Protein AF-A0A812R9K8-F1 (afdb_monomer)

Secondary structure (DSSP, 8-state):
-PPPPPPPPPPPHHHHHHHHHHHHTTSSS-TTTS-SEEEEET-TTSHHHHHHHHHHHHSHHHHTTTTS--EEEEEESSTTTTHHHHHHHHHTT--EEEEES-TT-HHHHHHHHHHTT--GGGEEEEEEEESEEP---PPPPTTHHHHHHHHTTT-TTHHHHHHHHHHHHHHHHHHHTTSS-EEEEEE--SS--TTEE---HHHHHHHHHHHTEEESSTTT-EEESS--TT---SEEEEEEEE-SEEEEE--GGGHHHHHHHHHHHS-TTTSPPHHHHHHHHHHSTTT-EEEEETTEEEEEEEEEEES-GGGGGG--GGGGGGG--TT-SEEEEEEEEE-TTSTTHHHHHHHHHHHHHHH-TT--EEEEEE--SSTGGG--S-HHHHHHHHHTTSS--HHHHHHHTTT-EEEEEETTS-TT-TTTTT-EEEEEE-GGG--------S-SS--S-------PPP-S-HHHHHHHHHHHTT----TT-TTSBTTTTT--HHHHHHHHHHHHHHHTSPPPTTHHHHS-BHHHHHHHHHHHHT----------S------S---PPP----PPPTHHHHHHHHHHHHHHHHHHHHHHHT--TTGGGSS--S----S-TTTS--HHHHHHHHHHHHHHHHSHHHHHHHHHHHHS--SSHHHHHHHHHHHHHHHHHHHHHHTTS-SS--HHHHHHHHHHHHHHHHHH-HHHHHHHHHHHHHTTTT-TTSS----S---PPPPPPPP--PPP-------

Nearest PDB structures (foldseek):
  7uci-assembly1_A  TM=8.534E-01  e=2.429E-32  Cylindrospermopsis raciborskii
  7uci-assembly2_B  TM=8.702E-01  e=3.303E-31  Cylindrospermopsis raciborskii
  7ucl-assembly1_A  TM=7.762E-01  e=1.142E-19  Cylindrospermopsis raciborskii
  2ree-assembly2_B  TM=9.186E-01  e=2.725E-16  Moorena producens 19L
  6mfd-assembly2_A  TM=9.208E-01  e=1.059E-15  Archangium violaceum

Radius of gyration: 33.96 Å; Cα contacts (8 Å, |Δi|>4): 998; chains: 1; bounding box: 87×87×102 Å

Foldseek 3Di:
DDDDDDDDDDDDPQLVLLLVVVLVLLQDPPLVQGAQEEEEQQCQLVVSVVVSQVVSLVHPNVVCCVVRPHEYEYEDQDPVRQPRSVLSCVVVVGHYYYWHFDSQALVRVVVRCVVVVNQQLRYEYEYEDFFDFQDAFDQDDPPLQVLQDVQQDPQVPSRSVLRVLLVSLLSVLSNNVNHPWYKYKYADDPPDDVGGGDQFPLSNLQSNLQSQKHAPALLSFAFPPLDDLVLDGRMTIGIIHGDLKGKDFDALVLLVVVVVQQPVVDDPLQGADSVLVNLLCVLAVRQKMFMDHPRHGFKIWGKAAAQDLCLLLVAALNGNSVRHDVLRQEIETRDITGHPVDACPSVVVVSSSLSSLLRDSSHQKYKYFAAFDCQLVPPDPDPVVVVVCCVVPVDPGPGVCSQVVVPKDWDAKRALRRCSPVSRNNITIMIMHRSSPDDDDPPPPPDPPPPDDDDPPPPDFDLDFLLVQLQVLCVVVVFHDPPVCQVQFPVNSVDGLVNVQVSQVSSCVSRVHRDDSCLCVVQRTSVSSRVVVCVVSVNDDDDDDDDPDPDDDDDDDDDDDDDDDPDPDPVVVVVVVVVVVVVVVVVVVVVVVPDDPPVVPPPPPDDDDDDAPLRPDDPVNLVVLLVVLLVLLPPPVNLVLLVVLVPDDDQDPVSSVVSLLVSCLVRNVVSCCVSVVFVDSDSVRSVVSLVSSQVSLVVNDDPSVVSVVVSCVSSVVVPPPPHDDDDPPDPDDDDDDDDDDDDDDDDDDDD

Structure (mmCIF, N/CA/C/O backbone):
data_AF-A0A812R9K8-F1
#
_entry.id   AF-A0A812R9K8-F1
#
loop_
_atom_site.group_PDB
_atom_site.id
_atom_site.type_symbol
_atom_site.label_atom_id
_atom_site.label_alt_id
_atom_site.label_comp_id
_atom_site.label_asym_id
_atom_site.label_entity_id
_atom_site.label_seq_id
_atom_site.pdbx_PDB_ins_code
_atom_site.Cartn_x
_atom_site.Cartn_y
_atom_site.Cartn_z
_atom_site.occupancy
_atom_site.B_iso_or_equiv
_atom_site.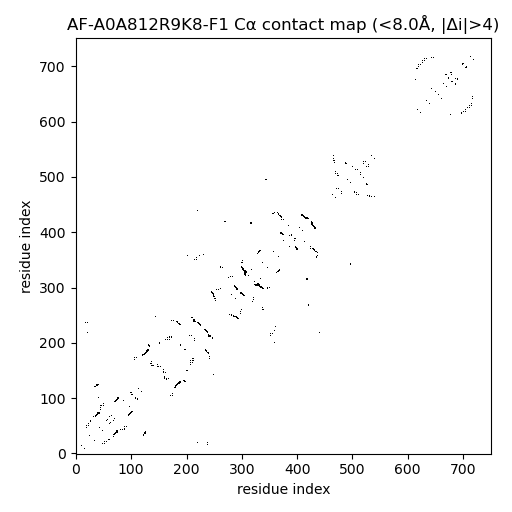auth_seq_id
_atom_site.auth_comp_id
_atom_site.auth_asym_id
_atom_site.auth_atom_id
_atom_site.pdbx_PDB_model_num
ATOM 1 N N . MET A 1 1 ? 51.761 -7.812 -5.249 1.00 32.09 1 MET A N 1
ATOM 2 C CA . MET A 1 1 ? 50.444 -7.491 -4.660 1.00 32.09 1 MET A CA 1
ATOM 3 C C . MET A 1 1 ? 49.664 -6.694 -5.692 1.00 32.09 1 MET A C 1
ATOM 5 O O . MET A 1 1 ? 49.944 -5.518 -5.872 1.00 32.09 1 MET A O 1
ATOM 9 N N . ALA A 1 2 ? 48.808 -7.355 -6.474 1.00 23.59 2 ALA A N 1
ATOM 10 C CA . ALA A 1 2 ? 48.004 -6.695 -7.500 1.00 23.59 2 ALA A CA 1
ATOM 11 C C . ALA A 1 2 ? 46.699 -6.207 -6.859 1.00 23.59 2 ALA A C 1
ATOM 13 O O . ALA A 1 2 ? 45.968 -7.005 -6.278 1.00 23.59 2 ALA A O 1
ATOM 14 N N . ALA A 1 3 ? 46.457 -4.898 -6.917 1.00 24.56 3 ALA A N 1
ATOM 15 C CA . ALA A 1 3 ? 45.238 -4.276 -6.421 1.00 24.56 3 ALA A CA 1
ATOM 16 C C . ALA A 1 3 ? 44.028 -4.744 -7.245 1.00 24.56 3 ALA A C 1
ATOM 18 O O . ALA A 1 3 ? 44.074 -4.746 -8.478 1.00 24.56 3 ALA A O 1
ATOM 19 N N . ALA A 1 4 ? 42.962 -5.144 -6.551 1.00 23.61 4 ALA A N 1
ATOM 20 C CA . ALA A 1 4 ? 41.669 -5.456 -7.144 1.00 23.61 4 ALA A CA 1
ATOM 21 C C . ALA A 1 4 ? 41.106 -4.232 -7.901 1.00 23.61 4 ALA A C 1
ATOM 23 O O . ALA A 1 4 ? 41.360 -3.093 -7.494 1.00 23.61 4 ALA A O 1
ATOM 24 N N . PRO A 1 5 ? 40.357 -4.430 -9.001 1.00 29.03 5 PRO A N 1
ATOM 25 C CA . PRO A 1 5 ? 39.762 -3.325 -9.739 1.00 29.03 5 PRO A CA 1
ATOM 26 C C . PRO A 1 5 ? 38.707 -2.630 -8.871 1.00 29.03 5 PRO A C 1
ATOM 28 O O . PRO A 1 5 ? 37.815 -3.282 -8.333 1.00 29.03 5 PRO A O 1
ATOM 31 N N . ALA A 1 6 ? 38.818 -1.306 -8.745 1.00 26.33 6 ALA A N 1
ATOM 32 C CA . ALA A 1 6 ? 37.844 -0.476 -8.048 1.00 26.33 6 ALA A CA 1
ATOM 33 C C . ALA A 1 6 ? 36.445 -0.690 -8.649 1.00 26.33 6 ALA A C 1
ATOM 35 O O . ALA A 1 6 ? 36.223 -0.443 -9.839 1.00 26.33 6 ALA A O 1
ATOM 36 N N . SER A 1 7 ? 35.520 -1.177 -7.822 1.00 28.67 7 SER A N 1
ATOM 37 C CA . SER A 1 7 ? 34.094 -1.222 -8.120 1.00 28.67 7 SER A CA 1
ATOM 38 C C . SER A 1 7 ? 33.590 0.190 -8.431 1.00 28.67 7 SER A C 1
ATOM 40 O O . SER A 1 7 ? 34.053 1.180 -7.860 1.00 28.67 7 SER A O 1
ATOM 42 N N . ALA A 1 8 ? 32.661 0.296 -9.384 1.00 27.33 8 ALA A N 1
ATOM 43 C CA . ALA A 1 8 ? 31.971 1.551 -9.660 1.00 27.33 8 ALA A CA 1
ATOM 44 C C . ALA A 1 8 ? 31.329 2.083 -8.362 1.00 27.33 8 ALA A C 1
ATOM 46 O O . ALA A 1 8 ? 30.860 1.270 -7.561 1.00 27.33 8 ALA A O 1
ATOM 47 N N . PRO A 1 9 ? 31.301 3.411 -8.135 1.00 24.58 9 PRO A N 1
ATOM 48 C CA . PRO A 1 9 ? 30.703 3.960 -6.928 1.00 24.58 9 PRO A CA 1
ATOM 49 C C . PRO A 1 9 ? 29.237 3.502 -6.826 1.00 24.58 9 PRO A C 1
ATOM 51 O O . PRO A 1 9 ? 28.539 3.496 -7.849 1.00 24.58 9 PRO A O 1
ATOM 54 N N . PRO A 1 10 ? 28.772 3.093 -5.633 1.00 31.98 10 PRO A N 1
ATOM 55 C CA . PRO A 1 10 ? 27.376 2.738 -5.424 1.00 31.98 10 PRO A CA 1
ATOM 56 C C . PRO A 1 10 ? 26.485 3.926 -5.814 1.00 31.98 10 PRO A C 1
ATOM 58 O O . PRO A 1 10 ? 26.821 5.081 -5.548 1.00 31.98 10 PRO A O 1
ATOM 61 N N . GLY A 1 11 ? 25.377 3.648 -6.508 1.00 34.72 11 GLY A N 1
ATOM 62 C CA . GLY A 1 11 ? 24.356 4.660 -6.791 1.00 34.72 11 GLY A CA 1
ATOM 63 C C . GLY A 1 11 ? 23.745 5.223 -5.498 1.00 34.72 11 GLY A C 1
ATOM 64 O O . GLY A 1 11 ? 24.038 4.711 -4.418 1.00 34.72 11 GLY A O 1
ATOM 65 N N . PRO A 1 12 ? 22.894 6.262 -5.577 1.00 45.25 12 PRO A N 1
ATOM 66 C CA . PRO A 1 12 ? 22.212 6.786 -4.395 1.00 45.25 12 PRO A CA 1
ATOM 67 C C . PRO A 1 12 ? 21.452 5.656 -3.663 1.00 45.25 12 PRO A C 1
ATOM 69 O O . PRO A 1 12 ? 20.879 4.802 -4.350 1.00 45.25 12 PRO A O 1
ATOM 72 N N . PRO A 1 13 ? 21.423 5.642 -2.312 1.00 52.69 13 PRO A N 1
ATOM 73 C CA . PRO A 1 13 ? 20.907 4.526 -1.504 1.00 52.69 13 PRO A CA 1
ATOM 74 C C . PRO A 1 13 ? 19.530 4.014 -1.949 1.00 52.69 13 PRO A C 1
ATOM 76 O O . PRO A 1 13 ? 19.322 2.813 -2.085 1.00 52.69 13 PRO A O 1
ATOM 79 N N . ALA A 1 14 ? 18.627 4.925 -2.320 1.00 64.88 14 ALA A N 1
ATOM 80 C CA . ALA A 1 14 ? 17.273 4.594 -2.756 1.00 64.88 14 ALA A CA 1
ATOM 81 C C . ALA A 1 14 ? 17.205 3.677 -3.995 1.00 64.88 14 ALA A C 1
ATOM 83 O O . ALA A 1 14 ? 16.317 2.835 -4.105 1.00 64.88 14 ALA A O 1
ATOM 84 N N . MET A 1 15 ? 18.145 3.812 -4.940 1.00 71.19 15 MET A N 1
ATOM 85 C CA . MET A 1 15 ? 18.180 2.960 -6.136 1.00 71.19 15 MET A CA 1
ATOM 86 C C . MET A 1 15 ? 18.742 1.568 -5.824 1.00 71.19 15 MET A C 1
ATOM 88 O O . MET A 1 15 ? 18.354 0.590 -6.460 1.00 71.19 15 MET A O 1
ATOM 92 N N . GLN A 1 16 ? 19.649 1.462 -4.848 1.00 71.12 16 GLN A N 1
ATOM 93 C CA . GLN A 1 16 ? 20.133 0.162 -4.379 1.00 71.12 16 GLN A CA 1
ATOM 94 C C . GLN A 1 16 ? 19.024 -0.610 -3.676 1.00 71.12 16 GLN A C 1
ATOM 96 O O . GLN A 1 16 ? 18.833 -1.786 -3.971 1.00 71.12 16 GLN A O 1
ATOM 101 N N . ASP A 1 17 ? 18.242 0.065 -2.840 1.00 70.88 17 ASP A N 1
ATOM 102 C CA . ASP A 1 17 ? 17.118 -0.560 -2.151 1.00 70.88 17 ASP A CA 1
ATOM 103 C C . ASP A 1 17 ? 15.994 -0.935 -3.122 1.00 70.88 17 ASP A C 1
ATOM 105 O O . ASP A 1 17 ? 15.419 -2.016 -3.016 1.00 70.88 17 ASP A O 1
ATOM 109 N N . PHE A 1 18 ? 15.739 -0.117 -4.149 1.00 79.69 18 PHE A N 1
ATOM 110 C CA . PHE A 1 18 ? 14.829 -0.496 -5.232 1.00 79.69 18 PHE A CA 1
ATOM 111 C C . PHE A 1 18 ? 15.289 -1.765 -5.968 1.00 79.69 18 PHE A C 1
ATOM 113 O O . PHE A 1 18 ? 14.489 -2.660 -6.245 1.00 79.69 18 PHE A O 1
ATOM 120 N N . LEU A 1 19 ? 16.588 -1.869 -6.263 1.00 82.69 19 LEU A N 1
ATOM 121 C CA . LEU A 1 19 ? 17.173 -3.069 -6.858 1.00 82.69 19 LEU A CA 1
ATOM 122 C C . LEU A 1 19 ? 17.100 -4.278 -5.916 1.00 82.69 19 LEU A C 1
ATOM 124 O O . LEU A 1 19 ? 16.859 -5.378 -6.403 1.00 82.69 19 LEU A O 1
ATOM 128 N N . ALA A 1 20 ? 17.274 -4.087 -4.606 1.00 78.38 20 ALA A N 1
ATOM 129 C CA . ALA A 1 20 ? 17.140 -5.139 -3.599 1.00 78.38 20 ALA A CA 1
ATOM 130 C C . ALA A 1 20 ? 15.692 -5.649 -3.489 1.00 78.38 20 ALA A C 1
ATOM 132 O O . ALA A 1 20 ? 15.457 -6.856 -3.427 1.00 78.38 20 ALA A O 1
ATOM 133 N N . LEU A 1 21 ? 14.710 -4.743 -3.545 1.00 77.31 21 LEU A N 1
ATOM 134 C CA . LEU A 1 21 ? 13.292 -5.101 -3.615 1.00 77.31 21 LEU A CA 1
ATOM 135 C C . LEU A 1 21 ? 13.004 -5.934 -4.866 1.00 77.31 21 LEU A C 1
ATOM 137 O O . LEU A 1 21 ? 12.431 -7.017 -4.767 1.00 77.31 21 LEU A O 1
ATOM 141 N N . ALA A 1 22 ? 13.446 -5.476 -6.038 1.00 84.88 22 ALA A N 1
ATOM 142 C CA . ALA A 1 22 ? 13.233 -6.202 -7.287 1.00 84.88 22 ALA A CA 1
ATOM 143 C C . ALA A 1 22 ? 13.982 -7.548 -7.331 1.00 84.88 22 ALA A C 1
ATOM 145 O O . ALA A 1 22 ? 13.458 -8.525 -7.867 1.00 84.88 22 ALA A O 1
ATOM 146 N N . SER A 1 23 ? 15.192 -7.630 -6.767 1.00 87.00 23 SER A N 1
ATOM 147 C CA . SER A 1 23 ? 15.983 -8.864 -6.750 1.00 87.00 23 SER A CA 1
ATOM 148 C C . SER A 1 23 ? 15.452 -9.905 -5.761 1.00 87.00 23 SER A C 1
ATOM 150 O O . SER A 1 23 ? 15.689 -11.095 -5.965 1.00 87.00 23 SER A O 1
ATOM 152 N N . SER A 1 24 ? 14.678 -9.501 -4.745 1.00 84.00 24 SER A N 1
ATOM 153 C CA . SER A 1 24 ? 14.067 -10.417 -3.768 1.00 84.00 24 SER A CA 1
ATOM 154 C C . SER A 1 24 ? 13.192 -11.504 -4.412 1.00 84.00 24 SER A C 1
ATOM 156 O O . SER A 1 24 ? 13.184 -12.643 -3.945 1.00 84.00 24 SER A O 1
ATOM 158 N N . TYR A 1 25 ? 12.574 -11.212 -5.564 1.00 86.00 25 TYR A N 1
ATOM 159 C CA . TYR A 1 25 ? 11.829 -12.177 -6.384 1.00 86.00 25 TYR A CA 1
ATOM 160 C C . TYR A 1 25 ? 12.680 -13.344 -6.913 1.00 86.00 25 TYR A C 1
ATOM 162 O O . TYR A 1 25 ? 12.129 -14.305 -7.441 1.00 86.00 25 TYR A O 1
ATOM 170 N N . PHE A 1 26 ? 14.008 -13.275 -6.798 1.00 89.44 26 PHE A N 1
ATOM 171 C CA . PHE A 1 26 ? 14.950 -14.286 -7.283 1.00 89.44 26 PHE A CA 1
ATOM 172 C C . PHE A 1 26 ? 15.767 -14.944 -6.157 1.00 89.44 26 PHE A C 1
ATOM 174 O O . PHE A 1 26 ? 16.723 -15.669 -6.441 1.00 89.44 26 PHE A O 1
ATOM 181 N N . ALA A 1 27 ? 15.421 -14.689 -4.889 1.00 81.69 27 ALA A N 1
ATOM 182 C CA . ALA A 1 27 ? 16.165 -15.184 -3.727 1.00 81.69 27 ALA A CA 1
ATOM 183 C C . ALA A 1 27 ? 15.911 -16.664 -3.393 1.00 81.69 27 ALA A C 1
ATOM 185 O O . ALA A 1 27 ? 16.806 -17.319 -2.866 1.00 81.69 27 ALA A O 1
ATOM 186 N N . GLY A 1 28 ? 14.720 -17.190 -3.698 1.00 79.69 28 GLY A N 1
ATOM 187 C CA . GLY A 1 28 ? 14.347 -18.578 -3.397 1.00 79.69 28 GLY A CA 1
ATOM 188 C C . GLY A 1 28 ? 14.969 -19.625 -4.333 1.00 79.69 28 GLY A C 1
ATOM 189 O O . GLY A 1 28 ? 15.548 -19.292 -5.368 1.00 79.69 28 GLY A O 1
ATOM 190 N N . GLU A 1 29 ? 14.803 -20.903 -3.986 1.00 82.94 29 GLU A N 1
ATOM 191 C CA . GLU A 1 29 ? 15.266 -22.044 -4.799 1.00 82.94 29 GLU A CA 1
ATOM 192 C C . GLU A 1 29 ? 14.176 -22.631 -5.713 1.00 82.94 29 GLU A C 1
ATOM 194 O O . GLU A 1 29 ? 14.488 -23.383 -6.635 1.00 82.94 29 GLU A O 1
ATOM 199 N N . ASP A 1 30 ? 12.909 -22.230 -5.545 1.00 87.50 30 ASP A N 1
ATOM 200 C CA . ASP A 1 30 ? 11.852 -22.541 -6.513 1.00 87.50 30 ASP A CA 1
ATOM 201 C C . ASP A 1 30 ? 11.972 -21.646 -7.756 1.00 87.50 30 ASP A C 1
ATOM 203 O O . ASP A 1 30 ? 11.262 -20.658 -7.955 1.00 87.50 30 ASP A O 1
ATOM 207 N N . PHE A 1 31 ? 12.914 -21.995 -8.628 1.00 89.75 31 PHE A N 1
ATOM 208 C CA . PHE A 1 31 ? 13.157 -21.280 -9.880 1.00 89.75 31 PHE A CA 1
ATOM 209 C C . PHE A 1 31 ? 11.962 -21.338 -10.842 1.00 89.75 31 PHE A C 1
ATOM 211 O O . PHE A 1 31 ? 11.831 -20.471 -11.717 1.00 89.75 31 PHE A O 1
ATOM 218 N N . GLY A 1 32 ? 11.097 -22.342 -10.676 1.00 86.62 32 GLY A N 1
ATOM 219 C CA . GLY A 1 32 ? 9.871 -22.535 -11.432 1.00 86.62 32 GLY A CA 1
ATOM 220 C C . GLY A 1 32 ? 8.772 -21.557 -11.038 1.00 86.62 32 GLY A C 1
ATOM 221 O O . GLY A 1 32 ? 7.952 -21.250 -11.896 1.00 86.62 32 GLY A O 1
ATOM 222 N N . ALA A 1 33 ? 8.775 -21.015 -9.823 1.00 84.94 33 ALA A N 1
ATOM 223 C CA . ALA A 1 33 ? 7.848 -19.966 -9.400 1.00 84.94 33 ALA A CA 1
ATOM 224 C C . ALA A 1 33 ? 8.342 -18.545 -9.711 1.00 84.94 33 ALA A C 1
ATOM 226 O O . ALA A 1 33 ? 7.539 -17.624 -9.745 1.00 84.94 33 ALA A O 1
ATOM 227 N N . GLN A 1 34 ? 9.637 -18.346 -9.974 1.00 91.19 34 GLN A N 1
ATOM 228 C CA . GLN A 1 34 ? 10.240 -17.021 -10.195 1.00 91.19 34 GLN A CA 1
ATOM 229 C C . GLN A 1 34 ? 9.913 -16.383 -11.564 1.00 91.19 34 GLN A C 1
ATOM 231 O O . GLN A 1 34 ? 9.588 -17.090 -12.531 1.00 91.19 34 GLN A O 1
ATOM 236 N N . PRO A 1 35 ? 10.109 -15.052 -11.711 1.00 94.31 35 PRO A N 1
ATOM 237 C CA . PRO A 1 35 ? 9.930 -14.368 -12.988 1.00 94.31 35 PRO A CA 1
ATOM 238 C C . PRO A 1 35 ? 10.831 -14.912 -14.102 1.00 94.31 35 PRO A C 1
ATOM 240 O O . PRO A 1 35 ? 12.026 -15.159 -13.928 1.00 94.31 35 PRO A O 1
ATOM 243 N N . ARG A 1 36 ? 10.255 -15.050 -15.298 1.00 96.62 36 ARG A N 1
ATOM 244 C CA . ARG A 1 36 ? 10.972 -15.355 -16.548 1.00 96.62 36 ARG A CA 1
ATOM 245 C C . ARG A 1 36 ? 11.322 -14.086 -17.321 1.00 96.62 36 ARG A C 1
ATOM 247 O O . ARG A 1 36 ? 12.313 -14.050 -18.055 1.00 96.62 36 ARG A O 1
ATOM 254 N N . PHE A 1 37 ? 10.501 -13.054 -17.169 1.00 97.44 37 PHE A N 1
ATOM 255 C CA . PHE A 1 37 ? 10.667 -11.764 -17.818 1.00 97.44 37 PHE A CA 1
ATOM 256 C C . PHE A 1 37 ? 10.714 -10.657 -16.773 1.00 97.44 37 PHE A C 1
ATOM 258 O O . PHE A 1 37 ? 9.954 -10.670 -15.808 1.00 97.44 37 PHE A O 1
ATOM 265 N N . VAL A 1 38 ? 11.576 -9.674 -17.003 1.00 97.25 38 VAL A N 1
ATOM 266 C CA . VAL A 1 38 ? 11.524 -8.393 -16.296 1.00 97.25 38 VAL A CA 1
ATOM 267 C C . VAL A 1 38 ? 11.250 -7.324 -17.331 1.00 97.25 38 VAL A C 1
ATOM 269 O O . VAL A 1 38 ? 12.034 -7.163 -18.266 1.00 97.25 38 VAL A O 1
ATOM 272 N N . VAL A 1 39 ? 10.138 -6.613 -17.189 1.00 95.56 39 VAL A N 1
ATOM 273 C CA . VAL A 1 39 ? 9.703 -5.594 -18.145 1.00 95.56 39 VAL A CA 1
ATOM 274 C C . VAL A 1 39 ? 9.803 -4.224 -17.497 1.00 95.56 39 VAL A C 1
ATOM 276 O O . VAL A 1 39 ? 9.207 -3.993 -16.453 1.00 95.56 39 VAL A O 1
ATOM 279 N N . GLN A 1 40 ? 10.508 -3.300 -18.147 1.00 93.25 40 GLN A N 1
ATOM 280 C CA . GLN A 1 40 ? 10.537 -1.893 -17.761 1.00 93.25 40 GLN A CA 1
ATOM 281 C C . GLN A 1 40 ? 9.900 -1.031 -18.854 1.00 93.25 40 GLN A C 1
ATOM 283 O O . GLN A 1 40 ? 10.440 -0.916 -19.961 1.00 93.25 40 GLN A O 1
ATOM 288 N N . ALA A 1 41 ? 8.770 -0.400 -18.529 1.00 86.69 41 ALA A N 1
ATOM 289 C CA . ALA A 1 41 ? 8.168 0.634 -19.365 1.00 86.69 41 ALA A CA 1
ATOM 290 C C . ALA A 1 41 ? 8.909 1.963 -19.172 1.00 86.69 41 ALA A C 1
ATOM 292 O O . ALA A 1 41 ? 9.207 2.349 -18.045 1.00 86.69 41 ALA A O 1
ATOM 293 N N . GLY A 1 42 ? 9.252 2.643 -20.269 1.00 85.06 42 GLY A N 1
ATOM 294 C CA . GLY A 1 42 ? 10.094 3.838 -20.207 1.00 85.06 42 GLY A CA 1
ATOM 295 C C . GLY A 1 42 ? 11.517 3.500 -19.760 1.00 85.06 42 GLY A C 1
ATOM 296 O O . GLY A 1 42 ? 12.043 4.107 -18.834 1.00 85.06 42 GLY A O 1
ATOM 297 N N . CYS A 1 43 ? 12.157 2.512 -20.398 1.00 85.62 43 CYS A N 1
ATOM 298 C CA . CYS A 1 43 ? 13.424 1.952 -19.911 1.00 85.62 43 CYS A CA 1
ATOM 299 C C . CYS A 1 43 ? 14.643 2.891 -19.979 1.00 85.62 43 CYS A C 1
ATOM 301 O O . CYS A 1 43 ? 15.728 2.513 -19.531 1.00 85.62 43 CYS A O 1
ATOM 303 N N . GLY A 1 44 ? 14.495 4.090 -20.551 1.00 82.56 44 GLY A N 1
ATOM 304 C CA . GLY A 1 44 ? 15.581 5.055 -20.701 1.00 82.56 44 GLY A CA 1
ATOM 305 C C . GLY A 1 44 ? 16.786 4.433 -21.406 1.00 82.56 44 GLY A C 1
ATOM 306 O O . GLY A 1 44 ? 16.650 3.826 -22.464 1.00 82.56 44 GLY A O 1
ATOM 307 N N . ASP A 1 45 ? 17.966 4.537 -20.796 1.00 78.75 45 ASP A N 1
ATOM 308 C CA . ASP A 1 45 ? 19.202 3.942 -21.316 1.00 78.75 45 ASP A CA 1
ATOM 309 C C . ASP A 1 45 ? 19.423 2.470 -20.914 1.00 78.75 45 ASP A C 1
ATOM 311 O O . ASP A 1 45 ? 20.455 1.889 -21.249 1.00 78.75 45 ASP A O 1
ATOM 315 N N . GLY A 1 46 ? 18.462 1.854 -20.217 1.00 82.31 46 GLY A N 1
ATOM 316 C CA . GLY A 1 46 ? 18.472 0.439 -19.847 1.00 82.31 46 GLY A CA 1
ATOM 317 C C . GLY A 1 46 ? 19.380 0.074 -18.675 1.00 82.31 46 GLY A C 1
ATOM 318 O O . GLY A 1 46 ? 19.513 -1.113 -18.379 1.00 82.31 46 GLY A O 1
ATOM 319 N N . ARG A 1 47 ? 20.000 1.043 -17.984 1.00 85.06 47 ARG A N 1
ATOM 320 C CA . ARG A 1 47 ? 20.914 0.753 -16.860 1.00 85.06 47 ARG A CA 1
ATOM 321 C C . ARG A 1 47 ? 20.275 -0.072 -15.753 1.00 85.06 47 ARG A C 1
ATOM 323 O O . ARG A 1 47 ? 20.918 -0.997 -15.271 1.00 85.06 47 ARG A O 1
ATOM 330 N N . LEU A 1 48 ? 19.030 0.231 -15.389 1.00 86.19 48 LEU A N 1
ATOM 331 C CA . LEU A 1 48 ? 18.311 -0.487 -14.336 1.00 86.19 48 LEU A CA 1
ATOM 332 C C . LEU A 1 48 ? 18.174 -1.980 -14.674 1.00 86.19 48 LEU A C 1
ATOM 334 O O . LEU A 1 48 ? 18.505 -2.832 -13.853 1.00 86.19 48 LEU A O 1
ATOM 338 N N . LEU A 1 49 ? 17.764 -2.295 -15.907 1.00 92.06 49 LEU A N 1
ATOM 339 C CA . L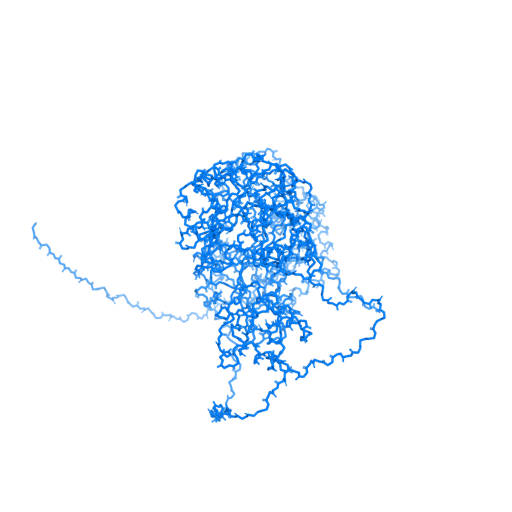EU A 1 49 ? 17.672 -3.675 -16.392 1.00 92.06 49 LEU A CA 1
ATOM 340 C C . LEU A 1 49 ? 19.038 -4.375 -16.374 1.00 92.06 49 LEU A C 1
ATOM 342 O O . LEU A 1 49 ? 19.135 -5.531 -15.974 1.00 92.06 49 LEU A O 1
ATOM 346 N N . VAL A 1 50 ? 20.105 -3.681 -16.778 1.00 89.75 50 VAL A N 1
ATOM 347 C CA . VAL A 1 50 ? 21.468 -4.235 -16.738 1.00 89.75 50 VAL A CA 1
ATOM 348 C C . VAL A 1 50 ? 21.902 -4.528 -15.299 1.00 89.75 50 VAL A C 1
ATOM 350 O O . VAL A 1 50 ? 22.417 -5.609 -15.028 1.00 89.75 50 VAL A O 1
ATOM 353 N N . GLN A 1 51 ? 21.685 -3.589 -14.376 1.00 91.69 51 GLN A N 1
ATOM 354 C CA . GLN A 1 51 ? 22.074 -3.726 -12.971 1.00 91.69 51 GLN A CA 1
ATOM 355 C C . GLN A 1 51 ? 21.319 -4.858 -12.278 1.00 91.69 51 GLN A C 1
ATOM 357 O O . GLN A 1 51 ? 21.948 -5.688 -11.626 1.00 91.69 51 GLN A O 1
ATOM 362 N N . LEU A 1 52 ? 19.997 -4.932 -12.458 1.00 93.31 52 LEU A N 1
ATOM 363 C CA . LEU A 1 52 ? 19.195 -6.002 -11.874 1.00 93.31 52 LEU A CA 1
ATOM 364 C C . LEU A 1 52 ? 19.611 -7.375 -12.413 1.00 93.31 52 LEU A C 1
ATOM 366 O O . LEU A 1 52 ? 19.738 -8.317 -11.639 1.00 93.31 52 LEU A O 1
ATOM 370 N N . PHE A 1 53 ? 19.875 -7.497 -13.717 1.00 95.69 53 PHE A N 1
ATOM 371 C CA . PHE A 1 53 ? 20.315 -8.770 -14.287 1.00 95.69 53 PHE A CA 1
ATOM 372 C C . PHE A 1 53 ? 21.658 -9.234 -13.710 1.00 95.69 53 PHE A C 1
ATOM 374 O O . PHE A 1 53 ? 21.800 -10.406 -13.369 1.00 95.69 53 PHE A O 1
ATOM 381 N N . GLU A 1 54 ? 22.641 -8.336 -13.587 1.00 93.88 54 GLU A N 1
ATOM 382 C CA . GLU A 1 54 ? 23.941 -8.681 -12.995 1.00 93.88 54 GLU A CA 1
ATOM 383 C C . GLU A 1 54 ? 23.801 -9.055 -11.511 1.00 93.88 54 GLU A C 1
ATOM 385 O O . GLU A 1 54 ? 24.468 -9.982 -11.073 1.00 93.88 54 GLU A O 1
ATOM 390 N N . LEU A 1 55 ? 22.889 -8.426 -10.755 1.00 93.00 55 LEU A N 1
ATOM 391 C CA . LEU A 1 55 ? 22.583 -8.855 -9.383 1.00 93.00 55 LEU A CA 1
ATOM 392 C C . LEU A 1 55 ? 22.004 -10.274 -9.351 1.00 93.00 55 LEU A C 1
ATOM 394 O O . LEU A 1 55 ? 22.527 -11.133 -8.648 1.00 93.00 55 LEU A O 1
ATOM 398 N N . VAL A 1 56 ? 20.972 -10.552 -10.153 1.00 94.00 56 VAL A N 1
ATOM 399 C CA . VAL A 1 56 ? 20.323 -11.877 -10.202 1.00 94.00 56 VAL A CA 1
ATOM 400 C C . VAL A 1 56 ? 21.286 -12.973 -10.670 1.00 94.00 56 VAL A C 1
ATOM 402 O O . VAL A 1 56 ? 21.170 -14.132 -10.273 1.00 94.00 56 VAL A O 1
ATOM 405 N N . LYS A 1 57 ? 22.271 -12.621 -11.496 1.00 93.94 57 LYS A N 1
ATOM 406 C CA . LYS A 1 57 ? 23.315 -13.541 -11.950 1.00 93.94 57 LYS A CA 1
ATOM 407 C C . LYS A 1 57 ? 24.238 -14.016 -10.820 1.00 93.94 57 LYS A C 1
ATOM 409 O O . LYS A 1 57 ? 24.733 -15.137 -10.901 1.00 93.94 57 LYS A O 1
ATOM 414 N N . GLU A 1 58 ? 24.437 -13.212 -9.780 1.00 93.75 58 GLU A N 1
ATOM 415 C CA . GLU A 1 58 ? 25.205 -13.606 -8.589 1.00 93.75 58 GLU A CA 1
ATOM 416 C C . GLU A 1 58 ? 24.357 -14.407 -7.573 1.00 93.75 58 GLU A C 1
ATOM 418 O O . GLU A 1 58 ? 24.893 -15.017 -6.650 1.00 93.75 58 GLU A O 1
ATOM 423 N N . MET A 1 59 ? 23.032 -14.459 -7.755 1.00 92.38 59 MET A N 1
ATOM 424 C CA . MET A 1 59 ? 22.088 -15.210 -6.912 1.00 92.38 59 MET A CA 1
ATOM 425 C C . MET A 1 59 ? 21.963 -16.686 -7.357 1.00 92.38 59 MET A C 1
ATOM 427 O O . MET A 1 59 ? 22.423 -17.040 -8.449 1.00 92.38 59 MET A O 1
ATOM 431 N N . PRO A 1 60 ? 21.307 -17.579 -6.576 1.00 92.56 60 PRO A N 1
ATOM 432 C CA . PRO A 1 60 ? 21.086 -18.976 -6.975 1.00 92.56 60 PRO A CA 1
ATOM 433 C C . PRO A 1 60 ? 20.481 -19.129 -8.380 1.00 92.56 60 PRO A C 1
ATOM 435 O O . PRO A 1 60 ? 20.932 -19.977 -9.155 1.00 92.56 60 PRO A O 1
ATOM 438 N N . ARG A 1 61 ? 19.561 -18.230 -8.765 1.00 93.81 61 ARG A N 1
ATOM 439 C CA . ARG A 1 61 ? 18.969 -18.175 -10.113 1.00 93.81 61 ARG A CA 1
ATOM 440 C C . ARG A 1 61 ? 20.013 -18.065 -11.231 1.00 93.81 61 ARG A C 1
ATOM 442 O O . ARG A 1 61 ? 19.852 -18.679 -12.286 1.00 93.81 61 ARG A O 1
ATOM 449 N N . GLY A 1 62 ? 21.105 -17.333 -11.014 1.00 92.62 62 GLY A N 1
ATOM 450 C CA . GLY A 1 62 ? 22.197 -17.182 -11.976 1.00 92.62 62 GLY A CA 1
ATOM 451 C C . GLY A 1 62 ? 22.853 -18.500 -12.392 1.00 92.62 62 GLY A C 1
ATOM 452 O O . GLY A 1 62 ? 23.245 -18.660 -13.551 1.00 92.62 62 GLY A O 1
ATOM 453 N N . LYS A 1 63 ? 22.907 -19.481 -11.481 1.00 92.56 63 LYS A N 1
ATOM 454 C CA . LYS A 1 63 ? 23.523 -20.798 -11.717 1.00 92.56 63 LYS A CA 1
ATOM 455 C C . LYS A 1 63 ? 22.683 -21.691 -12.636 1.00 92.56 63 LYS A C 1
ATOM 457 O O . LYS A 1 63 ? 23.239 -22.554 -13.312 1.00 92.56 63 LYS A O 1
ATOM 462 N N . VAL A 1 64 ? 21.374 -21.447 -12.710 1.00 94.81 64 VAL A N 1
ATOM 463 C CA . VAL A 1 64 ? 20.396 -22.276 -13.439 1.00 94.81 64 VAL A CA 1
ATOM 464 C C . VAL A 1 64 ? 19.750 -21.557 -14.633 1.00 94.81 64 VAL A C 1
ATOM 466 O O . VAL A 1 64 ? 18.766 -22.034 -15.191 1.00 94.81 64 VAL A O 1
ATOM 469 N N . MET A 1 65 ? 20.319 -20.436 -15.105 1.00 92.94 65 MET A N 1
ATOM 470 C CA . MET A 1 65 ? 19.760 -19.636 -16.216 1.00 92.94 65 MET A CA 1
ATOM 471 C C . MET A 1 65 ? 19.613 -20.382 -17.557 1.00 92.94 65 MET A C 1
ATOM 473 O O . MET A 1 65 ? 18.935 -19.887 -18.457 1.00 92.94 65 MET A O 1
ATOM 477 N N . LYS A 1 66 ? 20.248 -21.550 -17.726 1.00 92.00 66 LYS A N 1
ATOM 478 C CA . LYS A 1 66 ? 20.044 -22.402 -18.912 1.00 92.00 66 LYS A CA 1
ATOM 479 C C . LYS A 1 66 ? 18.690 -23.113 -18.887 1.00 92.00 66 LYS A C 1
ATOM 481 O O . LYS A 1 66 ? 18.049 -23.208 -19.926 1.00 92.00 66 LYS A O 1
ATOM 486 N N . GLU A 1 67 ? 18.290 -23.602 -17.719 1.00 94.69 67 GLU A N 1
ATOM 487 C CA . GLU A 1 67 ? 17.031 -24.325 -17.499 1.00 94.69 67 GLU A CA 1
ATOM 488 C C . GLU A 1 67 ? 15.887 -23.341 -17.240 1.00 94.69 67 GLU A C 1
ATOM 490 O O . GLU A 1 67 ? 14.804 -23.473 -17.804 1.00 94.69 67 GLU A O 1
ATOM 495 N N . PHE A 1 68 ? 16.171 -22.282 -16.476 1.00 94.31 68 PHE A N 1
ATOM 496 C CA . PHE A 1 68 ? 15.223 -21.234 -16.115 1.00 94.31 68 PHE A CA 1
ATOM 497 C C . PHE A 1 68 ? 15.686 -19.872 -16.663 1.00 94.31 68 PHE A C 1
ATOM 499 O O . PHE A 1 68 ? 16.237 -19.043 -15.925 1.00 94.31 68 PHE A O 1
ATOM 506 N N . PRO A 1 69 ? 15.496 -19.607 -17.970 1.00 95.38 69 PRO A N 1
ATOM 507 C CA . PRO A 1 69 ? 15.989 -18.390 -18.602 1.00 95.38 69 PRO A CA 1
ATOM 508 C C . PRO A 1 69 ? 15.331 -17.136 -18.023 1.00 95.38 69 PRO A C 1
ATOM 510 O O . PRO A 1 69 ? 14.147 -17.135 -17.685 1.00 95.38 69 PRO A O 1
ATOM 513 N N . LEU A 1 70 ? 16.104 -16.054 -17.954 1.00 97.38 70 LEU A N 1
ATOM 514 C CA . LEU A 1 70 ? 15.647 -14.717 -17.582 1.00 97.38 70 LEU A CA 1
ATOM 515 C C . LEU A 1 70 ? 15.872 -13.771 -18.763 1.00 97.38 70 LEU A C 1
ATOM 517 O O . LEU A 1 70 ? 16.976 -13.712 -19.300 1.00 97.38 70 LEU A O 1
ATOM 521 N N . THR A 1 71 ? 14.831 -13.054 -19.186 1.00 97.81 71 THR A N 1
ATOM 522 C CA . THR A 1 71 ? 14.907 -12.088 -20.294 1.00 97.81 71 THR A CA 1
ATOM 523 C C . THR A 1 71 ? 14.525 -10.688 -19.828 1.00 97.81 71 THR A C 1
ATOM 525 O O . THR A 1 71 ? 13.425 -10.480 -19.317 1.00 97.81 71 THR A O 1
ATOM 528 N N . MET A 1 72 ? 15.406 -9.719 -20.072 1.00 97.75 72 MET A N 1
ATOM 529 C CA . MET A 1 72 ? 15.157 -8.307 -19.771 1.00 97.75 72 MET A CA 1
ATOM 530 C C . MET A 1 72 ? 14.428 -7.633 -20.936 1.00 97.75 72 MET A C 1
ATOM 532 O O . MET A 1 72 ? 14.820 -7.773 -22.093 1.00 97.75 72 MET A O 1
ATOM 536 N N . VAL A 1 73 ? 13.359 -6.896 -20.667 1.00 97.25 73 VAL A N 1
ATOM 537 C CA . VAL A 1 73 ? 12.514 -6.290 -21.699 1.00 97.25 73 VAL A CA 1
ATOM 538 C C . VAL A 1 73 ? 12.415 -4.791 -21.454 1.00 97.25 73 VAL A C 1
ATOM 540 O O . VAL A 1 73 ? 11.810 -4.347 -20.484 1.00 97.25 73 VAL A O 1
ATOM 543 N N . GLY A 1 74 ? 13.007 -4.004 -22.349 1.00 94.31 74 GLY A N 1
ATOM 544 C CA . GLY A 1 74 ? 12.897 -2.547 -22.328 1.00 94.31 74 GLY A CA 1
ATOM 545 C C . GLY A 1 74 ? 11.821 -2.061 -23.292 1.00 94.31 74 GLY A C 1
ATOM 546 O O . GLY A 1 74 ? 11.829 -2.456 -24.459 1.00 94.31 74 GLY A O 1
ATOM 547 N N . ILE A 1 75 ? 10.911 -1.204 -22.831 1.00 92.00 75 ILE A N 1
ATOM 548 C CA . ILE A 1 75 ? 9.898 -0.568 -23.682 1.00 92.00 75 ILE A CA 1
ATOM 549 C C . ILE A 1 75 ? 10.159 0.936 -23.744 1.00 92.00 75 ILE A C 1
ATOM 551 O O . ILE A 1 75 ? 10.358 1.581 -22.713 1.00 92.00 75 ILE A O 1
ATOM 555 N N . GLY A 1 76 ? 10.152 1.487 -24.955 1.00 87.62 76 GLY A N 1
ATOM 556 C CA . GLY A 1 76 ? 10.381 2.902 -25.235 1.00 87.62 76 GLY A CA 1
ATOM 557 C C . GLY A 1 76 ? 9.348 3.452 -26.214 1.00 87.62 76 GLY A C 1
ATOM 558 O O . GLY A 1 76 ? 8.750 2.696 -26.983 1.00 87.62 76 GLY A O 1
ATOM 559 N N . SER A 1 77 ? 9.153 4.771 -26.189 1.00 81.31 77 SER A N 1
ATOM 560 C CA . SER A 1 77 ? 8.163 5.485 -27.009 1.00 81.31 77 SER A CA 1
ATOM 561 C C . SER A 1 77 ? 8.422 5.381 -28.511 1.00 81.31 77 SER A C 1
ATOM 563 O O . SER A 1 77 ? 7.495 5.408 -29.317 1.00 81.31 77 SER A O 1
ATOM 565 N N . ASP A 1 78 ? 9.689 5.265 -28.896 1.00 80.25 78 ASP A N 1
ATOM 566 C CA . ASP A 1 78 ? 10.151 5.325 -30.278 1.00 80.25 78 ASP A CA 1
ATOM 567 C C . ASP A 1 78 ? 11.470 4.558 -30.454 1.00 80.25 78 ASP A C 1
ATOM 569 O O . ASP A 1 78 ? 12.163 4.233 -29.487 1.00 80.25 78 ASP A O 1
ATOM 573 N N . GLU A 1 79 ? 11.828 4.253 -31.703 1.00 75.62 79 GLU A N 1
ATOM 574 C CA . GLU A 1 79 ? 13.034 3.476 -32.010 1.00 75.62 79 GLU A CA 1
ATOM 575 C C . GLU A 1 79 ? 14.335 4.178 -31.591 1.00 75.62 79 GLU A C 1
ATOM 577 O O . GLU A 1 79 ? 15.312 3.496 -31.282 1.00 75.62 79 GLU A O 1
ATOM 582 N N . GLU A 1 80 ? 14.364 5.516 -31.551 1.00 68.50 80 GLU A N 1
ATOM 583 C CA . GLU A 1 80 ? 15.551 6.293 -31.175 1.00 68.50 80 GLU A CA 1
ATOM 584 C C . GLU A 1 80 ? 15.857 6.120 -29.680 1.00 68.50 80 GLU A C 1
ATOM 586 O O . GLU A 1 80 ? 17.003 5.845 -29.309 1.00 68.50 80 GLU A O 1
ATOM 591 N N . SER A 1 81 ? 14.825 6.165 -28.833 1.00 72.88 81 SER A N 1
ATOM 592 C CA . SER A 1 81 ? 14.929 5.930 -27.386 1.00 72.88 81 SER A CA 1
ATOM 593 C C . SER A 1 81 ? 15.483 4.539 -27.028 1.00 72.88 81 SER A C 1
ATOM 595 O O . SER A 1 81 ? 16.125 4.369 -25.992 1.00 72.88 81 SER A O 1
ATOM 597 N N . LEU A 1 82 ? 15.311 3.548 -27.910 1.00 76.44 82 LEU A N 1
ATOM 598 C CA . LEU A 1 82 ? 15.685 2.150 -27.671 1.00 76.44 82 LEU A CA 1
ATOM 599 C C . LEU A 1 82 ? 17.118 1.793 -28.087 1.00 76.44 82 LEU A C 1
ATOM 601 O O . LEU A 1 82 ? 17.588 0.688 -27.803 1.00 76.44 82 LEU A O 1
ATOM 605 N N . VAL A 1 83 ? 17.844 2.706 -28.737 1.00 71.44 83 VAL A N 1
ATOM 606 C CA . VAL A 1 83 ? 19.216 2.444 -29.199 1.00 71.44 83 VAL A CA 1
ATOM 607 C C . VAL A 1 83 ? 20.168 2.226 -28.020 1.00 71.44 83 VAL A C 1
ATOM 609 O O . VAL A 1 83 ? 20.899 1.236 -27.986 1.00 71.44 83 VAL A O 1
ATOM 612 N N . ALA A 1 84 ? 20.143 3.125 -27.033 1.00 72.12 84 ALA A N 1
ATOM 613 C CA . ALA A 1 84 ? 20.986 3.040 -25.841 1.00 72.12 84 ALA A CA 1
ATOM 614 C C . ALA A 1 84 ? 20.759 1.758 -25.007 1.00 72.12 84 ALA A C 1
ATOM 616 O O . ALA A 1 84 ? 21.743 1.046 -24.779 1.00 72.12 84 ALA A O 1
ATOM 617 N N . PRO A 1 85 ? 19.518 1.397 -24.611 1.00 75.25 85 PRO A N 1
ATOM 618 C CA . PRO A 1 85 ? 19.273 0.181 -23.834 1.00 75.25 85 PRO A CA 1
ATOM 619 C C . PRO A 1 85 ? 19.667 -1.081 -24.604 1.00 75.25 85 PRO A C 1
ATOM 621 O O . PRO A 1 85 ? 20.265 -1.993 -24.028 1.00 75.25 85 PRO A O 1
ATOM 624 N N . LYS A 1 86 ? 19.419 -1.122 -25.921 1.00 74.62 86 LYS A N 1
ATOM 625 C CA . LYS A 1 86 ? 19.841 -2.241 -26.774 1.00 74.62 86 LYS A CA 1
ATOM 626 C C . LYS A 1 86 ? 21.360 -2.413 -26.768 1.00 74.62 86 LYS A C 1
ATOM 628 O O . LYS A 1 86 ? 21.849 -3.522 -26.580 1.00 74.62 86 LYS A O 1
ATOM 633 N N . ILE A 1 87 ? 22.119 -1.328 -26.929 1.00 68.31 87 ILE A N 1
ATOM 634 C CA . ILE A 1 87 ? 23.589 -1.373 -26.897 1.00 68.31 87 ILE A CA 1
ATOM 635 C C . ILE A 1 87 ? 24.090 -1.837 -25.527 1.00 68.31 87 ILE A C 1
ATOM 637 O O . ILE A 1 87 ? 24.934 -2.731 -25.467 1.00 68.31 87 ILE A O 1
ATOM 641 N N . GLY A 1 88 ? 23.564 -1.264 -24.441 1.00 71.69 88 GLY A N 1
ATOM 642 C CA . GLY A 1 88 ? 23.977 -1.596 -23.077 1.00 71.69 88 GLY A CA 1
ATOM 643 C C . GLY A 1 88 ? 23.799 -3.082 -22.756 1.00 71.69 88 GLY A C 1
ATOM 644 O O . GLY A 1 88 ? 24.736 -3.732 -22.288 1.00 71.69 88 GLY A O 1
ATOM 645 N N . MET A 1 89 ? 22.633 -3.644 -23.086 1.00 83.94 89 MET A N 1
ATOM 646 C CA . MET A 1 89 ? 22.339 -5.061 -22.859 1.00 83.94 89 MET A CA 1
ATOM 647 C C . MET A 1 89 ? 23.119 -5.985 -23.811 1.00 83.94 89 MET A C 1
ATOM 649 O O . MET A 1 89 ? 23.655 -7.002 -23.364 1.00 83.94 89 MET A O 1
ATOM 653 N N . CYS A 1 90 ? 23.277 -5.620 -25.093 1.00 80.38 90 CYS A N 1
ATOM 654 C CA . CYS A 1 90 ? 24.120 -6.360 -26.043 1.00 80.38 90 CYS A CA 1
ATOM 655 C C . CYS A 1 90 ? 25.584 -6.435 -25.587 1.00 80.38 90 CYS A C 1
ATOM 657 O O . CYS A 1 90 ? 26.180 -7.512 -25.611 1.00 80.38 90 CYS A O 1
ATOM 659 N N . ALA A 1 91 ? 26.164 -5.316 -25.143 1.00 71.75 91 ALA A N 1
ATOM 660 C CA . ALA A 1 91 ? 27.562 -5.246 -24.715 1.00 71.75 91 ALA A CA 1
ATOM 661 C C . ALA A 1 91 ? 27.864 -6.189 -23.538 1.00 71.75 91 ALA A C 1
ATOM 663 O O . ALA A 1 91 ? 28.965 -6.732 -23.436 1.00 71.75 91 ALA A O 1
ATOM 664 N N . LYS A 1 92 ? 26.868 -6.418 -22.676 1.00 78.50 92 LYS A N 1
ATOM 665 C CA . LYS A 1 92 ? 26.932 -7.329 -21.527 1.00 78.50 92 LYS A CA 1
ATOM 666 C C . LYS A 1 92 ? 26.458 -8.753 -21.831 1.00 78.50 92 LYS A C 1
ATOM 668 O O . LYS A 1 92 ? 26.506 -9.603 -20.949 1.00 78.50 92 LYS A O 1
ATOM 673 N N . ARG A 1 93 ? 26.051 -9.036 -23.076 1.00 85.88 93 ARG A N 1
ATOM 674 C CA . ARG A 1 93 ? 25.486 -10.328 -23.510 1.00 85.88 93 ARG A CA 1
ATOM 675 C C . ARG A 1 93 ? 24.270 -10.757 -22.676 1.00 85.88 93 ARG A C 1
ATOM 677 O O . ARG A 1 93 ? 24.077 -11.942 -22.422 1.00 85.88 93 ARG A O 1
ATOM 684 N N . ILE A 1 94 ? 23.457 -9.791 -22.254 1.00 91.81 94 ILE A N 1
ATOM 685 C CA . ILE A 1 94 ? 22.237 -10.037 -21.480 1.00 91.81 94 ILE A CA 1
ATOM 686 C C . ILE A 1 94 ? 21.137 -10.515 -22.438 1.00 91.81 94 ILE A C 1
ATOM 688 O O . ILE A 1 94 ? 20.942 -9.873 -23.473 1.00 91.81 94 ILE A O 1
ATOM 692 N N . PRO A 1 95 ? 20.399 -11.602 -22.145 1.00 95.69 95 PRO A N 1
ATOM 693 C CA . PRO A 1 95 ? 19.215 -11.971 -22.916 1.00 95.69 95 PRO A CA 1
ATOM 694 C C . PRO A 1 95 ? 18.151 -10.876 -22.794 1.00 95.69 95 PRO A C 1
ATOM 696 O O . PRO A 1 95 ? 17.677 -10.587 -21.694 1.00 95.69 95 PRO A O 1
ATOM 699 N N . HIS A 1 96 ? 17.785 -10.239 -23.908 1.00 96.00 96 HIS A N 1
ATOM 700 C CA . HIS A 1 96 ? 16.880 -9.095 -23.863 1.00 96.00 96 HIS A CA 1
ATOM 701 C C . HIS A 1 96 ? 15.986 -8.937 -25.094 1.00 96.00 96 HIS A C 1
ATOM 703 O O . HIS A 1 96 ? 16.255 -9.482 -26.166 1.00 96.00 96 HIS A O 1
ATOM 709 N N . LYS A 1 97 ? 14.933 -8.130 -24.935 1.00 95.19 97 LYS A N 1
ATOM 710 C CA . LYS A 1 97 ? 14.107 -7.578 -26.014 1.00 95.19 97 LYS A CA 1
ATOM 711 C C . LYS A 1 97 ? 13.942 -6.070 -25.811 1.00 95.19 97 LYS A C 1
ATOM 713 O O . LYS A 1 97 ? 13.827 -5.606 -24.682 1.00 95.19 97 LYS A O 1
ATOM 718 N N . VAL A 1 98 ? 13.903 -5.310 -26.903 1.00 91.44 98 VAL A N 1
ATOM 719 C CA . VAL A 1 98 ? 13.538 -3.885 -26.884 1.00 91.44 98 VAL A CA 1
ATOM 720 C C . VAL A 1 98 ? 12.318 -3.666 -27.762 1.00 91.44 98 VAL A C 1
ATOM 722 O O . VAL A 1 98 ? 12.314 -4.095 -28.917 1.00 91.44 98 VAL A O 1
ATOM 725 N N . LEU A 1 99 ? 11.273 -3.063 -27.204 1.00 92.38 99 LEU A N 1
ATOM 726 C CA . LEU A 1 99 ? 9.963 -2.939 -27.839 1.00 92.38 99 LEU A CA 1
ATOM 727 C C . LEU A 1 99 ? 9.562 -1.472 -27.950 1.00 92.38 99 LEU A C 1
ATOM 729 O O . LEU A 1 99 ? 9.710 -0.712 -26.996 1.00 92.38 99 LEU A O 1
ATOM 733 N N . THR A 1 100 ? 9.022 -1.089 -29.101 1.00 88.81 100 THR A N 1
ATOM 734 C CA . THR A 1 100 ? 8.382 0.214 -29.282 1.00 88.81 100 THR A CA 1
ATOM 735 C C . THR A 1 100 ? 6.920 0.151 -28.857 1.00 88.81 100 THR A C 1
ATOM 737 O O . THR A 1 100 ? 6.200 -0.787 -29.209 1.00 88.81 100 THR A O 1
ATOM 740 N N . GLY A 1 101 ? 6.474 1.153 -28.108 1.00 81.94 101 GLY A N 1
ATOM 741 C CA . GLY A 1 101 ? 5.089 1.289 -27.674 1.00 81.94 101 GLY A CA 1
ATOM 742 C C . GLY A 1 101 ? 4.886 2.565 -26.868 1.00 81.94 101 GLY A C 1
ATOM 743 O O . GLY A 1 101 ? 5.834 3.094 -26.292 1.00 81.94 101 GLY A O 1
ATOM 744 N N . ASP A 1 102 ? 3.651 3.061 -26.823 1.00 82.69 102 ASP A N 1
ATOM 745 C CA . ASP A 1 102 ? 3.310 4.172 -25.936 1.00 82.69 102 ASP A CA 1
ATOM 746 C C . ASP A 1 102 ? 3.468 3.720 -24.479 1.00 82.69 102 ASP A C 1
ATOM 748 O O . ASP A 1 102 ? 2.662 2.953 -23.956 1.00 82.69 102 ASP A O 1
ATOM 752 N N . THR A 1 103 ? 4.531 4.192 -23.828 1.00 76.69 103 THR A N 1
ATOM 753 C CA . THR A 1 103 ? 4.871 3.844 -22.443 1.00 76.69 103 THR A CA 1
ATOM 754 C C . THR A 1 103 ? 3.902 4.436 -21.427 1.00 76.69 103 THR A C 1
ATOM 756 O O . THR A 1 103 ? 4.007 4.122 -20.247 1.00 76.69 103 THR A O 1
ATOM 759 N N . SER A 1 104 ? 2.981 5.298 -21.863 1.00 73.75 104 SER A N 1
ATOM 760 C CA . SER A 1 104 ? 1.918 5.853 -21.031 1.00 73.75 104 SER A CA 1
ATOM 761 C C . SER A 1 104 ? 0.564 5.167 -21.219 1.00 73.75 104 SER A C 1
ATOM 763 O O . SER A 1 104 ? -0.392 5.541 -20.547 1.00 73.75 104 SER A O 1
ATOM 765 N N . SER A 1 105 ? 0.480 4.161 -22.099 1.00 80.94 105 SER A N 1
ATOM 766 C CA . SER A 1 105 ? -0.737 3.390 -22.354 1.00 80.94 105 SER A CA 1
ATOM 767 C C . SER A 1 105 ? -0.550 1.920 -21.948 1.00 80.94 105 SER A C 1
ATOM 769 O O . SER A 1 105 ? 0.170 1.182 -22.632 1.00 80.94 105 SER A O 1
ATOM 771 N N . PRO A 1 106 ? -1.234 1.443 -20.889 1.00 81.94 106 PRO A N 1
ATOM 772 C CA . PRO A 1 106 ? -1.220 0.032 -20.487 1.00 81.94 106 PRO A CA 1
ATOM 773 C C . PRO A 1 106 ? -1.617 -0.904 -21.621 1.00 81.94 106 PRO A C 1
ATOM 775 O O . PRO A 1 106 ? -0.949 -1.906 -21.864 1.00 81.94 106 PRO A O 1
ATOM 778 N N . ALA A 1 107 ? -2.656 -0.541 -22.378 1.00 82.56 107 ALA A N 1
ATOM 779 C CA . ALA A 1 107 ? -3.118 -1.313 -23.523 1.00 82.56 107 ALA A CA 1
ATOM 780 C C . ALA A 1 107 ? -2.038 -1.435 -24.612 1.00 82.56 107 ALA A C 1
ATOM 782 O O . ALA A 1 107 ? -1.851 -2.517 -25.176 1.00 82.56 107 ALA A O 1
ATOM 783 N N . ALA A 1 108 ? -1.290 -0.360 -24.891 1.00 85.94 108 ALA A N 1
ATOM 784 C CA . ALA A 1 108 ? -0.192 -0.397 -25.855 1.00 85.94 108 ALA A CA 1
ATOM 785 C C . ALA A 1 108 ? 0.973 -1.269 -25.361 1.00 85.94 108 ALA A C 1
ATOM 787 O O . ALA A 1 108 ? 1.514 -2.064 -26.135 1.00 85.94 108 ALA A O 1
ATOM 788 N N . ILE A 1 109 ? 1.323 -1.170 -24.074 1.00 87.44 109 ILE A N 1
ATOM 789 C CA . ILE A 1 109 ? 2.340 -2.017 -23.439 1.00 87.44 109 ILE A CA 1
ATOM 790 C C . ILE A 1 109 ? 1.918 -3.490 -23.509 1.00 87.44 109 ILE A C 1
ATOM 792 O O . ILE A 1 109 ? 2.666 -4.324 -24.024 1.00 87.44 109 ILE A O 1
ATOM 796 N N . ALA A 1 110 ? 0.701 -3.818 -23.074 1.00 86.75 110 ALA A N 1
ATOM 797 C CA . ALA A 1 110 ? 0.160 -5.173 -23.108 1.00 86.75 110 ALA A CA 1
ATOM 798 C C . ALA A 1 110 ? 0.120 -5.736 -24.539 1.00 86.75 110 ALA A C 1
ATOM 800 O O . ALA A 1 110 ? 0.506 -6.885 -24.774 1.00 86.75 110 ALA A O 1
ATOM 801 N N . ALA A 1 111 ? -0.268 -4.922 -25.526 1.00 88.19 111 ALA A N 1
ATOM 802 C CA . ALA A 1 111 ? -0.243 -5.305 -26.935 1.00 88.19 111 ALA A CA 1
ATOM 803 C C . ALA A 1 111 ? 1.185 -5.586 -27.437 1.00 88.19 111 ALA A C 1
ATOM 805 O O . ALA A 1 111 ? 1.399 -6.572 -28.150 1.00 88.19 111 ALA A O 1
ATOM 806 N N . ALA A 1 112 ? 2.170 -4.769 -27.046 1.00 89.94 112 ALA A N 1
ATOM 807 C CA . ALA A 1 112 ? 3.574 -4.974 -27.395 1.00 89.94 112 ALA A CA 1
ATOM 808 C C . ALA A 1 112 ? 4.128 -6.282 -26.800 1.00 89.94 112 ALA A C 1
ATOM 810 O O . ALA A 1 112 ? 4.789 -7.047 -27.511 1.00 89.94 112 ALA A O 1
ATOM 811 N N . LEU A 1 113 ? 3.803 -6.581 -25.537 1.00 91.50 113 LEU A N 1
ATOM 812 C CA . LEU A 1 113 ? 4.181 -7.830 -24.868 1.00 91.50 113 LEU A CA 1
ATOM 813 C C . LEU A 1 113 ? 3.536 -9.050 -25.543 1.00 91.50 113 LEU A C 1
ATOM 815 O O . LEU A 1 113 ? 4.235 -10.000 -25.917 1.00 91.50 113 LEU A O 1
ATOM 819 N N . LYS A 1 114 ? 2.224 -8.986 -25.806 1.00 90.75 114 LYS A N 1
ATOM 820 C CA . LYS A 1 114 ? 1.463 -10.052 -26.475 1.00 90.75 114 LYS A CA 1
ATOM 821 C C . LYS A 1 114 ? 1.998 -10.344 -27.876 1.00 90.75 114 LYS A C 1
ATOM 823 O O . LYS A 1 114 ? 2.201 -11.506 -28.228 1.00 90.75 114 LYS A O 1
ATOM 828 N N . LYS A 1 115 ? 2.300 -9.304 -28.663 1.00 92.50 115 LYS A N 1
ATOM 829 C CA . LYS A 1 115 ? 2.894 -9.435 -30.008 1.00 92.50 115 LYS A CA 1
ATOM 830 C C . LYS A 1 115 ? 4.216 -10.207 -29.984 1.00 92.50 115 LYS A C 1
ATOM 832 O O . LYS A 1 115 ? 4.553 -10.888 -30.948 1.00 92.50 115 LYS A O 1
ATOM 837 N N . GLN A 1 116 ? 4.954 -10.118 -28.881 1.00 93.62 116 GLN A N 1
ATOM 838 C CA . GLN A 1 116 ? 6.261 -10.744 -28.696 1.00 93.62 116 GLN A CA 1
ATOM 839 C C . GLN A 1 116 ? 6.213 -12.077 -27.954 1.00 93.62 116 GLN A C 1
ATOM 841 O O . GLN A 1 116 ? 7.278 -12.618 -27.631 1.00 93.62 116 GLN A O 1
ATOM 846 N N . LYS A 1 117 ? 5.003 -12.602 -27.708 1.00 92.81 117 LYS A N 1
ATOM 847 C CA . LYS A 1 117 ? 4.754 -13.832 -26.946 1.00 92.81 117 LYS A CA 1
ATOM 848 C C . LYS A 1 117 ? 5.427 -13.802 -25.567 1.00 92.81 117 LYS A C 1
ATOM 850 O O . LYS A 1 117 ? 5.971 -14.808 -25.120 1.00 92.81 117 LYS A O 1
ATOM 855 N N . ILE A 1 118 ? 5.462 -12.626 -24.938 1.00 93.56 118 ILE A N 1
ATOM 856 C CA . ILE A 1 118 ? 5.905 -12.481 -23.551 1.00 93.56 118 ILE A CA 1
ATOM 857 C C . ILE A 1 118 ? 4.716 -12.837 -22.666 1.00 93.56 118 ILE A C 1
ATOM 859 O O . ILE A 1 118 ? 3.636 -12.272 -22.823 1.00 93.56 118 ILE A O 1
ATOM 863 N N . ASP A 1 119 ? 4.924 -13.804 -21.781 1.00 90.50 119 ASP A N 1
ATOM 864 C CA . ASP A 1 119 ? 3.906 -14.264 -20.849 1.00 90.50 119 ASP A CA 1
ATOM 865 C C . ASP A 1 119 ? 3.840 -13.325 -19.641 1.00 90.50 119 ASP A C 1
ATOM 867 O O . ASP A 1 119 ? 4.772 -13.263 -18.832 1.00 90.50 119 ASP A O 1
ATOM 871 N N . SER A 1 120 ? 2.735 -12.588 -19.531 1.00 87.50 120 SER A N 1
ATOM 872 C CA . SER A 1 120 ? 2.490 -11.669 -18.422 1.00 87.50 120 SER A CA 1
ATOM 873 C C . SER A 1 120 ? 2.546 -12.381 -17.068 1.00 87.50 120 SER A C 1
ATOM 875 O O . SER A 1 120 ? 3.162 -11.838 -16.158 1.00 87.50 120 SER A O 1
ATOM 877 N N . GLN A 1 121 ? 2.049 -13.620 -16.949 1.00 89.69 121 GLN A N 1
ATOM 878 C CA . GLN A 1 121 ? 2.018 -14.361 -15.673 1.00 89.69 121 GLN A CA 1
ATOM 879 C C . GLN A 1 121 ? 3.407 -14.736 -15.159 1.00 89.69 121 GLN A C 1
ATOM 881 O O . GLN A 1 121 ? 3.583 -15.048 -13.987 1.00 89.69 121 GLN A O 1
ATOM 886 N N . ARG A 1 122 ? 4.417 -14.679 -16.030 1.00 92.88 122 ARG A N 1
ATOM 887 C CA . ARG A 1 122 ? 5.827 -14.918 -15.703 1.00 92.88 122 ARG A CA 1
ATOM 888 C C . ARG A 1 122 ? 6.655 -13.635 -15.760 1.00 92.88 122 ARG A C 1
ATOM 890 O O . ARG A 1 122 ? 7.865 -13.700 -15.990 1.00 92.88 122 ARG A O 1
ATOM 897 N N . THR A 1 123 ? 6.013 -12.477 -15.612 1.00 93.75 123 THR A N 1
ATOM 898 C CA . THR A 1 123 ? 6.639 -11.159 -15.740 1.00 93.75 123 THR A CA 1
ATOM 899 C C . THR A 1 123 ? 6.654 -10.411 -14.409 1.00 93.75 123 THR A C 1
ATOM 901 O O . THR A 1 123 ? 5.617 -10.264 -13.770 1.00 93.75 123 THR A O 1
ATOM 904 N N . LEU A 1 124 ? 7.815 -9.864 -14.045 1.00 92.69 124 LEU A N 1
ATOM 905 C CA . LEU A 1 124 ? 7.947 -8.794 -13.055 1.00 92.69 124 LEU A CA 1
ATOM 906 C C . LEU A 1 124 ? 7.952 -7.440 -13.775 1.00 92.69 124 LEU A C 1
ATOM 908 O O . LEU A 1 124 ? 8.741 -7.234 -14.704 1.00 92.69 124 LEU A O 1
ATOM 912 N N . LEU A 1 125 ? 7.083 -6.521 -13.358 1.00 93.00 125 LEU A N 1
ATOM 913 C CA . LEU A 1 125 ? 7.022 -5.170 -13.914 1.00 93.00 125 LEU A CA 1
ATOM 914 C C . LEU A 1 125 ? 7.872 -4.213 -13.080 1.00 93.00 125 LEU A C 1
ATOM 916 O O . LEU A 1 125 ? 7.753 -4.176 -11.858 1.00 93.00 125 LEU A O 1
ATOM 920 N N . LEU A 1 126 ? 8.692 -3.409 -13.752 1.00 91.56 126 LEU A N 1
ATOM 921 C CA . LEU A 1 126 ? 9.431 -2.302 -13.159 1.00 91.56 126 LEU A CA 1
ATOM 922 C C . LEU A 1 126 ? 8.894 -0.987 -13.716 1.00 91.56 126 LEU A C 1
ATOM 924 O O . LEU A 1 126 ? 8.894 -0.769 -14.931 1.00 91.56 126 LEU A O 1
ATOM 928 N N . GLN A 1 127 ? 8.499 -0.090 -12.823 1.00 87.12 127 GLN A N 1
ATOM 929 C CA . GLN A 1 127 ? 8.066 1.252 -13.174 1.00 87.12 127 GLN A CA 1
ATOM 930 C C . GLN A 1 127 ? 8.855 2.259 -12.343 1.00 87.12 127 GLN A C 1
ATOM 932 O O . GLN A 1 127 ? 8.838 2.227 -11.116 1.00 87.12 127 GLN A O 1
ATOM 937 N N . VAL A 1 128 ? 9.576 3.143 -13.029 1.00 82.38 128 VAL A N 1
ATOM 938 C CA . VAL A 1 128 ? 10.283 4.261 -12.402 1.00 82.38 128 VAL A CA 1
ATOM 939 C C . VAL A 1 128 ? 9.669 5.536 -12.942 1.00 82.38 128 VAL A C 1
ATOM 941 O O . VAL A 1 128 ? 9.770 5.821 -14.135 1.00 82.38 128 VAL A O 1
ATOM 944 N N . CYS A 1 129 ? 9.014 6.282 -12.066 1.00 76.44 129 CYS A N 1
ATOM 945 C CA . CYS A 1 129 ? 8.351 7.527 -12.403 1.00 76.44 129 CYS A CA 1
ATOM 946 C C . CYS A 1 129 ? 9.248 8.698 -12.001 1.00 76.44 129 CYS A C 1
ATOM 948 O O . CYS A 1 129 ? 9.596 8.862 -10.833 1.00 76.44 129 CYS A O 1
ATOM 950 N N . GLN A 1 130 ? 9.629 9.495 -12.997 1.00 68.25 130 GLN A N 1
ATOM 951 C CA . GLN A 1 130 ? 10.327 10.769 -12.847 1.00 68.25 130 GLN A CA 1
ATOM 952 C C . GLN A 1 130 ? 9.515 11.834 -13.580 1.00 68.25 130 GLN A C 1
ATOM 954 O O . GLN A 1 130 ? 9.084 11.599 -14.709 1.00 68.25 130 GLN A O 1
ATOM 959 N N . ASP A 1 131 ? 9.317 12.987 -12.945 1.00 60.22 131 ASP A N 1
ATOM 960 C CA . ASP A 1 131 ? 8.694 14.172 -13.538 1.00 60.22 131 ASP A CA 1
ATOM 961 C C . ASP A 1 131 ? 7.321 13.911 -14.192 1.00 60.22 131 ASP A C 1
ATOM 963 O O . ASP A 1 131 ? 7.137 14.108 -15.399 1.00 60.22 131 ASP A O 1
ATOM 967 N N . ARG A 1 132 ? 6.326 13.472 -13.401 1.00 67.56 132 ARG A N 1
ATOM 968 C CA . ARG A 1 132 ? 4.977 13.189 -13.925 1.00 67.56 132 ARG A CA 1
ATOM 969 C C . ARG A 1 132 ? 4.376 14.436 -14.597 1.00 67.56 132 ARG A C 1
ATOM 971 O O . ARG A 1 132 ? 4.291 15.496 -13.964 1.00 67.56 132 ARG A O 1
ATOM 978 N N . PRO A 1 133 ? 3.943 14.341 -15.869 1.00 59.94 133 PRO A N 1
ATOM 979 C CA . PRO A 1 133 ? 3.394 15.483 -16.585 1.00 59.94 133 PRO A CA 1
ATOM 980 C C . PRO A 1 133 ? 2.006 15.836 -16.046 1.00 59.94 133 PRO A C 1
ATOM 982 O O . PRO A 1 133 ? 1.160 14.958 -15.878 1.00 59.94 133 PRO A O 1
ATOM 985 N N . ARG A 1 134 ? 1.724 17.132 -15.860 1.00 64.69 134 ARG A N 1
ATOM 986 C CA . ARG A 1 134 ? 0.353 17.592 -15.590 1.00 64.69 134 ARG A CA 1
ATOM 987 C C . ARG A 1 134 ? -0.555 17.220 -16.769 1.00 64.69 134 ARG A C 1
ATOM 989 O O . ARG A 1 134 ? -0.291 17.619 -17.905 1.00 64.69 134 ARG A O 1
ATOM 996 N N . ARG A 1 135 ? -1.633 16.482 -16.502 1.00 70.12 135 ARG A N 1
ATOM 997 C CA . ARG A 1 135 ? -2.668 16.116 -17.481 1.00 70.12 135 ARG A CA 1
ATOM 998 C C . ARG A 1 135 ? -4.022 16.647 -17.020 1.00 70.12 135 ARG A C 1
ATOM 1000 O O . ARG A 1 135 ? -4.213 16.936 -15.842 1.00 70.12 135 ARG A O 1
ATOM 1007 N N . LYS A 1 136 ? -4.956 16.808 -17.961 1.00 69.31 136 LYS A N 1
ATOM 1008 C CA . LYS A 1 136 ? -6.362 17.004 -17.595 1.00 69.31 136 LYS A CA 1
ATOM 1009 C C . LYS A 1 136 ? -6.847 15.699 -16.979 1.00 69.31 136 LYS A C 1
ATOM 1011 O O . LYS A 1 136 ? -6.724 14.676 -17.640 1.00 69.31 136 LYS A O 1
ATOM 1016 N N . ALA A 1 137 ? -7.384 15.774 -15.773 1.00 71.12 137 ALA A N 1
ATOM 1017 C CA . ALA A 1 137 ? -7.906 14.628 -15.049 1.00 71.12 137 ALA A CA 1
ATOM 1018 C C . ALA A 1 137 ? -9.368 14.864 -14.659 1.00 71.12 137 ALA A C 1
ATOM 1020 O O . ALA A 1 137 ? -9.866 15.998 -14.721 1.00 71.12 137 ALA A O 1
ATOM 1021 N N . ALA A 1 138 ? -10.055 13.787 -14.288 1.00 77.31 138 ALA A N 1
ATOM 1022 C CA . ALA A 1 138 ? -11.445 13.846 -13.855 1.00 77.31 138 ALA A CA 1
ATOM 1023 C C . ALA A 1 138 ? -11.648 14.739 -12.614 1.00 77.31 138 ALA A C 1
ATOM 1025 O O . ALA A 1 138 ? -10.763 14.914 -11.775 1.00 77.31 138 ALA A O 1
ATOM 1026 N N . THR A 1 139 ? -12.852 15.300 -12.478 1.00 84.19 139 THR A N 1
ATOM 1027 C CA . THR A 1 139 ? -13.239 16.043 -11.273 1.00 84.19 139 THR A CA 1
ATOM 1028 C C . THR A 1 139 ? -13.445 15.077 -10.110 1.00 84.19 139 THR A C 1
ATOM 1030 O O . THR A 1 139 ? -14.221 14.129 -10.220 1.00 84.19 139 THR A O 1
ATOM 1033 N N . LEU A 1 140 ? -12.777 15.334 -8.986 1.00 88.56 140 LEU A N 1
ATOM 1034 C CA . LEU A 1 140 ? -12.940 14.551 -7.764 1.00 88.56 140 LEU A CA 1
ATOM 1035 C C . LEU A 1 140 ? -14.141 15.050 -6.958 1.00 88.56 140 LEU A C 1
ATOM 1037 O O . LEU A 1 140 ? -14.343 16.254 -6.800 1.00 88.56 140 LEU A O 1
ATOM 1041 N N . SER A 1 141 ? -14.907 14.120 -6.396 1.00 90.44 141 SER A N 1
ATOM 1042 C CA . SER A 1 141 ? -15.934 14.421 -5.400 1.00 90.44 141 SER A CA 1
ATOM 1043 C C . SER A 1 141 ? -15.344 14.458 -3.985 1.00 90.44 141 SER A C 1
ATOM 1045 O O . SER A 1 141 ? -14.290 13.884 -3.693 1.00 90.44 141 SER A O 1
ATOM 1047 N N . SER A 1 142 ? -16.032 15.155 -3.078 1.00 87.75 142 SER A N 1
ATOM 1048 C CA . SER A 1 142 ? -15.759 15.048 -1.641 1.00 87.75 142 SER A CA 1
ATOM 1049 C C . SER A 1 142 ? -16.122 13.633 -1.163 1.00 87.75 142 SER A C 1
ATOM 1051 O O . SER A 1 142 ? -17.160 13.123 -1.588 1.00 87.75 142 SER A O 1
ATOM 1053 N N . PRO A 1 143 ? -15.313 12.991 -0.300 1.00 93.31 143 PRO A N 1
ATOM 1054 C CA . PRO A 1 143 ? -14.202 13.559 0.473 1.00 93.31 143 PRO A CA 1
ATOM 1055 C C . PRO A 1 143 ? -12.815 13.416 -0.164 1.00 93.31 143 PRO A C 1
ATOM 1057 O O . PRO A 1 143 ? -11.862 14.018 0.330 1.00 93.31 143 PRO A O 1
ATOM 1060 N N . THR A 1 144 ? -12.689 12.685 -1.272 1.00 94.69 144 THR A N 1
ATOM 1061 C CA . THR A 1 144 ? -11.418 12.484 -1.987 1.00 94.69 144 THR A CA 1
ATOM 1062 C C . THR A 1 144 ? -10.778 13.808 -2.396 1.00 94.69 144 THR A C 1
ATOM 1064 O O . THR A 1 144 ? -9.582 13.996 -2.201 1.00 94.69 144 THR A O 1
ATOM 1067 N N . ALA A 1 145 ? -11.577 14.754 -2.889 1.00 91.50 145 ALA A N 1
ATOM 1068 C CA . ALA A 1 145 ? -11.129 16.102 -3.235 1.00 91.50 145 ALA A CA 1
ATOM 1069 C C . ALA A 1 145 ? -10.506 16.839 -2.025 1.00 91.50 145 ALA A C 1
ATOM 1071 O O . ALA A 1 145 ? -9.404 17.385 -2.099 1.00 91.50 145 ALA A O 1
ATOM 1072 N N . THR A 1 146 ? -11.158 16.762 -0.861 1.00 91.44 146 THR A N 1
ATOM 1073 C CA . THR A 1 146 ? -10.670 17.351 0.397 1.00 91.44 146 THR A CA 1
ATOM 1074 C C . THR A 1 146 ? -9.367 16.706 0.864 1.00 91.44 146 THR A C 1
ATOM 1076 O O . THR A 1 146 ? -8.454 17.411 1.294 1.00 91.44 146 THR A O 1
ATOM 1079 N N . PHE A 1 147 ? -9.262 15.377 0.771 1.00 92.81 147 PHE A N 1
ATOM 1080 C CA . PHE A 1 147 ? -8.017 14.670 1.064 1.00 92.81 147 PHE A CA 1
ATOM 1081 C C . PHE A 1 147 ? -6.906 15.099 0.106 1.00 92.81 147 PHE A C 1
ATOM 1083 O O . PHE A 1 147 ? -5.827 15.450 0.568 1.00 92.81 147 PHE A O 1
ATOM 1090 N N . ALA A 1 148 ? -7.178 15.144 -1.200 1.00 90.31 148 ALA A N 1
ATOM 1091 C CA . ALA A 1 148 ? -6.207 15.528 -2.218 1.00 90.31 148 ALA A CA 1
ATOM 1092 C C . ALA A 1 148 ? -5.621 16.923 -1.960 1.00 90.31 148 ALA A C 1
ATOM 1094 O O . ALA A 1 148 ? -4.405 17.084 -1.995 1.00 90.31 148 ALA A O 1
ATOM 1095 N N . LYS A 1 149 ? -6.454 17.914 -1.610 1.00 87.44 149 LYS A N 1
ATOM 1096 C CA . LYS A 1 149 ? -5.985 19.258 -1.222 1.00 87.44 149 LYS A CA 1
ATOM 1097 C C . LYS A 1 149 ? -4.999 19.231 -0.054 1.00 87.44 149 LYS A C 1
ATOM 1099 O O . LYS A 1 149 ? -4.017 19.957 -0.076 1.00 87.44 149 LYS A O 1
ATOM 1104 N N . LYS A 1 150 ? -5.261 18.405 0.963 1.00 87.12 150 LYS A N 1
ATOM 1105 C CA . LYS A 1 150 ? -4.400 18.301 2.151 1.00 87.12 150 LYS A CA 1
ATOM 1106 C C . LYS A 1 150 ? -3.126 17.513 1.857 1.00 87.12 150 LYS A C 1
ATOM 1108 O O . LYS A 1 150 ? -2.037 17.963 2.187 1.00 87.12 150 LYS A O 1
ATOM 1113 N N . ALA A 1 151 ? -3.267 16.357 1.216 1.00 86.44 151 ALA A N 1
ATOM 1114 C CA . ALA A 1 151 ? -2.176 15.434 0.935 1.00 86.44 151 ALA A CA 1
ATOM 1115 C C . ALA A 1 151 ? -1.163 16.001 -0.066 1.00 86.44 151 ALA A C 1
ATOM 1117 O O . ALA A 1 151 ? 0.015 15.685 0.036 1.00 86.44 151 ALA A O 1
ATOM 1118 N N . MET A 1 152 ? -1.609 16.834 -1.013 1.00 81.06 152 MET A N 1
ATOM 1119 C CA . MET A 1 152 ? -0.749 17.468 -2.018 1.00 81.06 152 MET A CA 1
ATOM 1120 C C . MET A 1 152 ? -0.145 18.809 -1.555 1.00 81.06 152 MET A C 1
ATOM 1122 O O . MET A 1 152 ? 0.639 19.395 -2.298 1.00 81.06 152 MET A O 1
ATOM 1126 N N . GLY A 1 153 ? -0.489 19.300 -0.357 1.00 75.94 153 GLY A N 1
ATOM 1127 C CA . GLY A 1 153 ? -0.017 20.583 0.183 1.00 75.94 153 GLY A CA 1
ATOM 1128 C C . GLY A 1 153 ? -0.514 21.816 -0.591 1.00 75.94 153 GLY A C 1
ATOM 1129 O O . GLY A 1 153 ? -1.493 21.749 -1.333 1.00 75.94 153 GLY A O 1
ATOM 1130 N N . ASP A 1 154 ? 0.192 22.947 -0.460 1.00 66.25 154 ASP A N 1
ATOM 1131 C CA . ASP A 1 154 ? -0.129 24.245 -1.100 1.00 66.25 154 ASP A CA 1
ATOM 1132 C C . ASP A 1 154 ? 0.082 24.271 -2.634 1.00 66.25 154 ASP A C 1
ATOM 1134 O O . ASP A 1 154 ? 0.213 25.326 -3.263 1.00 66.25 154 ASP A O 1
ATOM 1138 N N . VAL A 1 155 ? 0.122 23.107 -3.284 1.00 69.69 155 VAL A N 1
ATOM 1139 C CA . VAL A 1 155 ? 0.292 23.010 -4.732 1.00 69.69 155 VAL A CA 1
ATOM 1140 C C . VAL A 1 155 ? -1.002 23.424 -5.432 1.00 69.69 155 VAL A C 1
ATOM 1142 O O . VAL A 1 155 ? -2.052 22.793 -5.286 1.00 69.69 155 VAL A O 1
ATOM 1145 N N . ALA A 1 156 ? -0.913 24.468 -6.262 1.00 66.25 156 ALA A N 1
ATOM 1146 C CA . ALA A 1 156 ? -2.008 24.875 -7.138 1.00 66.25 156 ALA A CA 1
ATOM 1147 C C . ALA A 1 156 ? -2.489 23.685 -7.992 1.00 66.25 156 ALA A C 1
ATOM 1149 O O . ALA A 1 156 ? -1.688 23.045 -8.686 1.00 66.25 156 ALA A O 1
ATOM 1150 N N . ASP A 1 157 ? -3.800 23.432 -7.940 1.00 76.12 157 ASP A N 1
ATOM 1151 C CA . ASP A 1 157 ? -4.510 22.314 -8.575 1.00 76.12 157 ASP A CA 1
ATOM 1152 C C . ASP A 1 157 ? -4.248 20.918 -7.971 1.00 76.12 157 ASP A C 1
ATOM 1154 O O . ASP A 1 157 ? -4.383 19.916 -8.673 1.00 76.12 157 ASP A O 1
ATOM 1158 N N . GLY A 1 158 ? -3.926 20.813 -6.673 1.00 79.25 158 GLY A N 1
ATOM 1159 C CA . GLY A 1 158 ? -3.689 19.531 -5.980 1.00 79.25 158 GLY A CA 1
ATOM 1160 C C . GLY A 1 158 ? -4.736 18.432 -6.242 1.00 79.25 158 GLY A C 1
ATOM 1161 O O . GLY A 1 158 ? -4.382 17.268 -6.405 1.00 79.25 158 GLY A O 1
ATOM 1162 N N . GLU A 1 159 ? -6.016 18.788 -6.385 1.00 86.31 159 GLU A N 1
ATOM 1163 C CA . GLU A 1 159 ? -7.088 17.839 -6.737 1.00 86.31 159 GLU A CA 1
ATOM 1164 C C . GLU A 1 159 ? -6.921 17.243 -8.138 1.00 86.31 159 GLU A C 1
ATOM 1166 O O . GLU A 1 159 ? -7.060 16.037 -8.321 1.00 86.31 159 GLU A O 1
ATOM 1171 N N . VAL A 1 160 ? -6.580 18.071 -9.127 1.00 83.56 160 VAL A N 1
ATOM 1172 C CA . VAL A 1 160 ? -6.345 17.624 -10.509 1.00 83.56 160 VAL A CA 1
ATOM 1173 C C . VAL A 1 160 ? -5.122 16.714 -10.561 1.00 83.56 160 VAL A C 1
ATOM 1175 O O . VAL A 1 160 ? -5.102 15.721 -11.283 1.00 83.56 160 VAL A O 1
ATOM 1178 N N . LEU A 1 161 ? -4.106 17.036 -9.764 1.00 82.00 161 LEU A N 1
ATOM 1179 C CA . LEU A 1 161 ? -2.880 16.254 -9.683 1.00 82.00 161 LEU A CA 1
ATOM 1180 C C . LEU A 1 161 ? -3.116 14.887 -9.031 1.00 82.00 161 LEU A C 1
ATOM 1182 O O . LEU A 1 161 ? -2.636 13.881 -9.547 1.00 82.00 161 LEU A O 1
ATOM 1186 N N . PHE A 1 162 ? -3.899 14.830 -7.951 1.00 89.31 162 PHE A N 1
ATOM 1187 C CA . PHE A 1 162 ? -4.305 13.561 -7.347 1.00 89.31 162 PHE A CA 1
ATOM 1188 C C . PHE A 1 162 ? -5.172 12.727 -8.298 1.00 89.31 162 PHE A C 1
ATOM 1190 O O . PHE A 1 162 ? -5.005 11.515 -8.376 1.00 89.31 162 PHE A O 1
ATOM 1197 N N . ALA A 1 163 ? -6.074 13.357 -9.054 1.00 89.56 163 ALA A N 1
ATOM 1198 C CA . ALA A 1 163 ? -6.884 12.651 -10.042 1.00 89.56 163 ALA A CA 1
ATOM 1199 C C . ALA A 1 163 ? -6.017 12.014 -11.142 1.00 89.56 163 ALA A C 1
ATOM 1201 O O . ALA A 1 163 ? -6.210 10.846 -11.464 1.00 89.56 163 ALA A O 1
ATOM 1202 N N . ALA A 1 164 ? -5.003 12.727 -11.645 1.00 85.38 164 ALA A N 1
ATOM 1203 C CA . ALA A 1 164 ? -4.036 12.156 -12.585 1.00 85.38 164 ALA A CA 1
ATOM 1204 C C . ALA A 1 164 ? -3.232 10.998 -11.960 1.00 85.38 164 ALA A C 1
ATOM 1206 O O . ALA A 1 164 ? -2.974 9.995 -12.619 1.00 85.38 164 ALA A O 1
ATOM 1207 N N . LEU A 1 165 ? -2.871 11.110 -10.675 1.00 87.56 165 LEU A N 1
ATOM 1208 C CA . LEU A 1 165 ? -2.189 10.046 -9.931 1.00 87.56 165 LEU A CA 1
ATOM 1209 C C . LEU A 1 165 ? -3.054 8.784 -9.801 1.00 87.56 165 LEU A C 1
ATOM 1211 O O . LEU A 1 165 ? -2.541 7.673 -9.917 1.00 87.56 165 LEU A O 1
ATOM 1215 N N . LEU A 1 166 ? -4.358 8.957 -9.576 1.00 91.31 166 LEU A N 1
ATOM 1216 C CA . LEU A 1 166 ? -5.329 7.868 -9.526 1.00 91.31 166 LEU A CA 1
ATOM 1217 C C . LEU A 1 166 ? -5.499 7.195 -10.893 1.00 91.31 166 LEU A C 1
ATOM 1219 O O . LEU A 1 166 ? -5.482 5.969 -10.960 1.00 91.31 166 LEU A O 1
ATOM 1223 N N . GLU A 1 167 ? -5.609 7.971 -11.973 1.00 88.19 167 GLU A N 1
ATOM 1224 C CA . GLU A 1 167 ? -5.656 7.441 -13.345 1.00 88.19 167 GLU A CA 1
ATOM 1225 C C . GLU A 1 167 ? -4.383 6.635 -13.673 1.00 88.19 167 GLU A C 1
ATOM 1227 O O . GLU A 1 167 ? -4.459 5.518 -14.183 1.00 88.19 167 GLU A O 1
ATOM 1232 N N . ASP A 1 168 ? -3.203 7.146 -13.307 1.00 86.31 168 ASP A N 1
ATOM 1233 C CA . ASP A 1 168 ? -1.939 6.422 -13.471 1.00 86.31 168 ASP A CA 1
ATOM 1234 C C . ASP A 1 168 ? -1.902 5.120 -12.648 1.00 86.31 168 ASP A C 1
ATOM 1236 O O . ASP A 1 168 ? -1.394 4.103 -13.120 1.00 86.31 168 ASP A O 1
ATOM 1240 N N . ALA A 1 169 ? -2.442 5.122 -11.427 1.00 90.31 169 ALA A N 1
ATOM 1241 C CA . ALA A 1 169 ? -2.522 3.922 -10.598 1.00 90.31 169 ALA A CA 1
ATOM 1242 C C . ALA A 1 169 ? -3.482 2.873 -11.187 1.00 90.31 169 ALA A C 1
ATOM 1244 O O . ALA A 1 169 ? -3.168 1.684 -11.171 1.00 90.31 169 ALA A O 1
ATOM 1245 N N . GLN A 1 170 ? -4.612 3.299 -11.760 1.00 91.00 170 GLN A N 1
ATOM 1246 C CA . GLN A 1 170 ? -5.547 2.422 -12.480 1.00 91.00 170 GLN A CA 1
ATOM 1247 C C . GLN A 1 170 ? -4.876 1.789 -13.701 1.00 91.00 170 GLN A C 1
ATOM 1249 O O . GLN A 1 170 ? -4.953 0.581 -13.905 1.00 91.00 170 GLN A O 1
ATOM 1254 N N . HIS A 1 171 ? -4.117 2.581 -14.454 1.00 87.69 171 HIS A N 1
ATOM 1255 C CA . HIS A 1 171 ? -3.305 2.089 -15.558 1.00 87.69 171 HIS A CA 1
ATOM 1256 C C . HIS A 1 171 ? -2.257 1.053 -15.113 1.00 87.69 171 HIS A C 1
ATOM 1258 O O . HIS A 1 171 ? -2.071 0.020 -15.763 1.00 87.69 171 HIS A O 1
ATOM 1264 N N . SER A 1 172 ? -1.577 1.298 -13.991 1.00 88.62 172 SER A N 1
ATOM 1265 C CA . SER A 1 172 ? -0.642 0.337 -13.399 1.00 88.62 172 SER A CA 1
ATOM 1266 C C . SER A 1 172 ? -1.347 -0.936 -12.908 1.00 88.62 172 SER A C 1
ATOM 1268 O O . SER A 1 172 ? -0.777 -2.022 -13.037 1.00 88.62 172 SER A O 1
ATOM 1270 N N . PHE A 1 173 ? -2.577 -0.839 -12.393 1.00 91.31 173 PHE A N 1
ATOM 1271 C CA . PHE A 1 173 ? -3.391 -1.996 -12.010 1.00 91.31 173 PHE A CA 1
ATOM 1272 C C . PHE A 1 173 ? -3.707 -2.863 -13.231 1.00 91.31 173 PHE A C 1
ATOM 1274 O O . PHE A 1 173 ? -3.369 -4.043 -13.238 1.00 91.31 173 PHE A O 1
ATOM 1281 N N . GLU A 1 174 ? -4.237 -2.268 -14.304 1.00 89.12 174 GLU A N 1
ATOM 1282 C CA . GLU A 1 174 ? -4.550 -2.976 -15.554 1.00 89.12 174 GLU A CA 1
ATOM 1283 C C . GLU A 1 174 ? -3.339 -3.724 -16.128 1.00 89.12 174 GLU A C 1
ATOM 1285 O O . GLU A 1 174 ? -3.459 -4.838 -16.639 1.00 89.12 174 GLU A O 1
ATOM 1290 N N . LEU A 1 175 ? -2.150 -3.120 -16.043 1.00 84.56 175 LEU A N 1
ATOM 1291 C CA . LEU A 1 175 ? -0.926 -3.739 -16.538 1.00 84.56 175 LEU A CA 1
ATOM 1292 C C . LEU A 1 175 ? -0.442 -4.894 -15.643 1.00 84.56 175 LEU A C 1
ATOM 1294 O O . LEU A 1 175 ? 0.124 -5.866 -16.151 1.00 84.56 175 LEU A O 1
ATOM 1298 N N . SER A 1 176 ? -0.628 -4.774 -14.328 1.00 88.38 176 SER A N 1
ATOM 1299 C CA . SER A 1 176 ? -0.088 -5.702 -13.326 1.00 88.38 176 SER A CA 1
ATOM 1300 C C . SER A 1 176 ? -1.048 -6.805 -12.893 1.00 88.38 176 SER A C 1
ATOM 1302 O O . SER A 1 176 ? -0.589 -7.780 -12.311 1.00 88.38 176 SER A O 1
ATOM 1304 N N . GLU A 1 177 ? -2.337 -6.726 -13.235 1.00 84.81 177 GLU A N 1
ATOM 1305 C CA . GLU A 1 177 ? -3.368 -7.716 -12.874 1.00 84.81 177 GLU A CA 1
ATOM 1306 C C . GLU A 1 177 ? -2.948 -9.165 -13.188 1.00 84.81 177 GLU A C 1
ATOM 1308 O O . GLU A 1 177 ? -3.289 -10.104 -12.474 1.00 84.81 177 GLU A O 1
ATOM 1313 N N . ARG A 1 178 ? -2.172 -9.350 -14.261 1.00 81.44 178 ARG A N 1
ATOM 1314 C CA . ARG A 1 178 ? -1.678 -10.659 -14.707 1.00 81.44 178 ARG A CA 1
ATOM 1315 C C . ARG A 1 178 ? -0.174 -10.823 -14.558 1.00 81.44 178 ARG A C 1
ATOM 1317 O O . ARG A 1 178 ? 0.361 -11.753 -15.152 1.00 81.44 178 ARG A O 1
ATOM 1324 N N . SER A 1 179 ? 0.509 -9.910 -13.876 1.00 87.31 179 SER A N 1
ATOM 1325 C CA . SER A 1 179 ? 1.943 -10.000 -13.611 1.00 87.31 179 SER A CA 1
ATOM 1326 C C . SER A 1 179 ? 2.212 -10.647 -12.255 1.00 87.31 179 SER A C 1
ATOM 1328 O O . SER A 1 179 ? 1.314 -10.835 -11.442 1.00 87.31 179 SER A O 1
ATOM 1330 N N . MET A 1 180 ? 3.471 -10.991 -11.995 1.00 85.81 180 MET A N 1
ATOM 1331 C CA . MET A 1 180 ? 3.898 -11.489 -10.683 1.00 85.81 180 MET A CA 1
ATOM 1332 C C . MET A 1 180 ? 4.010 -10.384 -9.621 1.00 85.81 180 MET A C 1
ATOM 1334 O O . MET A 1 180 ? 4.267 -10.661 -8.451 1.00 85.81 180 MET A O 1
ATOM 1338 N N . GLY A 1 181 ? 3.891 -9.126 -10.038 1.00 82.81 181 GLY A N 1
ATOM 1339 C CA . GLY A 1 181 ? 4.077 -7.956 -9.195 1.00 82.81 181 GLY A CA 1
ATOM 1340 C C . GLY A 1 181 ? 4.511 -6.729 -9.988 1.00 82.81 181 GLY A C 1
ATOM 1341 O O . GLY A 1 181 ? 4.878 -6.808 -11.172 1.00 82.81 181 GLY A O 1
ATOM 1342 N N . LEU A 1 182 ? 4.468 -5.590 -9.304 1.00 88.81 182 LEU A N 1
ATOM 1343 C CA . LEU A 1 182 ? 4.886 -4.288 -9.803 1.00 88.81 182 LEU A CA 1
ATOM 1344 C C . LEU A 1 182 ? 5.848 -3.641 -8.803 1.00 88.81 182 LEU A C 1
ATOM 1346 O O . LEU A 1 182 ? 5.433 -3.168 -7.749 1.00 88.81 182 LEU A O 1
ATOM 1350 N N . CYS A 1 183 ? 7.132 -3.570 -9.143 1.00 88.44 183 CYS A N 1
ATOM 1351 C CA . CYS A 1 183 ? 8.073 -2.728 -8.413 1.00 88.44 183 CYS A CA 1
ATOM 1352 C C . CYS A 1 183 ? 7.942 -1.294 -8.931 1.00 88.44 183 CYS A C 1
ATOM 1354 O O . CYS A 1 183 ? 8.267 -1.013 -10.089 1.00 88.44 183 CYS A O 1
ATOM 1356 N N . LEU A 1 184 ? 7.482 -0.393 -8.067 1.00 87.25 184 LEU A N 1
ATOM 1357 C CA . LEU A 1 184 ? 7.299 1.019 -8.370 1.00 87.25 184 LEU A CA 1
ATOM 1358 C C . LEU A 1 184 ? 8.295 1.858 -7.564 1.00 87.25 184 LEU A C 1
ATOM 1360 O O . LEU A 1 184 ? 8.365 1.738 -6.341 1.00 87.25 184 LEU A O 1
ATOM 1364 N N . ALA A 1 185 ? 9.030 2.724 -8.257 1.00 84.81 185 ALA A N 1
ATOM 1365 C CA . ALA A 1 185 ? 9.804 3.801 -7.653 1.00 84.81 185 ALA A CA 1
ATOM 1366 C C . ALA A 1 185 ? 9.272 5.151 -8.139 1.00 84.81 185 ALA A C 1
ATOM 1368 O O . ALA A 1 185 ? 9.263 5.423 -9.341 1.00 84.81 185 ALA A O 1
ATOM 1369 N N . GLU A 1 186 ? 8.867 6.003 -7.204 1.00 81.19 186 GLU A N 1
ATOM 1370 C CA . GLU A 1 186 ? 8.566 7.410 -7.454 1.00 81.19 186 GLU A CA 1
ATOM 1371 C C . GLU A 1 186 ? 9.783 8.241 -7.060 1.00 81.19 186 GLU A C 1
ATOM 1373 O O . GLU A 1 186 ? 10.209 8.174 -5.913 1.00 81.19 186 GLU A O 1
ATOM 1378 N N . VAL A 1 187 ? 10.350 9.010 -7.986 1.00 75.12 187 VAL A N 1
ATOM 1379 C CA . VAL A 1 187 ? 11.489 9.894 -7.705 1.00 75.12 187 VAL A CA 1
ATOM 1380 C C . VAL A 1 187 ? 11.009 11.339 -7.757 1.00 75.12 187 VAL A C 1
ATOM 1382 O O . VAL A 1 187 ? 10.550 11.810 -8.798 1.00 75.12 187 VAL A O 1
ATOM 1385 N N . GLN A 1 188 ? 11.133 12.049 -6.641 1.00 68.38 188 GLN A N 1
ATOM 1386 C CA . GLN A 1 188 ? 10.753 13.449 -6.515 1.00 68.38 188 GLN A CA 1
ATOM 1387 C C . GLN A 1 188 ? 11.907 14.358 -6.964 1.00 68.38 188 GLN A C 1
ATOM 1389 O O . GLN A 1 188 ? 13.043 14.241 -6.502 1.00 68.38 188 GLN A O 1
ATOM 1394 N N . SER A 1 189 ? 11.632 15.284 -7.890 1.00 55.84 189 SER A N 1
ATOM 1395 C CA . SER A 1 189 ? 12.604 16.301 -8.303 1.00 55.84 189 SER A CA 1
ATOM 1396 C C . SER A 1 189 ? 12.469 17.560 -7.435 1.00 55.84 189 SER A C 1
ATOM 1398 O O . SER A 1 189 ? 11.454 18.252 -7.511 1.00 55.84 189 SER A O 1
ATOM 1400 N N . HIS A 1 190 ? 13.516 17.928 -6.693 1.00 52.81 190 HIS A N 1
ATOM 1401 C CA . HIS A 1 190 ? 13.571 19.196 -5.934 1.00 52.81 190 HIS A CA 1
ATOM 1402 C C . HIS A 1 190 ? 13.635 20.458 -6.809 1.00 52.81 190 HIS A C 1
ATOM 1404 O O . HIS A 1 190 ? 13.454 21.575 -6.332 1.00 52.81 190 HIS A O 1
ATOM 1410 N N . SER A 1 191 ? 13.889 20.314 -8.112 1.00 45.09 191 SER A N 1
ATOM 1411 C CA . SER A 1 191 ? 13.824 21.415 -9.077 1.00 45.09 191 SER A CA 1
ATOM 1412 C C . SER A 1 191 ? 12.426 21.503 -9.690 1.00 45.09 191 SER A C 1
ATOM 1414 O O . SER A 1 191 ? 12.223 21.176 -10.861 1.00 45.09 191 SER A O 1
ATOM 1416 N N . SER A 1 192 ? 11.443 21.933 -8.908 1.00 43.12 192 SER A N 1
ATOM 1417 C CA . SER A 1 192 ? 10.090 22.168 -9.404 1.00 43.12 192 SER A CA 1
ATOM 1418 C C . SER A 1 192 ? 10.076 23.366 -10.365 1.00 43.12 192 SER A C 1
ATOM 1420 O O . SER A 1 192 ? 9.929 24.524 -9.967 1.00 43.12 192 SER A O 1
ATOM 1422 N N . GLY A 1 193 ? 10.224 23.108 -11.665 1.00 45.62 193 GLY A N 1
ATOM 1423 C CA . GLY A 1 193 ? 9.624 23.993 -12.658 1.00 45.62 193 GLY A CA 1
ATOM 1424 C C . GLY A 1 193 ? 8.092 23.963 -12.509 1.00 45.62 193 GLY A C 1
ATOM 1425 O O . GLY A 1 193 ? 7.554 23.000 -11.965 1.00 45.62 193 GLY A O 1
ATOM 1426 N N . PRO A 1 194 ? 7.351 24.956 -13.030 1.00 47.38 194 PRO A N 1
ATOM 1427 C CA . PRO A 1 194 ? 5.882 25.025 -12.923 1.00 47.38 194 PRO A CA 1
ATOM 1428 C C . PRO A 1 194 ? 5.125 23.832 -13.556 1.00 47.38 194 PRO A C 1
ATOM 1430 O O . PRO A 1 194 ? 3.900 23.767 -13.488 1.00 47.38 194 PRO A O 1
ATOM 1433 N N . SER A 1 195 ? 5.838 22.894 -14.186 1.00 44.94 195 SER A N 1
ATOM 1434 C CA . SER A 1 195 ? 5.324 21.753 -14.945 1.00 44.94 195 SER A CA 1
ATOM 1435 C C . SER A 1 195 ? 5.579 20.378 -14.313 1.00 44.94 195 SER A C 1
ATOM 1437 O O . SER A 1 195 ? 5.120 19.394 -14.888 1.00 44.94 195 SER A O 1
ATOM 1439 N N . THR A 1 196 ? 6.290 20.288 -13.184 1.00 50.91 196 THR A N 1
ATOM 1440 C CA . THR A 1 196 ? 6.731 19.005 -12.607 1.00 50.91 196 THR A CA 1
ATOM 1441 C C . THR A 1 196 ? 5.974 18.683 -11.318 1.00 50.91 196 THR A C 1
ATOM 1443 O O . THR A 1 196 ? 5.883 19.527 -10.427 1.00 50.91 196 THR A O 1
ATOM 1446 N N . LEU A 1 197 ? 5.385 17.487 -11.249 1.00 55.09 197 LEU A N 1
ATOM 1447 C CA . LEU A 1 197 ? 4.576 17.015 -10.126 1.00 55.09 197 LEU A CA 1
ATOM 1448 C C . LEU A 1 197 ? 5.453 16.381 -9.037 1.00 55.09 197 LEU A C 1
ATOM 1450 O O . LEU A 1 197 ? 6.224 15.471 -9.326 1.00 55.09 197 LEU A O 1
ATOM 1454 N N . VAL A 1 198 ? 5.268 16.805 -7.787 1.00 64.88 198 VAL A N 1
ATOM 1455 C CA . VAL A 1 198 ? 5.683 16.034 -6.608 1.00 64.88 198 VAL A CA 1
ATOM 1456 C C . VAL A 1 198 ? 4.463 15.229 -6.165 1.00 64.88 198 VAL A C 1
ATOM 1458 O O . VAL A 1 198 ? 3.403 15.814 -5.950 1.00 64.88 198 VAL A O 1
ATOM 1461 N N . ALA A 1 199 ? 4.585 13.903 -6.089 1.00 74.25 199 ALA A N 1
ATOM 1462 C CA . ALA A 1 199 ? 3.548 13.014 -5.568 1.00 74.25 199 ALA A CA 1
ATOM 1463 C C . ALA A 1 199 ? 3.953 12.559 -4.155 1.00 74.25 199 ALA A C 1
ATOM 1465 O O . ALA A 1 199 ? 4.812 11.680 -4.026 1.00 74.25 199 ALA A O 1
ATOM 1466 N N . PRO A 1 200 ? 3.385 13.151 -3.089 1.00 83.25 200 PRO A N 1
ATOM 1467 C CA . PRO A 1 200 ? 3.701 12.760 -1.722 1.00 83.25 200 PRO A CA 1
ATOM 1468 C C . PRO A 1 200 ? 3.382 11.275 -1.486 1.00 83.25 200 PRO A C 1
ATOM 1470 O O . PRO A 1 200 ? 2.363 10.794 -1.997 1.00 83.25 200 PRO A O 1
ATOM 1473 N N . PRO A 1 201 ? 4.188 10.536 -0.696 1.00 87.19 201 PRO A N 1
ATOM 1474 C CA . PRO A 1 201 ? 3.988 9.099 -0.487 1.00 87.19 201 PRO A CA 1
ATOM 1475 C C . PRO A 1 201 ? 2.574 8.741 -0.016 1.00 87.19 201 PRO A C 1
ATOM 1477 O O . PRO A 1 201 ? 1.977 7.791 -0.516 1.00 87.19 201 PRO A O 1
ATOM 1480 N N . VAL A 1 202 ? 1.998 9.546 0.884 1.00 90.44 202 VAL A N 1
ATOM 1481 C CA . VAL A 1 202 ? 0.623 9.373 1.380 1.00 90.44 202 VAL A CA 1
ATOM 1482 C C . VAL A 1 202 ? -0.425 9.479 0.259 1.00 90.44 202 VAL A C 1
ATOM 1484 O O . VAL A 1 202 ? -1.371 8.691 0.218 1.00 90.44 202 VAL A O 1
ATOM 1487 N N . ALA A 1 203 ? -0.244 10.400 -0.693 1.00 91.38 203 ALA A N 1
ATOM 1488 C CA . ALA A 1 203 ? -1.140 10.563 -1.834 1.00 91.38 203 ALA A CA 1
ATOM 1489 C C . ALA A 1 203 ? -1.017 9.383 -2.808 1.00 91.38 203 ALA A C 1
ATOM 1491 O O . ALA A 1 203 ? -2.029 8.836 -3.244 1.00 91.38 203 ALA A O 1
ATOM 1492 N N . LEU A 1 204 ? 0.213 8.949 -3.100 1.00 90.56 204 LEU A N 1
ATOM 1493 C CA . LEU A 1 204 ? 0.475 7.810 -3.982 1.00 90.56 204 LEU A CA 1
ATOM 1494 C C . LEU A 1 204 ? -0.033 6.489 -3.390 1.00 90.56 204 LEU A C 1
ATOM 1496 O O . LEU A 1 204 ? -0.626 5.693 -4.118 1.00 90.56 204 LEU A O 1
ATOM 1500 N N . ALA A 1 205 ? 0.122 6.269 -2.083 1.00 93.44 205 ALA A N 1
ATOM 1501 C CA . ALA A 1 205 ? -0.425 5.097 -1.403 1.00 93.44 205 ALA A CA 1
ATOM 1502 C C . ALA A 1 205 ? -1.962 5.069 -1.457 1.00 93.44 205 ALA A C 1
ATOM 1504 O O . ALA A 1 205 ? -2.543 4.031 -1.774 1.00 93.44 205 ALA A O 1
ATOM 1505 N N . MET A 1 206 ? -2.626 6.209 -1.220 1.00 96.25 206 MET A N 1
ATOM 1506 C CA . MET A 1 206 ? -4.086 6.297 -1.323 1.00 96.25 206 MET A CA 1
ATOM 1507 C C . MET A 1 206 ? -4.580 6.082 -2.760 1.00 96.25 206 MET A C 1
ATOM 1509 O O . MET A 1 206 ? -5.498 5.296 -2.976 1.00 96.25 206 MET A O 1
ATOM 1513 N N . ALA A 1 207 ? -3.957 6.729 -3.750 1.00 94.88 207 ALA A N 1
ATOM 1514 C CA . ALA A 1 207 ? -4.306 6.550 -5.159 1.00 94.88 207 ALA A CA 1
ATOM 1515 C C . ALA A 1 207 ? -4.125 5.090 -5.617 1.00 94.88 207 ALA A C 1
ATOM 1517 O O . ALA A 1 207 ? -4.994 4.544 -6.295 1.00 94.88 207 ALA A O 1
ATOM 1518 N N . SER A 1 208 ? -3.044 4.433 -5.178 1.00 95.06 208 SER A N 1
ATOM 1519 C CA . SER A 1 208 ? -2.792 3.009 -5.443 1.00 95.06 208 SER A CA 1
ATOM 1520 C C . SER A 1 208 ? -3.899 2.129 -4.858 1.00 95.06 208 SER A C 1
ATOM 1522 O O . SER A 1 208 ? -4.486 1.325 -5.579 1.00 95.06 208 SER A O 1
ATOM 1524 N N . ALA A 1 209 ? -4.266 2.338 -3.592 1.00 96.69 209 ALA A N 1
ATOM 1525 C CA . ALA A 1 209 ? -5.311 1.556 -2.932 1.00 96.69 209 ALA A CA 1
ATOM 1526 C C . ALA A 1 209 ? -6.705 1.766 -3.546 1.00 96.69 209 ALA A C 1
ATOM 1528 O O . ALA A 1 209 ? -7.483 0.814 -3.651 1.00 96.69 209 ALA A O 1
ATOM 1529 N N . MET A 1 210 ? -7.011 2.982 -4.010 1.00 97.25 210 MET A N 1
ATOM 1530 C CA . MET A 1 210 ? -8.240 3.284 -4.754 1.00 97.25 210 MET A CA 1
ATOM 1531 C C . MET A 1 210 ? -8.287 2.590 -6.121 1.00 97.25 210 MET A C 1
ATOM 1533 O O . MET A 1 210 ? -9.372 2.268 -6.604 1.00 97.25 210 MET A O 1
ATOM 1537 N N . ALA A 1 211 ? -7.126 2.337 -6.728 1.00 95.31 211 ALA A N 1
ATOM 1538 C CA . ALA A 1 211 ? -6.990 1.560 -7.955 1.00 95.31 211 ALA A CA 1
ATOM 1539 C C . ALA A 1 211 ? -6.945 0.036 -7.724 1.00 95.31 211 ALA A C 1
ATOM 1541 O O . ALA A 1 211 ? -6.989 -0.709 -8.695 1.00 95.31 211 ALA A O 1
ATOM 1542 N N . GLY A 1 212 ? -6.868 -0.436 -6.473 1.00 95.38 212 GLY A N 1
ATOM 1543 C CA . GLY A 1 212 ? -6.742 -1.863 -6.144 1.00 95.38 212 GLY A CA 1
ATOM 1544 C C . GLY A 1 212 ? -5.298 -2.374 -6.062 1.00 95.38 212 GLY A C 1
ATOM 1545 O O . GLY A 1 212 ? -5.066 -3.580 -6.050 1.00 95.38 212 GLY A O 1
ATOM 1546 N N . LEU A 1 213 ? -4.310 -1.477 -6.002 1.00 93.12 213 LEU A N 1
ATOM 1547 C CA . LEU A 1 213 ? -2.899 -1.805 -5.805 1.00 93.12 213 LEU A CA 1
ATOM 1548 C C . LEU A 1 213 ? -2.491 -1.596 -4.349 1.00 93.12 213 LEU A C 1
ATOM 1550 O O . LEU A 1 213 ? -2.593 -0.491 -3.816 1.00 93.12 213 LEU A O 1
ATOM 1554 N N . PHE A 1 214 ? -1.955 -2.644 -3.729 1.00 91.06 214 PHE A N 1
ATOM 1555 C CA . PHE A 1 214 ? -1.502 -2.606 -2.340 1.00 91.06 214 PHE A CA 1
ATOM 1556 C C . PHE A 1 214 ? -0.050 -3.057 -2.228 1.00 91.06 214 PHE A C 1
ATOM 1558 O O . PHE A 1 214 ? 0.362 -3.944 -2.980 1.00 91.06 214 PHE A O 1
ATOM 1565 N N . PRO A 1 215 ? 0.732 -2.502 -1.286 1.00 84.06 215 PRO A N 1
ATOM 1566 C CA . PRO A 1 215 ? 2.032 -3.058 -0.957 1.00 84.06 215 PRO A CA 1
ATOM 1567 C C . PRO A 1 215 ? 1.902 -4.547 -0.621 1.00 84.06 215 PRO A C 1
ATOM 1569 O O . PRO A 1 215 ? 1.049 -4.920 0.185 1.00 84.06 215 PRO A O 1
ATOM 1572 N N . GLN A 1 216 ? 2.747 -5.390 -1.217 1.00 75.19 216 GLN A N 1
ATOM 1573 C CA . GLN A 1 216 ? 2.833 -6.811 -0.860 1.00 75.19 216 GLN A CA 1
ATOM 1574 C C . GLN A 1 216 ? 3.113 -6.961 0.639 1.00 75.19 216 GLN A C 1
ATOM 1576 O O . GLN A 1 216 ? 2.505 -7.778 1.324 1.00 75.19 216 GLN A O 1
ATOM 1581 N N . ASP A 1 217 ? 4.005 -6.107 1.137 1.00 72.88 217 ASP A N 1
ATOM 1582 C CA . ASP A 1 217 ? 4.232 -5.882 2.549 1.00 72.88 217 ASP A CA 1
ATOM 1583 C C . ASP A 1 217 ? 4.402 -4.373 2.779 1.00 72.88 217 ASP A C 1
ATOM 1585 O O . ASP A 1 217 ? 5.256 -3.718 2.175 1.00 72.88 217 ASP A O 1
ATOM 1589 N N . VAL A 1 218 ? 3.596 -3.805 3.677 1.00 74.12 218 VAL A N 1
ATOM 1590 C CA . VAL A 1 218 ? 3.663 -2.385 4.070 1.00 74.12 218 VAL A CA 1
ATOM 1591 C C . VAL A 1 218 ? 5.011 -2.013 4.693 1.00 74.12 218 VAL A C 1
ATOM 1593 O O . VAL A 1 218 ? 5.362 -0.833 4.767 1.00 74.12 218 VAL A O 1
ATOM 1596 N N . LYS A 1 219 ? 5.770 -3.019 5.138 1.00 66.75 219 LYS A N 1
ATOM 1597 C CA . LYS A 1 219 ? 7.139 -2.902 5.641 1.00 66.75 219 LYS A CA 1
ATOM 1598 C C . LYS A 1 219 ? 8.161 -2.708 4.523 1.00 66.75 219 LYS A C 1
ATOM 1600 O O . LYS A 1 219 ? 9.211 -2.130 4.772 1.00 66.75 219 LYS A O 1
ATOM 1605 N N . LEU A 1 220 ? 7.863 -3.152 3.302 1.00 68.50 220 LEU A N 1
ATOM 1606 C CA . LEU A 1 220 ? 8.729 -2.998 2.127 1.00 68.50 220 LEU A CA 1
ATOM 1607 C C . LEU A 1 220 ? 8.469 -1.697 1.357 1.00 68.50 220 LEU A C 1
ATOM 1609 O O . LEU A 1 220 ? 9.275 -1.315 0.514 1.00 68.50 220 LEU A O 1
ATOM 1613 N N . ALA A 1 221 ? 7.374 -0.995 1.655 1.00 76.00 221 ALA A N 1
ATOM 1614 C CA . ALA A 1 221 ? 7.127 0.348 1.147 1.00 76.00 221 ALA A CA 1
ATOM 1615 C C . ALA A 1 221 ? 7.950 1.373 1.950 1.00 76.00 221 ALA A C 1
ATOM 1617 O O . ALA A 1 221 ? 7.689 1.599 3.139 1.00 76.00 221 ALA A O 1
ATOM 1618 N N . GLN A 1 222 ? 8.969 1.954 1.315 1.00 68.81 222 GLN A N 1
ATOM 1619 C CA . GLN A 1 222 ? 10.015 2.744 1.969 1.00 68.81 222 GLN A CA 1
ATOM 1620 C C . GLN A 1 222 ? 10.186 4.119 1.299 1.00 68.81 222 GLN A C 1
ATOM 1622 O O . GLN A 1 222 ? 10.536 4.180 0.115 1.00 68.81 222 GLN A O 1
ATOM 1627 N N . PRO A 1 223 ? 9.923 5.225 2.023 1.00 73.06 223 PRO A N 1
ATOM 1628 C CA . PRO A 1 223 ? 10.301 6.571 1.601 1.00 73.06 223 PRO A CA 1
ATOM 1629 C C . PRO A 1 223 ? 11.770 6.870 1.941 1.00 73.06 223 PRO A C 1
ATOM 1631 O O . PRO A 1 223 ? 12.289 6.429 2.966 1.00 73.06 223 PRO A O 1
ATOM 1634 N N . TYR A 1 224 ? 12.434 7.645 1.088 1.00 67.44 224 TYR A N 1
ATOM 1635 C CA . TYR A 1 224 ? 13.831 8.052 1.211 1.00 67.44 224 TYR A CA 1
ATOM 1636 C C . TYR A 1 224 ? 13.947 9.572 1.070 1.00 67.44 224 TYR A C 1
ATOM 1638 O O . TYR A 1 224 ? 13.475 10.077 0.058 1.00 67.44 224 TYR A O 1
ATOM 1646 N N . PRO A 1 225 ? 14.620 10.280 1.995 1.00 61.53 225 PRO A N 1
ATOM 1647 C CA . PRO A 1 225 ? 15.098 9.766 3.275 1.00 61.53 225 PRO A CA 1
ATOM 1648 C C . PRO A 1 225 ? 13.929 9.278 4.145 1.00 61.53 225 PRO A C 1
ATOM 1650 O O . PRO A 1 225 ? 12.828 9.808 4.099 1.00 61.53 225 PRO A O 1
ATOM 1653 N N . MET A 1 226 ? 14.181 8.270 4.983 1.00 55.41 226 MET A N 1
ATOM 1654 C CA . MET A 1 226 ? 13.176 7.755 5.927 1.00 55.41 226 MET A CA 1
ATOM 1655 C C . MET A 1 226 ? 12.716 8.812 6.944 1.00 55.41 226 MET A C 1
ATOM 1657 O O . MET A 1 226 ? 11.729 8.596 7.651 1.00 55.41 226 MET A O 1
ATOM 1661 N N . ARG A 1 227 ? 13.478 9.908 7.082 1.00 52.88 227 ARG A N 1
ATOM 1662 C CA . ARG A 1 227 ? 13.292 10.963 8.076 1.00 52.88 227 ARG A CA 1
ATOM 1663 C C . ARG A 1 227 ? 13.872 12.290 7.596 1.00 52.88 227 ARG A C 1
ATOM 1665 O O . ARG A 1 227 ? 15.090 12.463 7.606 1.00 52.88 227 ARG A O 1
ATOM 1672 N N . ASP A 1 228 ? 12.997 13.244 7.340 1.00 50.72 228 ASP A N 1
ATOM 1673 C CA . ASP A 1 228 ? 13.227 14.631 7.721 1.00 50.72 228 ASP A CA 1
ATOM 1674 C C . ASP A 1 228 ? 11.993 15.162 8.472 1.00 50.72 228 ASP A C 1
ATOM 1676 O O . ASP A 1 228 ? 10.929 14.538 8.486 1.00 50.72 228 ASP A O 1
ATOM 1680 N N . GLU A 1 229 ? 12.159 16.272 9.189 1.00 48.84 229 GLU A N 1
ATOM 1681 C CA . GLU A 1 229 ? 11.076 16.915 9.947 1.00 48.84 229 GLU A CA 1
ATOM 1682 C C . GLU A 1 229 ? 10.041 17.595 9.028 1.00 48.84 229 GLU A C 1
ATOM 1684 O O . GLU A 1 229 ? 8.966 17.972 9.494 1.00 48.84 229 GLU A O 1
ATOM 1689 N N . ALA A 1 230 ? 10.353 17.738 7.734 1.00 52.78 230 ALA A N 1
ATOM 1690 C CA . ALA A 1 230 ? 9.513 18.384 6.731 1.00 52.78 230 ALA A CA 1
ATOM 1691 C C . ALA A 1 230 ? 8.540 17.407 6.040 1.00 52.78 230 ALA A C 1
ATOM 1693 O O . ALA A 1 230 ? 7.527 17.840 5.493 1.00 52.78 230 ALA A O 1
ATOM 1694 N N . GLY A 1 231 ? 8.800 16.097 6.116 1.00 56.16 231 GLY A N 1
ATOM 1695 C CA . GLY A 1 231 ? 8.091 15.077 5.350 1.00 56.16 231 GLY A CA 1
ATOM 1696 C C . GLY A 1 231 ? 8.522 15.001 3.881 1.00 56.16 231 GLY A C 1
ATOM 1697 O O . GLY A 1 231 ? 7.769 14.438 3.081 1.00 56.16 231 GLY A O 1
ATOM 1698 N N . ASP A 1 232 ? 9.686 15.553 3.520 1.00 61.16 232 ASP A N 1
ATOM 1699 C CA . ASP A 1 232 ? 10.194 15.490 2.151 1.00 61.16 232 ASP A CA 1
ATOM 1700 C C . ASP A 1 232 ? 10.736 14.081 1.852 1.00 61.16 232 ASP A C 1
ATOM 1702 O O . ASP A 1 232 ? 11.299 13.377 2.692 1.00 61.16 232 ASP A O 1
ATOM 1706 N N . CYS A 1 233 ? 10.492 13.616 0.627 1.00 69.75 233 CYS A N 1
ATOM 1707 C CA . CYS A 1 233 ? 10.789 12.249 0.217 1.00 69.75 233 CYS A CA 1
ATOM 1708 C C . CYS A 1 233 ? 11.363 12.233 -1.202 1.00 69.75 233 CYS A C 1
ATOM 1710 O O . CYS A 1 233 ? 10.629 12.100 -2.172 1.00 69.75 233 CYS A O 1
ATOM 1712 N N . ASP A 1 234 ? 12.683 12.276 -1.346 1.00 70.38 234 ASP A N 1
ATOM 1713 C CA . ASP A 1 234 ? 13.395 12.139 -2.623 1.00 70.38 234 ASP A CA 1
ATOM 1714 C C . ASP A 1 234 ? 12.941 10.937 -3.459 1.00 70.38 234 ASP A C 1
ATOM 1716 O O . ASP A 1 234 ? 12.814 11.040 -4.680 1.00 70.38 234 ASP A O 1
ATOM 1720 N N . VAL A 1 235 ? 12.737 9.775 -2.832 1.00 75.38 235 VAL A N 1
ATOM 1721 C CA . VAL A 1 235 ? 12.346 8.548 -3.535 1.00 75.38 235 VAL A CA 1
ATOM 1722 C C . VAL A 1 235 ? 11.395 7.717 -2.687 1.00 75.38 235 VAL A C 1
ATOM 1724 O O . VAL A 1 235 ? 11.684 7.448 -1.530 1.00 75.38 235 VAL A O 1
ATOM 1727 N N . PHE A 1 236 ? 10.298 7.236 -3.263 1.00 81.25 236 PHE A N 1
ATOM 1728 C CA . PHE A 1 236 ? 9.409 6.269 -2.623 1.00 81.25 236 PHE A CA 1
ATOM 1729 C C . PHE A 1 236 ? 9.389 4.960 -3.410 1.00 81.25 236 PHE A C 1
ATOM 1731 O O . PHE A 1 236 ? 8.937 4.922 -4.555 1.00 81.25 236 PHE A O 1
ATOM 1738 N N . CYS A 1 237 ? 9.885 3.889 -2.790 1.00 82.06 237 CYS A N 1
ATOM 1739 C CA . CYS A 1 237 ? 9.975 2.560 -3.389 1.00 82.06 237 CYS A CA 1
ATOM 1740 C C . CYS A 1 237 ? 8.956 1.618 -2.752 1.00 82.06 237 CYS A C 1
ATOM 1742 O O . CYS A 1 237 ? 8.837 1.557 -1.529 1.00 82.06 237 CYS A O 1
ATOM 1744 N N . GLN A 1 238 ? 8.248 0.847 -3.573 1.00 82.19 238 GLN A N 1
ATOM 1745 C CA . GLN A 1 238 ? 7.286 -0.146 -3.106 1.00 82.19 238 GLN A CA 1
ATOM 1746 C C . GLN A 1 238 ? 7.127 -1.301 -4.097 1.00 82.19 238 GLN A C 1
ATOM 1748 O O . GLN A 1 238 ? 7.318 -1.147 -5.305 1.00 82.19 238 GLN A O 1
ATOM 1753 N N . VAL A 1 239 ? 6.743 -2.462 -3.570 1.00 83.31 239 VAL A N 1
ATOM 1754 C CA . VAL A 1 239 ? 6.304 -3.616 -4.359 1.00 83.31 239 VAL A CA 1
ATOM 1755 C C . VAL A 1 239 ? 4.796 -3.711 -4.230 1.00 83.31 239 VAL A C 1
ATOM 1757 O O . VAL A 1 239 ? 4.283 -3.996 -3.151 1.00 83.31 239 VAL A O 1
ATOM 1760 N N . LEU A 1 240 ? 4.093 -3.435 -5.320 1.00 86.38 240 LEU A N 1
ATOM 1761 C CA . LEU A 1 240 ? 2.643 -3.430 -5.388 1.00 86.38 240 LEU A CA 1
ATOM 1762 C C . LEU A 1 240 ? 2.127 -4.743 -5.969 1.00 86.38 240 LEU A C 1
ATOM 1764 O O . LEU A 1 240 ? 2.685 -5.291 -6.922 1.00 86.38 240 LEU A O 1
ATOM 1768 N N . THR A 1 241 ? 1.0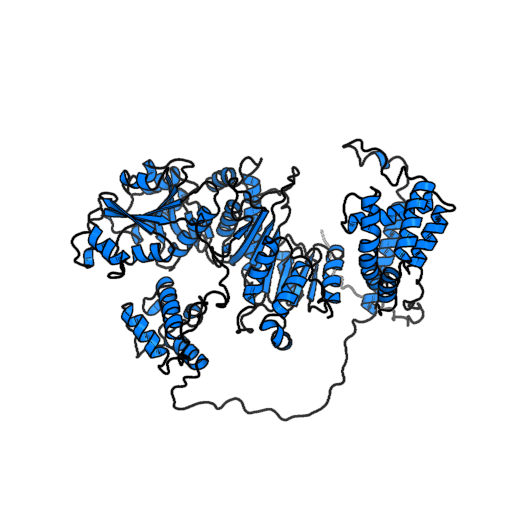34 -5.221 -5.387 1.00 85.81 241 THR A N 1
ATOM 1769 C CA . THR A 1 241 ? 0.286 -6.394 -5.833 1.00 85.81 241 THR A CA 1
ATOM 1770 C C . THR A 1 241 ? -1.165 -5.982 -6.086 1.00 85.81 241 THR A C 1
ATOM 1772 O O . THR A 1 241 ? -1.751 -5.303 -5.233 1.00 85.81 241 THR A O 1
ATOM 1775 N N . PRO A 1 242 ? -1.756 -6.364 -7.230 1.00 89.44 242 PRO A N 1
ATOM 1776 C CA . PRO A 1 242 ? -3.178 -6.166 -7.471 1.00 89.44 242 PRO A CA 1
ATOM 1777 C C . PRO A 1 242 ? -4.001 -7.002 -6.487 1.00 89.44 242 PRO A C 1
ATOM 1779 O O . PRO A 1 242 ? -3.680 -8.156 -6.203 1.00 89.44 242 PRO A O 1
ATOM 1782 N N . ARG A 1 243 ? -5.076 -6.420 -5.962 1.00 88.31 243 ARG A N 1
ATOM 1783 C CA . ARG A 1 243 ? -6.067 -7.105 -5.132 1.00 88.31 243 ARG A CA 1
ATOM 1784 C C . ARG A 1 243 ? -7.424 -7.062 -5.829 1.00 88.31 243 ARG A C 1
ATOM 1786 O O . ARG A 1 243 ? -7.712 -6.152 -6.599 1.00 88.31 243 ARG A O 1
ATOM 1793 N N . ASN A 1 244 ? -8.285 -8.026 -5.517 1.00 89.19 244 ASN A N 1
ATOM 1794 C CA . ASN A 1 244 ? -9.681 -8.063 -5.975 1.00 89.19 244 ASN A CA 1
ATOM 1795 C C . ASN A 1 244 ? -10.592 -7.071 -5.222 1.00 89.19 244 ASN A C 1
ATOM 1797 O O . ASN A 1 244 ? -11.813 -7.133 -5.332 1.00 89.19 244 ASN A O 1
ATOM 1801 N N . PHE A 1 245 ? -10.004 -6.178 -4.431 1.00 93.62 245 PHE A N 1
ATOM 1802 C CA . PHE A 1 245 ? -10.696 -5.135 -3.703 1.00 93.62 245 PHE A CA 1
ATOM 1803 C C . PHE A 1 245 ? -9.959 -3.811 -3.855 1.00 93.62 245 PHE A C 1
ATOM 1805 O O . PHE A 1 245 ? -8.756 -3.770 -4.118 1.00 93.62 245 PHE A O 1
ATOM 1812 N N . ARG A 1 246 ? -10.676 -2.717 -3.615 1.00 96.62 246 ARG A N 1
ATOM 1813 C CA . ARG A 1 246 ? -10.112 -1.366 -3.529 1.00 96.62 246 ARG A CA 1
ATOM 1814 C C . ARG A 1 246 ? -10.537 -0.693 -2.239 1.00 96.62 246 ARG A C 1
ATOM 1816 O O . ARG A 1 246 ? -11.578 -1.022 -1.677 1.00 96.62 246 ARG A O 1
ATOM 1823 N N . VAL A 1 247 ? -9.745 0.270 -1.784 1.00 97.62 247 VAL A N 1
ATOM 1824 C CA . VAL A 1 247 ? -10.071 1.082 -0.609 1.00 97.62 247 VAL A CA 1
ATOM 1825 C C . VAL A 1 247 ? -10.267 2.526 -1.036 1.00 97.62 247 VAL A C 1
ATOM 1827 O O . VAL A 1 247 ? -9.414 3.117 -1.692 1.00 97.62 247 VAL A O 1
ATOM 1830 N N . ARG A 1 248 ? -11.397 3.104 -0.637 1.00 97.12 248 ARG A N 1
ATOM 1831 C CA . ARG A 1 248 ? -11.718 4.522 -0.809 1.00 97.12 248 ARG A CA 1
ATOM 1832 C C . ARG A 1 248 ? -12.203 5.115 0.507 1.00 97.12 248 ARG A C 1
ATOM 1834 O O . ARG A 1 248 ? -12.364 4.410 1.500 1.00 97.12 248 ARG A O 1
ATOM 1841 N N . PHE A 1 249 ? -12.463 6.415 0.525 1.00 98.06 249 PHE A N 1
ATOM 1842 C CA . PHE A 1 249 ? -13.144 7.020 1.663 1.00 98.06 249 PHE A CA 1
ATOM 1843 C C . PHE A 1 249 ? -14.611 6.584 1.719 1.00 98.06 249 PHE A C 1
ATOM 1845 O O . PHE A 1 249 ? -15.273 6.475 0.683 1.00 98.06 249 PHE A O 1
ATOM 1852 N N . ALA A 1 250 ? -15.102 6.340 2.931 1.00 97.50 250 ALA A N 1
ATOM 1853 C CA . ALA A 1 250 ? -16.511 6.069 3.181 1.00 97.50 250 ALA A CA 1
ATOM 1854 C C . ALA A 1 250 ? -17.330 7.363 3.044 1.00 97.50 250 ALA A C 1
ATOM 1856 O O . ALA A 1 250 ? -16.919 8.424 3.521 1.00 97.50 250 ALA A O 1
ATOM 1857 N N . VAL A 1 251 ? -18.493 7.273 2.406 1.00 97.12 251 VAL A N 1
ATOM 1858 C CA . VAL A 1 251 ? -19.387 8.401 2.118 1.00 97.12 251 VAL A CA 1
ATOM 1859 C C . VAL A 1 251 ? -20.782 8.161 2.696 1.00 97.12 251 VAL A C 1
ATOM 1861 O O . VAL A 1 251 ? -21.156 7.013 2.922 1.00 97.12 251 VAL A O 1
ATOM 1864 N N . PRO A 1 252 ? -21.591 9.210 2.942 1.00 97.19 252 PRO A N 1
ATOM 1865 C CA . PRO A 1 252 ? -22.950 9.047 3.466 1.00 97.19 252 PRO A CA 1
ATOM 1866 C C . PRO A 1 252 ? -23.844 8.103 2.649 1.00 97.19 252 PRO A C 1
ATOM 1868 O O . PRO A 1 252 ? -24.698 7.432 3.226 1.00 97.19 252 PRO A O 1
ATOM 1871 N N . ASP A 1 253 ? -23.624 8.008 1.337 1.00 96.75 253 ASP A N 1
ATOM 1872 C CA . ASP A 1 253 ? -24.369 7.100 0.457 1.00 96.75 253 ASP A CA 1
ATOM 1873 C C . ASP A 1 253 ? -24.087 5.616 0.755 1.00 96.75 253 ASP A C 1
ATOM 1875 O O . ASP A 1 253 ? -24.913 4.763 0.442 1.00 96.75 253 ASP A O 1
ATOM 1879 N N . ASP A 1 254 ? -22.984 5.303 1.446 1.00 97.75 254 ASP A N 1
ATOM 1880 C CA . ASP A 1 254 ? -22.658 3.942 1.884 1.00 97.75 254 ASP A CA 1
ATOM 1881 C C . ASP A 1 254 ? -23.523 3.480 3.066 1.00 97.75 254 ASP A C 1
ATOM 1883 O O . ASP A 1 254 ? -23.530 2.291 3.382 1.00 97.75 254 ASP A O 1
ATOM 1887 N N . LEU A 1 255 ? -24.257 4.384 3.736 1.00 97.81 255 LEU A N 1
ATOM 1888 C CA . LEU A 1 255 ? -24.983 4.088 4.980 1.00 97.81 255 LEU A CA 1
ATOM 1889 C C . LEU A 1 255 ? -25.806 2.792 4.960 1.00 97.81 255 LEU A C 1
ATOM 1891 O O . LEU A 1 255 ? -25.709 2.062 5.943 1.00 97.81 255 LEU A O 1
ATOM 1895 N N . PRO A 1 256 ? -26.575 2.463 3.901 1.00 98.06 256 PRO A N 1
ATOM 1896 C CA . PRO A 1 256 ? -27.305 1.198 3.853 1.00 98.06 256 PRO A CA 1
ATOM 1897 C C . PRO A 1 256 ? -26.393 -0.033 3.979 1.00 98.06 256 PRO A C 1
ATOM 1899 O O . PRO A 1 256 ? -26.713 -0.960 4.716 1.00 98.06 256 PRO A O 1
ATOM 1902 N N . ALA A 1 257 ? -25.235 -0.039 3.312 1.00 97.56 257 ALA A N 1
ATOM 1903 C CA . ALA A 1 257 ? -24.266 -1.132 3.418 1.00 97.56 257 ALA A CA 1
ATOM 1904 C C . ALA A 1 257 ? -23.581 -1.146 4.794 1.00 97.56 257 ALA A C 1
ATOM 1906 O O . ALA A 1 257 ? -23.351 -2.206 5.373 1.00 97.56 257 ALA A O 1
ATOM 1907 N N . LEU A 1 258 ? -23.293 0.034 5.347 1.00 98.06 258 LEU A N 1
ATOM 1908 C CA . LEU A 1 258 ? -22.678 0.171 6.667 1.00 98.06 258 LEU A CA 1
ATOM 1909 C C . LEU A 1 258 ? -23.591 -0.317 7.797 1.00 98.06 258 LEU A C 1
ATOM 1911 O O . LEU A 1 258 ? -23.105 -0.930 8.741 1.00 98.06 258 LEU A O 1
ATOM 1915 N N . GLU A 1 259 ? -24.902 -0.090 7.693 1.00 97.69 259 GLU A N 1
ATOM 1916 C CA . GLU A 1 259 ? -25.881 -0.645 8.631 1.00 97.69 259 GLU A CA 1
ATOM 1917 C C . GLU A 1 259 ? -25.831 -2.173 8.619 1.00 97.69 259 GLU A C 1
ATOM 1919 O O . GLU A 1 259 ? -25.720 -2.775 9.680 1.00 97.69 259 GLU A O 1
ATOM 1924 N N . VAL A 1 260 ? -25.808 -2.801 7.439 1.00 96.81 260 VAL A N 1
ATOM 1925 C CA . VAL A 1 260 ? -25.686 -4.264 7.319 1.00 96.81 260 VAL A CA 1
ATOM 1926 C C . VAL A 1 260 ? -24.399 -4.777 7.977 1.00 96.81 260 VAL A C 1
ATOM 1928 O O . VAL A 1 260 ? -24.445 -5.736 8.749 1.00 96.81 260 VAL A O 1
ATOM 1931 N N . LEU A 1 261 ? -23.259 -4.119 7.736 1.00 95.88 261 LEU A N 1
ATOM 1932 C CA . LEU A 1 261 ? -21.983 -4.481 8.367 1.00 95.88 261 LEU A CA 1
ATOM 1933 C C . LEU A 1 261 ? -22.028 -4.333 9.898 1.00 95.88 261 LEU A C 1
ATOM 1935 O O . LEU A 1 261 ? -21.534 -5.204 10.616 1.00 95.88 261 LEU A O 1
ATOM 1939 N N . GLU A 1 262 ? -22.650 -3.269 10.407 1.00 95.62 262 GLU A N 1
ATOM 1940 C CA . GLU A 1 262 ? -22.846 -3.037 11.842 1.00 95.62 262 GLU A CA 1
ATOM 1941 C C . GLU A 1 262 ? -23.749 -4.119 12.463 1.00 95.62 262 GLU A C 1
ATOM 1943 O O . GLU A 1 262 ? -23.486 -4.603 13.569 1.00 95.62 262 GLU A O 1
ATOM 1948 N N . GLU A 1 263 ? -24.799 -4.539 11.750 1.00 95.50 263 GLU A N 1
ATOM 1949 C CA . GLU A 1 263 ? -25.707 -5.592 12.199 1.00 95.50 263 GLU A CA 1
ATOM 1950 C C . GLU A 1 263 ? -25.040 -6.964 12.296 1.00 95.50 263 GLU A C 1
ATOM 1952 O O . GLU A 1 263 ? -25.342 -7.706 13.238 1.00 95.50 263 GLU A O 1
ATOM 1957 N N . MET A 1 264 ? -24.147 -7.276 11.352 1.00 92.00 264 MET A N 1
ATOM 1958 C CA . MET A 1 264 ? -23.338 -8.499 11.340 1.00 92.00 264 MET A CA 1
ATOM 1959 C C . MET A 1 264 ? -22.281 -8.494 12.444 1.00 92.00 264 MET A C 1
ATOM 1961 O O . MET A 1 264 ? -22.049 -9.520 13.080 1.00 92.00 264 MET A O 1
ATOM 1965 N N . ALA A 1 265 ? -21.642 -7.346 12.682 1.00 89.00 265 ALA A N 1
ATOM 1966 C CA . ALA A 1 265 ? -20.538 -7.243 13.626 1.00 89.00 265 ALA A CA 1
ATOM 1967 C C . ALA A 1 265 ? -20.982 -7.245 15.095 1.00 89.00 265 ALA A C 1
ATOM 1969 O O . ALA A 1 265 ? -20.238 -7.713 15.958 1.00 89.00 265 ALA A O 1
ATOM 1970 N N . TRP A 1 266 ? -22.169 -6.709 15.406 1.00 90.19 266 TRP A N 1
ATOM 1971 C CA . TRP A 1 266 ? -22.579 -6.472 16.791 1.00 90.19 266 TRP A CA 1
ATOM 1972 C C . TRP A 1 266 ? -23.981 -6.976 17.139 1.00 90.19 266 TRP A C 1
ATOM 1974 O O . TRP A 1 266 ? -24.951 -6.858 16.383 1.00 90.19 266 TRP A O 1
ATOM 1984 N N . LYS A 1 267 ? -24.117 -7.426 18.394 1.00 91.94 267 LYS A N 1
ATOM 1985 C CA . LYS A 1 267 ? -25.410 -7.676 19.050 1.00 91.94 267 LYS A CA 1
ATOM 1986 C C . LYS A 1 267 ? -26.249 -6.393 19.048 1.00 91.94 267 LYS A C 1
ATOM 1988 O O . LYS A 1 267 ? -25.711 -5.305 19.224 1.00 91.94 267 LYS A O 1
ATOM 1993 N N . LYS A 1 268 ? -27.580 -6.516 18.940 1.00 93.44 268 LYS A N 1
ATOM 1994 C CA . LYS A 1 268 ? -28.523 -5.384 18.779 1.00 93.44 268 LYS A CA 1
ATOM 1995 C C . LYS A 1 268 ? -28.286 -4.198 19.726 1.00 93.44 268 LYS A C 1
ATOM 1997 O O . LYS A 1 268 ? -28.385 -3.060 19.290 1.00 93.44 268 LYS A O 1
ATOM 2002 N N . HIS A 1 269 ? -27.978 -4.454 20.997 1.00 92.81 269 HIS A N 1
ATOM 2003 C CA . HIS A 1 269 ? -27.764 -3.407 22.004 1.00 92.81 269 HIS A CA 1
ATOM 2004 C C . HIS A 1 269 ? -26.382 -2.736 21.920 1.00 92.81 269 HIS A C 1
ATOM 2006 O O . HIS A 1 269 ? -26.212 -1.657 22.465 1.00 92.81 269 HIS A O 1
ATOM 2012 N N . MET A 1 270 ? -25.410 -3.345 21.234 1.00 92.88 270 MET A N 1
ATOM 2013 C CA . MET A 1 270 ? -24.053 -2.812 21.072 1.00 92.88 270 MET A CA 1
ATOM 2014 C C . MET A 1 270 ? -23.875 -1.999 19.782 1.00 92.88 270 MET A C 1
ATOM 2016 O O . MET A 1 270 ? -22.852 -1.328 19.637 1.00 92.88 270 MET A O 1
ATOM 2020 N N . ARG A 1 271 ? -24.828 -2.066 18.847 1.00 94.69 271 ARG A N 1
ATOM 2021 C CA . ARG A 1 271 ? -24.752 -1.405 17.535 1.00 94.69 271 ARG A CA 1
ATOM 2022 C C . ARG A 1 271 ? -24.742 0.117 17.677 1.00 94.69 271 ARG A C 1
ATOM 2024 O O . ARG A 1 271 ? -25.443 0.679 18.520 1.00 94.69 271 ARG A O 1
ATOM 2031 N N . THR A 1 272 ? -23.980 0.798 16.832 1.00 94.75 272 THR A N 1
ATOM 2032 C CA . THR A 1 272 ? -24.102 2.245 16.644 1.00 94.75 272 THR A CA 1
ATOM 2033 C C . THR A 1 272 ? -25.317 2.551 15.759 1.00 94.75 272 THR A C 1
ATOM 2035 O O . THR A 1 272 ? -25.445 1.973 14.682 1.00 94.75 272 THR A O 1
ATOM 2038 N N . PRO A 1 273 ? -26.232 3.449 16.174 1.00 94.88 273 PRO A N 1
ATOM 2039 C CA . PRO A 1 273 ? -27.396 3.795 15.365 1.00 94.88 273 PRO A CA 1
ATOM 2040 C C . PRO A 1 273 ? -26.986 4.550 14.095 1.00 94.88 273 PRO A C 1
ATOM 2042 O O . PRO A 1 273 ? -25.949 5.216 14.064 1.00 94.88 273 PRO A O 1
ATOM 2045 N N . ARG A 1 274 ? -27.855 4.529 13.074 1.00 96.25 274 ARG A N 1
ATOM 2046 C CA . ARG A 1 274 ? -27.658 5.213 11.783 1.00 96.25 274 ARG A CA 1
ATOM 2047 C C . ARG A 1 274 ? -27.145 6.645 11.920 1.00 96.25 274 ARG A C 1
ATOM 2049 O O . ARG A 1 274 ? -26.225 7.042 11.214 1.00 96.25 274 ARG A O 1
ATOM 2056 N N . GLU A 1 275 ? -27.735 7.422 12.827 1.00 95.88 275 GLU A N 1
ATOM 2057 C CA . GLU A 1 275 ? -27.333 8.811 13.062 1.00 95.88 275 GLU A CA 1
ATOM 2058 C C . GLU A 1 275 ? -25.881 8.910 13.549 1.00 95.88 275 GLU A C 1
ATOM 2060 O O . GLU A 1 275 ? -25.128 9.750 13.064 1.00 95.88 275 GLU A O 1
ATOM 2065 N N . GLY A 1 276 ? -25.455 8.009 14.438 1.00 95.56 276 GLY A N 1
ATOM 2066 C CA . GLY A 1 276 ? -24.071 7.933 14.902 1.00 95.56 276 GLY A CA 1
ATOM 2067 C C . GLY A 1 276 ? -23.103 7.556 13.779 1.00 95.56 276 GLY A C 1
ATOM 2068 O O . GLY A 1 276 ? -22.040 8.167 13.661 1.00 95.56 276 GLY A O 1
ATOM 2069 N N . LEU A 1 277 ? -23.483 6.610 12.912 1.00 96.62 277 LEU A N 1
ATOM 2070 C CA . LEU A 1 277 ? -22.696 6.260 11.723 1.00 96.62 277 LEU A CA 1
ATOM 2071 C C . LEU A 1 277 ? -22.568 7.459 10.774 1.00 96.62 277 LEU A C 1
ATOM 2073 O O . LEU A 1 277 ? -21.459 7.809 10.376 1.00 96.62 277 LEU A O 1
ATOM 2077 N N . LEU A 1 278 ? -23.675 8.148 10.479 1.00 97.44 278 LEU A N 1
ATOM 2078 C CA . LEU A 1 278 ? -23.679 9.347 9.639 1.00 97.44 278 LEU A CA 1
ATOM 2079 C C . LEU A 1 278 ? -22.793 10.454 10.227 1.00 97.44 278 LEU A C 1
ATOM 2081 O O . LEU A 1 278 ? -22.015 11.065 9.496 1.00 97.44 278 LEU A O 1
ATOM 2085 N N . LYS A 1 279 ? -22.864 10.688 11.544 1.00 97.25 279 LYS A N 1
ATOM 2086 C CA . LYS A 1 279 ? -22.015 11.671 12.229 1.00 97.25 279 LYS A CA 1
ATOM 2087 C C . LYS A 1 279 ? -20.534 11.341 12.093 1.00 97.25 279 LYS A C 1
ATOM 2089 O O . LYS A 1 279 ? -19.765 12.245 11.796 1.00 97.25 279 LYS A O 1
ATOM 2094 N N . ARG A 1 280 ? -20.126 10.071 12.216 1.00 96.00 280 ARG A N 1
ATOM 2095 C CA . ARG A 1 280 ? -18.725 9.666 11.972 1.00 96.00 280 ARG A CA 1
ATOM 2096 C C . ARG A 1 280 ? -18.266 10.071 10.569 1.00 96.00 280 ARG A C 1
ATOM 2098 O O . ARG A 1 280 ? -17.226 10.708 10.430 1.00 96.00 280 ARG A O 1
ATOM 2105 N N . LEU A 1 281 ? -19.072 9.766 9.549 1.00 96.19 281 LEU A N 1
ATOM 2106 C CA . LEU A 1 281 ? -18.749 10.083 8.153 1.00 96.19 281 LEU A CA 1
ATOM 2107 C C . LEU A 1 281 ? -18.694 11.592 7.884 1.00 96.19 281 LEU A C 1
ATOM 2109 O O . LEU A 1 281 ? -17.849 12.048 7.122 1.00 96.19 281 LEU A O 1
ATOM 2113 N N . GLN A 1 282 ? -19.579 12.372 8.507 1.00 95.31 282 GLN A N 1
ATOM 2114 C CA . GLN A 1 282 ? -19.637 13.826 8.329 1.00 95.31 282 GLN A CA 1
ATOM 2115 C C . GLN A 1 282 ? -18.546 14.571 9.103 1.00 95.31 282 GLN A C 1
ATOM 2117 O O . GLN A 1 282 ? -18.043 15.582 8.618 1.00 95.31 282 GLN A O 1
ATOM 2122 N N . THR A 1 283 ? -18.191 14.096 10.298 1.00 94.56 283 THR A N 1
ATOM 2123 C CA . THR A 1 283 ? -17.228 14.764 11.178 1.00 94.56 283 THR A CA 1
ATOM 2124 C C . THR A 1 283 ? -15.787 14.529 10.735 1.00 94.56 283 THR A C 1
ATOM 2126 O O . THR A 1 283 ? -14.989 15.460 10.787 1.00 94.56 283 THR A O 1
ATOM 2129 N N . SER A 1 284 ? -15.445 13.321 10.273 1.00 92.56 284 SER A N 1
ATOM 2130 C CA . SER A 1 284 ? -14.083 12.964 9.845 1.00 92.56 284 SER A CA 1
ATOM 2131 C C . SER A 1 284 ? -14.041 12.369 8.421 1.00 92.56 284 SER A C 1
ATOM 2133 O O . SER A 1 284 ? -13.566 11.253 8.196 1.00 92.56 284 SER A O 1
ATOM 2135 N N . PRO A 1 285 ? -14.518 13.107 7.403 1.00 93.19 285 PRO A N 1
ATOM 2136 C CA . PRO A 1 285 ? -14.808 12.555 6.077 1.00 93.19 285 PRO A CA 1
ATOM 2137 C C . PRO A 1 285 ? -13.580 12.005 5.332 1.00 93.19 285 PRO A C 1
ATOM 2139 O O . PRO A 1 285 ? -13.709 11.098 4.518 1.00 93.19 285 PRO A O 1
ATOM 2142 N N . THR A 1 286 ? -12.377 12.511 5.616 1.00 94.00 286 THR A N 1
ATOM 2143 C CA . THR A 1 286 ? -11.125 12.087 4.958 1.00 94.00 286 THR A CA 1
ATOM 2144 C C . THR A 1 286 ? -10.353 11.020 5.733 1.00 94.00 286 THR A C 1
ATOM 2146 O O . THR A 1 286 ? -9.176 10.808 5.453 1.00 94.00 286 THR A O 1
ATOM 2149 N N . THR A 1 287 ? -10.946 10.400 6.756 1.00 94.44 287 THR A N 1
ATOM 2150 C CA . THR A 1 287 ? -10.249 9.387 7.570 1.00 94.44 287 THR A CA 1
ATOM 2151 C C . THR A 1 287 ? -11.028 8.077 7.706 1.00 94.44 287 THR A C 1
ATOM 2153 O O . THR A 1 287 ? -10.462 7.066 8.112 1.00 94.44 287 THR A O 1
ATOM 2156 N N . ASN A 1 288 ? -12.311 8.046 7.343 1.00 97.56 288 ASN A N 1
ATOM 2157 C CA . ASN A 1 288 ? -13.094 6.809 7.314 1.00 97.56 288 ASN A CA 1
ATOM 2158 C C . ASN A 1 288 ? -12.889 6.082 5.979 1.00 97.56 288 ASN A C 1
ATOM 2160 O O . ASN A 1 288 ? -13.031 6.697 4.923 1.00 97.56 288 ASN A O 1
ATOM 2164 N N . PHE A 1 289 ? -12.601 4.783 6.019 1.00 98.38 289 PHE A N 1
ATOM 2165 C CA . PHE A 1 289 ? -12.305 3.976 4.833 1.00 98.38 289 PHE A CA 1
ATOM 2166 C C . PHE A 1 289 ? -13.411 2.959 4.568 1.00 98.38 289 PHE A C 1
ATOM 2168 O O . PHE A 1 289 ? -13.817 2.243 5.480 1.00 98.38 289 PHE A O 1
ATOM 2175 N N . ALA A 1 290 ? -13.853 2.866 3.318 1.00 98.12 290 ALA A N 1
ATOM 2176 C CA . ALA A 1 290 ? -14.693 1.794 2.805 1.00 98.12 290 ALA A CA 1
ATOM 2177 C C . ALA A 1 290 ? -13.861 0.926 1.854 1.00 98.12 290 ALA A C 1
ATOM 2179 O O . ALA A 1 290 ? -13.161 1.441 0.978 1.00 98.12 290 ALA A O 1
ATOM 2180 N N . LEU A 1 291 ? -13.937 -0.388 2.035 1.00 97.94 291 LEU A N 1
ATOM 2181 C CA . LEU A 1 291 ? -13.349 -1.375 1.141 1.00 97.94 291 LEU A CA 1
ATOM 2182 C C . LEU A 1 291 ? -14.452 -1.965 0.271 1.00 97.94 291 LEU A C 1
ATOM 2184 O O . LEU A 1 291 ? -15.457 -2.468 0.781 1.00 97.94 291 LEU A O 1
ATOM 2188 N N . GLU A 1 292 ? -14.232 -1.912 -1.036 1.00 96.75 292 GLU A N 1
ATOM 2189 C CA . GLU A 1 292 ? -15.154 -2.424 -2.039 1.00 96.75 292 GLU A CA 1
ATOM 2190 C C . GLU A 1 292 ? -14.618 -3.687 -2.705 1.00 96.75 292 GLU A C 1
ATOM 2192 O O . GLU A 1 292 ? -13.463 -3.714 -3.135 1.00 96.75 292 GLU A O 1
ATOM 2197 N N . VAL A 1 293 ? -15.485 -4.687 -2.846 1.00 94.44 293 VAL A N 1
ATOM 2198 C CA . VAL A 1 293 ? -15.287 -5.875 -3.690 1.00 94.44 293 VAL A CA 1
ATOM 2199 C C . VAL A 1 293 ? -16.375 -5.832 -4.755 1.00 94.44 293 VAL A C 1
ATOM 2201 O O . VAL A 1 293 ? -17.537 -5.622 -4.417 1.00 94.44 293 VAL A O 1
ATOM 2204 N N . ASP A 1 294 ? -16.004 -5.940 -6.031 1.00 91.12 294 ASP A N 1
ATOM 2205 C CA . ASP A 1 294 ? -16.940 -5.873 -7.168 1.00 91.12 294 ASP A CA 1
ATOM 2206 C C . ASP A 1 294 ? -17.871 -4.638 -7.166 1.00 91.12 294 ASP A C 1
ATOM 2208 O O . ASP A 1 294 ? -18.983 -4.658 -7.687 1.00 91.12 294 ASP A O 1
ATOM 2212 N N . GLY A 1 295 ? -17.400 -3.524 -6.591 1.00 91.75 295 GLY A N 1
ATOM 2213 C CA . GLY A 1 295 ? -18.151 -2.268 -6.489 1.00 91.75 295 GLY A CA 1
ATOM 2214 C C . GLY A 1 295 ? -19.124 -2.181 -5.311 1.00 91.75 295 GLY A C 1
ATOM 2215 O O . GLY A 1 295 ? -19.771 -1.15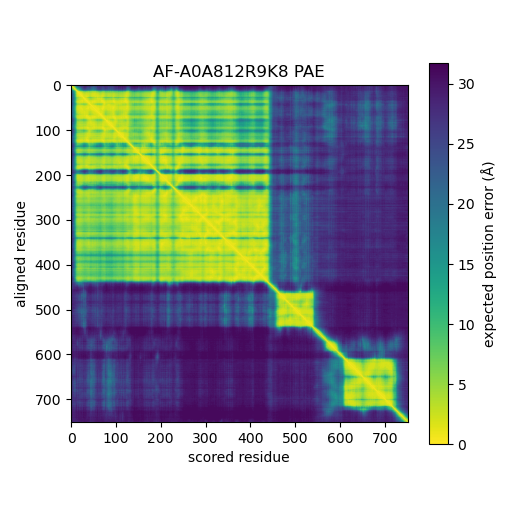1 -5.147 1.00 91.75 295 GLY A O 1
ATOM 2216 N N . GLU A 1 296 ? -19.199 -3.207 -4.466 1.00 95.69 296 GLU A N 1
ATOM 2217 C CA . GLU A 1 296 ? -20.013 -3.209 -3.253 1.00 95.69 296 GLU A CA 1
ATOM 2218 C C . GLU A 1 296 ? -19.148 -3.017 -2.008 1.00 95.69 296 GLU A C 1
ATOM 2220 O O . GLU A 1 296 ? -18.092 -3.636 -1.870 1.00 95.69 296 GLU A O 1
ATOM 2225 N N . VAL A 1 297 ? -19.609 -2.202 -1.056 1.00 97.50 297 VAL A N 1
ATOM 2226 C CA . VAL A 1 297 ? -18.920 -2.019 0.229 1.00 97.50 297 VAL A CA 1
ATOM 2227 C C . VAL A 1 297 ? -19.013 -3.309 1.047 1.00 97.50 297 VAL A C 1
ATOM 2229 O O . VAL A 1 297 ? -20.089 -3.695 1.501 1.00 97.50 297 VAL A O 1
ATOM 2232 N N . ARG A 1 298 ? -17.869 -3.968 1.255 1.00 96.31 298 ARG A N 1
ATOM 2233 C CA . ARG A 1 298 ? -17.757 -5.229 2.009 1.00 96.31 298 ARG A CA 1
ATOM 2234 C C . ARG A 1 298 ? -16.992 -5.094 3.316 1.00 96.31 298 ARG A C 1
ATOM 2236 O O . ARG A 1 298 ? -17.058 -5.998 4.143 1.00 96.31 298 ARG A O 1
ATOM 2243 N N . ALA A 1 299 ? -16.294 -3.989 3.544 1.00 96.69 299 ALA A N 1
ATOM 2244 C CA . ALA A 1 299 ? -15.747 -3.677 4.857 1.00 96.69 299 ALA A CA 1
ATOM 2245 C C . ALA A 1 299 ? -15.639 -2.163 5.070 1.00 96.69 299 ALA A C 1
ATOM 2247 O O . ALA A 1 299 ? -15.567 -1.391 4.115 1.00 96.69 299 ALA A O 1
ATOM 2248 N N . VAL A 1 300 ? -15.610 -1.741 6.330 1.00 98.06 300 VAL A N 1
ATOM 2249 C CA . VAL A 1 300 ? -15.446 -0.345 6.738 1.00 98.06 300 VAL A CA 1
ATOM 2250 C C . VAL A 1 300 ? -14.489 -0.250 7.920 1.00 98.06 300 VAL A C 1
ATOM 2252 O O . VAL A 1 300 ? -14.488 -1.094 8.816 1.00 98.06 300 VAL A O 1
ATOM 2255 N N . LEU A 1 301 ? -13.673 0.798 7.929 1.00 98.12 301 LEU A N 1
ATOM 2256 C CA . LEU A 1 301 ? -12.863 1.204 9.067 1.00 98.12 301 LEU A CA 1
ATOM 2257 C C . LEU A 1 301 ? -13.180 2.664 9.392 1.00 98.12 301 LEU A C 1
ATOM 2259 O O . LEU A 1 301 ? -12.844 3.577 8.635 1.00 98.12 301 LEU A O 1
ATOM 2263 N N . TYR A 1 302 ? -13.811 2.879 10.544 1.00 98.25 302 TYR A N 1
ATOM 2264 C CA . TYR A 1 302 ? -14.082 4.210 11.067 1.00 98.25 302 TYR A CA 1
ATOM 2265 C C . TYR A 1 302 ? -12.871 4.736 11.826 1.00 98.25 302 TYR A C 1
ATOM 2267 O O . TYR A 1 302 ? -12.324 4.044 12.690 1.00 98.25 302 TYR A O 1
ATOM 2275 N N . THR A 1 303 ? -12.479 5.977 11.551 1.00 98.12 303 THR A N 1
ATOM 2276 C CA . THR A 1 303 ? -11.381 6.635 12.263 1.00 98.12 303 THR A CA 1
ATOM 2277 C C . THR A 1 303 ? -11.630 8.129 12.432 1.00 98.12 303 THR A C 1
ATOM 2279 O O . THR A 1 303 ? -12.451 8.733 11.737 1.00 98.12 303 THR A O 1
ATOM 2282 N N . GLN A 1 304 ? -10.879 8.752 13.336 1.00 97.62 304 GLN A N 1
ATOM 2283 C CA . GLN A 1 304 ? -10.849 10.202 13.492 1.00 97.62 304 GLN A CA 1
ATOM 2284 C C . GLN A 1 304 ? -9.474 10.691 13.939 1.00 97.62 304 GLN A C 1
ATOM 2286 O O . GLN A 1 304 ? -8.653 9.921 14.427 1.00 97.62 304 GLN A O 1
ATOM 2291 N N . ARG A 1 305 ? -9.229 11.993 13.810 1.00 97.81 305 ARG A N 1
ATOM 2292 C CA . ARG A 1 305 ? -8.038 12.656 14.367 1.00 97.81 305 ARG A CA 1
ATOM 2293 C C . ARG A 1 305 ? -8.340 13.189 15.771 1.00 97.81 305 ARG A C 1
ATOM 2295 O O . ARG A 1 305 ? -9.414 13.760 15.954 1.00 97.81 305 ARG A O 1
ATOM 2302 N N . ILE A 1 306 ? -7.426 13.012 16.727 1.00 98.19 306 ILE A N 1
ATOM 2303 C CA . ILE A 1 306 ? -7.498 13.528 18.112 1.00 98.19 306 ILE A CA 1
ATOM 2304 C C . ILE A 1 306 ? -6.156 14.159 18.522 1.00 98.19 306 ILE A C 1
ATOM 2306 O O . ILE A 1 306 ? -5.157 14.007 17.816 1.00 98.19 306 ILE A O 1
ATOM 2310 N N . ARG A 1 307 ? -6.104 14.882 19.653 1.00 97.62 307 ARG A N 1
ATOM 2311 C CA . ARG A 1 307 ? -4.874 15.592 20.058 1.00 97.62 307 ARG A CA 1
ATOM 2312 C C . ARG A 1 307 ? -3.819 14.652 20.620 1.00 97.62 307 ARG A C 1
ATOM 2314 O O . ARG A 1 307 ? -2.645 14.809 20.316 1.00 97.62 307 ARG A O 1
ATOM 2321 N N . LYS A 1 308 ? -4.236 13.706 21.460 1.00 97.25 308 LYS A N 1
ATOM 2322 C CA . LYS A 1 308 ? -3.354 12.750 22.139 1.00 97.25 308 LYS A CA 1
ATOM 2323 C C . LYS A 1 308 ? -4.114 11.472 22.514 1.00 97.25 308 LYS A C 1
ATOM 2325 O O . LYS A 1 308 ? -5.338 11.536 22.650 1.00 97.25 308 LYS A O 1
ATOM 2330 N N . PRO A 1 309 ? -3.439 10.323 22.709 1.00 97.31 309 PRO A N 1
ATOM 2331 C CA . PRO A 1 309 ? -4.116 9.056 22.985 1.00 97.31 309 PRO A CA 1
ATOM 2332 C C . PRO A 1 309 ? -4.979 9.091 24.251 1.00 97.31 309 PRO A C 1
ATOM 2334 O O . PRO A 1 309 ? -5.986 8.402 24.312 1.00 97.31 309 PRO A O 1
ATOM 2337 N N . GLU A 1 310 ? -4.635 9.913 25.244 1.00 97.06 310 GLU A N 1
ATOM 2338 C CA . GLU A 1 310 ? -5.357 10.009 26.517 1.00 97.06 310 GLU A CA 1
ATOM 2339 C C . GLU A 1 310 ? -6.714 10.722 26.395 1.00 97.06 310 GLU A C 1
ATOM 2341 O O . GLU A 1 310 ? -7.532 10.653 27.312 1.00 97.06 310 GLU A O 1
ATOM 2346 N N . ASP A 1 311 ? -7.002 11.394 25.277 1.00 96.62 311 ASP A N 1
ATOM 2347 C CA . ASP A 1 311 ? -8.310 12.032 25.081 1.00 96.62 311 ASP A CA 1
ATOM 2348 C C . ASP A 1 311 ? -9.451 10.993 25.053 1.00 96.62 311 ASP A C 1
ATOM 2350 O O . ASP A 1 311 ? -10.593 11.320 25.385 1.00 96.62 311 ASP A O 1
ATOM 2354 N N . VAL A 1 312 ? -9.141 9.723 24.758 1.00 97.00 312 VAL A N 1
ATOM 2355 C CA . VAL A 1 312 ? -10.111 8.615 24.754 1.00 97.00 312 VAL A CA 1
ATOM 2356 C C . VAL A 1 312 ? -10.743 8.351 26.123 1.00 97.00 312 VAL A C 1
ATOM 2358 O O . VAL A 1 312 ? -11.872 7.875 26.177 1.00 97.00 312 VAL A O 1
ATOM 2361 N N . TYR A 1 313 ? -10.075 8.709 27.230 1.00 97.25 313 TYR A N 1
ATOM 2362 C CA . TYR A 1 313 ? -10.610 8.525 28.588 1.00 97.25 313 TYR A CA 1
ATOM 2363 C C . TYR A 1 313 ? -11.854 9.373 28.871 1.00 97.25 313 TYR A C 1
ATOM 2365 O O . TYR A 1 313 ? -12.561 9.131 29.845 1.00 97.25 313 TYR A O 1
ATOM 2373 N N . ARG A 1 314 ? -12.119 10.386 28.040 1.00 95.12 314 ARG A N 1
ATOM 2374 C CA . ARG A 1 314 ? -13.292 11.264 28.153 1.00 95.12 314 ARG A CA 1
ATOM 2375 C C . ARG A 1 314 ? -14.375 10.936 27.129 1.00 95.12 314 ARG A C 1
ATOM 2377 O O . ARG A 1 314 ? -15.390 11.623 27.086 1.00 95.12 314 ARG A O 1
ATOM 2384 N N . GLN A 1 315 ? -14.150 9.929 26.292 1.00 96.12 315 GLN A N 1
ATOM 2385 C CA . GLN A 1 315 ? -15.033 9.575 25.192 1.00 96.12 315 GLN A CA 1
ATOM 2386 C C . GLN A 1 315 ? -15.903 8.371 25.547 1.00 96.12 315 GLN A C 1
ATOM 2388 O O . GLN A 1 315 ? -15.542 7.526 26.365 1.00 96.12 315 GLN A O 1
ATOM 2393 N N . LYS A 1 316 ? -17.038 8.273 24.857 1.00 95.69 316 LYS A N 1
ATOM 2394 C CA . LYS A 1 316 ? -17.870 7.070 24.792 1.00 95.69 316 LYS A CA 1
ATOM 2395 C C . LYS A 1 316 ? -18.027 6.670 23.334 1.00 95.69 316 LYS A C 1
ATOM 2397 O O . LYS A 1 316 ? -18.163 7.550 22.487 1.00 95.69 316 LYS A O 1
ATOM 2402 N N . LEU A 1 317 ? -18.069 5.374 23.033 1.00 94.31 317 LEU A N 1
ATOM 2403 C CA . LEU A 1 317 ? -18.095 4.870 21.653 1.00 94.31 317 LEU A CA 1
ATOM 2404 C C . LEU A 1 317 ? -19.231 5.475 20.803 1.00 94.31 317 LEU A C 1
ATOM 2406 O O . LEU A 1 317 ? -19.030 5.795 19.629 1.00 94.31 317 LEU A O 1
ATOM 2410 N N . GLN A 1 318 ? -20.418 5.656 21.392 1.00 92.62 318 GLN A N 1
ATOM 2411 C CA . GLN A 1 318 ? -21.592 6.190 20.688 1.00 92.62 318 GLN A CA 1
ATOM 2412 C C . GLN A 1 318 ? -21.471 7.684 20.336 1.00 92.62 318 GLN A C 1
ATOM 2414 O O . GLN A 1 318 ? -22.091 8.132 19.380 1.00 92.62 318 GLN A O 1
ATOM 2419 N N . GLN A 1 319 ? -20.656 8.444 21.075 1.00 93.81 319 GLN A N 1
ATOM 2420 C CA . GLN A 1 319 ? -20.443 9.894 20.914 1.00 93.81 319 GLN A CA 1
ATOM 2421 C C . GLN A 1 319 ? -18.989 10.221 20.544 1.00 93.81 319 GLN A C 1
ATOM 2423 O O . GLN A 1 319 ? -18.536 11.356 20.653 1.00 93.81 319 GLN A O 1
ATOM 2428 N N . VAL A 1 320 ? -18.227 9.215 20.107 1.00 94.50 320 VAL A N 1
ATOM 2429 C CA . VAL A 1 320 ? -16.774 9.309 19.904 1.00 94.50 320 VAL A CA 1
ATOM 2430 C C . VAL A 1 320 ? -16.378 10.436 18.941 1.00 94.50 320 VAL A C 1
ATOM 2432 O O . VAL A 1 320 ? -15.326 11.046 19.127 1.00 94.50 320 VAL A O 1
ATOM 2435 N N . PHE A 1 321 ? -17.258 10.765 17.987 1.00 94.69 321 PHE A N 1
ATOM 2436 C CA . PHE A 1 321 ? -17.094 11.839 17.003 1.00 94.69 321 PHE A CA 1
ATOM 2437 C C . PHE A 1 321 ? -16.958 13.239 17.626 1.00 94.69 321 PHE A C 1
ATOM 2439 O O . PHE A 1 321 ? -16.358 14.115 17.013 1.00 94.69 321 PHE A O 1
ATOM 2446 N N . GLU A 1 322 ? -17.455 13.469 18.846 1.00 95.44 322 GLU A N 1
ATOM 2447 C CA . GLU A 1 322 ? -17.290 14.750 19.558 1.00 95.44 322 GLU A CA 1
ATOM 2448 C C . GLU A 1 322 ? -15.825 15.029 19.925 1.00 95.44 322 GLU A C 1
ATOM 2450 O O . GLU A 1 322 ? -15.430 16.178 20.120 1.00 95.44 322 GLU A O 1
ATOM 2455 N N . GLY A 1 323 ? -15.006 13.977 20.006 1.00 94.88 323 GLY A N 1
ATOM 2456 C CA . GLY A 1 323 ? -13.579 14.075 20.289 1.00 94.88 323 GLY A CA 1
ATOM 2457 C C . GLY A 1 323 ? -12.718 14.449 19.083 1.00 94.88 323 GLY A C 1
ATOM 2458 O O . GLY A 1 323 ? -11.511 14.627 19.256 1.00 94.88 323 GLY A O 1
ATOM 2459 N N . HIS A 1 324 ? -13.295 14.545 17.879 1.00 97.25 324 HIS A N 1
ATOM 2460 C CA . HIS A 1 324 ? -12.533 14.843 16.674 1.00 97.25 324 HIS A CA 1
ATOM 2461 C C . HIS A 1 324 ? -11.892 16.234 16.734 1.00 97.25 324 HIS A C 1
ATOM 2463 O O . HIS A 1 324 ? -12.531 17.236 17.053 1.00 97.25 324 HIS A O 1
ATOM 2469 N N . VAL A 1 325 ? -10.617 16.296 16.365 1.00 96.75 325 VAL A N 1
ATOM 2470 C CA . VAL A 1 325 ? -9.871 17.533 16.161 1.00 96.75 325 VAL A CA 1
ATOM 2471 C C . VAL A 1 325 ? -9.255 17.492 14.776 1.00 96.75 325 VAL A C 1
ATOM 2473 O O . VAL A 1 325 ? -8.398 16.651 14.501 1.00 96.75 325 VAL A O 1
ATOM 2476 N N . GLU A 1 326 ? -9.676 18.406 13.905 1.00 92.00 326 GLU A N 1
ATOM 2477 C CA . GLU A 1 326 ? -9.105 18.534 12.569 1.00 92.00 326 GLU A CA 1
ATOM 2478 C C . GLU A 1 326 ? -7.582 18.728 12.656 1.00 92.00 326 GLU A C 1
ATOM 2480 O O . GLU A 1 326 ? -7.091 19.559 13.418 1.00 92.00 326 GLU A O 1
ATOM 2485 N N . GLY A 1 327 ? -6.826 17.908 11.919 1.00 90.62 327 GLY A N 1
ATOM 2486 C CA . GLY A 1 327 ? -5.360 17.942 11.932 1.00 90.62 327 GLY A CA 1
ATOM 2487 C C . GLY A 1 327 ? -4.690 17.458 13.228 1.00 90.62 327 GLY A C 1
ATOM 2488 O O . GLY A 1 327 ? -3.469 17.512 13.309 1.00 90.62 327 GLY A O 1
ATOM 2489 N N . GLY A 1 328 ? -5.436 16.974 14.230 1.00 96.38 328 GLY A N 1
ATOM 2490 C CA . GLY A 1 328 ? -4.853 16.480 15.486 1.00 96.38 328 GLY A CA 1
ATOM 2491 C C . GLY A 1 328 ? -3.907 15.295 15.251 1.00 96.38 328 GLY A C 1
ATOM 2492 O O . GLY A 1 328 ? -4.293 14.397 14.514 1.00 96.38 328 GLY A O 1
ATOM 2493 N N . PRO A 1 329 ? -2.707 15.237 15.859 1.00 96.69 329 PRO A N 1
ATOM 2494 C CA . PRO A 1 329 ? -1.610 14.365 15.423 1.00 96.69 329 PRO A CA 1
ATOM 2495 C C . PRO A 1 329 ? -1.843 12.867 15.637 1.00 96.69 329 PRO A C 1
ATOM 2497 O O . PRO A 1 329 ? -1.109 12.053 15.077 1.00 96.69 329 PRO A O 1
ATOM 2500 N N . VAL A 1 330 ? -2.874 12.460 16.378 1.00 98.06 330 VAL A N 1
ATOM 2501 C CA . VAL A 1 330 ? -3.170 11.046 16.637 1.00 98.06 330 VAL A CA 1
ATOM 2502 C C . VAL A 1 330 ? -4.343 10.577 15.789 1.00 98.06 330 VAL A C 1
ATOM 2504 O O . VAL A 1 330 ? -5.412 11.182 15.812 1.00 98.06 330 VAL A O 1
ATOM 2507 N N . LEU A 1 331 ? -4.163 9.485 15.045 1.00 98.44 331 LEU A N 1
ATOM 2508 C CA . LEU A 1 331 ? -5.266 8.795 14.370 1.00 98.44 331 LEU A CA 1
ATOM 2509 C C . LEU A 1 331 ? -5.898 7.784 15.334 1.00 98.44 331 LEU A C 1
ATOM 2511 O O . LEU A 1 331 ? -5.247 6.836 15.755 1.00 98.44 331 LEU A O 1
ATOM 2515 N N . GLN A 1 332 ? -7.163 7.966 15.682 1.00 98.44 332 GLN A N 1
ATOM 2516 C CA . GLN A 1 332 ? -7.927 7.019 16.484 1.00 98.44 332 GLN A CA 1
ATOM 2517 C C . GLN A 1 332 ? -8.707 6.075 15.569 1.00 98.44 332 GLN A C 1
ATOM 2519 O O . GLN A 1 332 ? -9.606 6.520 14.855 1.00 98.44 332 GLN A O 1
ATOM 2524 N N . LEU A 1 333 ? -8.408 4.778 15.621 1.00 98.12 333 LEU A N 1
ATOM 2525 C CA . LEU A 1 333 ? -9.250 3.736 15.036 1.00 98.12 333 LEU A CA 1
ATOM 2526 C C . LEU A 1 333 ? -10.450 3.506 15.964 1.00 98.12 333 LEU A C 1
ATOM 2528 O O . LEU A 1 333 ? -10.277 3.268 17.160 1.00 98.12 333 LEU A O 1
ATOM 2532 N N . ILE A 1 334 ? -11.659 3.612 15.417 1.00 97.00 334 ILE A N 1
ATOM 2533 C CA . ILE A 1 334 ? -12.913 3.573 16.181 1.00 97.00 334 ILE A CA 1
ATOM 2534 C C . ILE A 1 334 ? -13.548 2.185 16.101 1.00 97.00 334 ILE A C 1
ATOM 2536 O O . ILE A 1 334 ? -13.873 1.597 17.126 1.00 97.00 334 ILE A O 1
ATOM 2540 N N . ALA A 1 335 ? -13.743 1.669 14.887 1.00 94.12 335 ALA A N 1
ATOM 2541 C CA . ALA A 1 335 ? -14.321 0.349 14.654 1.00 94.12 335 ALA A CA 1
ATOM 2542 C C . ALA A 1 335 ? -13.952 -0.162 13.257 1.00 94.12 335 ALA A C 1
ATOM 2544 O O . ALA A 1 335 ? -13.880 0.627 12.315 1.00 94.12 335 ALA A O 1
ATOM 2545 N N . ILE A 1 336 ? -13.738 -1.473 13.140 1.00 93.44 336 ILE A N 1
ATOM 2546 C CA . ILE A 1 336 ? -13.518 -2.179 11.874 1.00 93.44 336 ILE A CA 1
ATOM 2547 C C . ILE A 1 336 ? -14.612 -3.227 11.741 1.00 93.44 336 ILE A C 1
ATOM 2549 O O . ILE A 1 336 ? -14.768 -4.059 12.635 1.00 93.44 336 ILE A O 1
ATOM 2553 N N . HIS A 1 337 ? -15.323 -3.215 10.619 1.00 93.31 337 HIS A N 1
ATOM 2554 C CA . HIS A 1 337 ? -16.337 -4.213 10.290 1.00 93.31 337 HIS A CA 1
ATOM 2555 C C . HIS A 1 337 ? -16.076 -4.771 8.907 1.00 93.31 337 HIS A C 1
ATOM 2557 O O . HIS A 1 337 ? -15.749 -4.026 7.988 1.00 93.31 337 HIS A O 1
ATOM 2563 N N . ALA A 1 338 ? -16.223 -6.079 8.759 1.00 90.00 338 ALA A N 1
ATOM 2564 C CA . ALA A 1 338 ? -16.052 -6.770 7.494 1.00 90.00 338 ALA A CA 1
ATOM 2565 C C . ALA A 1 338 ? -17.178 -7.784 7.313 1.00 90.00 338 ALA A C 1
ATOM 2567 O O . ALA A 1 338 ? -17.610 -8.422 8.273 1.00 90.00 338 ALA A O 1
ATOM 2568 N N . HIS A 1 339 ? -17.638 -7.917 6.076 1.00 88.62 339 HIS A N 1
ATOM 2569 C CA . HIS A 1 339 ? -18.631 -8.898 5.681 1.00 88.62 339 HIS A CA 1
ATOM 2570 C C . HIS A 1 339 ? -18.074 -10.314 5.869 1.00 88.62 339 HIS A C 1
ATOM 2572 O O . HIS A 1 339 ? -16.915 -10.581 5.551 1.00 88.62 339 HIS A O 1
ATOM 2578 N N . THR A 1 340 ? -18.904 -11.242 6.339 1.00 77.31 340 THR A N 1
ATOM 2579 C CA . THR A 1 340 ? -18.478 -12.609 6.687 1.00 77.31 340 THR A CA 1
ATOM 2580 C C . THR A 1 340 ? -18.023 -13.440 5.487 1.00 77.31 340 THR A C 1
ATOM 2582 O O . THR A 1 340 ? -17.146 -14.287 5.629 1.00 77.31 340 THR A O 1
ATOM 2585 N N . ASP A 1 341 ? -18.583 -13.176 4.307 1.00 76.19 341 ASP A N 1
ATOM 2586 C CA . ASP A 1 341 ? -18.264 -13.887 3.056 1.00 76.19 341 ASP A CA 1
ATOM 2587 C C . ASP A 1 341 ? -16.812 -13.715 2.585 1.00 76.19 341 ASP A C 1
ATOM 2589 O O . ASP A 1 341 ? -16.330 -14.513 1.788 1.00 76.19 341 ASP A O 1
ATOM 2593 N N . HIS A 1 342 ? -16.103 -12.691 3.069 1.00 66.44 342 HIS A N 1
ATOM 2594 C CA . HIS A 1 342 ? -14.724 -12.408 2.681 1.00 66.44 342 HIS A CA 1
ATOM 2595 C C . HIS A 1 342 ? -13.849 -12.301 3.934 1.00 66.44 342 HIS A C 1
ATOM 2597 O O . HIS A 1 342 ? -13.768 -11.255 4.585 1.00 66.44 342 HIS A O 1
ATOM 2603 N N . ARG A 1 343 ? -13.173 -13.401 4.290 1.00 64.00 343 ARG A N 1
ATOM 2604 C CA . ARG A 1 343 ? -12.263 -13.422 5.444 1.00 64.00 343 ARG A CA 1
ATOM 2605 C C . ARG A 1 343 ? -11.030 -12.548 5.179 1.00 64.00 343 ARG A C 1
ATOM 2607 O O . ARG A 1 343 ? -10.515 -12.500 4.069 1.00 64.00 343 ARG A O 1
ATOM 2614 N N . GLY A 1 344 ? -10.552 -11.850 6.211 1.00 75.62 344 GLY A N 1
ATOM 2615 C CA . GLY A 1 344 ? -9.309 -11.065 6.165 1.00 75.62 344 GLY A CA 1
ATOM 2616 C C . GLY A 1 344 ? -9.437 -9.601 5.721 1.00 75.62 344 GLY A C 1
ATOM 2617 O O . GLY A 1 344 ? -8.497 -8.838 5.938 1.00 75.62 344 GLY A O 1
ATOM 2618 N N . LEU A 1 345 ? -10.591 -9.150 5.208 1.00 85.06 345 LEU A N 1
ATOM 2619 C CA . LEU A 1 345 ? -10.764 -7.755 4.757 1.00 85.06 345 LEU A CA 1
ATOM 2620 C C . LEU A 1 345 ? -10.504 -6.716 5.862 1.00 85.06 345 LEU A C 1
ATOM 2622 O O . LEU A 1 345 ? -9.923 -5.663 5.607 1.00 85.06 345 LEU A O 1
ATOM 2626 N N . GLY A 1 346 ? -10.888 -7.017 7.107 1.00 83.75 346 GLY A N 1
ATOM 2627 C CA . GLY A 1 346 ? -10.598 -6.148 8.252 1.00 83.75 346 GLY A CA 1
ATOM 2628 C C . GLY A 1 346 ? -9.096 -6.022 8.545 1.00 83.75 346 GLY A C 1
ATOM 2629 O O . GLY A 1 346 ? -8.621 -4.944 8.910 1.00 83.75 346 GLY A O 1
ATOM 2630 N N . THR A 1 347 ? -8.333 -7.099 8.336 1.00 83.75 347 THR A N 1
ATOM 2631 C CA . THR A 1 347 ? -6.869 -7.110 8.475 1.00 83.75 347 THR A CA 1
ATOM 2632 C C . THR A 1 347 ? -6.217 -6.233 7.414 1.00 83.75 347 THR A C 1
ATOM 2634 O O . THR A 1 347 ? -5.355 -5.419 7.749 1.00 83.75 347 THR A O 1
ATOM 2637 N N . GLU A 1 348 ? -6.665 -6.357 6.163 1.00 85.50 348 GLU A N 1
ATOM 2638 C CA . GLU A 1 348 ? -6.191 -5.548 5.035 1.00 85.50 348 GLU A CA 1
ATOM 2639 C C . GLU A 1 348 ? -6.483 -4.057 5.259 1.00 85.50 348 GLU A C 1
ATOM 2641 O O . GLU A 1 348 ? -5.574 -3.231 5.175 1.00 85.50 348 GLU A O 1
ATOM 2646 N N . LEU A 1 349 ? -7.708 -3.703 5.674 1.00 89.62 349 LEU A N 1
ATOM 2647 C CA . LEU A 1 349 ? -8.074 -2.318 5.999 1.00 89.62 349 LEU A CA 1
ATOM 2648 C C . LEU A 1 349 ? -7.218 -1.724 7.118 1.00 89.62 349 LEU A C 1
ATOM 2650 O O . LEU A 1 349 ? -6.734 -0.597 7.003 1.00 89.62 349 LEU A O 1
ATOM 2654 N N . ARG A 1 350 ? -7.007 -2.473 8.205 1.00 89.38 350 ARG A N 1
ATOM 2655 C CA . ARG A 1 350 ? -6.146 -2.032 9.308 1.00 89.38 350 ARG A CA 1
ATOM 2656 C C . ARG A 1 350 ? -4.708 -1.835 8.838 1.00 89.38 350 ARG A C 1
ATOM 2658 O O . ARG A 1 350 ? -4.096 -0.823 9.170 1.00 89.38 350 ARG A O 1
ATOM 2665 N N . SER A 1 351 ? -4.167 -2.808 8.105 1.00 88.88 351 SER A N 1
ATOM 2666 C CA . SER A 1 351 ? -2.806 -2.755 7.570 1.00 88.88 351 SER A CA 1
ATOM 2667 C C . SER A 1 351 ? -2.617 -1.513 6.700 1.00 88.88 351 SER A C 1
ATOM 2669 O O . SER A 1 351 ? -1.684 -0.738 6.918 1.00 88.88 351 SER A O 1
ATOM 2671 N N . PHE A 1 352 ? -3.566 -1.266 5.796 1.00 92.12 352 PHE A N 1
ATOM 2672 C CA . PHE A 1 352 ? -3.567 -0.099 4.928 1.00 92.12 352 PHE A CA 1
ATOM 2673 C C . PHE A 1 352 ? -3.667 1.220 5.708 1.00 92.12 352 PHE A C 1
ATOM 2675 O O . PHE A 1 352 ? -2.883 2.132 5.460 1.00 92.12 352 PHE A O 1
ATOM 2682 N N . ALA A 1 353 ? -4.559 1.328 6.696 1.00 94.19 353 ALA A N 1
ATOM 2683 C CA . ALA A 1 353 ? -4.680 2.548 7.496 1.00 94.19 353 ALA A CA 1
ATOM 2684 C C . ALA A 1 353 ? -3.403 2.861 8.293 1.00 94.19 353 ALA A C 1
ATOM 2686 O O . ALA A 1 353 ? -2.996 4.019 8.382 1.00 94.19 353 ALA A O 1
ATOM 2687 N N . LEU A 1 354 ? -2.737 1.839 8.840 1.00 92.06 354 LEU A N 1
ATOM 2688 C CA . LEU A 1 354 ? -1.448 2.004 9.519 1.00 92.06 354 LEU A CA 1
ATOM 2689 C C . LEU A 1 354 ? -0.330 2.379 8.541 1.00 92.06 354 LEU A C 1
ATOM 2691 O O . LEU A 1 354 ? 0.533 3.184 8.888 1.00 92.06 354 LEU A O 1
ATOM 2695 N N . HIS A 1 355 ? -0.354 1.833 7.325 1.00 90.94 355 HIS A N 1
ATOM 2696 C CA . HIS A 1 355 ? 0.565 2.212 6.258 1.00 90.94 355 HIS A CA 1
ATOM 2697 C C . HIS A 1 355 ? 0.385 3.678 5.851 1.00 90.94 355 HIS A C 1
ATOM 2699 O O . HIS A 1 355 ? 1.359 4.427 5.825 1.00 90.94 355 HIS A O 1
ATOM 2705 N N . LEU A 1 356 ? -0.854 4.124 5.636 1.00 92.94 356 LEU A N 1
ATOM 2706 C CA . LEU A 1 356 ? -1.147 5.520 5.320 1.00 92.94 356 LEU A CA 1
ATOM 2707 C C . LEU A 1 356 ? -0.715 6.450 6.466 1.00 92.94 356 LEU A C 1
ATOM 2709 O O . LEU A 1 356 ? -0.059 7.457 6.226 1.00 92.94 356 LEU A O 1
ATOM 2713 N N . ALA A 1 357 ? -0.989 6.067 7.719 1.00 92.81 357 ALA A N 1
ATOM 2714 C CA . ALA A 1 357 ? -0.562 6.816 8.900 1.00 92.81 357 ALA A CA 1
ATOM 2715 C C . ALA A 1 357 ? 0.962 6.874 9.083 1.00 92.81 357 ALA A C 1
ATOM 2717 O O . ALA A 1 357 ? 1.479 7.849 9.622 1.00 92.81 357 ALA A O 1
ATOM 2718 N N . ARG A 1 358 ? 1.694 5.844 8.639 1.00 89.31 358 ARG A N 1
ATOM 2719 C CA . ARG A 1 358 ? 3.163 5.851 8.612 1.00 89.31 358 ARG A CA 1
ATOM 2720 C C . ARG A 1 358 ? 3.696 6.905 7.639 1.00 89.31 358 ARG A C 1
ATOM 2722 O O . ARG A 1 358 ? 4.690 7.550 7.956 1.00 89.31 358 ARG A O 1
ATOM 2729 N N . LEU A 1 359 ? 3.050 7.046 6.480 1.00 87.75 359 LEU A N 1
ATOM 2730 C CA . LEU A 1 359 ? 3.464 7.946 5.399 1.00 87.75 359 LEU A CA 1
ATOM 2731 C C . LEU A 1 359 ? 2.986 9.391 5.580 1.00 87.75 359 LEU A C 1
ATOM 2733 O O . LEU A 1 359 ? 3.563 10.297 4.989 1.00 87.75 359 LEU A O 1
ATOM 2737 N N . ASP A 1 360 ? 1.932 9.615 6.360 1.00 88.88 360 ASP A N 1
ATOM 2738 C CA . ASP A 1 360 ? 1.394 10.949 6.599 1.00 88.88 360 ASP A CA 1
ATOM 2739 C C . ASP A 1 360 ? 2.277 11.718 7.613 1.00 88.88 360 ASP A C 1
ATOM 2741 O O . ASP A 1 360 ? 2.417 11.310 8.779 1.00 88.88 360 ASP A O 1
ATOM 2745 N N . PRO A 1 361 ? 2.895 12.846 7.211 1.00 84.69 361 PRO A N 1
ATOM 2746 C CA . PRO A 1 361 ? 3.783 13.607 8.087 1.00 84.69 361 PRO A CA 1
ATOM 2747 C C . PRO A 1 361 ? 3.041 14.187 9.295 1.00 84.69 361 PRO A C 1
ATOM 2749 O O . PRO A 1 361 ? 3.630 14.309 10.366 1.00 84.69 361 PRO A O 1
ATOM 2752 N N . THR A 1 362 ? 1.735 14.437 9.177 1.00 89.19 362 THR A N 1
ATOM 2753 C CA . THR A 1 362 ? 0.914 15.031 10.236 1.00 89.19 362 THR A CA 1
ATOM 2754 C C . THR A 1 362 ? 0.524 14.034 11.330 1.00 89.19 362 THR A C 1
ATOM 2756 O O . THR A 1 362 ? -0.009 14.439 12.364 1.00 89.19 362 THR A O 1
ATOM 2759 N N . ILE A 1 363 ? 0.736 12.726 11.133 1.00 92.56 363 ILE A N 1
ATOM 2760 C CA . ILE A 1 363 ? 0.352 11.690 12.104 1.00 92.56 363 ILE A CA 1
ATOM 2761 C C . ILE A 1 363 ? 1.559 11.251 12.930 1.00 92.56 363 ILE A C 1
ATOM 2763 O O . ILE A 1 363 ? 2.518 10.706 12.401 1.00 92.56 363 ILE A O 1
ATOM 2767 N N . GLU A 1 364 ? 1.521 11.435 14.244 1.00 93.06 364 GLU A N 1
ATOM 2768 C CA . GLU A 1 364 ? 2.603 11.013 15.146 1.00 93.06 364 GLU A CA 1
ATOM 2769 C C . GLU A 1 364 ? 2.398 9.590 15.673 1.00 93.06 364 GLU A C 1
ATOM 2771 O O . GLU A 1 364 ? 3.347 8.826 15.841 1.00 93.06 364 GLU A O 1
ATOM 2776 N N . SER A 1 365 ? 1.148 9.213 15.946 1.00 95.75 365 SER A N 1
ATOM 2777 C CA . SER A 1 365 ? 0.805 7.871 16.414 1.00 95.75 365 SER A CA 1
ATOM 2778 C C . SER A 1 365 ? -0.628 7.493 16.056 1.00 95.75 365 SER A C 1
ATOM 2780 O O . SER A 1 365 ? -1.440 8.337 15.674 1.00 95.75 365 SER A O 1
ATOM 2782 N N . VAL A 1 366 ? -0.938 6.205 16.183 1.00 98.19 366 VAL A N 1
ATOM 2783 C CA . VAL A 1 366 ? -2.290 5.678 15.987 1.00 98.19 366 VAL A CA 1
ATOM 2784 C C . VAL A 1 366 ? -2.730 5.019 17.286 1.00 98.19 366 VAL A C 1
ATOM 2786 O O . VAL A 1 366 ? -1.962 4.262 17.872 1.00 98.19 366 VAL A O 1
ATOM 2789 N N . CYS A 1 367 ? -3.943 5.280 17.756 1.00 98.19 367 CYS A N 1
ATOM 2790 C CA . CYS A 1 367 ? -4.509 4.600 18.918 1.00 98.19 367 CYS A CA 1
ATOM 2791 C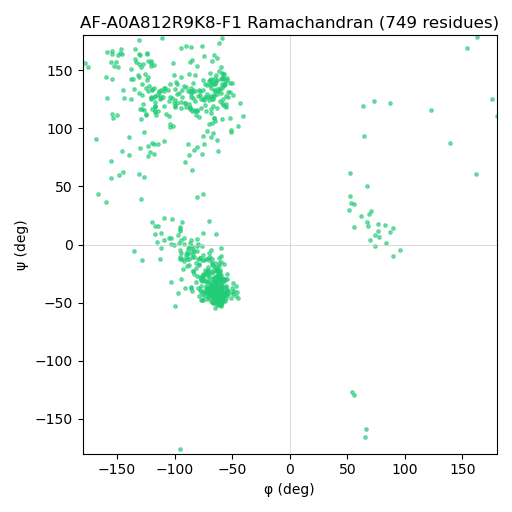 C . CYS A 1 367 ? -5.842 3.939 18.577 1.00 98.19 367 CYS A C 1
ATOM 2793 O O . CYS A 1 367 ? -6.454 4.227 17.552 1.00 98.19 367 CYS A O 1
ATOM 2795 N N . ALA A 1 368 ? -6.295 3.041 19.440 1.00 97.94 368 ALA A N 1
ATOM 2796 C CA . ALA A 1 368 ? -7.652 2.518 19.405 1.00 97.94 368 ALA A CA 1
ATOM 2797 C C . ALA A 1 368 ? -8.088 2.176 20.826 1.00 97.94 368 ALA A C 1
ATOM 2799 O O . ALA A 1 368 ? -7.251 1.845 21.668 1.00 97.94 368 ALA A O 1
ATOM 2800 N N . VAL A 1 369 ? -9.392 2.218 21.083 1.00 98.00 369 VAL A N 1
ATOM 2801 C CA . VAL A 1 369 ? -9.963 1.582 22.271 1.00 98.00 369 VAL A CA 1
ATOM 2802 C C . VAL A 1 369 ? -10.642 0.308 21.801 1.00 98.00 369 VAL A C 1
ATOM 2804 O O . VAL A 1 369 ? -11.694 0.355 21.171 1.00 98.00 369 VAL A O 1
ATOM 2807 N N . THR A 1 370 ? -9.985 -0.818 22.050 1.00 95.31 370 THR A N 1
ATOM 2808 C CA . THR A 1 370 ? -10.476 -2.146 21.682 1.00 95.31 370 THR A CA 1
ATOM 2809 C C . THR A 1 370 ? -11.199 -2.800 22.864 1.00 95.31 370 THR A C 1
ATOM 2811 O O . THR A 1 370 ? -11.390 -2.165 23.904 1.00 95.31 370 THR A O 1
ATOM 2814 N N . LEU A 1 371 ? -11.634 -4.046 22.715 1.00 93.56 371 LEU A N 1
ATOM 2815 C CA . LEU A 1 371 ? -12.293 -4.820 23.767 1.00 93.56 371 LEU A CA 1
ATOM 2816 C C . LEU A 1 371 ? -11.665 -6.204 23.905 1.00 93.56 371 LEU A C 1
ATOM 2818 O O . LEU A 1 371 ? -10.956 -6.649 23.005 1.00 93.56 371 LEU A O 1
ATOM 2822 N N . CYS A 1 372 ? -11.933 -6.875 25.021 1.00 93.50 372 CYS A N 1
ATOM 2823 C CA . CYS A 1 372 ? -11.546 -8.268 25.207 1.00 93.50 372 CYS A CA 1
ATOM 2824 C C . CYS A 1 372 ? -12.664 -9.172 24.676 1.00 93.50 372 CYS A C 1
ATOM 2826 O O . CYS A 1 372 ? -13.842 -8.961 24.972 1.00 93.50 372 CYS A O 1
ATOM 2828 N N . HIS A 1 373 ? -12.300 -10.170 23.880 1.00 90.62 373 HIS A N 1
ATOM 2829 C CA . HIS A 1 373 ? -13.238 -11.168 23.377 1.00 90.62 373 HIS A CA 1
ATOM 2830 C C . HIS A 1 373 ? -13.543 -12.229 24.440 1.00 90.62 373 HIS A C 1
ATOM 2832 O O . HIS A 1 373 ? -14.699 -12.580 24.656 1.00 90.62 373 HIS A O 1
ATOM 2838 N N . ASP A 1 374 ? -12.510 -12.723 25.130 1.00 88.94 374 ASP A N 1
ATOM 2839 C CA . ASP A 1 374 ? -12.607 -13.944 25.941 1.00 88.94 374 ASP A CA 1
ATOM 2840 C C . ASP A 1 374 ? -12.702 -13.657 27.453 1.00 88.94 374 ASP A C 1
ATOM 2842 O O . ASP A 1 374 ? -12.703 -14.584 28.270 1.00 88.94 374 ASP A O 1
ATOM 2846 N N . TYR A 1 375 ? -12.805 -12.382 27.851 1.00 94.00 375 TYR A N 1
ATOM 2847 C CA . TYR A 1 375 ? -12.835 -11.965 29.258 1.00 94.00 375 TYR A CA 1
ATOM 2848 C C . TYR A 1 375 ? -14.007 -12.576 30.031 1.00 94.00 375 TYR A C 1
ATOM 2850 O O . TYR A 1 375 ? -13.786 -13.228 31.054 1.00 94.00 375 TYR A O 1
ATOM 2858 N N . ALA A 1 376 ? -15.241 -12.426 29.539 1.00 91.69 376 ALA A N 1
ATOM 2859 C CA . ALA A 1 376 ? -16.434 -12.911 30.236 1.00 91.69 376 ALA A CA 1
ATOM 2860 C C . ALA A 1 376 ? -16.417 -14.438 30.437 1.00 91.69 376 ALA A C 1
ATOM 2862 O O . ALA A 1 376 ? -16.827 -14.935 31.487 1.00 91.69 376 ALA A O 1
ATOM 2863 N N . SER A 1 377 ? -15.882 -15.182 29.464 1.00 91.00 377 SER A N 1
ATOM 2864 C CA . SER A 1 377 ? -15.717 -16.639 29.530 1.00 91.00 377 SER A CA 1
ATOM 2865 C C . SER A 1 377 ? -14.520 -17.099 30.366 1.00 91.00 377 SER A C 1
ATOM 2867 O O . SER A 1 377 ? -14.473 -18.257 30.768 1.00 91.00 377 SER A O 1
ATOM 2869 N N . SER A 1 378 ? -13.554 -16.222 30.656 1.00 90.44 378 SER A N 1
ATOM 2870 C CA . SER A 1 378 ? -12.323 -16.589 31.374 1.00 90.44 378 SER A CA 1
ATOM 2871 C C . SER A 1 378 ? -12.524 -16.904 32.861 1.00 90.44 378 SER A C 1
ATOM 2873 O O . SER A 1 378 ? -11.646 -17.487 33.495 1.00 90.44 378 SER A O 1
ATOM 2875 N N . GLY A 1 379 ? -13.640 -16.461 33.450 1.00 89.38 379 GLY A N 1
ATOM 2876 C CA . GLY A 1 379 ? -13.894 -16.538 34.892 1.00 89.38 379 GLY A CA 1
ATOM 2877 C C . GLY A 1 379 ? -13.091 -15.540 35.743 1.00 89.38 379 GLY A C 1
ATOM 2878 O O . GLY A 1 379 ? -13.269 -15.495 36.964 1.00 89.38 379 GLY A O 1
ATOM 2879 N N . VAL A 1 380 ? -12.232 -14.712 35.135 1.00 92.56 380 VAL A N 1
ATOM 2880 C CA . VAL A 1 380 ? -11.480 -13.658 35.831 1.00 92.56 380 VAL A CA 1
ATOM 2881 C C . VAL A 1 380 ? -12.416 -12.489 36.151 1.00 92.56 380 VAL A C 1
ATOM 2883 O O . VAL A 1 380 ? -13.061 -11.933 35.273 1.00 92.56 380 VAL A O 1
ATOM 2886 N N . LYS A 1 381 ? -12.495 -12.090 37.428 1.00 90.75 381 LYS A N 1
ATOM 2887 C CA . LYS A 1 381 ? -13.435 -11.042 37.884 1.00 90.75 381 LYS A CA 1
ATOM 2888 C C . LYS A 1 381 ? -12.958 -9.610 37.637 1.00 90.75 381 LYS A C 1
ATOM 2890 O O . LYS A 1 381 ? -13.763 -8.683 37.714 1.00 90.75 381 LYS A O 1
ATOM 2895 N N . ASN A 1 382 ? -11.653 -9.431 37.449 1.00 94.44 382 ASN A N 1
ATOM 2896 C CA . ASN A 1 382 ? -11.009 -8.133 37.332 1.00 94.44 382 ASN A CA 1
ATOM 2897 C C . ASN A 1 382 ? -10.374 -7.993 35.943 1.00 94.44 382 ASN A C 1
ATOM 2899 O O . ASN A 1 382 ? -9.463 -8.744 35.595 1.00 94.44 382 ASN A O 1
ATOM 2903 N N . MET A 1 383 ? -10.834 -7.004 35.175 1.00 95.88 383 MET A N 1
ATOM 2904 C CA . MET A 1 383 ? -10.358 -6.757 33.813 1.00 95.88 383 MET A CA 1
ATOM 2905 C C . MET A 1 383 ? -8.852 -6.466 33.752 1.00 95.88 383 MET A C 1
ATOM 2907 O O . MET A 1 383 ? -8.175 -6.947 32.849 1.00 95.88 383 MET A O 1
ATOM 2911 N N . GLN A 1 384 ? -8.299 -5.730 34.723 1.00 96.56 384 GLN A N 1
ATOM 2912 C CA . GLN A 1 384 ? -6.864 -5.417 34.745 1.00 96.56 384 GLN A CA 1
ATOM 2913 C C . GLN A 1 384 ? -6.046 -6.694 34.909 1.00 96.56 384 GLN A C 1
ATOM 2915 O O . GLN A 1 384 ? -5.119 -6.931 34.143 1.00 96.56 384 GLN A O 1
ATOM 2920 N N . GLN A 1 385 ? -6.451 -7.562 35.839 1.00 96.31 385 GLN A N 1
ATOM 2921 C CA . GLN A 1 385 ? -5.816 -8.862 36.029 1.00 96.31 385 GLN A CA 1
ATOM 2922 C C . GLN A 1 385 ? -5.871 -9.709 34.750 1.00 96.31 385 GLN A C 1
ATOM 2924 O O . GLN A 1 385 ? -4.885 -10.359 34.412 1.00 96.31 385 GLN A O 1
ATOM 2929 N N . TYR A 1 386 ? -6.999 -9.703 34.034 1.00 97.25 386 TYR A N 1
ATOM 2930 C CA . TYR A 1 386 ? -7.141 -10.438 32.778 1.00 97.25 386 TYR A CA 1
ATOM 2931 C C . TYR A 1 386 ? -6.201 -9.909 31.684 1.00 97.25 386 TYR A C 1
ATOM 2933 O O . TYR A 1 386 ? -5.484 -10.688 31.057 1.00 97.25 386 TYR A O 1
ATOM 2941 N N . VAL A 1 387 ? -6.135 -8.588 31.498 1.00 96.06 387 VAL A N 1
ATOM 2942 C CA . VAL A 1 387 ? -5.218 -7.962 30.533 1.00 96.06 387 VAL A CA 1
ATOM 2943 C C . VAL A 1 387 ? -3.754 -8.209 30.915 1.00 96.06 387 VAL A C 1
ATOM 2945 O O . VAL A 1 387 ? -2.949 -8.537 30.047 1.00 96.06 387 VAL A O 1
ATOM 2948 N N . ASP A 1 388 ? -3.398 -8.156 32.199 1.00 95.75 388 ASP A N 1
ATOM 2949 C CA . ASP A 1 388 ? -2.043 -8.479 32.663 1.00 95.75 388 ASP A CA 1
ATOM 2950 C C . ASP A 1 388 ? -1.690 -9.952 32.394 1.00 95.75 388 ASP A C 1
ATOM 2952 O O . ASP A 1 388 ? -0.563 -10.266 32.004 1.00 95.75 388 ASP A O 1
ATOM 2956 N N . MET A 1 389 ? -2.657 -10.863 32.564 1.00 94.25 389 MET A N 1
ATOM 2957 C CA . MET A 1 389 ? -2.523 -12.272 32.181 1.00 94.25 389 MET A CA 1
ATOM 2958 C C . MET A 1 389 ? -2.349 -12.442 30.667 1.00 94.25 389 MET A C 1
ATOM 2960 O O . MET A 1 389 ? -1.647 -13.354 30.237 1.00 94.25 389 MET A O 1
ATOM 2964 N N . HIS A 1 390 ? -2.952 -11.580 29.848 1.00 91.69 390 HIS A N 1
ATOM 2965 C CA . HIS A 1 390 ? -2.709 -11.592 28.410 1.00 91.69 390 HIS A CA 1
ATOM 2966 C C . HIS A 1 390 ? -1.280 -11.142 28.085 1.00 91.69 390 HIS A C 1
ATOM 2968 O O . HIS A 1 390 ? -0.542 -11.832 27.384 1.00 91.69 390 HIS A O 1
ATOM 2974 N N . LEU A 1 391 ? -0.851 -10.021 28.669 1.00 90.19 391 LEU A N 1
ATOM 2975 C CA . LEU A 1 391 ? 0.468 -9.433 28.431 1.00 90.19 391 LEU A CA 1
ATOM 2976 C C . LEU A 1 391 ? 1.630 -10.317 28.899 1.00 90.19 391 LEU A C 1
ATOM 2978 O O . LEU A 1 391 ? 2.715 -10.252 28.326 1.00 90.19 391 LEU A O 1
ATOM 2982 N N . ASN A 1 392 ? 1.416 -11.155 29.915 1.00 92.06 392 ASN A N 1
ATOM 2983 C CA . ASN A 1 392 ? 2.407 -12.131 30.374 1.00 92.06 392 ASN A CA 1
ATOM 2984 C C . ASN A 1 392 ? 2.274 -13.517 29.710 1.00 92.06 392 ASN A C 1
ATOM 2986 O O . ASN A 1 392 ? 2.994 -14.439 30.094 1.00 92.06 392 ASN A O 1
ATOM 2990 N N . GLY A 1 393 ? 1.376 -13.665 28.728 1.00 86.19 393 GLY A N 1
ATOM 2991 C CA . GLY A 1 393 ? 1.197 -14.886 27.940 1.00 86.19 393 GLY A CA 1
ATOM 2992 C C . GLY A 1 393 ? 0.449 -16.021 28.646 1.00 86.19 393 GLY A C 1
ATOM 2993 O O . GLY A 1 393 ? 0.454 -17.141 28.144 1.00 86.19 393 GLY A O 1
ATOM 2994 N N . ARG A 1 394 ? -0.187 -15.771 29.799 1.00 85.62 394 ARG A N 1
ATOM 2995 C CA . ARG A 1 394 ? -1.005 -16.772 30.511 1.00 85.62 394 ARG A CA 1
ATOM 2996 C C . ARG A 1 394 ? -2.388 -16.964 29.900 1.00 85.62 394 ARG A C 1
ATOM 2998 O O . ARG A 1 394 ? -2.961 -18.037 30.054 1.00 85.62 394 ARG A O 1
ATOM 3005 N N . VAL A 1 395 ? -2.930 -15.939 29.246 1.00 85.44 395 VAL A N 1
ATOM 3006 C CA . VAL A 1 395 ? -4.149 -16.037 28.432 1.00 85.44 395 VAL A CA 1
ATOM 3007 C C . VAL A 1 395 ? -3.916 -15.406 27.067 1.00 85.44 395 VAL A C 1
ATOM 3009 O O . VAL A 1 395 ? -3.064 -14.536 26.896 1.00 85.44 395 VAL A O 1
ATOM 3012 N N . ASN A 1 396 ? -4.681 -15.843 26.077 1.00 83.50 396 ASN A N 1
ATOM 3013 C CA . ASN A 1 396 ? -4.565 -15.355 24.712 1.00 83.50 396 ASN A CA 1
ATOM 3014 C C . ASN A 1 396 ? -5.916 -14.796 24.263 1.00 83.50 396 ASN A C 1
ATOM 3016 O O . ASN A 1 396 ? -6.707 -15.525 23.676 1.00 83.50 396 ASN A O 1
ATOM 3020 N N . ASP A 1 397 ? -6.192 -13.529 24.591 1.00 90.06 397 ASP A N 1
ATOM 3021 C CA . ASP A 1 397 ? -7.408 -12.866 24.118 1.00 90.06 397 ASP A CA 1
ATOM 3022 C C . ASP A 1 397 ? -7.307 -12.608 22.613 1.00 90.06 397 ASP A C 1
ATOM 3024 O O . ASP A 1 397 ? -6.367 -11.959 22.145 1.00 90.06 397 ASP A O 1
ATOM 3028 N N . ARG A 1 398 ? -8.286 -13.099 21.852 1.00 82.75 398 ARG A N 1
ATOM 3029 C CA . ARG A 1 398 ? -8.256 -13.049 20.382 1.00 82.75 398 ARG A CA 1
ATOM 3030 C C . ARG A 1 398 ? -8.155 -11.629 19.821 1.00 82.75 398 ARG A C 1
ATOM 3032 O O . ARG A 1 398 ? -7.393 -11.394 18.881 1.00 82.75 398 ARG A O 1
ATOM 3039 N N . ILE A 1 399 ? -8.889 -10.670 20.388 1.00 85.25 399 ILE A N 1
ATOM 3040 C CA . ILE A 1 399 ? -8.919 -9.294 19.876 1.00 85.25 399 ILE A CA 1
ATOM 3041 C C . ILE A 1 399 ? -7.658 -8.535 20.292 1.00 85.25 399 ILE A C 1
ATOM 3043 O O . ILE A 1 399 ? -7.069 -7.829 19.468 1.00 85.25 399 ILE A O 1
ATOM 3047 N N . LEU A 1 400 ? -7.184 -8.697 21.530 1.00 85.44 400 LEU A N 1
ATOM 3048 C CA . LEU A 1 400 ? -5.918 -8.082 21.934 1.00 85.44 400 LEU A CA 1
ATOM 3049 C C . LEU A 1 400 ? -4.754 -8.621 21.098 1.00 85.44 400 LEU A C 1
ATOM 3051 O O . LEU A 1 400 ? -3.960 -7.828 20.586 1.00 85.44 400 LEU A O 1
ATOM 3055 N N . THR A 1 401 ? -4.706 -9.933 20.865 1.00 82.38 401 THR A N 1
ATOM 3056 C CA . THR A 1 401 ? -3.698 -10.581 20.017 1.00 82.38 401 THR A CA 1
ATOM 3057 C C . THR A 1 401 ? -3.754 -10.116 18.571 1.00 82.38 401 THR A C 1
ATOM 3059 O O . THR A 1 401 ? -2.702 -9.858 17.976 1.00 82.38 401 THR A O 1
ATOM 3062 N N . PHE A 1 402 ? -4.953 -9.926 18.008 1.00 78.69 402 PHE A N 1
ATOM 3063 C CA . PHE A 1 402 ? -5.111 -9.334 16.681 1.00 78.69 402 PHE A CA 1
ATOM 3064 C C . PHE A 1 402 ? -4.324 -8.024 16.589 1.00 78.69 402 PHE A C 1
ATOM 3066 O O . PHE A 1 402 ? -3.567 -7.833 15.639 1.00 78.69 402 PHE A O 1
ATOM 3073 N N . HIS A 1 403 ? -4.425 -7.145 17.587 1.00 85.06 403 HIS A N 1
ATOM 3074 C CA . HIS A 1 403 ? -3.724 -5.864 17.588 1.00 85.06 403 HIS A CA 1
ATOM 3075 C C . HIS A 1 403 ? -2.229 -5.964 17.939 1.00 85.06 403 HIS A C 1
ATOM 3077 O O . HIS A 1 403 ? -1.402 -5.376 17.233 1.00 85.06 403 HIS A O 1
ATOM 3083 N N . THR A 1 404 ? -1.866 -6.680 19.007 1.00 84.62 404 THR A N 1
ATOM 3084 C CA . THR A 1 404 ? -0.487 -6.744 19.529 1.00 84.62 404 THR A CA 1
ATOM 3085 C C . THR A 1 404 ? 0.459 -7.495 18.596 1.00 84.62 404 THR A C 1
ATOM 3087 O O . THR A 1 404 ? 1.601 -7.069 18.417 1.00 84.62 404 THR A O 1
ATOM 3090 N N . SER A 1 405 ? -0.025 -8.528 17.897 1.00 77.62 405 SER A N 1
ATOM 3091 C CA . SER A 1 405 ? 0.742 -9.233 16.855 1.00 77.62 405 SER A CA 1
ATOM 3092 C C . SER A 1 405 ? 1.159 -8.330 15.688 1.00 77.62 405 SER A C 1
ATOM 3094 O O . SER A 1 405 ? 2.142 -8.611 15.005 1.00 77.62 405 SER A O 1
ATOM 3096 N N . TYR A 1 406 ? 0.455 -7.211 15.492 1.00 77.00 406 TYR A N 1
ATOM 3097 C CA . TYR A 1 406 ? 0.748 -6.204 14.472 1.00 77.00 406 TYR A CA 1
ATOM 3098 C C . TYR A 1 406 ? 1.439 -4.953 15.043 1.00 77.00 406 TYR A C 1
ATOM 3100 O O . TYR A 1 406 ? 1.380 -3.868 14.464 1.00 77.00 406 TYR A O 1
ATOM 3108 N N . GLY A 1 407 ? 2.087 -5.087 16.204 1.00 84.50 407 GLY A N 1
ATOM 3109 C CA . GLY A 1 407 ? 2.915 -4.041 16.804 1.00 84.50 407 GLY A CA 1
ATOM 3110 C C . GLY A 1 407 ? 2.168 -3.038 17.687 1.00 84.50 407 GLY A C 1
ATOM 3111 O O . GLY A 1 407 ? 2.761 -2.023 18.061 1.00 84.50 407 GLY A O 1
ATOM 3112 N N . ALA A 1 408 ? 0.899 -3.287 18.030 1.00 90.06 408 ALA A N 1
ATOM 3113 C CA . ALA A 1 408 ? 0.212 -2.480 19.035 1.00 90.06 408 ALA A CA 1
ATOM 3114 C C . ALA A 1 408 ? 0.788 -2.738 20.432 1.00 90.06 408 ALA A C 1
ATOM 3116 O O . ALA A 1 408 ? 1.064 -3.877 20.808 1.00 90.06 408 ALA A O 1
ATOM 3117 N N . LYS A 1 409 ? 0.895 -1.684 21.236 1.00 95.56 409 LYS A N 1
ATOM 3118 C CA . LYS A 1 409 ? 1.167 -1.775 22.672 1.00 95.56 409 LYS A CA 1
ATOM 3119 C C . LYS A 1 409 ? -0.108 -1.480 23.444 1.00 95.56 409 LYS A C 1
ATOM 3121 O O . LYS A 1 409 ? -0.777 -0.492 23.152 1.00 95.56 409 LYS A O 1
ATOM 3126 N N . VAL A 1 410 ? -0.421 -2.309 24.433 1.00 96.75 410 VAL A N 1
ATOM 3127 C CA . VAL A 1 410 ? -1.491 -2.027 25.397 1.00 96.75 410 VAL A CA 1
ATOM 3128 C C . VAL A 1 410 ? -1.004 -0.946 26.360 1.00 96.75 410 VAL A C 1
ATOM 3130 O O . VAL A 1 410 ? 0.078 -1.075 26.928 1.00 96.75 410 VAL A O 1
ATOM 3133 N N . LEU A 1 411 ? -1.783 0.125 26.515 1.00 96.81 411 LEU A N 1
ATOM 3134 C CA . LEU A 1 411 ? -1.455 1.253 27.392 1.00 96.81 411 LEU A CA 1
ATOM 3135 C C . LEU A 1 411 ? -2.242 1.236 28.705 1.00 96.81 411 LEU A C 1
ATOM 3137 O O . LEU A 1 411 ? -1.728 1.696 29.721 1.00 96.81 411 LEU A O 1
ATOM 3141 N N . GLY A 1 412 ? -3.477 0.732 28.700 1.00 96.25 412 GLY A N 1
ATOM 3142 C CA . GLY A 1 412 ? -4.309 0.683 29.901 1.00 96.25 412 GLY A CA 1
ATOM 3143 C C . GLY A 1 412 ? -5.789 0.463 29.610 1.00 96.25 412 GLY A C 1
ATOM 3144 O O . GLY A 1 412 ? -6.202 0.359 28.457 1.00 96.25 412 GLY A O 1
ATOM 3145 N N . LEU A 1 413 ? -6.592 0.389 30.669 1.00 98.19 413 LEU A N 1
ATOM 3146 C CA . LEU A 1 413 ? -8.044 0.227 30.586 1.00 98.19 413 LEU A CA 1
ATOM 3147 C C . LEU A 1 413 ? -8.759 1.572 30.477 1.00 98.19 413 LEU A C 1
ATOM 3149 O O . LEU A 1 413 ? -8.350 2.531 31.121 1.00 98.19 413 LEU A O 1
ATOM 3153 N N . VAL A 1 414 ? -9.875 1.613 29.750 1.00 98.06 414 VAL A N 1
ATOM 3154 C CA . VAL A 1 414 ? -10.748 2.785 29.580 1.00 98.06 414 VAL A CA 1
ATOM 3155 C C . VAL A 1 414 ? -12.145 2.463 30.137 1.00 98.06 414 VAL A C 1
ATOM 3157 O O . VAL A 1 414 ? -13.011 1.986 29.396 1.00 98.06 414 VAL A O 1
ATOM 3160 N N . PRO A 1 415 ? -12.386 2.668 31.446 1.00 97.50 415 PRO A N 1
ATOM 3161 C CA . PRO A 1 415 ? -13.669 2.350 32.068 1.00 97.50 415 PRO A CA 1
ATOM 3162 C C . PRO A 1 415 ? -14.807 3.216 31.520 1.00 97.50 415 PRO A C 1
ATOM 3164 O O . PRO A 1 415 ? -14.650 4.422 31.339 1.00 97.50 415 PRO A O 1
ATOM 3167 N N . GLY A 1 416 ? -15.975 2.613 31.294 1.00 96.38 416 GLY A N 1
ATOM 3168 C CA . GLY A 1 416 ? -17.177 3.320 30.840 1.00 96.38 416 GLY A CA 1
ATOM 3169 C C . GLY A 1 416 ? -17.167 3.745 29.367 1.00 96.38 416 GLY A C 1
ATOM 3170 O O . GLY A 1 416 ? -18.077 4.463 28.948 1.00 96.38 416 GLY A O 1
ATOM 3171 N N . TYR A 1 417 ? -16.177 3.307 28.580 1.00 96.94 417 TYR A N 1
ATOM 3172 C CA . TYR A 1 417 ? -16.057 3.653 27.161 1.00 96.94 417 TYR A CA 1
ATOM 3173 C C . TYR A 1 417 ? -17.238 3.141 26.325 1.00 96.94 417 TYR A C 1
ATOM 3175 O O . TYR A 1 417 ? -17.710 3.835 25.422 1.00 96.94 417 TYR A O 1
ATOM 3183 N N . ARG A 1 418 ? -17.746 1.942 26.638 1.00 95.62 418 ARG A N 1
ATOM 3184 C CA . ARG A 1 418 ? -18.893 1.326 25.952 1.00 95.62 418 ARG A CA 1
ATOM 3185 C C . ARG A 1 418 ? -19.925 0.836 26.972 1.00 95.62 418 ARG A C 1
ATOM 3187 O O . ARG A 1 418 ? -19.891 -0.334 27.333 1.00 95.62 418 ARG A O 1
ATOM 3194 N N . PRO A 1 419 ? -20.822 1.707 27.470 1.00 95.62 419 PRO A N 1
ATOM 3195 C CA . PRO A 1 419 ? -21.816 1.353 28.491 1.00 95.62 419 PRO A CA 1
ATOM 3196 C C . PRO A 1 419 ? -22.696 0.147 28.144 1.00 95.62 419 PRO A C 1
ATOM 3198 O O . PRO A 1 419 ? -23.213 -0.514 29.039 1.00 95.62 419 PRO A O 1
ATOM 3201 N N . GLU A 1 420 ? -22.867 -0.131 26.854 1.00 94.50 420 GLU A N 1
ATOM 3202 C CA . GLU A 1 420 ? -23.673 -1.234 26.343 1.00 94.50 420 GLU A CA 1
ATOM 3203 C C . GLU A 1 420 ? -22.943 -2.588 26.392 1.00 94.50 420 GLU A C 1
ATOM 3205 O O . GLU A 1 420 ? -23.572 -3.625 26.209 1.00 94.50 420 GLU A O 1
ATOM 3210 N N . ASP A 1 421 ? -21.627 -2.606 26.623 1.00 95.00 421 ASP A N 1
ATOM 3211 C CA . ASP A 1 421 ? -20.830 -3.831 26.707 1.00 95.00 421 ASP A CA 1
ATOM 3212 C C . ASP A 1 421 ? -20.812 -4.380 28.136 1.00 95.00 421 ASP A C 1
ATOM 3214 O O . ASP A 1 421 ? -19.924 -4.091 28.942 1.00 95.00 421 ASP A O 1
ATOM 3218 N N . PHE A 1 422 ? -21.819 -5.182 28.464 1.00 93.81 422 PHE A N 1
ATOM 3219 C CA . PHE A 1 422 ? -21.922 -5.796 29.787 1.00 93.81 422 PHE A CA 1
ATOM 3220 C C . PHE A 1 422 ? -20.875 -6.898 30.012 1.00 93.81 422 PHE A C 1
ATOM 3222 O O . PHE A 1 422 ? -20.471 -7.120 31.154 1.00 93.81 422 PHE A O 1
ATOM 3229 N N . GLU A 1 423 ? -20.413 -7.558 28.944 1.00 93.25 423 GLU A N 1
ATOM 3230 C CA . GLU A 1 423 ? -19.429 -8.648 29.003 1.00 93.25 423 GLU A CA 1
ATOM 3231 C C . GLU A 1 423 ? -18.065 -8.123 29.460 1.00 93.25 423 GLU A C 1
ATOM 3233 O O . GLU A 1 423 ? -17.431 -8.730 30.320 1.00 93.25 423 GLU A O 1
ATOM 3238 N N . ASN A 1 424 ? -17.673 -6.937 28.990 1.00 94.81 424 ASN A N 1
ATOM 3239 C CA . ASN A 1 424 ? -16.444 -6.257 29.402 1.00 94.81 424 ASN A CA 1
ATOM 3240 C C . ASN A 1 424 ? -16.643 -5.225 30.522 1.00 94.81 424 ASN A C 1
ATOM 3242 O O . ASN A 1 424 ? -15.764 -4.395 30.755 1.00 94.81 424 ASN A O 1
ATOM 3246 N N . GLN A 1 425 ? -17.779 -5.242 31.231 1.00 95.12 425 GLN A N 1
ATOM 3247 C CA . GLN A 1 425 ? -18.081 -4.286 32.312 1.00 95.12 425 GLN A CA 1
ATOM 3248 C C . GLN A 1 425 ? -17.915 -2.820 31.860 1.00 95.12 425 GLN A C 1
ATOM 3250 O O . GLN A 1 425 ? -17.316 -1.992 32.550 1.00 95.12 425 GLN A O 1
ATOM 3255 N N . ALA A 1 426 ? -18.384 -2.520 30.649 1.00 95.88 426 ALA A N 1
ATOM 3256 C CA . ALA A 1 426 ? -18.244 -1.248 29.947 1.00 95.88 426 ALA A CA 1
ATOM 3257 C C . ALA A 1 426 ? -16.800 -0.744 29.756 1.00 95.88 426 ALA A C 1
ATOM 3259 O O . ALA A 1 426 ? -16.590 0.433 29.447 1.00 95.88 426 ALA A O 1
ATOM 3260 N N . THR A 1 427 ? -15.798 -1.600 29.952 1.00 97.25 427 THR A N 1
ATOM 3261 C CA . THR A 1 427 ? -14.382 -1.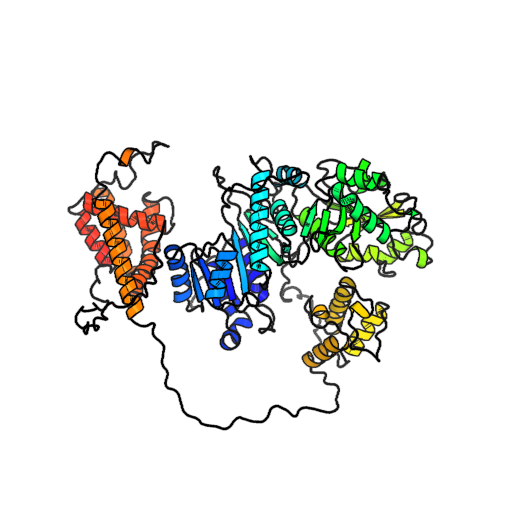229 29.955 1.00 97.25 427 THR A CA 1
ATOM 3262 C C . THR A 1 427 ? -13.734 -1.584 28.624 1.00 97.25 427 THR A C 1
ATOM 3264 O O . THR A 1 427 ? -13.729 -2.740 28.215 1.00 97.25 427 THR A O 1
ATOM 3267 N N . GLY A 1 428 ? -13.165 -0.583 27.956 1.00 97.50 428 GLY A N 1
ATOM 3268 C CA . GLY A 1 428 ? -12.311 -0.791 26.790 1.00 97.50 428 GLY A CA 1
ATOM 3269 C C . GLY A 1 428 ? -10.841 -0.960 27.173 1.00 97.50 428 GLY A C 1
ATOM 3270 O O . GLY A 1 428 ? -10.444 -0.703 28.309 1.00 97.50 428 GLY A O 1
ATOM 3271 N N . VAL A 1 429 ? -10.013 -1.332 26.204 1.00 98.25 429 VAL A N 1
ATOM 3272 C CA . VAL A 1 429 ? -8.556 -1.433 26.341 1.00 98.25 429 VAL A CA 1
ATOM 3273 C C . VAL A 1 429 ? -7.906 -0.472 25.352 1.00 98.25 429 VAL A C 1
ATOM 3275 O O . VAL A 1 429 ? -8.061 -0.611 24.140 1.00 98.25 429 VAL A O 1
ATOM 3278 N N . LEU A 1 430 ? -7.185 0.525 25.859 1.00 98.50 430 LEU A N 1
ATOM 3279 C CA . LEU A 1 430 ? -6.429 1.460 25.036 1.00 98.50 430 LEU A CA 1
ATOM 3280 C C . LEU A 1 430 ? -5.171 0.778 24.505 1.00 98.50 430 LEU A C 1
ATOM 3282 O O . LEU A 1 430 ? -4.324 0.309 25.269 1.00 98.50 430 LEU A O 1
ATOM 3286 N N . ILE A 1 431 ? -5.029 0.797 23.187 1.00 97.88 431 ILE A N 1
ATOM 3287 C CA . ILE A 1 431 ? -3.843 0.346 22.472 1.00 97.88 431 ILE A CA 1
ATOM 3288 C C . ILE A 1 431 ? -3.251 1.478 21.636 1.00 97.88 431 ILE A C 1
ATOM 3290 O O . ILE A 1 431 ? -3.961 2.383 21.189 1.00 97.88 431 ILE A O 1
ATOM 3294 N N . GLN A 1 432 ? -1.947 1.410 21.384 1.00 97.69 432 GLN A N 1
ATOM 3295 C CA . GLN A 1 432 ? -1.239 2.362 20.537 1.00 97.69 432 GLN A CA 1
ATOM 3296 C C . GLN A 1 432 ? -0.295 1.655 19.567 1.00 97.69 432 GLN A C 1
ATOM 3298 O O . GLN A 1 432 ? 0.503 0.805 19.957 1.00 97.69 432 GLN A O 1
ATOM 3303 N N . TYR A 1 433 ? -0.346 2.074 18.309 1.00 94.88 433 TYR A N 1
ATOM 3304 C CA . TYR A 1 433 ? 0.659 1.802 17.296 1.00 94.88 433 TYR A CA 1
ATOM 3305 C C . TYR A 1 433 ? 1.558 3.023 17.123 1.00 94.88 433 TYR A C 1
ATOM 3307 O O . TYR A 1 433 ? 1.105 4.172 17.148 1.00 94.88 433 TYR A O 1
ATOM 3315 N N . LYS A 1 434 ? 2.832 2.761 16.836 1.00 91.31 434 LYS A N 1
ATOM 3316 C CA . LYS A 1 434 ? 3.781 3.773 16.365 1.00 91.31 434 LYS A CA 1
ATOM 3317 C C . LYS A 1 434 ? 4.372 3.341 15.021 1.00 91.31 434 LYS A C 1
ATOM 3319 O O . LYS A 1 434 ? 5.504 2.868 14.989 1.00 91.31 434 LYS A O 1
ATOM 3324 N N . PRO A 1 435 ? 3.617 3.464 13.911 1.00 83.81 435 PRO A N 1
ATOM 3325 C CA . PRO A 1 435 ? 4.060 2.963 12.610 1.00 83.81 435 PRO A CA 1
ATOM 3326 C C . PRO A 1 435 ? 5.358 3.607 12.103 1.00 83.81 435 PRO A C 1
ATOM 3328 O O . PRO A 1 435 ? 6.111 2.979 11.366 1.00 83.81 435 PRO A O 1
ATOM 3331 N N . LYS A 1 436 ? 5.647 4.845 12.531 1.00 82.38 436 LYS A N 1
ATOM 3332 C CA . LYS A 1 436 ? 6.890 5.574 12.223 1.00 82.38 436 LYS A CA 1
ATOM 3333 C C . LYS A 1 436 ? 8.133 5.018 12.935 1.00 82.38 436 LYS A C 1
ATOM 3335 O O . LYS A 1 436 ? 9.247 5.216 12.455 1.00 82.38 436 LYS A O 1
ATOM 3340 N N . ASP A 1 437 ? 7.950 4.306 14.048 1.00 81.00 437 ASP A N 1
ATOM 3341 C CA . ASP A 1 437 ? 9.038 3.670 14.807 1.00 81.00 437 ASP A CA 1
ATOM 3342 C C . ASP A 1 437 ? 9.366 2.269 14.290 1.00 81.00 437 ASP A C 1
ATOM 3344 O O . ASP A 1 437 ? 10.268 1.608 14.807 1.00 81.00 437 ASP A O 1
ATOM 3348 N N . TRP A 1 438 ? 8.624 1.776 13.299 1.00 75.75 438 TRP A N 1
ATOM 3349 C CA . TRP A 1 438 ? 8.886 0.462 12.758 1.00 75.75 438 TRP A CA 1
ATOM 3350 C C . TRP A 1 438 ? 10.203 0.455 11.974 1.00 75.75 438 TRP A C 1
ATOM 3352 O O . TRP A 1 438 ? 10.292 0.945 10.848 1.00 75.75 438 TRP A O 1
ATOM 3362 N N . VAL A 1 439 ? 11.236 -0.105 12.601 1.00 58.44 439 VAL A N 1
ATOM 3363 C CA . VAL A 1 439 ? 12.522 -0.393 11.969 1.00 58.44 439 VAL A CA 1
ATOM 3364 C C . VAL A 1 439 ? 12.403 -1.746 11.285 1.00 58.44 439 VAL A C 1
ATOM 3366 O O . VAL A 1 439 ? 12.210 -2.770 11.940 1.00 58.44 439 VAL A O 1
ATOM 3369 N N . PHE A 1 440 ? 12.503 -1.738 9.963 1.00 53.56 440 PHE A N 1
ATOM 3370 C CA . PHE A 1 440 ? 12.540 -2.948 9.158 1.00 53.56 440 PHE A CA 1
ATOM 3371 C C . PHE A 1 440 ? 13.950 -3.077 8.610 1.00 53.56 440 PHE A C 1
ATOM 3373 O O . PHE A 1 440 ? 14.272 -2.520 7.564 1.00 53.56 440 PHE A O 1
ATOM 3380 N N . GLU A 1 441 ? 14.818 -3.743 9.368 1.00 36.94 441 GLU A N 1
ATOM 3381 C CA . GLU A 1 441 ? 16.085 -4.191 8.803 1.00 36.94 441 GLU A CA 1
ATOM 3382 C C . GLU A 1 441 ? 15.749 -5.203 7.694 1.00 36.94 441 GLU A C 1
ATOM 3384 O O . GLU A 1 441 ? 14.947 -6.112 7.947 1.00 36.94 441 GLU A O 1
ATOM 3389 N N . PRO A 1 442 ? 16.301 -5.071 6.471 1.00 32.81 442 PRO A N 1
ATOM 3390 C CA . PRO A 1 442 ? 16.298 -6.190 5.541 1.00 32.81 442 PRO A CA 1
ATOM 3391 C C . PRO A 1 442 ? 16.954 -7.340 6.291 1.00 32.81 442 PRO A C 1
ATOM 3393 O O . PRO A 1 442 ? 18.063 -7.160 6.790 1.00 32.81 442 PRO A O 1
ATOM 3396 N N . THR A 1 443 ? 16.232 -8.450 6.465 1.00 24.78 443 THR A N 1
ATOM 3397 C CA . THR A 1 443 ? 16.657 -9.582 7.291 1.00 24.78 443 THR A CA 1
ATOM 3398 C C . THR A 1 443 ? 18.143 -9.831 7.059 1.00 24.78 443 THR A C 1
ATOM 3400 O O . THR A 1 443 ? 18.507 -10.236 5.951 1.00 24.78 443 THR A O 1
ATOM 3403 N N . PRO A 1 444 ? 19.019 -9.559 8.043 1.00 23.00 444 PRO A N 1
ATOM 3404 C CA . PRO A 1 444 ? 20.410 -9.909 7.888 1.00 23.00 444 PRO A CA 1
ATOM 3405 C C . PRO A 1 444 ? 20.432 -11.419 7.689 1.00 23.00 444 PRO A C 1
ATOM 3407 O O . PRO A 1 444 ? 19.818 -12.159 8.468 1.00 23.00 444 PRO A O 1
ATOM 3410 N N . SER A 1 445 ? 21.132 -11.890 6.658 1.00 28.80 445 SER A N 1
ATOM 3411 C CA . SER A 1 445 ? 21.723 -13.222 6.720 1.00 28.80 445 SER A CA 1
ATOM 3412 C C . SER A 1 445 ? 22.338 -13.347 8.110 1.00 28.80 445 SER A C 1
ATOM 3414 O O . SER A 1 445 ? 23.105 -12.471 8.515 1.00 28.80 445 SER A O 1
ATOM 3416 N N . GLN A 1 446 ? 21.900 -14.342 8.879 1.00 28.52 446 GLN A N 1
ATOM 3417 C CA . GLN A 1 446 ? 22.349 -14.560 10.248 1.00 28.52 446 GLN A CA 1
ATOM 3418 C C . GLN A 1 446 ? 23.857 -14.848 10.268 1.00 28.52 446 GLN A C 1
ATOM 3420 O O . GLN A 1 446 ? 24.259 -16.000 10.346 1.00 28.52 446 GLN A O 1
ATOM 3425 N N . GLU A 1 447 ? 24.693 -13.816 10.184 1.00 31.41 447 GLU A N 1
ATOM 3426 C CA . GLU A 1 447 ? 26.147 -13.942 10.303 1.00 31.41 447 GLU A CA 1
ATOM 3427 C C . GLU A 1 447 ? 26.797 -12.874 11.197 1.00 31.41 447 GLU A C 1
ATOM 3429 O O . GLU A 1 447 ? 27.963 -13.030 11.532 1.00 31.41 447 GLU A O 1
ATOM 3434 N N . GLU A 1 448 ? 26.086 -11.858 11.710 1.00 30.02 448 GLU A N 1
ATOM 3435 C CA . GLU A 1 448 ? 26.762 -10.774 12.463 1.00 30.02 448 GLU A CA 1
ATOM 3436 C C . GLU A 1 448 ? 26.339 -10.560 13.926 1.00 30.02 448 GLU A C 1
ATOM 3438 O O . GLU A 1 448 ? 26.662 -9.535 14.524 1.00 30.02 448 GLU A O 1
ATOM 3443 N N . LYS A 1 449 ? 25.711 -11.543 14.584 1.00 29.41 449 LYS A N 1
ATOM 3444 C CA . LYS A 1 449 ? 25.614 -11.540 16.061 1.00 29.41 449 LYS A CA 1
ATOM 3445 C C . LYS A 1 449 ? 25.819 -12.923 16.672 1.00 29.41 449 LYS A C 1
ATOM 3447 O O . LYS A 1 449 ? 24.870 -13.541 17.144 1.00 29.41 449 LYS A O 1
ATOM 3452 N N . SER A 1 450 ? 27.074 -13.367 16.749 1.00 27.44 450 SER A N 1
ATOM 3453 C CA . SER A 1 450 ? 27.481 -14.358 17.754 1.00 27.44 450 SER A CA 1
ATOM 3454 C C . SER A 1 450 ? 28.977 -14.301 18.093 1.00 27.44 450 SER A C 1
ATOM 3456 O O . SER A 1 450 ? 29.663 -15.316 18.036 1.00 27.44 450 SER A O 1
ATOM 3458 N N . ASP A 1 451 ? 29.477 -13.149 18.544 1.00 29.72 451 ASP A N 1
ATOM 3459 C CA . ASP A 1 451 ? 30.622 -13.131 19.470 1.00 29.72 451 ASP A CA 1
ATOM 3460 C C . ASP A 1 451 ? 30.103 -13.289 20.907 1.00 29.72 451 ASP A C 1
ATOM 3462 O O . ASP A 1 451 ? 30.180 -12.411 21.762 1.00 29.72 451 ASP A O 1
ATOM 3466 N N . ALA A 1 452 ? 29.505 -14.447 21.161 1.00 30.00 452 ALA A N 1
ATOM 3467 C CA . ALA A 1 452 ? 29.297 -14.978 22.495 1.00 30.00 452 ALA A CA 1
ATOM 3468 C C . ALA A 1 452 ? 29.318 -16.497 22.360 1.00 30.00 452 ALA A C 1
ATOM 3470 O O . ALA A 1 452 ? 28.445 -17.088 21.731 1.00 30.00 452 ALA A O 1
ATOM 3471 N N . LYS A 1 453 ? 30.363 -17.110 22.918 1.00 31.55 453 LYS A N 1
ATOM 3472 C CA . LYS A 1 453 ? 30.557 -18.559 23.005 1.00 31.55 453 LYS A CA 1
ATOM 3473 C C . LYS A 1 453 ? 29.262 -19.256 23.442 1.00 31.55 453 LYS A C 1
ATOM 3475 O O . LYS A 1 453 ? 28.953 -19.297 24.629 1.00 31.55 453 LYS A O 1
ATOM 3480 N N . GLN A 1 454 ? 28.556 -19.853 22.492 1.00 29.05 454 GLN A N 1
ATOM 3481 C CA . GLN A 1 454 ? 27.688 -20.995 22.728 1.00 29.05 454 GLN A CA 1
ATOM 3482 C C . GLN A 1 454 ? 28.057 -22.050 21.695 1.00 29.05 454 GLN A C 1
ATOM 3484 O O . GLN A 1 454 ? 27.988 -21.826 20.489 1.00 29.05 454 GLN A O 1
ATOM 3489 N N . GLU A 1 455 ? 28.536 -23.182 22.200 1.00 30.08 455 GLU A N 1
ATOM 3490 C CA . GLU A 1 455 ? 28.818 -24.384 21.431 1.00 30.08 455 GLU A CA 1
ATOM 3491 C C . GLU A 1 455 ? 27.582 -24.765 20.610 1.00 30.08 455 GLU A C 1
ATOM 3493 O O . GLU A 1 455 ? 26.569 -25.216 21.147 1.00 30.08 455 GLU A O 1
ATOM 3498 N N . VAL A 1 456 ? 27.659 -24.590 19.290 1.00 30.02 456 VAL A N 1
ATOM 3499 C CA . VAL A 1 456 ? 26.656 -25.116 18.366 1.00 30.02 456 VAL A CA 1
ATOM 3500 C C . VAL A 1 456 ? 26.880 -26.620 18.265 1.00 30.02 456 VAL A C 1
ATOM 3502 O O . VAL A 1 456 ? 27.581 -27.127 17.389 1.00 30.02 456 VAL A O 1
ATOM 3505 N N . ALA A 1 457 ? 26.265 -27.360 19.184 1.00 30.72 457 ALA A N 1
ATOM 3506 C CA . ALA A 1 457 ? 25.887 -28.730 18.903 1.00 30.72 457 ALA A CA 1
ATOM 3507 C C . ALA A 1 457 ? 24.998 -28.697 17.650 1.00 30.72 457 ALA A C 1
ATOM 3509 O O . ALA A 1 457 ? 23.952 -28.048 17.652 1.00 30.72 457 ALA A O 1
ATOM 3510 N N . LYS A 1 458 ? 25.419 -29.368 16.568 1.00 32.75 458 LYS A N 1
ATOM 3511 C CA . LYS A 1 458 ? 24.574 -29.645 15.397 1.00 32.75 458 LYS A CA 1
ATOM 3512 C C . LYS A 1 458 ? 23.262 -30.268 15.889 1.00 32.75 458 LYS A C 1
ATOM 3514 O O . LYS A 1 458 ? 23.220 -31.470 16.153 1.00 32.75 458 LYS A O 1
ATOM 3519 N N . LYS A 1 459 ? 22.200 -29.473 16.046 1.00 34.22 459 LYS A N 1
ATOM 3520 C CA . LYS A 1 459 ? 20.856 -30.006 16.274 1.00 34.22 459 LYS A CA 1
ATOM 3521 C C . LYS A 1 459 ? 20.474 -30.746 14.997 1.00 34.22 459 LYS A C 1
ATOM 3523 O O . LYS A 1 459 ? 20.291 -30.127 13.956 1.00 34.22 459 LYS A O 1
ATOM 3528 N N . LYS A 1 460 ? 20.437 -32.079 15.072 1.00 43.38 460 LYS A N 1
ATOM 3529 C CA . LYS A 1 460 ? 19.770 -32.912 14.068 1.00 43.38 460 LYS A CA 1
ATOM 3530 C C . LYS A 1 460 ? 18.347 -32.375 13.900 1.00 43.38 460 LYS A C 1
ATOM 3532 O O . LYS A 1 460 ? 17.679 -32.156 14.912 1.00 43.38 460 LYS A O 1
ATOM 3537 N N . GLU A 1 461 ? 17.915 -32.164 12.658 1.00 49.06 461 GLU A N 1
ATOM 3538 C CA . GLU A 1 461 ? 16.495 -31.957 12.364 1.00 49.06 461 GLU A CA 1
ATOM 3539 C C . GLU A 1 461 ? 15.692 -33.093 13.029 1.00 49.06 461 GLU A C 1
ATOM 3541 O O . GLU A 1 461 ? 16.174 -34.236 13.059 1.00 49.06 461 GLU A O 1
ATOM 3546 N N . PRO A 1 462 ? 14.525 -32.802 13.631 1.00 57.44 462 PRO A N 1
ATOM 3547 C CA . PRO A 1 462 ? 13.727 -33.832 14.284 1.00 57.44 462 PRO A CA 1
ATOM 3548 C C . PRO A 1 462 ? 13.409 -34.953 13.284 1.00 57.44 462 PRO A C 1
ATOM 3550 O O . PRO A 1 462 ? 13.148 -34.686 12.117 1.00 57.44 462 PRO A O 1
ATOM 3553 N N . THR A 1 463 ? 13.442 -36.214 13.716 1.00 60.41 463 THR A N 1
ATOM 3554 C CA . THR A 1 463 ? 13.043 -37.370 12.884 1.00 60.41 463 THR A CA 1
ATOM 3555 C C . THR A 1 463 ? 11.530 -37.608 12.898 1.00 60.41 463 THR A C 1
ATOM 3557 O O . THR A 1 463 ? 11.042 -38.503 12.221 1.00 60.41 463 THR A O 1
ATOM 3560 N N . THR A 1 464 ? 10.805 -36.827 13.698 1.00 75.88 464 THR A N 1
ATOM 3561 C CA . THR A 1 464 ? 9.348 -36.836 13.853 1.00 75.88 464 THR A CA 1
ATOM 3562 C C . THR A 1 464 ? 8.665 -36.330 12.581 1.00 75.88 464 THR A C 1
ATOM 3564 O O . THR A 1 464 ? 9.136 -35.353 11.986 1.00 75.88 464 THR A O 1
ATOM 3567 N N . SER A 1 465 ? 7.568 -36.973 12.171 1.00 85.88 465 SER A N 1
ATOM 3568 C CA . SER A 1 465 ? 6.798 -36.579 10.983 1.00 85.88 465 SER A CA 1
ATOM 3569 C C . SER A 1 465 ? 6.314 -35.127 11.090 1.00 85.88 465 SER A C 1
ATOM 3571 O O . SER A 1 465 ? 6.030 -34.624 12.182 1.00 85.88 465 SER A O 1
ATOM 3573 N N . SER A 1 466 ? 6.238 -34.417 9.963 1.00 87.75 466 SER A N 1
ATOM 3574 C CA . SER A 1 466 ? 5.696 -33.049 9.932 1.00 87.75 466 SER A CA 1
ATOM 3575 C C . SER A 1 466 ? 4.231 -33.032 10.376 1.00 87.75 466 SER A C 1
ATOM 3577 O O . SER A 1 466 ? 3.793 -32.049 10.971 1.00 87.75 466 SER A O 1
ATOM 3579 N N . LEU A 1 467 ? 3.501 -34.132 10.152 1.00 88.50 467 LEU A N 1
ATOM 3580 C CA . LEU A 1 467 ? 2.123 -34.322 10.601 1.00 88.50 467 LEU A CA 1
ATOM 3581 C C . LEU A 1 467 ? 1.990 -34.283 12.124 1.00 88.50 467 LEU A C 1
ATOM 3583 O O . LEU A 1 467 ? 1.132 -33.570 12.638 1.00 88.50 467 LEU A O 1
ATOM 3587 N N . GLU A 1 468 ? 2.851 -34.985 12.859 1.00 83.38 468 GLU A N 1
ATOM 3588 C CA . GLU A 1 468 ? 2.835 -34.968 14.327 1.00 83.38 468 GLU A CA 1
ATOM 3589 C C . GLU A 1 468 ? 3.163 -33.578 14.886 1.00 83.38 468 GLU A C 1
ATOM 3591 O O . GLU A 1 468 ? 2.508 -33.105 15.816 1.00 83.38 468 GLU A O 1
ATOM 3596 N N . ILE A 1 469 ? 4.145 -32.894 14.292 1.00 86.38 469 ILE A N 1
ATOM 3597 C CA . ILE A 1 469 ? 4.546 -31.545 14.711 1.00 86.38 469 ILE A CA 1
ATOM 3598 C C . ILE A 1 469 ? 3.408 -30.550 14.457 1.00 86.38 469 ILE A C 1
ATOM 3600 O O . ILE A 1 469 ? 3.051 -29.778 15.348 1.00 86.38 469 ILE A O 1
ATOM 3604 N N . LEU A 1 470 ? 2.816 -30.580 13.261 1.00 88.62 470 LEU A N 1
ATOM 3605 C CA . LEU A 1 470 ? 1.696 -29.718 12.895 1.00 88.62 470 LEU A CA 1
ATOM 3606 C C . LEU A 1 470 ? 0.466 -29.992 13.769 1.00 88.62 470 LEU A C 1
ATOM 3608 O O . LEU A 1 470 ? -0.131 -29.048 14.280 1.00 88.62 470 LEU A O 1
ATOM 3612 N N . SER A 1 471 ? 0.138 -31.264 14.011 1.00 85.38 471 SER A N 1
ATOM 3613 C CA . SER A 1 471 ? -0.996 -31.661 14.856 1.00 85.38 471 SER A CA 1
ATOM 3614 C C . SER A 1 471 ? -0.818 -31.207 16.302 1.00 85.38 471 SER A C 1
ATOM 3616 O O . SER A 1 471 ? -1.762 -30.693 16.900 1.00 85.38 471 SER A O 1
ATOM 3618 N N . SER A 1 472 ? 0.397 -31.308 16.852 1.00 81.62 472 SER A N 1
ATOM 3619 C CA . SER A 1 472 ? 0.716 -30.775 18.181 1.00 81.62 472 SER A CA 1
ATOM 3620 C C . SER A 1 472 ? 0.512 -29.259 18.241 1.00 81.62 472 SER A C 1
ATOM 3622 O O . SER A 1 472 ? -0.124 -28.764 19.167 1.00 81.62 472 SER A O 1
ATOM 3624 N N . ILE A 1 473 ? 1.002 -28.518 17.240 1.00 81.31 473 ILE A N 1
ATOM 3625 C CA . ILE A 1 473 ? 0.858 -27.054 17.173 1.00 81.31 473 ILE A CA 1
ATOM 3626 C C . ILE A 1 473 ? -0.618 -26.651 17.063 1.00 81.31 473 ILE A C 1
ATOM 3628 O O . ILE A 1 473 ? -1.055 -25.737 17.760 1.00 81.31 473 ILE A O 1
ATOM 3632 N N . MET A 1 474 ? -1.386 -27.325 16.205 1.00 79.25 474 MET A N 1
ATOM 3633 C CA . MET A 1 474 ? -2.814 -27.058 16.028 1.00 79.25 474 MET A CA 1
ATOM 3634 C C . MET A 1 474 ? -3.602 -27.365 17.306 1.00 79.25 474 MET A C 1
ATOM 3636 O O . MET A 1 474 ? -4.381 -26.522 17.751 1.00 79.25 474 MET A O 1
ATOM 3640 N N . THR A 1 475 ? -3.309 -28.487 17.968 1.00 77.19 475 THR A N 1
ATOM 3641 C CA . THR A 1 475 ? -3.954 -28.875 19.235 1.00 77.19 475 THR A CA 1
ATOM 3642 C C . THR A 1 475 ? -3.648 -27.876 20.354 1.00 77.19 475 THR A C 1
ATOM 3644 O O . THR A 1 475 ? -4.551 -27.462 21.077 1.00 77.19 475 THR A O 1
ATOM 3647 N N . GLU A 1 476 ? -2.399 -27.407 20.472 1.00 67.00 476 GLU A N 1
ATOM 3648 C CA . GLU A 1 476 ? -2.022 -26.330 21.405 1.00 67.00 476 GLU A CA 1
ATOM 3649 C C . GLU A 1 476 ? -2.775 -25.018 21.143 1.00 67.00 476 GLU A C 1
ATOM 3651 O O . GLU A 1 476 ? -2.983 -24.220 22.058 1.00 67.00 476 GLU A O 1
ATOM 3656 N N . MET A 1 477 ? -3.162 -24.777 19.890 1.00 63.47 477 MET A N 1
ATOM 3657 C CA . MET A 1 477 ? -3.944 -23.616 19.470 1.00 63.47 477 MET A CA 1
ATOM 3658 C C . MET A 1 477 ? -5.461 -23.833 19.595 1.00 63.47 477 MET A C 1
ATOM 3660 O O . MET A 1 477 ? -6.224 -22.918 19.296 1.00 63.47 477 MET A O 1
ATOM 3664 N N . GLY A 1 478 ? -5.899 -24.996 20.088 1.00 57.88 478 GLY A N 1
ATOM 3665 C CA . GLY A 1 478 ? -7.311 -25.331 20.275 1.00 57.88 478 GLY A CA 1
ATOM 3666 C C . GLY A 1 478 ? -8.011 -25.845 19.014 1.00 57.88 478 GLY A C 1
ATOM 3667 O O . GLY A 1 478 ? -9.240 -25.850 18.979 1.00 57.88 478 GLY A O 1
ATOM 3668 N N . TYR A 1 479 ? -7.251 -26.264 17.999 1.00 72.81 479 TYR A N 1
ATOM 3669 C CA . TYR A 1 479 ? -7.757 -26.881 16.775 1.00 72.81 479 TYR A CA 1
ATOM 3670 C C . TYR A 1 479 ? -7.491 -28.389 16.799 1.00 72.81 479 TYR A C 1
ATOM 3672 O O . TYR A 1 479 ? -6.344 -28.817 16.920 1.00 72.81 479 TYR A O 1
ATOM 3680 N N . GLU A 1 480 ? -8.541 -29.198 16.663 1.00 75.56 480 GLU A N 1
ATOM 3681 C CA . GLU A 1 480 ? -8.396 -30.645 16.476 1.00 75.56 480 GLU A CA 1
ATOM 3682 C C . GLU A 1 480 ? -8.109 -30.953 15.004 1.00 75.56 480 GLU A C 1
ATOM 3684 O O . GLU A 1 480 ? -8.779 -30.439 14.106 1.00 75.56 480 GLU A O 1
ATOM 3689 N N . VAL A 1 481 ? -7.097 -31.785 14.755 1.00 80.12 481 VAL A N 1
ATOM 3690 C CA . VAL A 1 481 ? -6.823 -32.319 13.418 1.00 80.12 481 VAL A CA 1
ATOM 3691 C C . VAL A 1 481 ? -7.665 -33.573 13.230 1.00 80.12 481 VAL A C 1
ATOM 3693 O O . VAL A 1 481 ? -7.498 -34.547 13.965 1.00 80.12 481 VAL A O 1
ATOM 3696 N N . ASP A 1 482 ? -8.558 -33.549 12.243 1.00 79.75 482 ASP A N 1
ATOM 3697 C CA . ASP A 1 482 ? -9.321 -34.727 11.838 1.00 79.75 482 ASP A CA 1
ATOM 3698 C C . ASP A 1 482 ? -8.394 -35.706 11.104 1.00 79.75 482 ASP A C 1
ATOM 3700 O O . ASP A 1 482 ? -8.098 -35.555 9.917 1.00 79.75 482 ASP A O 1
ATOM 3704 N N . MET A 1 483 ? -7.904 -36.706 11.838 1.00 80.31 483 MET A N 1
ATOM 3705 C CA . MET A 1 483 ? -6.987 -37.717 11.306 1.00 80.31 483 MET A CA 1
ATOM 3706 C C . MET A 1 483 ? -7.636 -38.599 10.229 1.00 80.31 483 MET A C 1
ATOM 3708 O O . MET A 1 483 ? -6.909 -39.194 9.434 1.00 80.31 483 MET A O 1
ATOM 3712 N N . ASP A 1 484 ? -8.971 -38.650 10.167 1.00 74.69 484 ASP A N 1
ATOM 3713 C CA . ASP A 1 484 ? -9.723 -39.388 9.151 1.00 74.69 484 ASP A CA 1
ATOM 3714 C C . ASP A 1 484 ? -9.995 -38.530 7.893 1.00 74.69 484 ASP A C 1
ATOM 3716 O O . ASP A 1 484 ? -10.440 -39.057 6.870 1.00 74.69 484 ASP A O 1
ATOM 3720 N N . ASN A 1 485 ? -9.690 -37.222 7.928 1.00 81.06 485 ASN A N 1
ATOM 3721 C CA . ASN A 1 485 ? -9.893 -36.281 6.820 1.00 81.06 485 ASN A CA 1
ATOM 3722 C C . ASN A 1 485 ? -8.792 -35.201 6.718 1.00 81.06 485 ASN A C 1
ATOM 3724 O O . ASN A 1 485 ? -9.044 -33.996 6.801 1.00 81.06 485 ASN A O 1
ATOM 3728 N N . LEU A 1 486 ? -7.550 -35.627 6.471 1.00 84.06 486 LEU A N 1
ATOM 3729 C CA . LEU A 1 486 ? -6.389 -34.727 6.336 1.00 84.06 486 LEU A CA 1
ATOM 3730 C C . LEU A 1 486 ? -6.394 -33.860 5.060 1.00 84.06 486 LEU A C 1
ATOM 3732 O O . LEU A 1 486 ? -5.615 -32.910 4.956 1.00 84.06 486 LEU A O 1
ATOM 3736 N N . ASP A 1 487 ? -7.258 -34.186 4.095 1.00 77.44 487 ASP A N 1
ATOM 3737 C CA . ASP A 1 487 ? -7.497 -33.413 2.870 1.00 77.44 487 ASP A CA 1
ATOM 3738 C C . ASP A 1 487 ? -8.453 -32.220 3.118 1.00 77.44 487 ASP A C 1
ATOM 3740 O O . ASP A 1 487 ? -8.742 -31.437 2.210 1.00 77.44 487 ASP A O 1
ATOM 3744 N N . GLN A 1 488 ? -8.951 -32.043 4.351 1.00 75.00 488 GLN A N 1
ATOM 3745 C CA . GLN A 1 488 ? -9.706 -30.855 4.727 1.00 75.00 488 GLN A CA 1
ATOM 3746 C C . GLN A 1 488 ? -8.798 -29.616 4.693 1.00 75.00 488 GLN A C 1
ATOM 3748 O O . GLN A 1 488 ? -7.725 -29.576 5.298 1.00 75.00 488 GLN A O 1
ATOM 3753 N N . GLY A 1 489 ? -9.248 -28.576 3.988 1.00 71.12 489 GLY A N 1
ATOM 3754 C CA . GLY A 1 489 ? -8.522 -27.311 3.933 1.00 71.12 489 GLY A CA 1
ATOM 3755 C C . GLY A 1 489 ? -8.424 -26.654 5.310 1.00 71.12 489 GLY A C 1
ATOM 3756 O O . GLY A 1 489 ? -9.410 -26.634 6.047 1.00 71.12 489 GLY A O 1
ATOM 3757 N N . PHE A 1 490 ? -7.284 -26.039 5.635 1.00 70.50 490 PHE A N 1
ATOM 3758 C CA . PHE A 1 490 ? -7.041 -25.355 6.912 1.00 70.50 490 PHE A CA 1
ATOM 3759 C C . PHE A 1 490 ? -8.170 -24.376 7.270 1.00 70.50 490 PHE A C 1
ATOM 3761 O O . PHE A 1 490 ? -8.651 -24.348 8.403 1.00 70.50 490 PHE A O 1
ATOM 3768 N N . PHE A 1 491 ? -8.671 -23.637 6.278 1.00 61.19 491 PHE A N 1
ATOM 3769 C CA . PHE A 1 491 ? -9.812 -22.734 6.441 1.00 61.19 491 PHE A CA 1
ATOM 3770 C C . PHE A 1 491 ? -11.125 -23.446 6.790 1.00 61.19 491 PHE A C 1
ATOM 3772 O O . PHE A 1 491 ? -11.936 -22.925 7.559 1.00 61.19 491 PHE A O 1
ATOM 3779 N N . SER A 1 492 ? -11.349 -24.630 6.221 1.00 65.19 492 SER A N 1
ATOM 3780 C CA . SER A 1 492 ? -12.514 -25.473 6.499 1.00 65.19 492 SER A CA 1
ATOM 3781 C C . SER A 1 492 ? -12.445 -26.106 7.891 1.00 65.19 492 SER A C 1
ATOM 3783 O O . SER A 1 492 ? -13.494 -26.360 8.475 1.00 65.19 492 SER A O 1
ATOM 3785 N N . SER A 1 493 ? -11.242 -26.272 8.452 1.00 61.50 493 SER A N 1
ATOM 3786 C CA . SER A 1 493 ? -11.002 -26.687 9.844 1.00 61.50 493 SER A CA 1
ATOM 3787 C C . SER A 1 493 ? -11.123 -25.534 10.857 1.00 61.50 493 SER A C 1
ATOM 3789 O O . SER A 1 493 ? -10.873 -25.714 12.045 1.00 61.50 493 SER A O 1
ATOM 3791 N N . GLY A 1 494 ? -11.522 -24.340 10.404 1.00 57.28 494 GLY A N 1
ATOM 3792 C CA . GLY A 1 494 ? -11.793 -23.184 11.260 1.00 57.28 494 GLY A CA 1
ATOM 3793 C C . GLY A 1 494 ? -10.637 -22.196 11.410 1.00 57.28 494 GLY A C 1
ATOM 3794 O O . GLY A 1 494 ? -10.866 -21.137 11.991 1.00 57.28 494 GLY A O 1
ATOM 3795 N N . LEU A 1 495 ? -9.457 -22.482 10.844 1.00 60.22 495 LEU A N 1
ATOM 3796 C CA . LEU A 1 495 ? -8.305 -21.575 10.865 1.00 60.22 495 LEU A CA 1
ATOM 3797 C C . LEU A 1 495 ? -8.551 -20.335 9.996 1.00 60.22 495 LEU A C 1
ATOM 3799 O O . LEU A 1 495 ? -9.210 -20.395 8.952 1.00 60.22 495 LEU A O 1
ATOM 3803 N N . ASP A 1 496 ? -7.988 -19.201 10.397 1.00 58.34 496 ASP A N 1
ATOM 3804 C CA . ASP A 1 496 ? -7.929 -17.998 9.569 1.00 58.34 496 ASP A CA 1
ATOM 3805 C C . ASP A 1 496 ? -6.495 -17.663 9.103 1.00 58.34 496 ASP A C 1
ATOM 3807 O O . ASP A 1 496 ? -5.520 -18.346 9.421 1.00 58.34 496 ASP A O 1
ATOM 3811 N N . SER A 1 497 ? -6.346 -16.606 8.296 1.00 49.44 497 SER A N 1
ATOM 3812 C CA . SER A 1 497 ? -5.037 -16.167 7.789 1.00 49.44 497 SER A CA 1
ATOM 3813 C C . SER A 1 497 ? -4.065 -15.745 8.894 1.00 49.44 497 SER A C 1
ATOM 3815 O O . SER A 1 497 ? -2.852 -15.775 8.685 1.00 49.44 497 SER A O 1
ATOM 3817 N N . PHE A 1 498 ? -4.579 -15.341 10.058 1.00 53.22 498 PHE A N 1
ATOM 3818 C CA . PHE A 1 498 ? -3.766 -15.031 11.223 1.00 53.22 498 PHE A CA 1
ATOM 3819 C C . PHE A 1 498 ? -3.272 -16.321 11.890 1.00 53.22 498 PHE A C 1
ATOM 3821 O O . PHE A 1 498 ? -2.067 -16.459 12.117 1.00 53.22 498 PHE A O 1
ATOM 3828 N N . ASP A 1 499 ? -4.160 -17.289 12.116 1.00 62.56 499 ASP A N 1
ATOM 3829 C CA . ASP A 1 499 ? -3.821 -18.592 12.685 1.00 62.56 499 ASP A CA 1
ATOM 3830 C C . ASP A 1 499 ? -2.802 -19.331 11.821 1.00 62.56 499 ASP A C 1
ATOM 3832 O O . ASP A 1 499 ? -1.819 -19.853 12.342 1.00 62.56 499 ASP A O 1
ATOM 3836 N N . MET A 1 500 ? -2.963 -19.300 10.497 1.00 69.31 500 MET A N 1
ATOM 3837 C CA . MET A 1 500 ? -1.990 -19.884 9.572 1.00 69.31 500 MET A CA 1
ATOM 3838 C C . MET A 1 500 ? -0.621 -19.209 9.665 1.00 69.31 500 MET A C 1
ATOM 3840 O O . MET A 1 500 ? 0.393 -19.897 9.673 1.00 69.31 500 MET A O 1
ATOM 3844 N N . GLY A 1 501 ? -0.556 -17.883 9.814 1.00 56.16 501 GLY A N 1
ATOM 3845 C CA . GLY A 1 501 ? 0.716 -17.188 10.035 1.00 56.16 501 GLY A CA 1
ATOM 3846 C C . GLY A 1 501 ? 1.384 -17.581 11.361 1.00 56.16 501 GLY A C 1
ATOM 3847 O O . GLY A 1 501 ? 2.610 -17.690 11.445 1.00 56.16 501 GLY A O 1
ATOM 3848 N N . VAL A 1 502 ? 0.599 -17.832 12.413 1.00 59.56 502 VAL A N 1
ATOM 3849 C CA . VAL A 1 502 ? 1.113 -18.316 13.706 1.00 59.56 502 VAL A CA 1
ATOM 3850 C C . VAL A 1 502 ? 1.589 -19.767 13.600 1.00 59.56 502 VAL A C 1
ATOM 3852 O O . VAL A 1 502 ? 2.693 -20.068 14.062 1.00 59.56 502 VAL A O 1
ATOM 3855 N N . ILE A 1 503 ? 0.807 -20.642 12.961 1.00 76.50 503 ILE A N 1
ATOM 3856 C CA . ILE A 1 503 ? 1.156 -22.047 12.719 1.00 76.50 503 ILE A CA 1
ATOM 3857 C C . ILE A 1 503 ? 2.423 -22.130 11.877 1.00 76.50 503 ILE A C 1
ATOM 3859 O O . ILE A 1 503 ? 3.371 -22.786 12.293 1.00 76.50 503 ILE A O 1
ATOM 3863 N N . GLN A 1 504 ? 2.501 -21.404 10.763 1.00 79.44 504 GLN A N 1
ATOM 3864 C CA . GLN A 1 504 ? 3.668 -21.345 9.884 1.00 79.44 504 GLN A CA 1
ATOM 3865 C C . GLN A 1 504 ? 4.935 -20.927 10.650 1.00 79.44 504 GLN A C 1
ATOM 3867 O O . GLN A 1 504 ? 5.977 -21.573 10.535 1.00 79.44 504 GLN A O 1
ATOM 3872 N N . ASN A 1 505 ? 4.856 -19.890 11.490 1.00 62.88 505 ASN A N 1
ATOM 3873 C CA . ASN A 1 505 ? 5.997 -19.448 12.296 1.00 62.88 505 ASN A CA 1
ATOM 3874 C C . ASN A 1 505 ? 6.415 -20.477 13.360 1.00 62.88 505 ASN A C 1
ATOM 3876 O O . ASN A 1 505 ? 7.611 -20.678 13.596 1.00 62.88 505 ASN A O 1
ATOM 3880 N N . ARG A 1 506 ? 5.454 -21.134 14.022 1.00 73.25 506 ARG A N 1
ATOM 3881 C CA . ARG A 1 506 ? 5.734 -22.188 15.012 1.00 73.25 506 ARG A CA 1
ATOM 3882 C C . ARG A 1 506 ? 6.295 -23.446 14.354 1.00 73.25 506 ARG A C 1
ATOM 3884 O O . ARG A 1 506 ? 7.255 -24.012 14.870 1.00 73.25 506 ARG A O 1
ATOM 3891 N N . LEU A 1 507 ? 5.757 -23.821 13.199 1.00 81.56 507 LEU A N 1
ATOM 3892 C CA . LEU A 1 507 ? 6.190 -24.955 12.394 1.00 81.56 507 LEU A CA 1
ATOM 3893 C C . LEU A 1 507 ? 7.616 -24.737 11.884 1.00 81.56 507 LEU A C 1
ATOM 3895 O O . LEU A 1 507 ? 8.473 -25.590 12.094 1.00 81.56 507 LEU A O 1
ATOM 3899 N N . GLY A 1 508 ? 7.923 -23.554 11.343 1.00 64.94 508 GLY A N 1
ATOM 3900 C CA . GLY A 1 508 ? 9.286 -23.194 10.942 1.00 64.94 508 GLY A CA 1
ATOM 3901 C C . GLY A 1 508 ? 10.283 -23.270 12.103 1.00 64.94 508 GLY A C 1
ATOM 3902 O O . GLY A 1 508 ? 11.353 -23.864 11.979 1.00 64.94 508 GLY A O 1
ATOM 3903 N N . ARG A 1 509 ? 9.908 -22.773 13.290 1.00 65.12 509 ARG A N 1
ATOM 3904 C CA . ARG A 1 509 ? 10.736 -22.888 14.505 1.00 65.12 509 ARG A CA 1
ATOM 3905 C C . ARG A 1 509 ? 10.952 -24.329 14.959 1.00 65.12 509 ARG A C 1
ATOM 3907 O O . ARG A 1 509 ? 12.074 -24.670 15.328 1.00 65.12 509 ARG A O 1
ATOM 3914 N N . ALA A 1 510 ? 9.908 -25.155 14.948 1.00 71.81 510 ALA A N 1
ATOM 3915 C CA . ALA A 1 510 ? 9.991 -26.561 15.338 1.00 71.81 510 ALA A CA 1
ATOM 3916 C C . ALA A 1 510 ? 10.877 -27.369 14.375 1.00 71.81 510 ALA A C 1
ATOM 3918 O O . ALA A 1 510 ? 11.627 -28.243 14.806 1.00 71.81 510 ALA A O 1
ATOM 3919 N N . LEU A 1 511 ? 10.838 -27.023 13.086 1.00 78.69 511 LEU A N 1
ATOM 3920 C CA . LEU A 1 511 ? 11.637 -27.644 12.031 1.00 78.69 511 LEU A CA 1
ATOM 3921 C C . LEU A 1 511 ? 13.043 -27.043 11.883 1.00 78.69 511 LEU A C 1
ATOM 3923 O O . LEU A 1 511 ? 13.873 -27.610 11.180 1.00 78.69 511 LEU A O 1
ATOM 3927 N N . GLY A 1 512 ? 13.331 -25.912 12.535 1.00 68.81 512 GLY A N 1
ATOM 3928 C CA . GLY A 1 512 ? 14.598 -25.193 12.382 1.00 68.81 512 GLY A CA 1
ATOM 3929 C C . GLY A 1 512 ? 14.776 -24.542 11.004 1.00 68.81 512 GLY A C 1
ATOM 3930 O O . GLY A 1 512 ? 15.909 -24.359 10.567 1.00 68.81 512 GLY A O 1
ATOM 3931 N N . ARG A 1 513 ? 13.676 -24.202 10.318 1.00 69.94 513 ARG A N 1
ATOM 3932 C CA . ARG A 1 513 ? 13.661 -23.644 8.957 1.00 69.94 513 ARG A CA 1
ATOM 3933 C C . ARG A 1 513 ? 12.822 -22.371 8.872 1.00 69.94 513 ARG A C 1
ATOM 3935 O O . ARG A 1 513 ? 11.854 -22.184 9.606 1.00 69.94 513 ARG A O 1
ATOM 3942 N N . THR A 1 514 ? 13.168 -21.508 7.924 1.00 58.25 514 THR A N 1
ATOM 3943 C CA . THR A 1 514 ? 12.317 -20.378 7.538 1.00 58.25 514 THR A CA 1
ATOM 3944 C C . THR A 1 514 ? 11.335 -20.860 6.478 1.00 58.25 514 THR A C 1
ATOM 3946 O O . THR A 1 514 ? 11.757 -21.271 5.402 1.00 58.25 514 THR A O 1
ATOM 3949 N N . LEU A 1 515 ? 10.038 -20.821 6.777 1.00 65.44 515 LEU A N 1
ATOM 3950 C CA . LEU A 1 515 ? 8.986 -21.216 5.837 1.00 65.44 515 LEU A CA 1
ATOM 3951 C C . LEU A 1 515 ? 8.455 -19.982 5.083 1.00 65.44 515 LEU A C 1
ATOM 3953 O O . LEU A 1 515 ? 8.346 -18.923 5.704 1.00 65.44 515 LEU A O 1
ATOM 3957 N N . PRO A 1 516 ? 8.093 -20.077 3.790 1.00 59.75 516 PRO A N 1
ATOM 3958 C CA . PRO A 1 516 ? 7.464 -18.978 3.052 1.00 59.75 516 PRO A CA 1
ATOM 3959 C C . PRO A 1 516 ? 6.131 -18.533 3.669 1.00 59.75 516 PRO A C 1
ATOM 3961 O O . PRO A 1 516 ? 5.346 -19.365 4.118 1.00 59.75 516 PRO A O 1
ATOM 3964 N N . ALA A 1 517 ? 5.849 -17.225 3.653 1.00 46.66 517 ALA A N 1
ATOM 3965 C CA . ALA A 1 517 ? 4.623 -16.643 4.227 1.00 46.66 517 ALA A CA 1
ATOM 3966 C C . ALA A 1 517 ? 3.329 -17.116 3.541 1.00 46.66 517 ALA A C 1
ATOM 3968 O O . ALA A 1 517 ? 2.256 -17.055 4.134 1.00 46.66 517 ALA A O 1
ATOM 3969 N N . THR A 1 518 ? 3.433 -17.597 2.303 1.00 57.56 518 THR A N 1
ATOM 3970 C CA . THR A 1 518 ? 2.316 -18.134 1.520 1.00 57.56 518 THR A CA 1
ATOM 3971 C C . THR A 1 518 ? 2.196 -19.650 1.615 1.00 57.56 518 THR A C 1
ATOM 3973 O O . THR A 1 518 ? 1.218 -20.186 1.122 1.00 57.56 518 THR A O 1
ATOM 3976 N N . LEU A 1 519 ? 3.117 -20.356 2.285 1.00 66.19 519 LEU A N 1
ATOM 3977 C CA . LEU A 1 519 ? 3.213 -21.820 2.207 1.00 66.19 519 LEU A CA 1
ATOM 3978 C C . LEU A 1 519 ? 1.898 -22.538 2.557 1.00 66.19 519 LEU A C 1
ATOM 3980 O O . LEU A 1 519 ? 1.513 -23.476 1.875 1.00 66.19 519 LEU A O 1
ATOM 3984 N N . MET A 1 520 ? 1.189 -22.080 3.592 1.00 78.25 520 MET A N 1
ATOM 3985 C CA . MET A 1 520 ? -0.101 -22.662 3.999 1.00 78.25 520 MET A CA 1
ATOM 3986 C C . MET A 1 520 ? -1.285 -22.228 3.116 1.00 78.25 520 MET A C 1
ATOM 3988 O O . MET A 1 520 ? -2.366 -22.794 3.226 1.00 78.25 520 MET A O 1
ATOM 3992 N N . LEU A 1 521 ? -1.104 -21.217 2.259 1.00 58.69 521 LEU A N 1
ATOM 3993 C CA . LEU A 1 521 ? -2.050 -20.851 1.198 1.00 58.69 521 LEU A CA 1
ATOM 3994 C C . LEU A 1 521 ? -1.792 -21.671 -0.070 1.00 58.69 521 LEU A C 1
ATOM 3996 O O . LEU A 1 521 ? -2.739 -22.062 -0.746 1.00 58.69 521 LEU A O 1
ATOM 4000 N N . ASP A 1 522 ? -0.517 -21.921 -0.369 1.00 55.12 522 ASP A N 1
ATOM 4001 C CA . ASP A 1 522 ? -0.063 -22.693 -1.526 1.00 55.12 522 ASP A CA 1
ATOM 4002 C C . ASP A 1 522 ? -0.321 -24.199 -1.333 1.00 55.12 522 ASP A C 1
ATOM 4004 O O . ASP A 1 522 ? -0.598 -24.911 -2.296 1.00 55.12 522 ASP A O 1
ATOM 4008 N N . LEU A 1 523 ? -0.265 -24.668 -0.081 1.00 76.81 523 LEU A N 1
ATOM 4009 C CA . LEU A 1 523 ? -0.565 -26.033 0.354 1.00 76.81 523 LEU A CA 1
ATOM 4010 C C . LEU A 1 523 ? -1.702 -25.974 1.384 1.00 76.81 523 LEU A C 1
ATOM 4012 O O . LEU A 1 523 ? -1.436 -25.958 2.588 1.00 76.81 523 LEU A O 1
ATOM 4016 N N . PRO A 1 524 ? -2.962 -25.847 0.933 1.00 75.75 524 PRO A N 1
ATOM 4017 C CA . PRO A 1 524 ? -4.081 -25.448 1.781 1.00 75.75 524 PRO A CA 1
ATOM 4018 C C . PRO A 1 524 ? -4.607 -26.536 2.722 1.00 75.75 524 PRO A C 1
ATOM 4020 O O . PRO A 1 524 ? -5.542 -26.249 3.468 1.00 75.75 524 PRO A O 1
ATOM 4023 N N . THR A 1 525 ? -4.058 -27.753 2.715 1.00 84.44 525 THR A N 1
ATOM 4024 C CA . THR A 1 525 ? -4.512 -28.881 3.548 1.00 84.44 525 THR A CA 1
ATOM 4025 C C . THR A 1 525 ? -3.408 -29.410 4.469 1.00 84.44 525 THR A C 1
ATOM 4027 O O . THR A 1 525 ? -2.212 -29.273 4.188 1.00 84.44 525 THR A O 1
ATOM 4030 N N . VAL A 1 526 ? -3.802 -30.056 5.577 1.00 86.88 526 VAL A N 1
ATOM 4031 C CA . VAL A 1 526 ? -2.870 -30.695 6.532 1.00 86.88 526 VAL A CA 1
ATOM 4032 C C . VAL A 1 526 ? -1.985 -31.713 5.811 1.00 86.88 526 VAL A C 1
ATOM 4034 O O . VAL A 1 526 ? -0.771 -31.743 6.022 1.00 86.88 526 VAL A O 1
ATOM 4037 N N . LYS A 1 527 ? -2.576 -32.517 4.926 1.00 86.00 527 LYS A N 1
ATOM 4038 C CA . LYS A 1 527 ? -1.875 -33.542 4.151 1.00 86.00 527 LYS A CA 1
ATOM 4039 C C . LYS A 1 527 ? -0.852 -32.954 3.180 1.00 86.00 527 LYS A C 1
ATOM 4041 O O . LYS A 1 527 ? 0.321 -33.297 3.274 1.00 86.00 527 LYS A O 1
ATOM 4046 N N . GLU A 1 528 ? -1.258 -32.029 2.308 1.00 77.12 528 GLU A N 1
ATOM 4047 C CA . GLU A 1 528 ? -0.363 -31.442 1.298 1.00 77.12 528 GLU A CA 1
ATOM 4048 C C . GLU A 1 528 ? 0.829 -30.727 1.943 1.00 77.12 528 GLU A C 1
ATOM 4050 O O . GLU A 1 528 ? 1.967 -30.891 1.500 1.00 77.12 528 GLU A O 1
ATOM 4055 N N . LEU A 1 529 ? 0.589 -29.974 3.025 1.00 83.44 529 LEU A N 1
ATOM 4056 C CA . LEU A 1 529 ? 1.645 -29.277 3.754 1.00 83.44 529 LEU A CA 1
ATOM 4057 C C . LEU A 1 529 ? 2.631 -30.259 4.401 1.00 83.44 529 LEU A C 1
ATOM 4059 O O . LEU A 1 529 ? 3.843 -30.065 4.321 1.00 83.44 529 LEU A O 1
ATOM 4063 N N . THR A 1 530 ? 2.131 -31.307 5.056 1.00 90.00 530 THR A N 1
ATOM 4064 C CA . THR A 1 530 ? 2.976 -32.240 5.820 1.00 90.00 530 THR A CA 1
ATOM 4065 C C . THR A 1 530 ? 3.750 -33.192 4.918 1.00 90.00 530 THR A C 1
ATOM 4067 O O . THR A 1 530 ? 4.941 -33.383 5.150 1.00 90.00 530 THR A O 1
ATOM 4070 N N . GLU A 1 531 ? 3.139 -33.694 3.842 1.00 86.94 531 GLU A N 1
ATOM 4071 C CA . GLU A 1 531 ? 3.812 -34.501 2.819 1.00 86.94 531 GLU A CA 1
ATOM 4072 C C . GLU A 1 531 ? 4.898 -33.701 2.092 1.00 86.94 531 GLU A C 1
ATOM 4074 O O . GLU A 1 531 ? 5.998 -34.209 1.863 1.00 86.94 531 GLU A O 1
ATOM 4079 N N . HIS A 1 532 ? 4.622 -32.436 1.761 1.00 80.00 532 HIS A N 1
ATOM 4080 C CA . HIS A 1 532 ? 5.610 -31.550 1.152 1.00 80.00 532 HIS A CA 1
ATOM 4081 C C . HIS A 1 532 ? 6.808 -31.326 2.082 1.00 80.00 532 HIS A C 1
ATOM 4083 O O . HIS A 1 532 ? 7.952 -31.527 1.671 1.00 80.00 532 HIS A O 1
ATOM 4089 N N . LEU A 1 533 ? 6.558 -30.992 3.351 1.00 83.56 533 LEU A N 1
ATOM 4090 C CA . LEU A 1 533 ? 7.615 -30.763 4.337 1.00 83.56 533 LEU A CA 1
ATOM 4091 C C . LEU A 1 533 ? 8.414 -32.037 4.642 1.00 83.56 533 LEU A C 1
ATOM 4093 O O . LEU A 1 533 ? 9.637 -31.977 4.758 1.00 83.56 533 LEU A O 1
ATOM 4097 N N . ASP A 1 534 ? 7.766 -33.199 4.726 1.00 86.81 534 ASP A N 1
ATOM 4098 C CA . ASP A 1 534 ? 8.449 -34.477 4.950 1.00 86.81 534 ASP A CA 1
ATOM 4099 C C . ASP A 1 534 ? 9.280 -34.907 3.732 1.00 86.81 534 ASP A C 1
ATOM 4101 O O . ASP A 1 534 ? 10.413 -35.378 3.892 1.00 86.81 534 ASP A O 1
ATOM 4105 N N . LYS A 1 535 ? 8.800 -34.636 2.511 1.00 81.12 535 LYS A N 1
ATOM 4106 C CA . LYS A 1 535 ? 9.567 -34.814 1.269 1.00 81.12 535 LYS A CA 1
ATOM 4107 C C . LYS A 1 535 ? 10.798 -33.906 1.218 1.00 81.12 535 LYS A C 1
ATOM 4109 O O . LYS A 1 535 ? 11.880 -34.383 0.879 1.00 81.12 535 LYS A O 1
ATOM 4114 N N . GLU A 1 536 ? 10.674 -32.635 1.599 1.00 78.31 536 GLU A N 1
ATOM 4115 C CA . GLU A 1 536 ? 11.804 -31.693 1.680 1.00 78.31 536 GLU A CA 1
ATOM 4116 C C . GLU A 1 536 ? 12.812 -32.028 2.791 1.00 78.31 536 GLU A C 1
ATOM 4118 O O . GLU A 1 536 ? 13.982 -31.634 2.728 1.00 78.31 536 GLU A O 1
ATOM 4123 N N . ARG A 1 537 ? 12.373 -32.737 3.834 1.00 81.69 537 ARG A N 1
ATOM 4124 C CA . ARG A 1 537 ? 13.219 -33.201 4.945 1.00 81.69 537 ARG A CA 1
ATOM 4125 C C . ARG A 1 537 ? 13.824 -34.586 4.698 1.00 81.69 537 ARG A C 1
ATOM 4127 O O . ARG A 1 537 ? 14.659 -35.033 5.481 1.00 81.69 537 ARG A O 1
ATOM 4134 N N . GLY A 1 538 ? 13.417 -35.281 3.633 1.00 73.38 538 GLY A N 1
ATOM 4135 C CA . GLY A 1 538 ? 13.814 -36.668 3.369 1.00 73.38 538 GLY A CA 1
ATOM 4136 C C . GLY A 1 538 ? 13.259 -37.670 4.392 1.00 73.38 538 GLY A C 1
ATOM 4137 O O . GLY A 1 538 ? 13.780 -38.781 4.511 1.00 73.38 538 GLY A O 1
ATOM 4138 N N . VAL A 1 539 ? 12.212 -37.292 5.132 1.00 65.75 539 VAL A N 1
ATOM 4139 C CA . VAL A 1 539 ? 11.515 -38.132 6.114 1.00 65.75 539 VAL A CA 1
ATOM 4140 C C . VAL A 1 539 ? 10.436 -38.909 5.361 1.00 65.75 539 VAL A C 1
ATOM 4142 O O . VAL A 1 539 ? 9.267 -38.556 5.369 1.00 65.75 539 VAL A O 1
ATOM 4145 N N . SER A 1 540 ? 10.828 -39.954 4.631 1.00 49.69 540 SER A N 1
ATOM 4146 C CA . SER A 1 540 ? 9.841 -40.845 4.005 1.00 49.69 540 SER A CA 1
ATOM 4147 C C . SER A 1 540 ? 9.320 -41.849 5.034 1.00 49.69 540 SER A C 1
ATOM 4149 O O . SER A 1 540 ? 10.065 -42.700 5.526 1.00 49.69 540 SER A O 1
ATOM 4151 N N . GLY A 1 541 ? 8.029 -41.753 5.359 1.00 40.12 541 GLY A N 1
ATOM 4152 C CA . GLY A 1 541 ? 7.291 -42.864 5.949 1.00 40.12 541 GLY A CA 1
ATOM 4153 C C . GLY A 1 541 ? 7.357 -44.055 4.992 1.00 40.12 541 GLY A C 1
ATOM 4154 O O . GLY A 1 541 ? 7.011 -43.944 3.818 1.00 40.12 541 GLY A O 1
ATOM 4155 N N . GLN A 1 542 ? 7.888 -45.180 5.457 1.00 30.23 542 GLN A N 1
ATOM 4156 C CA . GLN A 1 542 ? 8.032 -46.389 4.652 1.00 30.23 542 GLN A CA 1
ATOM 4157 C C . GLN A 1 542 ? 6.658 -47.009 4.341 1.00 30.23 542 GLN A C 1
ATOM 4159 O O . GLN A 1 542 ? 5.934 -47.345 5.273 1.00 30.23 542 GLN A O 1
ATOM 4164 N N . GLY A 1 543 ? 6.367 -47.278 3.057 1.00 25.25 543 GLY A N 1
ATOM 4165 C CA . GLY A 1 543 ? 5.535 -48.430 2.666 1.00 25.25 543 GLY A CA 1
ATOM 4166 C C . GLY A 1 543 ? 4.487 -48.264 1.550 1.00 25.25 543 GLY A C 1
ATOM 4167 O O . GLY A 1 543 ? 3.310 -48.161 1.854 1.00 25.25 543 GLY A O 1
ATOM 4168 N N . ALA A 1 544 ? 4.935 -48.465 0.300 1.00 21.80 544 ALA A N 1
ATOM 4169 C CA . ALA A 1 544 ? 4.260 -49.168 -0.816 1.00 21.80 544 ALA A CA 1
ATOM 4170 C C . ALA A 1 544 ? 3.271 -48.453 -1.785 1.00 21.80 544 ALA A C 1
ATOM 4172 O O . ALA A 1 544 ? 2.176 -48.066 -1.404 1.00 21.80 544 ALA A O 1
ATOM 4173 N N . ALA A 1 545 ? 3.663 -48.525 -3.078 1.00 23.44 545 ALA A N 1
ATOM 4174 C CA . ALA A 1 545 ? 2.886 -48.493 -4.339 1.00 23.44 545 ALA A CA 1
ATOM 4175 C C . ALA A 1 545 ? 2.290 -47.124 -4.762 1.00 23.44 545 ALA A C 1
ATOM 4177 O O . ALA A 1 545 ? 1.568 -46.510 -4.000 1.00 23.44 545 ALA A O 1
ATOM 4178 N N . GLU A 1 546 ? 2.537 -46.528 -5.935 1.00 24.05 546 GLU A N 1
ATOM 4179 C CA . GLU A 1 546 ? 2.962 -47.016 -7.251 1.00 24.05 546 GLU A CA 1
ATOM 4180 C C . GLU A 1 546 ? 3.902 -45.997 -7.924 1.00 24.05 546 GLU A C 1
ATOM 4182 O O . GLU A 1 546 ? 3.570 -44.828 -8.116 1.00 24.05 546 GLU A O 1
ATOM 4187 N N . ALA A 1 547 ? 5.079 -46.472 -8.325 1.00 25.70 547 ALA A N 1
ATOM 4188 C CA . ALA A 1 547 ? 5.944 -45.838 -9.304 1.00 25.70 547 ALA A CA 1
ATOM 4189 C C . ALA A 1 547 ? 5.995 -46.777 -10.510 1.00 25.70 547 ALA A C 1
ATOM 4191 O O . ALA A 1 547 ? 6.864 -47.640 -10.580 1.00 25.70 547 ALA A O 1
ATOM 4192 N N . GLU A 1 548 ? 5.038 -46.647 -11.429 1.00 26.81 548 GLU A N 1
ATOM 4193 C CA . GLU A 1 548 ? 5.050 -47.405 -12.683 1.00 26.81 548 GLU A CA 1
ATOM 4194 C C . GLU A 1 548 ? 4.261 -46.671 -13.785 1.00 26.81 548 GLU A C 1
ATOM 4196 O O . GLU A 1 548 ? 3.163 -47.068 -14.143 1.00 26.81 548 GLU A O 1
ATOM 4201 N N . ALA A 1 549 ? 4.800 -45.556 -14.308 1.00 23.61 549 ALA A N 1
ATOM 4202 C CA . ALA A 1 549 ? 4.356 -44.977 -15.591 1.00 23.61 549 ALA A CA 1
ATOM 4203 C C . ALA A 1 549 ? 5.310 -43.905 -16.174 1.00 23.61 549 ALA A C 1
ATOM 4205 O O . ALA A 1 549 ? 4.845 -42.870 -16.637 1.00 23.61 549 ALA A O 1
ATOM 4206 N N . VAL A 1 550 ? 6.640 -44.091 -16.173 1.00 25.66 550 VAL A N 1
ATOM 4207 C CA . VAL A 1 550 ? 7.538 -43.259 -17.017 1.00 25.66 550 VAL A CA 1
ATOM 4208 C C . VAL A 1 550 ? 8.773 -44.050 -17.476 1.00 25.66 550 VAL A C 1
ATOM 4210 O O . VAL A 1 550 ? 9.901 -43.679 -17.170 1.00 25.66 550 VAL A O 1
ATOM 4213 N N . VAL A 1 551 ? 8.591 -45.158 -18.204 1.00 25.64 551 VAL A N 1
ATOM 4214 C CA . VAL A 1 551 ? 9.681 -45.780 -18.986 1.00 25.64 551 VAL A CA 1
ATOM 4215 C C . VAL A 1 551 ? 9.120 -46.390 -20.274 1.00 25.64 551 VAL A C 1
ATOM 4217 O O . VAL A 1 551 ? 8.866 -47.580 -20.338 1.00 25.64 551 VAL A O 1
ATOM 4220 N N . GLU A 1 552 ? 8.902 -45.552 -21.285 1.00 22.55 552 GLU A N 1
ATOM 4221 C CA . GLU A 1 552 ? 8.834 -45.869 -22.728 1.00 22.55 552 GLU A CA 1
ATOM 4222 C C . GLU A 1 552 ? 8.551 -44.509 -23.397 1.00 22.55 552 GLU A C 1
ATOM 4224 O O . GLU A 1 552 ? 7.530 -43.892 -23.132 1.00 22.55 552 GLU A O 1
ATOM 4229 N N . VAL A 1 553 ? 9.423 -43.848 -24.159 1.00 24.91 553 VAL A N 1
ATOM 4230 C CA . VAL A 1 553 ? 10.269 -44.317 -25.253 1.00 24.91 553 VAL A CA 1
ATOM 4231 C C . VAL A 1 553 ? 11.501 -43.399 -25.328 1.00 24.91 553 VAL A C 1
ATOM 4233 O O . VAL A 1 553 ? 11.414 -42.244 -25.742 1.00 24.91 553 VAL A O 1
ATOM 4236 N N . VAL A 1 554 ? 12.666 -43.919 -24.941 1.00 26.28 554 VAL A N 1
ATOM 4237 C CA . VAL A 1 554 ? 13.975 -43.415 -25.379 1.00 26.28 554 VAL A CA 1
ATOM 4238 C C . VAL A 1 554 ? 14.638 -44.572 -26.102 1.00 26.28 554 VAL A C 1
ATOM 4240 O O . VAL A 1 554 ? 15.332 -45.351 -25.474 1.00 26.28 554 VAL A O 1
ATOM 4243 N N . GLU A 1 555 ? 14.381 -44.694 -27.400 1.00 27.06 555 GLU A N 1
ATOM 4244 C CA . GLU A 1 555 ? 15.303 -45.252 -28.394 1.00 27.06 555 GLU A CA 1
ATOM 4245 C C . GLU A 1 555 ? 14.747 -44.946 -29.791 1.00 27.06 555 GLU A C 1
ATOM 4247 O O . GLU A 1 555 ? 13.989 -45.725 -30.350 1.00 27.06 555 GLU A O 1
ATOM 4252 N N . GLU A 1 556 ? 15.139 -43.815 -30.387 1.00 23.12 556 GLU A N 1
ATOM 4253 C CA . GLU A 1 556 ? 15.475 -43.831 -31.813 1.00 23.12 556 GLU A CA 1
ATOM 4254 C C . GLU A 1 556 ? 16.372 -42.652 -32.224 1.00 23.12 556 GLU A C 1
ATOM 4256 O O . GLU A 1 556 ? 16.060 -41.480 -32.029 1.00 23.12 556 GLU A O 1
ATOM 4261 N N . ARG A 1 557 ? 17.495 -43.027 -32.847 1.00 23.75 557 ARG A N 1
ATOM 4262 C CA . ARG A 1 557 ? 18.360 -42.252 -33.753 1.00 23.75 557 ARG A CA 1
ATOM 4263 C C . ARG A 1 557 ? 19.097 -41.027 -33.204 1.00 23.75 557 ARG A C 1
ATOM 4265 O O . ARG A 1 557 ? 18.724 -39.868 -33.359 1.00 23.75 557 ARG A O 1
ATOM 4272 N N . ARG A 1 558 ? 20.328 -41.329 -32.777 1.00 30.30 558 ARG A N 1
ATOM 4273 C CA . ARG A 1 558 ? 21.511 -40.490 -33.006 1.00 30.30 558 ARG A CA 1
ATOM 4274 C C . ARG A 1 558 ? 21.635 -40.126 -34.493 1.00 30.30 558 ARG A C 1
ATOM 4276 O O . ARG A 1 558 ? 22.241 -40.871 -35.253 1.00 30.30 558 ARG A O 1
ATOM 4283 N N . GLU A 1 559 ? 21.184 -38.936 -34.863 1.00 24.14 559 GLU A N 1
ATOM 4284 C CA . GLU A 1 559 ? 21.791 -38.167 -35.950 1.00 24.14 559 GLU A CA 1
ATOM 4285 C C . GLU A 1 559 ? 22.049 -36.734 -35.472 1.00 24.14 559 GLU A C 1
ATOM 4287 O O . GLU A 1 559 ? 21.226 -36.084 -34.835 1.00 24.14 559 GLU A O 1
ATOM 4292 N N . ARG A 1 560 ? 23.280 -36.286 -35.702 1.00 22.75 560 ARG A N 1
ATOM 4293 C CA . ARG A 1 560 ? 23.873 -35.037 -35.223 1.00 22.75 560 ARG A CA 1
ATOM 4294 C C . ARG A 1 560 ? 23.399 -33.886 -36.124 1.00 22.75 560 ARG A C 1
ATOM 4296 O O . ARG A 1 560 ? 23.804 -33.888 -37.284 1.00 22.75 560 ARG A O 1
ATOM 4303 N N . PRO A 1 561 ? 22.639 -32.877 -35.652 1.00 24.58 561 PRO A N 1
ATOM 4304 C CA . PRO A 1 561 ? 22.398 -31.694 -36.458 1.00 24.58 561 PRO A CA 1
ATOM 4305 C C . PRO A 1 561 ? 23.569 -30.722 -36.284 1.00 24.58 561 PRO A C 1
ATOM 4307 O O . PRO A 1 561 ? 23.980 -30.365 -35.176 1.00 24.58 561 PRO A O 1
ATOM 4310 N N . GLU A 1 562 ? 24.146 -30.330 -37.412 1.00 25.36 562 GLU A N 1
ATOM 4311 C CA . GLU A 1 562 ? 25.171 -29.302 -37.512 1.00 25.36 562 GLU A CA 1
ATOM 4312 C C . GLU A 1 562 ? 24.665 -27.962 -36.959 1.00 25.36 562 GLU A C 1
ATOM 4314 O O . GLU A 1 562 ? 23.507 -27.577 -37.129 1.00 25.36 562 GLU A O 1
ATOM 4319 N N . ARG A 1 563 ? 25.562 -27.220 -36.298 1.00 26.23 563 ARG A N 1
ATOM 4320 C CA . ARG A 1 563 ? 25.303 -25.859 -35.818 1.00 26.23 563 ARG A CA 1
ATOM 4321 C C . ARG A 1 563 ? 24.943 -24.955 -37.001 1.00 26.23 563 ARG A C 1
ATOM 4323 O O . ARG A 1 563 ? 25.830 -24.533 -37.738 1.00 26.23 563 ARG A O 1
ATOM 4330 N N . ARG A 1 564 ? 23.676 -24.563 -37.118 1.00 22.69 564 ARG A N 1
ATOM 4331 C CA . ARG A 1 564 ? 23.277 -23.349 -37.840 1.00 22.69 564 ARG A CA 1
ATOM 4332 C C . ARG A 1 564 ? 22.987 -22.251 -36.828 1.00 22.69 564 ARG A C 1
ATOM 4334 O O . ARG A 1 564 ? 21.946 -22.221 -36.189 1.00 22.69 564 ARG A O 1
ATOM 4341 N N . THR A 1 565 ? 23.945 -21.345 -36.676 1.00 24.80 565 THR A N 1
ATOM 4342 C CA . THR A 1 565 ? 23.686 -20.000 -36.163 1.00 24.80 565 THR A CA 1
ATOM 4343 C C . THR A 1 565 ? 22.805 -19.282 -37.182 1.00 24.80 565 THR A C 1
ATOM 4345 O O . THR A 1 565 ? 23.283 -18.956 -38.271 1.00 24.80 565 THR A O 1
ATOM 4348 N N . GLU A 1 566 ? 21.537 -19.045 -36.863 1.00 26.27 566 GLU A N 1
ATOM 4349 C CA . GLU A 1 566 ? 20.706 -18.109 -37.619 1.00 26.27 566 GLU A CA 1
ATOM 4350 C C . GLU A 1 566 ? 21.267 -16.695 -37.418 1.00 26.27 566 GLU A C 1
ATOM 4352 O O . GLU A 1 566 ? 21.026 -16.025 -36.415 1.00 26.27 566 GLU A O 1
ATOM 4357 N N . ARG A 1 567 ? 22.095 -16.258 -38.372 1.00 26.67 567 ARG A N 1
ATOM 4358 C CA . ARG A 1 567 ? 22.356 -14.838 -38.610 1.00 26.67 567 ARG A CA 1
ATOM 4359 C C . ARG A 1 567 ? 21.047 -14.223 -39.099 1.00 26.67 567 ARG A C 1
ATOM 4361 O O . ARG A 1 567 ? 20.409 -14.789 -39.984 1.00 26.67 567 ARG A O 1
ATOM 4368 N N . ALA A 1 568 ? 20.662 -13.078 -38.539 1.00 27.11 568 ALA A N 1
ATOM 4369 C CA . ALA A 1 568 ? 19.604 -12.252 -39.108 1.00 27.11 568 ALA A CA 1
ATOM 4370 C C . ALA A 1 568 ? 19.875 -12.056 -40.611 1.00 27.11 568 ALA A C 1
ATOM 4372 O O . ALA A 1 568 ? 20.995 -11.720 -40.991 1.00 27.11 568 ALA A O 1
ATOM 4373 N N . SER A 1 569 ? 18.884 -12.319 -41.460 1.00 30.47 569 SER A N 1
ATOM 4374 C CA . SER A 1 569 ? 19.028 -12.245 -42.914 1.00 30.47 569 SER A CA 1
ATOM 4375 C C . SER A 1 569 ? 19.383 -10.825 -43.375 1.00 30.47 569 SER A C 1
ATOM 4377 O O . SER A 1 569 ? 18.742 -9.846 -42.973 1.00 30.47 569 SER A O 1
ATOM 4379 N N . ASP A 1 570 ? 20.386 -10.735 -44.256 1.00 32.69 570 ASP A N 1
ATOM 4380 C CA . ASP A 1 570 ? 21.000 -9.509 -44.798 1.00 32.69 570 ASP A CA 1
ATOM 4381 C C . ASP A 1 570 ? 20.016 -8.537 -45.499 1.00 32.69 570 ASP A C 1
ATOM 4383 O O . ASP A 1 570 ? 20.306 -7.345 -45.649 1.00 32.69 570 ASP A O 1
ATOM 4387 N N . GLU A 1 571 ? 18.810 -8.981 -45.869 1.00 29.08 571 GLU A N 1
ATOM 4388 C CA . GLU A 1 571 ? 17.767 -8.115 -46.451 1.00 29.08 571 GLU A CA 1
ATOM 4389 C C . GLU A 1 571 ? 17.225 -7.073 -45.454 1.00 29.08 571 GLU A C 1
ATOM 4391 O O . GLU A 1 571 ? 16.996 -5.919 -45.819 1.00 29.08 571 GLU A O 1
ATOM 4396 N N . THR A 1 572 ? 17.121 -7.416 -44.166 1.00 33.06 572 THR A N 1
ATOM 4397 C CA . THR A 1 572 ? 16.632 -6.507 -43.108 1.00 33.06 572 THR A CA 1
ATOM 4398 C C . THR A 1 572 ? 17.618 -5.376 -42.792 1.00 33.06 572 THR A C 1
ATOM 4400 O O . THR A 1 572 ? 17.223 -4.286 -42.382 1.00 33.06 572 THR A O 1
ATOM 4403 N N . ILE A 1 573 ? 18.913 -5.623 -43.009 1.00 33.12 573 ILE A N 1
ATOM 4404 C CA . ILE A 1 573 ? 20.015 -4.686 -42.739 1.00 33.12 573 ILE A CA 1
ATOM 4405 C C . ILE A 1 573 ? 20.153 -3.671 -43.887 1.00 33.12 573 ILE A C 1
ATOM 4407 O O . ILE A 1 573 ? 20.456 -2.496 -43.661 1.00 33.12 573 ILE A O 1
ATOM 4411 N N . THR A 1 574 ? 19.843 -4.091 -45.116 1.00 32.50 574 THR A N 1
ATOM 4412 C CA . THR A 1 574 ? 19.923 -3.248 -46.319 1.00 32.50 574 THR A CA 1
ATOM 4413 C C . THR A 1 574 ? 18.824 -2.172 -46.343 1.00 32.50 574 THR A C 1
ATOM 4415 O O . THR A 1 574 ? 19.100 -1.018 -46.684 1.00 32.50 574 THR A O 1
ATOM 4418 N N . GLU A 1 575 ? 17.609 -2.486 -45.875 1.00 34.31 575 GLU A N 1
ATOM 4419 C CA . GLU A 1 575 ? 16.528 -1.496 -45.708 1.00 34.31 575 GLU A CA 1
ATOM 4420 C C . GLU A 1 575 ? 16.827 -0.519 -44.541 1.00 34.31 575 GLU A C 1
ATOM 4422 O O . GLU A 1 575 ? 16.527 0.674 -44.631 1.00 34.31 575 GLU A O 1
ATOM 4427 N N . TRP A 1 576 ? 17.529 -0.980 -43.492 1.00 34.03 576 TRP A N 1
ATOM 4428 C CA . TRP A 1 576 ? 17.932 -0.194 -42.309 1.00 34.03 576 TRP A CA 1
ATOM 4429 C C . TRP A 1 576 ? 18.977 0.888 -42.641 1.00 34.03 576 TRP A C 1
ATOM 4431 O O . TRP A 1 576 ? 18.821 2.058 -42.276 1.00 34.03 576 TRP A O 1
ATOM 4441 N N . VAL A 1 577 ? 19.999 0.540 -43.434 1.00 33.94 577 VAL A N 1
ATOM 4442 C CA . VAL A 1 577 ? 21.012 1.492 -43.935 1.00 33.94 577 VAL A CA 1
ATOM 4443 C C . VAL A 1 577 ? 20.402 2.483 -44.935 1.00 33.94 577 VAL A C 1
ATOM 4445 O O . VAL A 1 577 ? 20.772 3.663 -44.948 1.00 33.94 577 VAL A O 1
ATOM 4448 N N . ARG A 1 578 ? 19.426 2.048 -45.746 1.00 36.09 578 ARG A N 1
ATOM 4449 C CA . ARG A 1 578 ? 18.694 2.916 -46.684 1.00 36.09 578 ARG A CA 1
ATOM 4450 C C . ARG A 1 578 ? 17.859 3.968 -45.948 1.00 36.09 578 ARG A C 1
ATOM 4452 O O . ARG A 1 578 ? 17.925 5.144 -46.311 1.00 36.09 578 ARG A O 1
ATOM 4459 N N . CYS A 1 579 ? 17.140 3.578 -44.894 1.00 35.44 579 CYS A N 1
ATOM 4460 C CA . CYS A 1 579 ? 16.338 4.481 -44.062 1.00 35.44 579 CYS A CA 1
ATOM 4461 C C . CYS A 1 579 ? 17.200 5.481 -43.275 1.00 35.44 579 CYS A C 1
ATOM 4463 O O . CYS A 1 579 ? 16.890 6.675 -43.261 1.00 35.44 579 CYS A O 1
ATOM 4465 N N . TRP A 1 580 ? 18.327 5.040 -42.707 1.00 34.25 580 TRP A N 1
ATOM 4466 C CA . TRP A 1 580 ? 19.255 5.906 -41.968 1.00 34.25 580 TRP A CA 1
ATOM 4467 C C . TRP A 1 580 ? 19.964 6.932 -42.873 1.00 34.25 580 TRP A C 1
ATOM 4469 O O . TRP A 1 580 ? 20.009 8.124 -42.554 1.00 34.25 580 TRP A O 1
ATOM 4479 N N . ARG A 1 581 ? 20.415 6.525 -44.072 1.00 34.75 581 ARG A N 1
ATOM 4480 C CA . ARG A 1 581 ? 20.961 7.454 -45.082 1.00 34.75 581 ARG A CA 1
ATOM 4481 C C . ARG A 1 581 ? 19.902 8.422 -45.615 1.00 34.75 581 ARG A C 1
ATOM 4483 O O . ARG A 1 581 ? 20.198 9.603 -45.793 1.00 34.75 581 ARG A O 1
ATOM 4490 N N . GLN A 1 582 ? 18.662 7.971 -45.825 1.00 35.12 582 GLN A N 1
ATOM 4491 C CA . GLN A 1 582 ? 17.555 8.858 -46.205 1.00 35.12 582 GLN A CA 1
ATOM 4492 C C . GLN A 1 582 ? 17.191 9.850 -45.094 1.00 35.12 582 GLN A C 1
ATOM 4494 O O . GLN A 1 582 ? 16.839 10.985 -45.409 1.00 35.12 582 GLN A O 1
ATOM 4499 N N . TYR A 1 583 ? 17.303 9.469 -43.821 1.00 37.97 583 TYR A N 1
ATOM 4500 C CA . TYR A 1 583 ? 17.093 10.354 -42.674 1.00 37.97 583 TYR A CA 1
ATOM 4501 C C . TYR A 1 583 ? 18.170 11.443 -42.583 1.00 37.97 583 TYR A C 1
ATOM 4503 O O . TYR A 1 583 ? 17.831 12.627 -42.547 1.00 37.97 583 TYR A O 1
ATOM 4511 N N . LEU A 1 584 ? 19.456 11.077 -42.646 1.00 37.22 584 LEU A N 1
ATOM 4512 C CA . LEU A 1 584 ? 20.566 12.040 -42.636 1.00 37.22 584 LEU A CA 1
ATOM 4513 C C . LEU A 1 584 ? 20.501 12.993 -43.839 1.00 37.22 584 LEU A C 1
ATOM 4515 O O . LEU A 1 584 ? 20.622 14.209 -43.673 1.00 37.22 584 LEU A O 1
ATOM 4519 N N . TYR A 1 585 ? 20.186 12.468 -45.028 1.00 36.81 585 TYR A N 1
ATOM 4520 C CA . TYR A 1 585 ? 19.995 13.265 -46.241 1.00 36.81 585 TYR A CA 1
ATOM 4521 C C . TYR A 1 585 ? 18.771 14.195 -46.148 1.00 36.81 585 TYR A C 1
ATOM 4523 O O . TYR A 1 585 ? 18.864 15.371 -46.502 1.00 36.81 585 TYR A O 1
ATOM 4531 N N . LYS A 1 586 ? 17.625 13.732 -45.618 1.00 37.06 586 LYS A N 1
ATOM 4532 C CA . LYS A 1 586 ? 16.425 14.570 -45.404 1.00 37.06 586 LYS A CA 1
ATOM 4533 C C . LYS A 1 586 ? 16.658 15.649 -44.339 1.00 37.06 586 LYS A C 1
ATOM 4535 O O . LYS A 1 586 ? 16.187 16.768 -44.526 1.00 37.06 586 LYS A O 1
ATOM 4540 N N . LYS A 1 587 ? 17.425 15.367 -43.278 1.00 37.56 587 LYS A N 1
ATOM 4541 C CA . LYS A 1 587 ? 17.763 16.315 -42.197 1.00 37.56 587 LYS A CA 1
ATOM 4542 C C . LYS A 1 587 ? 18.776 17.375 -42.655 1.00 37.56 587 LYS A C 1
ATOM 4544 O O . LYS A 1 587 ? 18.601 18.550 -42.336 1.00 37.56 587 LYS A O 1
ATOM 4549 N N . GLN A 1 588 ? 19.759 17.006 -43.486 1.00 39.19 588 GLN A N 1
ATOM 4550 C CA . GLN A 1 588 ? 20.641 17.957 -44.182 1.00 39.19 588 GLN A CA 1
ATOM 4551 C C . GLN A 1 588 ? 19.868 18.835 -45.176 1.00 39.19 588 GLN A C 1
ATOM 4553 O O . GLN A 1 588 ? 20.018 20.055 -45.164 1.00 39.19 588 GLN A O 1
ATOM 4558 N N . LYS A 1 589 ? 18.987 18.248 -45.997 1.00 33.22 589 LYS A N 1
ATOM 4559 C CA . LYS A 1 589 ? 18.223 18.977 -47.025 1.00 33.22 589 LYS A CA 1
ATOM 4560 C C . LYS A 1 589 ? 17.132 19.877 -46.429 1.00 33.22 589 LYS A C 1
ATOM 4562 O O . LYS A 1 589 ? 16.866 20.946 -46.972 1.00 33.22 589 LYS A O 1
ATOM 4567 N N . ALA A 1 590 ? 16.540 19.492 -45.295 1.00 37.62 590 ALA A N 1
ATOM 4568 C CA . ALA A 1 590 ? 15.622 20.335 -44.525 1.00 37.62 590 ALA A CA 1
ATOM 4569 C C . ALA A 1 590 ? 16.338 21.542 -43.893 1.00 37.62 590 ALA A C 1
ATOM 4571 O O . ALA A 1 590 ? 15.790 22.640 -43.909 1.00 37.62 590 ALA A O 1
ATOM 4572 N N . ARG A 1 591 ? 17.582 21.366 -43.422 1.00 39.09 591 ARG A N 1
ATOM 4573 C CA . ARG A 1 591 ? 18.429 22.445 -42.878 1.00 39.09 591 ARG A CA 1
ATOM 4574 C C . ARG A 1 591 ? 18.998 23.376 -43.957 1.00 39.09 591 ARG A C 1
ATOM 4576 O O . ARG A 1 591 ? 19.148 24.566 -43.706 1.00 39.09 591 ARG A O 1
ATOM 4583 N N . GLN A 1 592 ? 19.251 22.868 -45.166 1.00 39.94 592 GLN A N 1
ATOM 4584 C CA . GLN A 1 592 ? 19.657 23.679 -46.325 1.00 39.94 592 GLN A CA 1
ATOM 4585 C C . GLN A 1 592 ? 18.492 24.459 -46.955 1.00 39.94 592 GLN A C 1
ATOM 4587 O O . GLN A 1 592 ? 18.712 25.521 -47.525 1.00 39.94 592 GLN A O 1
ATOM 4592 N N . ARG A 1 593 ? 17.251 23.960 -46.853 1.00 36.31 593 ARG A N 1
ATOM 4593 C CA . ARG A 1 593 ? 16.042 24.653 -47.342 1.00 36.31 593 ARG A CA 1
ATOM 4594 C C . ARG A 1 593 ? 15.500 25.711 -46.376 1.00 36.31 593 ARG A C 1
ATOM 4596 O O . ARG A 1 593 ? 14.701 26.540 -46.794 1.00 36.31 593 ARG A O 1
ATOM 4603 N N . SER A 1 594 ? 15.919 25.701 -45.110 1.00 33.84 594 SER A N 1
ATOM 4604 C CA . SER A 1 594 ? 15.454 26.640 -44.079 1.00 33.84 594 SER A CA 1
ATOM 4605 C C . SER A 1 594 ? 16.355 27.870 -43.886 1.00 33.84 594 SER A C 1
ATOM 4607 O O . SER A 1 594 ? 16.215 28.581 -42.891 1.00 33.84 594 SER A O 1
ATOM 4609 N N . SER A 1 595 ? 17.293 28.145 -44.795 1.00 36.69 595 SER A N 1
ATOM 4610 C CA . SER A 1 595 ? 18.155 29.328 -44.727 1.00 36.69 595 SER A CA 1
ATOM 4611 C C . SER A 1 595 ? 17.445 30.579 -45.261 1.00 36.69 595 SER A C 1
ATOM 4613 O O . SER A 1 595 ? 17.654 31.017 -46.387 1.00 36.69 595 SER A O 1
ATOM 4615 N N . SER A 1 596 ? 16.657 31.229 -44.399 1.00 32.25 596 SER A N 1
ATOM 4616 C CA . SER A 1 596 ? 16.582 32.695 -44.432 1.00 32.25 596 SER A CA 1
ATOM 4617 C C . SER A 1 596 ? 17.040 33.263 -43.078 1.00 32.25 596 SER A C 1
ATOM 4619 O O . SER A 1 596 ? 16.586 32.784 -42.033 1.00 32.25 596 SER A O 1
ATOM 4621 N N . PRO A 1 597 ? 17.917 34.287 -43.050 1.00 35.22 597 PRO A N 1
ATOM 4622 C CA . PRO A 1 597 ? 18.496 34.836 -41.815 1.00 35.22 597 PRO A CA 1
ATOM 4623 C C . PRO A 1 597 ? 17.484 35.396 -40.796 1.00 35.22 597 PRO A C 1
ATOM 4625 O O . PRO A 1 597 ? 17.859 35.713 -39.669 1.00 35.22 597 PRO A O 1
ATOM 4628 N N . ARG A 1 598 ? 16.199 35.535 -41.156 1.00 34.16 598 ARG A N 1
ATOM 4629 C CA . ARG A 1 598 ? 15.176 36.183 -40.318 1.00 34.16 598 ARG A CA 1
ATOM 4630 C C . ARG A 1 598 ? 14.536 35.280 -39.259 1.00 34.16 598 ARG A C 1
ATOM 4632 O O . ARG A 1 598 ? 14.071 35.802 -38.251 1.00 34.16 598 ARG A O 1
ATOM 4639 N N . GLN A 1 599 ? 14.542 33.954 -39.416 1.00 36.34 599 GLN A N 1
ATOM 4640 C CA . GLN A 1 599 ? 13.855 33.050 -38.472 1.00 36.34 599 GLN A CA 1
ATOM 4641 C C . GLN A 1 599 ? 14.678 32.647 -37.239 1.00 36.34 599 GLN A C 1
ATOM 4643 O O . GLN A 1 599 ? 14.127 32.082 -36.296 1.00 36.34 599 GLN A O 1
ATOM 4648 N N . ARG A 1 600 ? 15.966 33.012 -37.170 1.00 35.03 600 ARG A N 1
ATOM 4649 C CA . ARG A 1 600 ? 16.778 32.836 -35.951 1.00 35.03 600 ARG A CA 1
ATOM 4650 C C . ARG A 1 600 ? 16.331 33.739 -34.787 1.00 35.03 600 ARG A C 1
ATOM 4652 O O . ARG A 1 600 ? 16.688 33.460 -33.652 1.00 35.03 600 ARG A O 1
ATOM 4659 N N . ARG A 1 601 ? 15.523 34.781 -35.037 1.00 35.75 601 ARG A N 1
ATOM 4660 C CA . ARG A 1 601 ? 15.093 35.748 -34.006 1.00 35.75 601 ARG A CA 1
ATOM 4661 C C . ARG A 1 601 ? 13.834 35.365 -33.213 1.00 35.75 601 ARG A C 1
ATOM 4663 O O . ARG A 1 601 ? 13.586 36.002 -32.199 1.00 35.75 601 ARG A O 1
ATOM 4670 N N . SER A 1 602 ? 13.046 34.357 -33.610 1.00 33.78 602 SER A N 1
ATOM 4671 C CA . SER A 1 602 ? 11.722 34.117 -32.989 1.00 33.78 602 SER A CA 1
ATOM 4672 C C . SER A 1 602 ? 11.603 32.876 -32.095 1.00 33.78 602 SER A C 1
ATOM 4674 O O . SER A 1 602 ? 10.510 32.595 -31.615 1.00 33.78 602 SER A O 1
ATOM 4676 N N . ARG A 1 603 ? 12.685 32.124 -31.845 1.00 33.97 603 ARG A N 1
ATOM 4677 C CA . ARG A 1 603 ? 12.677 30.977 -30.905 1.00 33.97 603 ARG A CA 1
ATOM 4678 C C . ARG A 1 603 ? 13.367 31.251 -29.563 1.00 33.97 603 ARG A C 1
ATOM 4680 O O . ARG A 1 603 ? 13.448 30.358 -28.732 1.00 33.97 603 ARG A O 1
ATOM 4687 N N . SER A 1 604 ? 13.798 32.490 -29.332 1.00 33.81 604 SER A N 1
ATOM 4688 C CA . SER A 1 604 ? 14.430 32.949 -28.088 1.00 33.81 604 SER A CA 1
ATOM 4689 C C . SER A 1 604 ? 13.772 34.224 -27.546 1.00 33.81 604 SER A C 1
ATOM 4691 O O . SER A 1 604 ? 14.449 35.137 -27.075 1.00 33.81 604 SER A O 1
ATOM 4693 N N . ALA A 1 605 ? 12.445 34.326 -27.631 1.00 36.62 605 ALA A N 1
ATOM 4694 C CA . ALA A 1 605 ? 11.704 35.361 -26.916 1.00 36.62 605 ALA A CA 1
ATOM 4695 C C . ALA A 1 605 ? 11.467 34.884 -25.476 1.00 36.62 605 ALA A C 1
ATOM 4697 O O . ALA A 1 605 ? 10.429 34.313 -25.161 1.00 36.62 605 ALA A O 1
ATOM 4698 N N . GLY A 1 606 ? 12.479 35.049 -24.622 1.00 33.69 606 GLY A N 1
ATOM 4699 C CA . GLY A 1 606 ? 12.377 34.692 -23.208 1.00 33.69 606 GLY A CA 1
ATOM 4700 C C . GLY A 1 606 ? 13.722 34.530 -22.510 1.00 33.69 606 GLY A C 1
ATOM 4701 O O . GLY A 1 606 ? 14.003 33.450 -22.009 1.00 33.69 606 GLY A O 1
ATOM 4702 N N . ARG A 1 607 ? 14.517 35.610 -22.488 1.00 34.47 607 ARG A N 1
ATOM 4703 C CA . ARG A 1 607 ? 15.774 35.881 -21.745 1.00 34.47 607 ARG A CA 1
ATOM 4704 C C . ARG A 1 607 ? 16.919 36.225 -22.692 1.00 34.47 607 ARG A C 1
ATOM 4706 O O . ARG A 1 607 ? 17.386 35.398 -23.467 1.00 34.47 607 ARG A O 1
ATOM 4713 N N . SER A 1 608 ? 17.397 37.460 -22.579 1.00 38.16 608 SER A N 1
ATOM 4714 C CA . SER A 1 608 ? 18.652 37.921 -23.161 1.00 38.16 608 SER A CA 1
ATOM 4715 C C . SER A 1 608 ? 19.824 37.147 -22.543 1.00 38.16 608 SER A C 1
ATOM 4717 O O . SER A 1 608 ? 20.378 37.549 -21.522 1.00 38.16 608 SER A O 1
ATOM 4719 N N . ARG A 1 609 ? 20.200 36.013 -23.135 1.00 42.00 609 ARG A N 1
ATOM 4720 C CA . ARG A 1 609 ? 21.562 35.487 -23.016 1.00 42.00 609 ARG A CA 1
ATOM 4721 C C . ARG A 1 609 ? 22.318 35.951 -24.257 1.00 42.00 609 ARG A C 1
ATOM 4723 O O . ARG A 1 609 ? 21.786 35.859 -25.360 1.00 42.00 609 ARG A O 1
ATOM 4730 N N . GLY A 1 610 ? 23.499 36.531 -24.051 1.00 44.03 610 GLY A N 1
ATOM 4731 C CA . GLY A 1 610 ? 24.398 36.927 -25.134 1.00 44.03 610 GLY A CA 1
ATOM 4732 C C . GLY A 1 610 ? 24.810 35.736 -26.014 1.00 44.03 610 GLY A C 1
ATOM 4733 O O . GLY A 1 610 ? 24.405 34.605 -25.731 1.00 44.03 610 GLY A O 1
ATOM 4734 N N . PRO A 1 611 ? 25.594 35.981 -27.079 1.00 60.47 611 PRO A N 1
ATOM 4735 C CA . PRO A 1 611 ? 26.098 34.916 -27.944 1.00 60.47 611 PRO A CA 1
ATOM 4736 C C . PRO A 1 611 ? 26.785 33.822 -27.117 1.00 60.47 611 PRO A C 1
ATOM 4738 O O . PRO A 1 611 ? 27.465 34.108 -26.129 1.00 60.47 611 PRO A O 1
ATOM 4741 N N . GLY A 1 612 ? 26.536 32.565 -27.486 1.00 69.88 612 GLY A N 1
ATOM 4742 C CA . GLY A 1 612 ? 27.075 31.408 -26.769 1.00 69.88 612 GLY A CA 1
ATOM 4743 C C . GLY A 1 612 ? 28.605 31.327 -26.873 1.00 69.88 612 GLY A C 1
ATOM 4744 O O . GLY A 1 612 ? 29.187 31.931 -27.775 1.00 69.88 612 GLY A O 1
ATOM 4745 N N . PRO A 1 613 ? 29.278 30.544 -26.009 1.00 78.00 613 PRO A N 1
ATOM 4746 C CA . PRO A 1 613 ? 30.742 30.487 -25.960 1.00 78.00 613 PRO A CA 1
ATOM 4747 C C . PRO A 1 613 ? 31.385 30.069 -27.295 1.00 78.00 613 PRO A C 1
ATOM 4749 O O . PRO A 1 613 ? 32.471 30.535 -27.618 1.00 78.00 613 PRO A O 1
ATOM 4752 N N . TRP A 1 614 ? 30.701 29.255 -28.108 1.00 82.19 614 TRP A N 1
ATOM 4753 C CA . TRP A 1 614 ? 31.148 28.864 -29.453 1.00 82.19 614 TRP A CA 1
ATOM 4754 C C . TRP A 1 614 ? 30.993 29.965 -30.514 1.00 82.19 614 TRP A C 1
ATOM 4756 O O . TRP A 1 614 ? 31.727 29.970 -31.498 1.00 82.19 614 TRP A O 1
ATOM 4766 N N . GLU A 1 615 ? 30.054 30.899 -30.327 1.00 77.50 615 GLU A N 1
ATOM 4767 C CA . GLU A 1 615 ? 29.758 31.983 -31.278 1.00 77.50 615 GLU A CA 1
ATOM 4768 C C . GLU A 1 615 ? 30.709 33.176 -31.118 1.00 77.50 615 GLU A C 1
ATOM 4770 O O . GLU A 1 615 ? 30.938 33.913 -32.074 1.00 77.50 615 GLU A O 1
ATOM 4775 N N . THR A 1 616 ? 31.280 33.358 -29.924 1.00 83.25 616 THR A N 1
ATOM 4776 C CA . THR A 1 616 ? 32.300 34.381 -29.633 1.00 83.25 616 THR A CA 1
ATOM 4777 C C . THR A 1 616 ? 33.732 33.853 -29.715 1.00 83.25 616 THR A C 1
ATOM 4779 O O . THR A 1 616 ? 34.667 34.596 -29.433 1.00 83.25 616 THR A O 1
ATOM 4782 N N . MET A 1 617 ? 33.906 32.575 -30.055 1.00 86.94 617 MET A N 1
ATOM 4783 C CA . MET A 1 617 ? 35.190 31.877 -30.028 1.00 86.94 617 MET A CA 1
ATOM 4784 C C . MET A 1 617 ? 36.162 32.431 -31.076 1.00 86.94 617 MET A C 1
ATOM 4786 O O . MET A 1 617 ? 35.861 32.442 -32.271 1.00 86.94 617 MET A O 1
ATOM 4790 N N . THR A 1 618 ? 37.359 32.835 -30.652 1.00 90.75 618 THR A N 1
ATOM 4791 C CA . THR A 1 618 ? 38.429 33.242 -31.575 1.00 90.75 618 THR A CA 1
ATOM 4792 C C . THR A 1 618 ? 39.238 32.044 -32.079 1.00 90.75 618 THR A C 1
ATOM 4794 O O . THR A 1 618 ? 39.320 30.997 -31.431 1.00 90.75 618 THR A O 1
ATOM 4797 N N . THR A 1 619 ? 39.924 32.213 -33.217 1.00 88.25 619 THR A N 1
ATOM 4798 C CA . THR A 1 619 ? 40.851 31.202 -33.756 1.00 88.25 619 THR A CA 1
ATOM 4799 C C . THR A 1 619 ? 41.889 30.777 -32.719 1.00 88.25 619 THR A C 1
ATOM 4801 O O . THR A 1 619 ? 42.128 29.587 -32.555 1.00 88.25 619 THR A O 1
ATOM 4804 N N . GLN A 1 620 ? 42.456 31.722 -31.961 1.00 87.94 620 GLN A N 1
ATOM 4805 C CA . GLN A 1 620 ? 43.492 31.445 -30.964 1.00 87.94 620 GLN A CA 1
ATOM 4806 C C . GLN A 1 620 ? 42.962 30.643 -29.759 1.00 87.94 620 GLN A C 1
ATOM 4808 O O . GLN A 1 620 ? 43.661 29.773 -29.233 1.00 87.94 620 GLN A O 1
ATOM 4813 N N . GLU A 1 621 ? 41.727 30.901 -29.326 1.00 86.19 621 GLU A N 1
ATOM 4814 C CA . GLU A 1 621 ? 41.085 30.178 -28.223 1.00 86.19 621 GLU A CA 1
ATOM 4815 C C . GLU A 1 621 ? 40.709 28.751 -28.622 1.00 86.19 621 GLU A C 1
ATOM 4817 O O . GLU A 1 621 ? 41.054 27.802 -27.908 1.00 86.19 621 GLU A O 1
ATOM 4822 N N . LEU A 1 622 ? 40.088 28.583 -29.796 1.00 88.00 622 LEU A N 1
ATOM 4823 C CA . LEU A 1 622 ? 39.765 27.264 -30.334 1.00 88.00 622 LEU A CA 1
ATOM 4824 C C . LEU A 1 622 ? 41.036 26.435 -30.531 1.00 88.00 622 LEU A C 1
ATOM 4826 O O . LEU A 1 622 ? 41.101 25.270 -30.139 1.00 88.00 622 LEU A O 1
ATOM 4830 N N . GLU A 1 623 ? 42.088 27.051 -31.060 1.00 86.75 623 GLU A N 1
ATOM 4831 C CA . GLU A 1 623 ? 43.391 26.427 -31.234 1.00 86.75 623 GLU A CA 1
ATOM 4832 C C . GLU A 1 623 ? 44.021 25.953 -29.919 1.00 86.75 623 GLU A C 1
ATOM 4834 O O . GLU A 1 623 ? 44.635 24.881 -29.879 1.00 86.75 623 GLU A O 1
ATOM 4839 N N . LYS A 1 624 ? 43.863 26.712 -28.830 1.00 87.38 624 LYS A N 1
ATOM 4840 C CA . LYS A 1 624 ? 44.342 26.336 -27.491 1.00 87.38 624 LYS A CA 1
ATOM 4841 C C . LYS A 1 624 ? 43.600 25.107 -26.963 1.00 87.38 624 LYS A C 1
ATOM 4843 O O . LYS A 1 624 ? 44.227 24.216 -26.385 1.00 87.38 624 LYS A O 1
ATOM 4848 N N . ILE A 1 625 ? 42.287 25.036 -27.187 1.00 83.69 625 ILE A N 1
ATOM 4849 C CA . ILE A 1 625 ? 41.455 23.877 -26.835 1.00 83.69 625 ILE A CA 1
ATOM 4850 C C . ILE A 1 625 ? 41.868 22.661 -27.672 1.00 83.69 625 ILE A C 1
ATOM 4852 O O . ILE A 1 625 ? 42.185 21.613 -27.111 1.00 83.69 625 ILE A O 1
ATOM 4856 N N . GLN A 1 626 ? 41.971 22.811 -28.995 1.00 84.06 626 GLN A N 1
ATOM 4857 C CA . GLN A 1 626 ? 42.394 21.749 -29.912 1.00 84.06 626 GLN A CA 1
ATOM 4858 C C . GLN A 1 626 ? 43.802 21.223 -29.590 1.00 84.06 626 GLN A C 1
ATOM 4860 O O . GLN A 1 626 ? 44.041 20.021 -29.665 1.00 84.06 626 GLN A O 1
ATOM 4865 N N . THR A 1 627 ? 44.724 22.089 -29.161 1.00 85.62 627 THR A N 1
ATOM 4866 C CA . THR A 1 627 ? 46.085 21.690 -28.760 1.00 85.62 627 THR A CA 1
ATOM 4867 C C . THR A 1 627 ? 46.074 20.836 -27.491 1.00 85.62 627 THR A C 1
ATOM 4869 O O . THR A 1 627 ? 46.726 19.790 -27.438 1.00 85.62 627 THR A O 1
ATOM 4872 N N . LYS A 1 628 ? 45.295 21.232 -26.474 1.00 82.00 628 LYS A N 1
ATOM 4873 C CA . LYS A 1 628 ? 45.111 20.430 -25.252 1.00 82.00 628 LYS A CA 1
ATOM 4874 C C . LYS A 1 628 ? 44.455 19.084 -25.558 1.00 82.00 628 LYS A C 1
ATOM 4876 O O . LYS A 1 628 ? 44.869 18.065 -25.012 1.00 82.00 628 LYS A O 1
ATOM 4881 N N . LEU A 1 629 ? 43.476 19.074 -26.462 1.00 79.88 629 LEU A N 1
ATOM 4882 C CA . LEU A 1 629 ? 42.830 17.854 -26.941 1.00 79.88 629 LEU A CA 1
ATOM 4883 C C . LEU A 1 629 ? 43.801 16.924 -27.658 1.00 79.88 629 LEU A C 1
ATOM 4885 O O . LEU A 1 629 ? 43.853 15.739 -27.340 1.00 79.88 629 LEU A O 1
ATOM 4889 N N . ALA A 1 630 ? 44.604 17.453 -28.577 1.00 79.06 630 ALA A N 1
ATOM 4890 C CA . ALA A 1 630 ? 45.604 16.675 -29.296 1.00 79.06 630 ALA A CA 1
ATOM 4891 C C . ALA A 1 630 ? 46.625 16.058 -28.328 1.00 79.06 630 ALA A C 1
ATOM 4893 O O . ALA A 1 630 ? 46.976 14.887 -28.464 1.00 79.06 630 ALA A O 1
ATOM 4894 N N . TRP A 1 631 ? 47.056 16.811 -27.310 1.00 83.44 631 TRP A N 1
ATOM 4895 C CA . TRP A 1 631 ? 47.932 16.297 -26.257 1.00 83.44 631 TRP A CA 1
ATOM 4896 C C . TRP A 1 631 ? 47.277 15.162 -25.455 1.00 83.44 631 TRP A C 1
ATOM 4898 O O . TRP A 1 631 ? 47.873 14.093 -25.324 1.00 83.44 631 TRP A O 1
ATOM 4908 N N . LEU A 1 632 ? 46.031 15.342 -24.994 1.00 77.88 632 LEU A N 1
ATOM 4909 C CA . LEU A 1 632 ? 45.284 14.309 -24.263 1.00 77.88 632 LEU A CA 1
ATOM 4910 C C . LEU A 1 632 ? 45.105 13.036 -25.094 1.00 77.88 632 LEU A C 1
ATOM 4912 O O . LEU A 1 632 ? 45.302 11.933 -24.581 1.00 77.88 632 LEU A O 1
ATOM 4916 N N . LEU A 1 633 ? 44.762 13.172 -26.375 1.00 76.31 633 LEU A N 1
ATOM 4917 C CA . LEU A 1 633 ? 44.587 12.037 -27.279 1.00 76.31 633 LEU A CA 1
ATOM 4918 C C . LEU A 1 633 ? 45.904 11.296 -27.528 1.00 76.31 633 LEU A C 1
ATOM 4920 O O . LEU A 1 633 ? 45.876 10.081 -27.686 1.00 76.31 633 LEU A O 1
ATOM 4924 N N . ARG A 1 634 ? 47.053 11.984 -27.521 1.00 81.62 634 ARG A N 1
ATOM 4925 C CA . ARG A 1 634 ? 48.388 11.387 -27.722 1.00 81.62 634 ARG A CA 1
ATOM 4926 C C . ARG A 1 634 ? 48.934 10.630 -26.512 1.00 81.62 634 ARG A C 1
ATOM 4928 O O . ARG A 1 634 ? 49.904 9.890 -26.666 1.00 81.62 634 ARG A O 1
ATOM 4935 N N . LEU A 1 635 ? 48.342 10.776 -25.324 1.00 76.00 635 LEU A N 1
ATOM 4936 C CA . LEU A 1 635 ? 48.814 10.062 -24.136 1.00 76.00 635 LEU A CA 1
ATOM 4937 C C . LEU A 1 635 ? 48.768 8.535 -24.357 1.00 76.00 635 LEU A C 1
ATOM 4939 O O . LEU A 1 635 ? 47.734 8.023 -24.797 1.00 76.00 635 LEU A O 1
ATOM 4943 N N . PRO A 1 636 ? 49.822 7.772 -23.991 1.00 71.50 636 PRO A N 1
ATOM 4944 C CA . PRO A 1 636 ? 49.909 6.333 -24.276 1.00 71.50 636 PRO A CA 1
ATOM 4945 C C . PRO A 1 636 ? 48.738 5.499 -23.741 1.00 71.50 636 PRO A C 1
ATOM 4947 O O . PRO A 1 636 ? 48.377 4.475 -24.315 1.00 71.50 636 PRO A O 1
ATOM 4950 N N . GLN A 1 637 ? 48.136 5.916 -22.627 1.00 70.62 637 GLN A N 1
ATOM 4951 C CA . GLN A 1 637 ? 46.950 5.274 -22.055 1.00 70.62 637 GLN A CA 1
ATOM 4952 C C . GLN A 1 637 ? 45.685 5.512 -22.896 1.00 70.62 637 GLN A C 1
ATOM 4954 O O . GLN A 1 637 ? 44.876 4.605 -23.067 1.00 70.62 637 GLN A O 1
ATOM 4959 N N . ASN A 1 638 ? 45.537 6.703 -23.477 1.00 72.81 638 ASN A N 1
ATOM 4960 C CA . ASN A 1 638 ? 44.379 7.071 -24.287 1.00 72.81 638 ASN A CA 1
ATOM 4961 C C . ASN A 1 638 ? 44.500 6.505 -25.701 1.00 72.81 638 ASN A C 1
ATOM 4963 O O . ASN A 1 638 ? 43.523 5.973 -26.219 1.00 72.81 638 ASN A O 1
ATOM 4967 N N . GLN A 1 639 ? 45.711 6.494 -26.265 1.00 77.94 639 GLN A N 1
ATOM 4968 C CA . GLN A 1 639 ? 46.003 5.763 -27.498 1.00 77.94 639 GLN A CA 1
ATOM 4969 C C . GLN A 1 639 ? 45.704 4.270 -27.350 1.00 77.94 639 GLN A C 1
ATOM 4971 O O . GLN A 1 639 ? 45.050 3.710 -28.217 1.00 77.94 639 GLN A O 1
ATOM 4976 N N . ARG A 1 640 ? 46.068 3.632 -26.226 1.00 72.56 640 ARG A N 1
ATOM 4977 C CA . ARG A 1 640 ? 45.695 2.229 -25.961 1.00 72.56 640 ARG A CA 1
ATOM 4978 C C . ARG A 1 640 ? 44.181 2.014 -25.908 1.00 72.56 640 ARG A C 1
ATOM 4980 O O . ARG A 1 640 ? 43.698 1.037 -26.468 1.00 72.56 640 ARG A O 1
ATOM 4987 N N . ARG A 1 641 ? 43.425 2.922 -25.281 1.00 69.06 641 ARG A N 1
ATOM 4988 C CA . ARG A 1 641 ? 41.951 2.851 -25.217 1.00 69.06 641 ARG A CA 1
ATOM 4989 C C . ARG A 1 641 ? 41.300 3.025 -26.592 1.00 69.06 641 ARG A C 1
ATOM 4991 O O . ARG A 1 641 ? 40.399 2.267 -26.928 1.00 69.06 641 ARG A O 1
ATOM 4998 N N . LEU A 1 642 ? 41.775 3.981 -27.390 1.00 66.56 642 LEU A N 1
ATOM 4999 C CA . LEU A 1 642 ? 41.298 4.213 -28.758 1.00 66.56 642 LEU A CA 1
ATOM 5000 C C . LEU A 1 642 ? 41.673 3.055 -29.690 1.00 66.56 642 LEU A C 1
ATOM 5002 O O . LEU A 1 642 ? 40.852 2.615 -30.483 1.00 66.56 642 LEU A O 1
ATOM 5006 N N . GLN A 1 643 ? 42.887 2.523 -29.555 1.00 71.38 643 GLN A N 1
ATOM 5007 C CA . GLN A 1 643 ? 43.366 1.382 -30.328 1.00 71.38 643 GLN A CA 1
ATOM 5008 C C . GLN A 1 643 ? 42.607 0.100 -29.964 1.00 71.38 643 GLN A C 1
ATOM 5010 O O . GLN A 1 643 ? 42.238 -0.656 -30.849 1.00 71.38 643 GLN A O 1
ATOM 5015 N N . HIS A 1 644 ? 42.270 -0.099 -28.687 1.00 71.94 644 HIS A N 1
ATOM 5016 C CA . HIS A 1 644 ? 41.420 -1.208 -28.253 1.00 71.94 644 HIS A CA 1
ATOM 5017 C C . HIS A 1 644 ? 40.027 -1.162 -28.896 1.00 71.94 644 HIS A C 1
ATOM 5019 O O . HIS A 1 644 ? 39.529 -2.191 -29.342 1.00 71.94 644 HIS A O 1
ATOM 5025 N N . VAL A 1 645 ? 39.418 0.028 -28.986 1.00 62.72 645 VAL A N 1
ATOM 5026 C CA . VAL A 1 645 ? 38.159 0.209 -29.725 1.00 62.72 645 VAL A CA 1
ATOM 5027 C C . VAL A 1 645 ? 38.377 0.036 -31.228 1.00 62.72 645 VAL A C 1
ATOM 5029 O O . VAL A 1 645 ? 37.511 -0.503 -31.885 1.00 62.72 645 VAL A O 1
ATOM 5032 N N . ALA A 1 646 ? 39.514 0.433 -31.796 1.00 64.50 646 ALA A N 1
ATOM 5033 C CA . ALA A 1 646 ? 39.771 0.283 -33.231 1.00 64.50 646 ALA A CA 1
ATOM 5034 C C . ALA A 1 646 ? 40.099 -1.157 -33.675 1.00 64.50 646 ALA A C 1
ATOM 5036 O O . ALA A 1 646 ? 39.846 -1.509 -34.827 1.00 64.50 646 ALA A O 1
ATOM 5037 N N . ASP A 1 647 ? 40.686 -1.972 -32.797 1.00 66.62 647 ASP A N 1
ATOM 5038 C CA . ASP A 1 647 ? 41.104 -3.352 -33.094 1.00 66.62 647 ASP A CA 1
ATOM 5039 C C . ASP A 1 647 ? 40.028 -4.387 -32.763 1.00 66.62 647 ASP A C 1
ATOM 5041 O O . ASP A 1 647 ? 40.103 -5.542 -33.187 1.00 66.62 647 ASP A O 1
ATOM 5045 N N . LYS A 1 648 ? 39.009 -3.983 -32.004 1.00 62.59 648 LYS A N 1
ATOM 5046 C CA . LYS A 1 648 ? 37.849 -4.820 -31.737 1.00 62.59 648 LYS A CA 1
ATOM 5047 C C . LYS A 1 648 ? 37.030 -4.982 -33.031 1.00 62.59 648 LYS A C 1
ATOM 5049 O O . LYS A 1 648 ? 36.858 -4.009 -33.755 1.00 62.59 648 LYS A O 1
ATOM 5054 N N . PRO A 1 649 ? 36.529 -6.185 -33.353 1.00 57.31 649 PRO A N 1
ATOM 5055 C CA . PRO A 1 649 ? 35.652 -6.370 -34.504 1.00 57.31 649 PRO A CA 1
ATOM 5056 C C . PRO A 1 649 ? 34.270 -5.756 -34.231 1.00 57.31 649 PRO A C 1
ATOM 5058 O O . PRO A 1 649 ? 33.650 -6.059 -33.209 1.00 57.31 649 PRO A O 1
ATOM 5061 N N . HIS A 1 650 ? 33.776 -4.930 -35.159 1.00 54.03 650 HIS A N 1
ATOM 5062 C CA . HIS A 1 650 ? 32.420 -4.366 -35.130 1.00 54.03 650 HIS A CA 1
ATOM 5063 C C . HIS A 1 650 ? 31.632 -4.829 -36.346 1.00 54.03 650 HIS A C 1
ATOM 5065 O O . HIS A 1 650 ? 32.110 -4.745 -37.475 1.00 54.03 650 HIS A O 1
ATOM 5071 N N . ASP A 1 651 ? 30.389 -5.244 -36.115 1.00 47.91 651 ASP A N 1
ATOM 5072 C CA . ASP A 1 651 ? 29.497 -5.714 -37.179 1.00 47.91 651 ASP A CA 1
ATOM 5073 C C . ASP A 1 651 ? 29.016 -4.575 -38.098 1.00 47.91 651 ASP A C 1
ATOM 5075 O O . ASP A 1 651 ? 28.599 -4.817 -39.228 1.00 47.91 651 ASP A O 1
ATOM 5079 N N . ASN A 1 652 ? 29.055 -3.322 -37.625 1.00 52.53 652 ASN A N 1
ATOM 5080 C CA . ASN A 1 652 ? 28.729 -2.133 -38.413 1.00 52.53 652 ASN A CA 1
ATOM 5081 C C . ASN A 1 652 ? 29.345 -0.848 -37.828 1.00 52.53 652 ASN A C 1
ATOM 5083 O O . ASN A 1 652 ? 29.759 -0.790 -36.668 1.00 52.53 652 ASN A O 1
ATOM 5087 N N . GLU A 1 653 ? 29.337 0.207 -38.645 1.00 49.16 653 GLU A N 1
ATOM 5088 C CA . GLU A 1 653 ? 29.876 1.533 -38.323 1.00 49.16 653 GLU A CA 1
ATOM 5089 C C . GLU A 1 653 ? 29.200 2.184 -37.100 1.00 49.16 653 GLU A C 1
ATOM 5091 O O . GLU A 1 653 ? 29.856 2.869 -36.319 1.00 49.16 653 GLU A O 1
ATOM 5096 N N . ALA A 1 654 ? 27.910 1.923 -36.857 1.00 48.44 654 ALA A N 1
ATOM 5097 C CA . ALA A 1 654 ? 27.180 2.515 -35.733 1.00 48.44 654 ALA A CA 1
ATOM 5098 C C . ALA A 1 654 ? 27.644 1.971 -34.367 1.00 48.44 654 ALA A C 1
ATOM 5100 O O . ALA A 1 654 ? 27.759 2.735 -33.406 1.00 48.44 654 ALA A O 1
ATOM 5101 N N . LEU A 1 655 ? 27.947 0.671 -34.281 1.00 52.34 655 LEU A N 1
ATOM 5102 C CA . LEU A 1 655 ? 28.504 0.038 -33.079 1.00 52.34 655 LEU A CA 1
ATOM 5103 C C . LEU A 1 655 ? 29.907 0.565 -32.765 1.00 52.34 655 LEU A C 1
ATOM 5105 O O . LEU A 1 655 ? 30.200 0.878 -31.610 1.00 52.34 655 LEU A O 1
ATOM 5109 N N . PHE A 1 656 ? 30.736 0.732 -33.796 1.00 61.56 656 PHE A N 1
ATOM 5110 C CA . PHE A 1 656 ? 32.056 1.347 -33.673 1.00 61.56 656 PHE A CA 1
ATOM 5111 C C . PHE A 1 656 ? 31.961 2.779 -33.125 1.00 61.56 656 PHE A C 1
ATOM 5113 O O . PHE A 1 656 ? 32.599 3.104 -32.122 1.00 61.56 656 PHE A O 1
ATOM 5120 N N . LEU A 1 657 ? 31.097 3.617 -33.711 1.00 54.03 657 LEU A N 1
ATOM 5121 C CA . LEU A 1 657 ? 30.916 5.006 -33.280 1.00 54.03 657 LEU A CA 1
ATOM 5122 C C . LEU A 1 657 ? 30.379 5.118 -31.843 1.00 54.03 657 LEU A C 1
ATOM 5124 O O . LEU A 1 657 ? 30.746 6.045 -31.122 1.00 54.03 657 LEU A O 1
ATOM 5128 N N . CYS A 1 658 ? 29.550 4.174 -31.393 1.00 55.94 658 CYS A N 1
ATOM 5129 C CA . CYS A 1 658 ? 29.009 4.169 -30.033 1.00 55.94 658 CYS A CA 1
ATOM 5130 C C . CYS A 1 658 ? 30.058 3.821 -28.967 1.00 55.94 658 CYS A C 1
ATOM 5132 O O . CYS A 1 658 ? 30.109 4.481 -27.928 1.00 55.94 658 CYS A O 1
ATOM 5134 N N . GLU A 1 659 ? 30.915 2.828 -29.210 1.00 56.31 659 GLU A N 1
ATOM 5135 C CA . GLU A 1 659 ? 32.016 2.501 -28.290 1.00 56.31 659 GLU A CA 1
ATOM 5136 C C . GLU A 1 659 ? 33.088 3.588 -28.285 1.00 56.31 659 GLU A C 1
ATOM 5138 O O . GLU A 1 659 ? 33.607 3.962 -27.229 1.00 56.31 659 GLU A O 1
ATOM 5143 N N . LEU A 1 660 ? 33.355 4.159 -29.459 1.00 65.38 660 LEU A N 1
ATOM 5144 C CA . LEU A 1 660 ? 34.247 5.296 -29.597 1.00 65.38 660 LEU A CA 1
ATOM 5145 C C . LEU A 1 660 ? 33.722 6.504 -28.807 1.00 65.38 660 LEU A C 1
ATOM 5147 O O . LEU A 1 660 ? 34.493 7.143 -28.090 1.00 65.38 660 LEU A O 1
ATOM 5151 N N . ARG A 1 661 ? 32.407 6.767 -28.841 1.00 66.31 661 ARG A N 1
ATOM 5152 C CA . ARG A 1 661 ? 31.766 7.861 -28.092 1.00 66.31 661 ARG A CA 1
ATOM 5153 C C . ARG A 1 661 ? 32.030 7.782 -26.591 1.00 66.31 661 ARG A C 1
ATOM 5155 O O . ARG A 1 661 ? 32.354 8.801 -25.996 1.00 66.31 661 ARG A O 1
ATOM 5162 N N . VAL A 1 662 ? 31.966 6.597 -25.983 1.00 61.75 662 VAL A N 1
ATOM 5163 C CA . VAL A 1 662 ? 32.220 6.420 -24.537 1.00 61.75 662 VAL A CA 1
ATOM 5164 C C . VAL A 1 662 ? 33.654 6.815 -24.171 1.00 61.75 662 VAL A C 1
ATOM 5166 O O . VAL A 1 662 ? 33.891 7.490 -23.165 1.00 61.75 662 VAL A O 1
ATOM 5169 N N . VAL A 1 663 ? 34.625 6.434 -25.006 1.00 66.81 663 VAL A N 1
ATOM 5170 C CA . VAL A 1 663 ? 36.025 6.833 -24.814 1.00 66.81 663 VAL A CA 1
ATOM 5171 C C . VAL A 1 663 ? 36.162 8.344 -24.983 1.00 66.81 663 VAL A C 1
ATOM 5173 O O . VAL A 1 663 ? 36.741 9.001 -24.118 1.00 66.81 663 VAL A O 1
ATOM 5176 N N . LEU A 1 664 ? 35.570 8.912 -26.033 1.00 68.00 664 LEU A N 1
ATOM 5177 C CA . LEU A 1 664 ? 35.619 10.344 -26.309 1.00 68.00 664 LEU A CA 1
ATOM 5178 C C . LEU A 1 664 ? 34.921 11.183 -25.224 1.00 68.00 664 LEU A C 1
ATOM 5180 O O . LEU A 1 664 ? 35.440 12.235 -24.864 1.00 68.00 664 LEU A O 1
ATOM 5184 N N . ASP A 1 665 ? 33.789 10.751 -24.662 1.00 69.56 665 ASP A N 1
ATOM 5185 C CA . ASP A 1 665 ? 33.055 11.487 -23.613 1.00 69.56 665 ASP A CA 1
ATOM 5186 C C . ASP A 1 665 ? 33.923 11.636 -22.361 1.00 69.56 665 ASP A C 1
ATOM 5188 O O . ASP A 1 665 ? 34.042 12.728 -21.803 1.00 69.56 665 ASP A O 1
ATOM 5192 N N . SER A 1 666 ? 34.628 10.562 -21.992 1.00 68.62 666 SER A N 1
ATOM 5193 C CA . SER A 1 666 ? 35.538 10.553 -20.841 1.00 68.62 666 SER A CA 1
ATOM 5194 C C . SER A 1 666 ? 36.787 11.428 -21.017 1.00 68.62 666 SER A C 1
ATOM 5196 O O . SER A 1 666 ? 37.398 11.822 -20.028 1.00 68.62 666 SER A O 1
ATOM 5198 N N . LEU A 1 667 ? 37.181 11.722 -22.261 1.00 70.88 667 LEU A N 1
ATOM 5199 C CA . LEU A 1 667 ? 38.381 12.505 -22.578 1.00 70.88 667 LEU A CA 1
ATOM 5200 C C . LEU A 1 667 ? 38.066 13.978 -22.840 1.00 70.88 667 LEU A C 1
ATOM 5202 O O . LEU A 1 667 ? 38.806 14.858 -22.407 1.00 70.88 667 LEU A O 1
ATOM 5206 N N . LEU A 1 668 ? 36.980 14.238 -23.566 1.00 72.62 668 LEU A N 1
ATOM 5207 C CA . LEU A 1 668 ? 36.604 15.568 -24.040 1.00 72.62 668 LEU A CA 1
ATOM 5208 C C . LEU A 1 668 ? 35.798 16.334 -22.994 1.00 72.62 668 LEU A C 1
ATOM 5210 O O . LEU A 1 668 ? 35.987 17.537 -22.833 1.00 72.62 668 LEU A O 1
ATOM 5214 N N . GLY A 1 669 ? 34.935 15.639 -22.252 1.00 68.25 669 GLY A N 1
ATOM 5215 C CA . GLY A 1 669 ? 34.019 16.281 -21.322 1.00 68.25 669 GLY A CA 1
ATOM 5216 C C . GLY A 1 669 ? 34.701 17.071 -20.198 1.00 68.25 669 GLY A C 1
ATOM 5217 O O . GLY A 1 669 ? 34.365 18.244 -20.036 1.00 68.25 669 GLY A O 1
ATOM 5218 N N . PRO A 1 670 ? 35.717 16.536 -19.488 1.00 76.00 670 PRO A N 1
ATOM 5219 C CA . PRO A 1 670 ? 36.410 17.299 -18.448 1.00 76.00 670 PRO A CA 1
ATOM 5220 C C . PRO A 1 670 ? 37.071 18.569 -18.991 1.00 76.00 670 PRO A C 1
ATOM 5222 O O . PRO A 1 670 ? 37.085 19.598 -18.318 1.00 76.00 670 PRO A O 1
ATOM 5225 N N . LEU A 1 671 ? 37.581 18.528 -20.228 1.00 79.31 671 LEU A N 1
ATOM 5226 C CA . LEU A 1 671 ? 38.170 19.702 -20.864 1.00 79.31 671 LEU A CA 1
ATOM 5227 C C . LEU A 1 671 ? 37.105 20.731 -21.259 1.00 79.31 671 LEU A C 1
ATOM 5229 O O . LEU A 1 671 ? 37.334 21.926 -21.081 1.00 79.31 671 LEU A O 1
ATOM 5233 N N . PHE A 1 672 ? 35.962 20.291 -21.788 1.00 81.38 672 PHE A N 1
ATOM 5234 C CA . PHE A 1 672 ? 34.873 21.187 -22.175 1.00 81.38 672 PHE A CA 1
ATOM 5235 C C . PHE A 1 672 ? 34.249 21.881 -20.965 1.00 81.38 672 PHE A C 1
ATOM 5237 O O . PHE A 1 672 ? 34.029 23.090 -21.016 1.00 81.38 672 PHE A O 1
ATOM 5244 N N . VAL A 1 673 ? 34.064 21.161 -19.856 1.00 75.50 673 VAL A N 1
ATOM 5245 C CA . VAL A 1 673 ? 33.604 21.741 -18.585 1.00 75.50 673 VAL A CA 1
ATOM 5246 C C . VAL A 1 673 ? 34.638 22.730 -18.042 1.00 75.50 673 VAL A C 1
ATOM 5248 O O . VAL A 1 673 ? 34.304 23.877 -17.758 1.00 75.50 673 VAL A O 1
ATOM 5251 N N . ALA A 1 674 ? 35.916 22.338 -17.974 1.00 74.69 674 ALA A N 1
ATOM 5252 C CA . ALA A 1 674 ? 36.986 23.208 -17.475 1.00 74.69 674 ALA A CA 1
ATOM 5253 C C . ALA A 1 674 ? 37.225 24.453 -18.349 1.00 74.69 674 ALA A C 1
ATOM 5255 O O . ALA A 1 674 ? 37.789 25.438 -17.880 1.00 74.69 674 ALA A O 1
ATOM 5256 N N . SER A 1 675 ? 36.812 24.409 -19.618 1.00 78.62 675 SER A N 1
ATOM 5257 C CA . SER A 1 675 ? 36.898 25.536 -20.555 1.00 78.62 675 SER A CA 1
ATOM 5258 C C . SER A 1 675 ? 35.605 26.361 -20.616 1.00 78.62 675 SER A C 1
ATOM 5260 O O . SER A 1 675 ? 35.518 27.271 -21.433 1.00 78.62 675 SER A O 1
ATOM 5262 N N . GLY A 1 676 ? 34.598 26.046 -19.790 1.00 81.12 676 GLY A N 1
ATOM 5263 C CA . GLY A 1 676 ? 33.312 26.753 -19.755 1.00 81.12 676 GLY A CA 1
ATOM 5264 C C . GLY A 1 676 ? 32.449 26.572 -21.010 1.00 81.12 676 GLY A C 1
ATOM 5265 O O . GLY A 1 676 ? 31.519 27.344 -21.227 1.00 81.12 676 GLY A O 1
ATOM 5266 N N . LEU A 1 677 ? 32.751 25.571 -21.844 1.00 79.81 677 LEU A N 1
ATOM 5267 C CA . LEU A 1 677 ? 32.058 25.305 -23.112 1.00 79.81 677 LEU A CA 1
ATOM 5268 C C . LEU A 1 677 ? 30.743 24.553 -22.907 1.00 79.81 677 LEU A C 1
ATOM 5270 O O . LEU A 1 677 ? 29.824 24.673 -23.713 1.00 79.81 677 LEU A O 1
ATOM 5274 N N . VAL A 1 678 ? 30.659 23.779 -21.825 1.00 78.06 678 VAL A N 1
ATOM 5275 C CA . VAL A 1 678 ? 29.471 23.028 -21.410 1.00 78.06 678 VAL A CA 1
ATOM 5276 C C . VAL A 1 678 ? 29.287 23.140 -19.901 1.00 78.06 678 VAL A C 1
ATOM 5278 O O . VAL A 1 678 ? 30.256 23.303 -19.162 1.00 78.06 678 VAL A O 1
ATOM 5281 N N . GLN A 1 679 ? 28.037 23.052 -19.447 1.00 73.94 679 GLN A N 1
ATOM 5282 C CA . GLN A 1 679 ? 27.682 23.182 -18.027 1.00 73.94 679 GLN A CA 1
ATOM 5283 C C . GLN A 1 679 ? 27.630 21.836 -17.297 1.00 73.94 679 GLN A C 1
ATOM 5285 O O . GLN A 1 679 ? 27.728 21.801 -16.074 1.00 73.94 679 GLN A O 1
ATOM 5290 N N . ASP A 1 680 ? 27.478 20.732 -18.033 1.00 66.94 680 ASP A N 1
ATOM 5291 C CA . ASP A 1 680 ? 27.394 19.387 -17.480 1.00 66.94 680 ASP A CA 1
ATOM 5292 C C . ASP A 1 680 ? 28.024 18.337 -18.409 1.00 66.94 680 ASP A C 1
ATOM 5294 O O . ASP A 1 680 ? 28.364 18.596 -19.563 1.00 66.94 680 ASP A O 1
ATOM 5298 N N . MET A 1 681 ? 28.198 17.132 -17.866 1.00 66.25 681 MET A N 1
ATOM 5299 C CA . MET A 1 681 ? 28.770 15.971 -18.553 1.00 66.25 681 MET A CA 1
ATOM 5300 C C . MET A 1 681 ? 27.695 15.080 -19.195 1.00 66.25 681 MET A C 1
ATOM 5302 O O . MET A 1 681 ? 27.940 13.896 -19.438 1.00 66.25 681 MET A O 1
ATOM 5306 N N . LYS A 1 682 ? 26.477 15.593 -19.433 1.00 64.06 682 LYS A N 1
ATOM 5307 C CA . LYS A 1 682 ? 25.405 14.766 -20.004 1.00 64.06 682 LYS A CA 1
ATOM 5308 C C . LYS A 1 682 ? 25.752 14.387 -21.453 1.00 64.06 682 LYS A C 1
ATOM 5310 O O . LYS A 1 682 ? 26.233 15.241 -22.201 1.00 64.06 682 LYS A O 1
ATOM 5315 N N . PRO A 1 683 ? 25.453 13.150 -21.904 1.00 55.75 683 PRO A N 1
ATOM 5316 C CA . PRO A 1 683 ? 25.835 12.678 -23.240 1.00 55.75 683 PRO A CA 1
ATOM 5317 C C . PRO A 1 683 ? 25.347 13.568 -24.389 1.00 55.75 683 PRO A C 1
ATOM 5319 O O . PRO A 1 683 ? 26.053 13.753 -25.375 1.00 55.75 683 PRO A O 1
ATOM 5322 N N . ARG A 1 684 ? 24.151 14.154 -24.252 1.00 62.72 684 ARG A N 1
ATOM 5323 C CA . ARG A 1 684 ? 23.581 15.068 -25.249 1.00 62.72 684 ARG A CA 1
ATOM 5324 C C . ARG A 1 684 ? 24.341 16.396 -25.312 1.00 62.72 684 ARG A C 1
ATOM 5326 O O . ARG A 1 684 ? 24.733 16.803 -26.395 1.00 62.72 684 ARG A O 1
ATOM 5333 N N . THR A 1 685 ? 24.636 16.999 -24.160 1.00 67.88 685 THR A N 1
ATOM 5334 C CA . THR A 1 685 ? 25.419 18.241 -24.047 1.00 67.88 685 THR A CA 1
ATOM 5335 C C . THR A 1 685 ? 26.822 18.084 -24.639 1.00 67.88 685 THR A C 1
ATOM 5337 O O . THR A 1 685 ? 27.310 18.964 -25.342 1.00 67.88 685 THR A O 1
ATOM 5340 N N . LEU A 1 686 ? 27.472 16.942 -24.387 1.00 62.59 686 LEU A N 1
ATOM 5341 C CA . LEU A 1 686 ? 28.801 16.642 -24.925 1.00 62.59 686 LEU A CA 1
ATOM 5342 C C . LEU A 1 686 ? 28.787 16.347 -26.428 1.00 62.59 686 LEU A C 1
ATOM 5344 O O . LEU A 1 686 ? 29.764 16.660 -27.108 1.00 62.59 686 LEU A O 1
ATOM 5348 N N . GLN A 1 687 ? 27.705 15.759 -26.945 1.00 67.62 687 GLN A N 1
ATOM 5349 C CA . GLN A 1 687 ? 27.525 15.565 -28.382 1.00 67.62 687 GLN A CA 1
ATOM 5350 C C . GLN A 1 687 ? 27.341 16.908 -29.095 1.00 67.62 687 GLN A C 1
ATOM 5352 O O . GLN A 1 687 ? 28.070 17.184 -30.043 1.00 67.62 687 GLN A O 1
ATOM 5357 N N . ASP A 1 688 ? 26.446 17.760 -28.592 1.00 69.62 688 ASP A N 1
ATOM 5358 C CA . ASP A 1 688 ? 26.199 19.090 -29.157 1.00 69.62 688 ASP A CA 1
ATOM 5359 C C . ASP A 1 688 ? 27.494 19.929 -29.163 1.00 69.62 688 ASP A C 1
ATOM 5361 O O . ASP A 1 688 ? 27.845 20.531 -30.172 1.00 69.62 688 ASP A O 1
ATOM 5365 N N . ALA A 1 689 ? 28.295 19.861 -28.094 1.00 73.50 689 ALA A N 1
ATOM 5366 C CA . ALA A 1 689 ? 29.583 20.551 -28.008 1.00 73.50 689 ALA A CA 1
ATOM 5367 C C . ALA A 1 689 ? 30.634 20.083 -29.036 1.00 73.50 689 ALA A C 1
ATOM 5369 O O . ALA A 1 689 ? 31.505 20.861 -29.427 1.00 73.50 689 ALA A O 1
ATOM 5370 N N . ARG A 1 690 ? 30.596 18.820 -29.478 1.00 77.06 690 ARG A N 1
ATOM 5371 C CA . ARG A 1 690 ? 31.494 18.325 -30.541 1.00 77.06 690 ARG A CA 1
ATOM 5372 C C . ARG A 1 690 ? 31.079 18.839 -31.904 1.00 77.06 690 ARG A C 1
ATOM 5374 O O . ARG A 1 690 ? 31.940 19.288 -32.657 1.00 77.06 690 ARG A O 1
ATOM 5381 N N . ASP A 1 691 ? 29.782 18.786 -32.180 1.00 71.56 691 ASP A N 1
ATOM 5382 C CA . ASP A 1 691 ? 29.195 19.277 -33.422 1.00 71.56 691 ASP A CA 1
ATOM 5383 C C . ASP A 1 691 ? 29.406 20.803 -33.539 1.00 71.56 691 ASP A C 1
ATOM 5385 O O . ASP A 1 691 ? 29.728 21.322 -34.614 1.00 71.56 691 ASP A O 1
ATOM 5389 N N . ASP A 1 692 ? 29.314 21.522 -32.414 1.00 79.94 692 ASP A N 1
ATOM 5390 C CA . ASP A 1 692 ? 29.620 22.949 -32.311 1.00 79.94 692 ASP A CA 1
ATOM 5391 C C . ASP A 1 692 ? 31.117 23.231 -32.520 1.00 79.94 692 ASP A C 1
ATOM 5393 O O . ASP A 1 692 ? 31.464 24.170 -33.236 1.00 79.94 692 ASP A O 1
ATOM 5397 N N . MET A 1 693 ? 32.020 22.405 -31.974 1.00 82.19 693 MET A N 1
ATOM 5398 C CA . MET A 1 693 ? 33.467 22.524 -32.205 1.00 82.19 693 MET A CA 1
ATOM 5399 C C . MET A 1 693 ? 33.840 22.309 -33.680 1.00 82.19 693 MET A C 1
ATOM 5401 O O . MET A 1 693 ? 34.685 23.036 -34.206 1.00 82.19 693 MET A O 1
ATOM 5405 N N . GLU A 1 694 ? 33.230 21.326 -34.348 1.00 78.62 694 GLU A N 1
ATOM 5406 C CA . GLU A 1 694 ? 33.410 21.076 -35.785 1.00 78.62 694 GLU A CA 1
ATOM 5407 C C . GLU A 1 694 ? 32.890 22.259 -36.610 1.00 78.62 694 GLU A C 1
ATOM 5409 O O . GLU A 1 694 ? 33.607 22.805 -37.452 1.00 78.62 694 GLU A O 1
ATOM 5414 N N . SER A 1 695 ? 31.676 22.721 -36.308 1.00 72.56 695 SER A N 1
ATOM 5415 C CA . SER A 1 695 ? 31.060 23.870 -36.977 1.00 72.56 695 SER A CA 1
ATOM 5416 C C . SER A 1 695 ? 31.877 25.153 -36.785 1.00 72.56 695 SER A C 1
ATOM 5418 O O . SER A 1 695 ? 32.074 25.909 -37.737 1.00 72.56 695 SER A O 1
ATOM 5420 N N . CYS A 1 696 ? 32.402 25.381 -35.578 1.00 76.88 696 CYS A N 1
ATOM 5421 C CA . CYS A 1 696 ? 33.263 26.512 -35.238 1.00 76.88 696 CYS A CA 1
ATOM 5422 C C . CYS A 1 696 ? 34.604 26.443 -35.991 1.00 76.88 696 CYS A C 1
ATOM 5424 O O . CYS A 1 696 ? 35.032 27.433 -36.584 1.00 76.88 696 CYS A O 1
ATOM 5426 N N . ALA A 1 697 ? 35.233 25.264 -36.059 1.00 76.06 697 ALA A N 1
ATOM 5427 C CA . ALA A 1 697 ? 36.477 25.062 -36.804 1.00 76.06 697 ALA A CA 1
ATOM 5428 C C . ALA A 1 697 ? 36.304 25.293 -38.315 1.00 76.06 697 ALA A C 1
ATOM 5430 O O . ALA A 1 697 ? 37.167 25.904 -38.948 1.00 76.06 697 ALA A O 1
ATOM 5431 N N . LEU A 1 698 ? 35.186 24.837 -38.889 1.00 77.69 698 LEU A N 1
ATOM 5432 C CA . LEU A 1 698 ? 34.849 25.062 -40.297 1.00 77.69 698 LEU A CA 1
ATOM 5433 C C . LEU A 1 698 ? 34.552 26.537 -40.592 1.00 77.69 698 LEU A C 1
ATOM 5435 O O . LEU A 1 698 ? 34.962 27.037 -41.637 1.00 77.69 698 LEU A O 1
ATOM 5439 N N . ALA A 1 699 ? 33.871 27.233 -39.677 1.00 77.25 699 ALA A N 1
ATOM 5440 C CA . ALA A 1 699 ? 33.549 28.651 -39.822 1.00 77.25 699 ALA A CA 1
ATOM 5441 C C . ALA A 1 699 ? 34.787 29.558 -39.722 1.00 77.25 699 ALA A C 1
ATOM 5443 O O . ALA A 1 699 ? 34.902 30.515 -40.485 1.00 77.25 699 ALA A O 1
ATOM 5444 N N . LEU A 1 700 ? 35.718 29.255 -38.810 1.00 81.94 700 LEU A N 1
ATOM 5445 C CA . LEU A 1 700 ? 36.966 30.011 -38.633 1.00 81.94 700 LEU A CA 1
ATOM 5446 C C . LEU A 1 700 ? 38.001 29.713 -39.733 1.00 81.94 700 LEU A C 1
ATOM 5448 O O . LEU A 1 700 ? 38.821 30.572 -40.055 1.00 81.94 700 LEU A O 1
ATOM 5452 N N . GLY A 1 701 ? 37.952 28.520 -40.336 1.00 81.88 701 GLY A N 1
ATOM 5453 C CA . GLY A 1 701 ? 38.810 28.132 -41.455 1.00 81.88 701 GLY A CA 1
ATOM 5454 C C . GLY A 1 701 ? 40.303 28.042 -41.103 1.00 81.88 701 GLY A C 1
ATOM 5455 O O . GLY A 1 701 ? 40.699 27.984 -39.938 1.00 81.88 701 GLY A O 1
ATOM 5456 N N . GLY A 1 702 ? 41.157 27.983 -42.130 1.00 86.81 702 GLY A N 1
ATOM 5457 C CA . GLY A 1 702 ? 42.617 28.039 -41.976 1.00 86.81 702 GLY A CA 1
ATOM 5458 C C . GLY A 1 702 ? 43.205 26.978 -41.032 1.00 86.81 702 GLY A C 1
ATOM 5459 O O . GLY A 1 702 ? 42.937 25.780 -41.162 1.00 86.81 702 GLY A O 1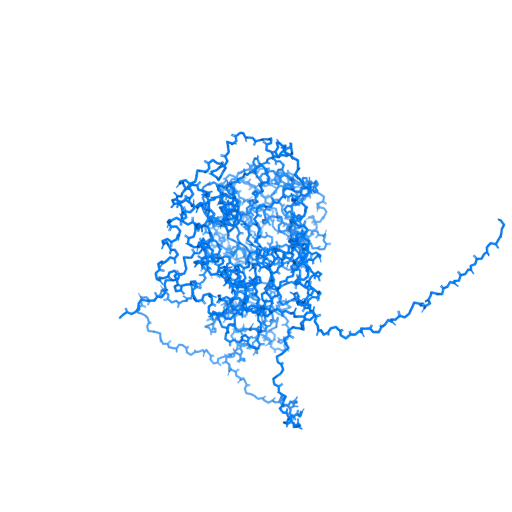
ATOM 5460 N N . SER A 1 703 ? 44.032 27.423 -40.084 1.00 81.94 703 SER A N 1
ATOM 5461 C CA . SER A 1 703 ? 44.731 26.576 -39.107 1.00 81.94 703 SER A CA 1
ATOM 5462 C C . SER A 1 703 ? 43.789 25.833 -38.151 1.00 81.94 703 SER A C 1
ATOM 5464 O O . SER A 1 703 ? 44.072 24.686 -37.799 1.00 81.94 703 SER A O 1
ATOM 5466 N N . ALA A 1 704 ? 42.647 26.423 -37.785 1.00 76.38 704 ALA A N 1
ATOM 5467 C CA . ALA A 1 704 ? 41.655 25.793 -36.911 1.00 76.38 704 ALA A CA 1
ATOM 5468 C C . ALA A 1 704 ? 40.969 24.587 -37.577 1.00 76.38 704 ALA A C 1
ATOM 5470 O O . ALA A 1 704 ? 40.773 23.549 -36.938 1.00 76.38 704 ALA A O 1
ATOM 5471 N N . ALA A 1 705 ? 40.661 24.687 -38.875 1.00 74.31 705 ALA A N 1
ATOM 5472 C CA . ALA A 1 705 ? 40.120 23.576 -39.658 1.00 74.31 705 ALA A CA 1
ATOM 5473 C C . ALA A 1 705 ? 41.160 22.456 -39.859 1.00 74.31 705 ALA A C 1
ATOM 5475 O O . ALA A 1 705 ? 40.840 21.272 -39.731 1.00 74.31 705 ALA A O 1
ATOM 5476 N N . ALA A 1 7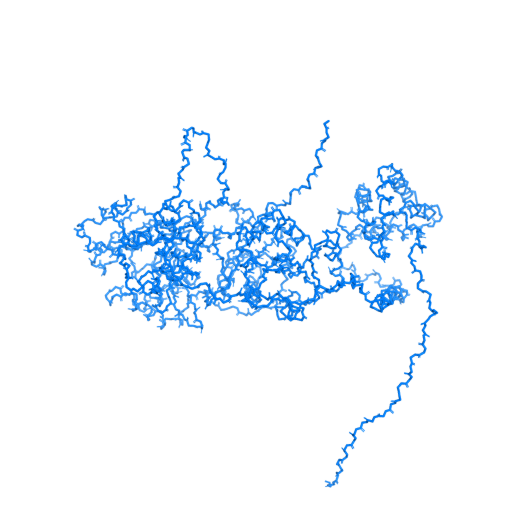06 ? 42.425 22.818 -40.112 1.00 77.88 706 ALA A N 1
ATOM 5477 C CA . ALA A 1 706 ? 43.519 21.855 -40.260 1.00 77.88 706 ALA A CA 1
ATOM 5478 C C . ALA A 1 706 ? 43.765 21.047 -38.971 1.00 77.88 706 ALA A C 1
ATOM 5480 O O . ALA A 1 706 ? 43.884 19.822 -39.021 1.00 77.88 706 ALA A O 1
ATOM 5481 N N . ARG A 1 707 ? 43.762 21.709 -37.808 1.00 77.94 707 ARG A N 1
ATOM 5482 C CA . ARG A 1 707 ? 43.893 21.050 -36.498 1.00 77.94 707 ARG A CA 1
ATOM 5483 C C . ARG A 1 707 ? 42.683 20.200 -36.134 1.00 77.94 707 ARG A C 1
ATOM 5485 O O . ARG A 1 707 ? 42.842 19.135 -35.546 1.00 77.94 707 ARG A O 1
ATOM 5492 N N . HIS A 1 708 ? 41.475 20.616 -36.509 1.00 79.31 708 HIS A N 1
ATOM 5493 C CA . HIS A 1 708 ? 40.293 19.777 -36.315 1.00 79.31 708 HIS A CA 1
ATOM 5494 C C . HIS A 1 708 ? 40.400 18.467 -37.113 1.00 79.31 708 HIS A C 1
ATOM 5496 O O . HIS A 1 708 ? 40.136 17.391 -36.583 1.00 79.31 708 HIS A O 1
ATOM 5502 N N . LYS A 1 709 ? 40.898 18.532 -38.353 1.00 73.25 709 LYS A N 1
ATOM 5503 C CA . LYS A 1 709 ? 41.168 17.342 -39.174 1.00 73.25 709 LYS A CA 1
ATOM 5504 C C . LYS A 1 709 ? 42.221 16.415 -38.547 1.00 73.25 709 LYS A C 1
ATOM 5506 O O . LYS A 1 709 ? 42.069 15.196 -38.588 1.00 73.25 709 LYS A O 1
ATOM 5511 N N . GLU A 1 710 ? 43.258 16.978 -37.930 1.00 78.62 710 GLU A N 1
ATOM 5512 C CA . GLU A 1 710 ? 44.262 16.222 -37.167 1.00 78.62 710 GLU A CA 1
ATOM 5513 C C . GLU A 1 710 ? 43.643 15.501 -35.954 1.00 78.62 710 GLU A C 1
ATOM 5515 O O . GLU A 1 710 ? 43.937 14.328 -35.714 1.00 78.62 710 GLU A O 1
ATOM 5520 N N . LEU A 1 711 ? 42.735 16.161 -35.224 1.00 73.56 711 LEU A N 1
ATOM 5521 C CA . LEU A 1 711 ? 42.004 15.549 -34.110 1.00 73.56 711 LEU A CA 1
ATOM 5522 C C . LEU A 1 711 ? 41.146 14.368 -34.567 1.00 73.56 711 LEU A C 1
ATOM 5524 O O . LEU A 1 711 ? 41.179 13.324 -33.920 1.00 73.56 711 LEU A O 1
ATOM 5528 N N . LEU A 1 712 ? 40.434 14.492 -35.690 1.00 69.38 712 LEU A N 1
ATOM 5529 C CA . LEU A 1 712 ? 39.636 13.394 -36.247 1.00 69.38 712 LEU A CA 1
ATOM 5530 C C . LEU A 1 712 ? 40.503 12.164 -36.571 1.00 69.38 712 LEU A C 1
ATOM 5532 O O . LEU A 1 712 ? 40.108 11.035 -36.275 1.00 69.38 712 LEU A O 1
ATOM 5536 N N . SER A 1 713 ? 41.716 12.372 -37.092 1.00 68.88 713 SER A N 1
ATOM 5537 C CA . SER A 1 713 ? 42.665 11.277 -37.344 1.00 68.88 713 SER A CA 1
ATOM 5538 C C . SER A 1 713 ? 43.177 10.642 -36.040 1.00 68.88 713 SER A C 1
ATOM 5540 O O . SER A 1 713 ? 43.194 9.416 -35.902 1.00 68.88 713 SER A O 1
ATOM 5542 N N . LEU A 1 714 ? 43.496 11.452 -35.018 1.00 68.75 714 LEU A N 1
ATOM 5543 C CA . LEU A 1 714 ? 43.878 10.956 -33.685 1.00 68.75 714 LEU A CA 1
ATOM 5544 C C . LEU A 1 714 ? 42.754 10.168 -32.995 1.00 68.75 714 LEU A C 1
ATOM 5546 O O . LEU A 1 714 ? 43.037 9.227 -32.254 1.00 68.75 714 LEU A O 1
ATOM 5550 N N . MET A 1 715 ? 41.496 10.529 -33.257 1.00 66.44 715 MET A N 1
ATOM 5551 C CA . MET A 1 715 ? 40.298 9.830 -32.781 1.00 66.44 715 MET A CA 1
ATOM 5552 C C . MET A 1 715 ? 39.956 8.577 -33.602 1.00 66.44 715 MET A C 1
ATOM 5554 O O . MET A 1 715 ? 38.982 7.905 -33.278 1.00 66.44 715 MET A O 1
ATOM 5558 N N . LYS A 1 716 ? 40.745 8.241 -34.636 1.00 64.06 716 LYS A N 1
ATOM 5559 C CA . LYS A 1 716 ? 40.513 7.112 -35.559 1.00 64.06 716 LYS A CA 1
ATOM 5560 C C . LYS A 1 716 ? 39.198 7.218 -36.353 1.00 64.06 716 LYS A C 1
ATOM 5562 O O . LYS A 1 716 ? 38.677 6.208 -36.817 1.00 64.06 716 LYS A O 1
ATOM 5567 N N . LEU A 1 717 ? 38.682 8.434 -36.544 1.00 53.69 717 LEU A N 1
ATOM 5568 C CA . LEU A 1 717 ? 37.439 8.712 -37.278 1.00 53.69 717 LEU A CA 1
ATOM 5569 C C . LEU A 1 717 ? 37.628 8.777 -38.808 1.00 53.69 717 LEU A C 1
ATOM 5571 O O . LEU A 1 717 ? 36.643 8.871 -39.533 1.00 53.69 717 LEU A O 1
ATOM 5575 N N . ASP A 1 718 ? 38.864 8.700 -39.322 1.00 51.91 718 ASP A N 1
ATOM 5576 C CA . ASP A 1 718 ? 39.150 8.673 -40.770 1.00 51.91 718 ASP A CA 1
ATOM 5577 C C . ASP A 1 718 ? 39.060 7.273 -41.414 1.00 51.91 718 ASP A C 1
ATOM 5579 O O . ASP A 1 718 ? 39.214 7.132 -42.629 1.00 51.91 718 ASP A O 1
ATOM 5583 N N . GLN A 1 719 ? 38.764 6.232 -40.629 1.00 53.44 719 GLN A N 1
ATOM 5584 C CA . GLN A 1 719 ? 38.807 4.829 -41.058 1.00 53.44 719 GLN A CA 1
ATOM 5585 C C . GLN A 1 719 ? 37.565 4.375 -41.846 1.00 53.44 719 GLN A C 1
ATOM 5587 O O . GLN A 1 719 ? 37.103 3.241 -41.705 1.00 53.44 719 GLN A O 1
ATOM 5592 N N . ALA A 1 720 ? 37.051 5.222 -42.739 1.00 40.88 720 ALA A N 1
ATOM 5593 C CA . ALA A 1 720 ? 35.855 4.998 -43.561 1.00 40.88 720 ALA A CA 1
ATOM 5594 C C . ALA A 1 720 ? 35.956 3.826 -44.579 1.00 40.88 720 ALA A C 1
ATOM 5596 O O . ALA A 1 720 ? 35.083 3.660 -45.428 1.00 40.88 720 ALA A O 1
ATOM 5597 N N . GLY A 1 721 ? 37.011 3.004 -44.515 1.00 46.28 721 GLY A N 1
ATOM 5598 C CA . GLY A 1 721 ? 37.280 1.884 -45.427 1.00 46.28 721 GLY A CA 1
ATOM 5599 C C . GLY A 1 721 ? 37.259 0.481 -44.802 1.00 46.28 721 GLY A C 1
ATOM 5600 O O . GLY A 1 721 ? 37.549 -0.476 -45.512 1.00 46.28 721 GLY A O 1
ATOM 5601 N N . ARG A 1 722 ? 36.957 0.325 -43.500 1.00 50.41 722 ARG A N 1
ATOM 5602 C CA . ARG A 1 722 ? 36.986 -0.987 -42.805 1.00 50.41 722 ARG A CA 1
ATOM 5603 C C . ARG A 1 722 ? 35.670 -1.773 -42.825 1.00 50.41 722 ARG A C 1
ATOM 5605 O O . ARG A 1 722 ? 35.672 -2.948 -42.471 1.00 50.41 722 ARG A O 1
ATOM 5612 N N . PHE A 1 723 ? 34.564 -1.160 -43.243 1.00 47.53 723 PHE A N 1
ATOM 5613 C CA . PHE A 1 723 ? 33.261 -1.825 -43.317 1.00 47.53 723 PHE A CA 1
ATOM 5614 C C . PHE A 1 723 ? 32.981 -2.262 -44.761 1.00 47.53 723 PHE A C 1
ATOM 5616 O O . PHE A 1 723 ? 33.219 -1.471 -45.679 1.00 47.53 723 PHE A O 1
ATOM 5623 N N . PRO A 1 724 ? 32.509 -3.500 -45.003 1.00 39.16 724 PRO A N 1
ATOM 5624 C CA . PRO A 1 724 ? 32.305 -4.001 -46.357 1.00 39.16 724 PRO A CA 1
ATOM 5625 C C . PRO A 1 724 ? 31.344 -3.089 -47.129 1.00 39.16 724 PRO A C 1
ATOM 5627 O O . PRO A 1 724 ? 30.192 -2.896 -46.740 1.00 39.16 724 PRO A O 1
ATOM 5630 N N . GLN A 1 725 ? 31.818 -2.516 -48.239 1.00 39.56 725 GLN A N 1
ATOM 5631 C CA . GLN A 1 725 ? 30.939 -1.821 -49.172 1.00 39.56 725 GLN A CA 1
ATOM 5632 C C . GLN A 1 725 ? 30.109 -2.856 -49.927 1.00 39.56 725 GLN A C 1
ATOM 5634 O O . GLN A 1 725 ? 30.640 -3.644 -50.708 1.00 39.56 725 GLN A O 1
ATOM 5639 N N . ILE A 1 726 ? 28.795 -2.845 -49.711 1.00 32.78 726 ILE A N 1
ATOM 5640 C CA . ILE A 1 726 ? 27.861 -3.649 -50.499 1.00 32.78 726 ILE A CA 1
ATOM 5641 C C . ILE A 1 726 ? 27.867 -3.090 -51.927 1.00 32.78 726 ILE A C 1
ATOM 5643 O O . ILE A 1 726 ? 27.324 -2.015 -52.194 1.00 32.78 726 ILE A O 1
ATOM 5647 N N . SER A 1 727 ? 28.520 -3.800 -52.850 1.00 30.08 727 SER A N 1
ATOM 5648 C CA . SER A 1 727 ? 28.478 -3.468 -54.272 1.00 30.08 727 SER A CA 1
ATOM 5649 C C . SER A 1 727 ? 27.074 -3.763 -54.810 1.00 30.08 727 SER A C 1
ATOM 5651 O O . SER A 1 727 ? 26.561 -4.871 -54.663 1.00 30.08 727 SER A O 1
ATOM 5653 N N . ALA A 1 728 ? 26.447 -2.780 -55.455 1.00 34.81 728 ALA A N 1
ATOM 5654 C CA . ALA A 1 728 ? 25.112 -2.885 -56.046 1.00 34.81 728 ALA A CA 1
ATOM 5655 C C . ALA A 1 728 ? 25.090 -3.695 -57.366 1.00 34.81 728 ALA A C 1
ATOM 5657 O O . ALA A 1 728 ? 24.481 -3.275 -58.349 1.00 34.81 728 ALA A O 1
ATOM 5658 N N . ARG A 1 729 ? 25.786 -4.836 -57.431 1.00 30.97 729 ARG A N 1
ATOM 5659 C CA . ARG A 1 729 ? 25.871 -5.689 -58.630 1.00 30.97 729 ARG A CA 1
ATOM 5660 C C . ARG A 1 729 ? 25.594 -7.160 -58.318 1.00 30.97 729 ARG A C 1
ATOM 5662 O O . ARG A 1 729 ? 26.423 -8.021 -58.570 1.00 30.97 729 ARG A O 1
ATOM 5669 N N . SER A 1 730 ? 24.403 -7.450 -57.808 1.00 31.81 730 SER A N 1
ATOM 5670 C CA . SER A 1 730 ? 23.788 -8.785 -57.915 1.00 31.81 730 SER A CA 1
ATOM 5671 C C . SER A 1 730 ? 22.269 -8.738 -57.715 1.00 31.81 730 SER A C 1
ATOM 5673 O O . SER A 1 730 ? 21.675 -9.649 -57.146 1.00 31.81 730 SER A O 1
ATOM 5675 N N . ALA A 1 731 ? 21.612 -7.679 -58.198 1.00 30.09 731 ALA A N 1
ATOM 5676 C CA . ALA A 1 731 ? 20.166 -7.719 -58.372 1.00 30.09 731 ALA A CA 1
ATOM 5677 C C . ALA A 1 731 ? 19.859 -8.567 -59.616 1.00 30.09 731 ALA A C 1
ATOM 5679 O O . ALA A 1 731 ? 19.863 -8.062 -60.739 1.00 30.09 731 ALA A O 1
ATOM 5680 N N . SER A 1 732 ? 19.623 -9.865 -59.422 1.00 28.75 732 SER A N 1
ATOM 5681 C CA . SER A 1 732 ? 18.873 -10.655 -60.400 1.00 28.75 732 SER A CA 1
ATOM 5682 C C . SER A 1 732 ? 17.506 -9.988 -60.619 1.00 28.75 732 SER A C 1
ATOM 5684 O O . SER A 1 732 ? 16.900 -9.521 -59.649 1.00 28.75 732 SER A O 1
ATOM 5686 N N . PRO A 1 733 ? 17.004 -9.893 -61.861 1.00 31.12 733 PRO A N 1
ATOM 5687 C CA . PRO A 1 733 ? 15.740 -9.225 -62.127 1.00 31.12 733 PRO A CA 1
ATOM 5688 C C . PRO A 1 733 ? 14.593 -10.047 -61.530 1.00 31.12 733 PRO A C 1
ATOM 5690 O O . PRO A 1 733 ? 14.341 -11.177 -61.941 1.00 31.12 733 PRO A O 1
ATOM 5693 N N . VAL A 1 734 ? 13.892 -9.470 -60.556 1.00 30.47 734 VAL A N 1
ATOM 5694 C CA . VAL A 1 734 ? 12.623 -10.002 -60.044 1.00 30.47 734 VAL A CA 1
ATOM 5695 C C . VAL A 1 734 ? 11.599 -10.000 -61.195 1.00 30.47 734 VAL A C 1
ATOM 5697 O O . VAL A 1 734 ? 11.481 -8.981 -61.888 1.00 30.47 734 VAL A O 1
ATOM 5700 N N . PRO A 1 735 ? 10.861 -11.099 -61.442 1.00 28.69 735 PRO A N 1
ATOM 5701 C CA . PRO A 1 735 ? 9.892 -11.152 -62.527 1.00 28.69 735 PRO A CA 1
ATOM 5702 C C . PRO A 1 735 ? 8.707 -10.220 -62.239 1.00 28.69 735 PRO A C 1
ATOM 5704 O O . PRO A 1 735 ? 8.162 -10.190 -61.136 1.00 28.69 735 PRO A O 1
ATOM 5707 N N . ARG A 1 736 ? 8.305 -9.442 -63.251 1.00 29.67 736 ARG A N 1
ATOM 5708 C CA . ARG A 1 736 ? 7.121 -8.574 -63.196 1.00 29.67 736 ARG A CA 1
ATOM 5709 C C . ARG A 1 736 ? 5.857 -9.431 -63.096 1.00 29.67 736 ARG A C 1
ATOM 5711 O O . ARG A 1 736 ? 5.551 -10.176 -64.022 1.00 29.67 736 ARG A O 1
ATOM 5718 N N . VAL A 1 737 ? 5.101 -9.266 -62.014 1.00 30.36 737 VAL A N 1
ATOM 5719 C CA . VAL A 1 737 ? 3.725 -9.769 -61.893 1.00 30.36 737 VAL A CA 1
ATOM 5720 C C . VAL A 1 737 ? 2.783 -8.794 -62.625 1.00 30.36 737 VAL A C 1
ATOM 5722 O O . VAL A 1 737 ? 2.869 -7.588 -62.372 1.00 30.36 737 VAL A O 1
ATOM 5725 N N . PRO A 1 738 ? 1.919 -9.252 -63.552 1.00 26.38 738 PRO A N 1
ATOM 5726 C CA . PRO A 1 738 ? 0.979 -8.388 -64.268 1.00 26.38 738 PRO A CA 1
ATOM 5727 C C . PRO A 1 738 ? -0.280 -8.085 -63.426 1.00 26.38 738 PRO A C 1
ATOM 5729 O O . PRO A 1 738 ? -0.656 -8.897 -62.580 1.00 26.38 738 PRO A O 1
ATOM 5732 N N . PRO A 1 739 ? -0.966 -6.946 -63.647 1.00 34.12 739 PRO A N 1
ATOM 5733 C CA . PRO A 1 739 ? -2.153 -6.572 -62.884 1.00 34.12 739 PRO A CA 1
ATOM 5734 C C . PRO A 1 739 ? -3.424 -7.094 -63.569 1.00 34.12 739 PRO A C 1
ATOM 5736 O O . PRO A 1 739 ? -3.663 -6.741 -64.720 1.00 34.12 739 PRO A O 1
ATOM 5739 N N . GLN A 1 740 ? -4.228 -7.908 -62.875 1.00 29.84 740 GLN A N 1
ATOM 5740 C CA . GLN A 1 740 ? -5.613 -8.317 -63.212 1.00 29.84 740 GLN A CA 1
ATOM 5741 C C . GLN A 1 740 ? -6.045 -9.349 -62.137 1.00 29.84 740 GLN A C 1
ATOM 5743 O O . GLN A 1 740 ? -5.289 -10.275 -61.888 1.00 29.84 740 GLN A O 1
ATOM 5748 N N . PHE A 1 741 ? -7.135 -9.264 -61.365 1.00 29.05 741 PHE A N 1
ATOM 5749 C CA . PHE A 1 741 ? -8.521 -8.861 -61.616 1.00 29.05 741 PHE A CA 1
ATOM 5750 C C . PHE A 1 741 ? -9.189 -8.348 -60.316 1.00 29.05 741 PHE A C 1
ATOM 5752 O O . PHE A 1 741 ? -9.008 -8.934 -59.251 1.00 29.05 741 PHE A O 1
ATOM 5759 N N . LEU A 1 742 ? -10.032 -7.316 -60.426 1.00 28.81 742 LEU A N 1
ATOM 5760 C CA . LEU A 1 742 ? -11.106 -6.991 -59.472 1.00 28.81 742 LEU A CA 1
ATOM 5761 C C . LEU A 1 742 ? -12.427 -7.565 -60.019 1.00 28.81 742 LEU A C 1
ATOM 5763 O O . LEU A 1 742 ? -12.685 -7.372 -61.211 1.00 28.81 742 LEU A O 1
ATOM 5767 N N . PRO A 1 743 ? -13.311 -8.178 -59.211 1.00 29.61 743 PRO A N 1
ATOM 5768 C CA . PRO A 1 743 ? -14.687 -8.397 -59.620 1.00 29.61 743 PRO A CA 1
ATOM 5769 C C . PRO A 1 743 ? -15.506 -7.130 -59.356 1.00 29.61 743 PRO A C 1
ATOM 5771 O O . PRO A 1 7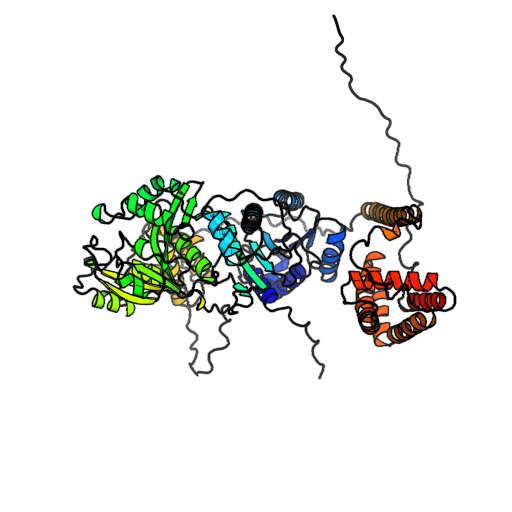43 ? -15.689 -6.696 -58.221 1.00 29.61 743 PRO A O 1
ATOM 5774 N N . SER A 1 744 ? -16.003 -6.544 -60.440 1.00 27.72 744 SER A N 1
ATOM 5775 C CA . SER A 1 744 ? -17.054 -5.533 -60.430 1.00 27.72 744 SER A CA 1
ATOM 5776 C C . SER A 1 744 ? -18.403 -6.243 -60.559 1.00 27.72 744 SER A C 1
ATOM 5778 O O . SER A 1 744 ? -18.644 -6.941 -61.540 1.00 27.72 744 SER A O 1
ATOM 5780 N N . GLN A 1 745 ? -19.300 -6.061 -59.590 1.00 29.91 745 GLN A N 1
ATOM 5781 C CA . GLN A 1 745 ? -20.730 -6.282 -59.805 1.00 29.91 745 GLN A CA 1
ATOM 5782 C C . GLN A 1 745 ? -21.427 -4.925 -59.841 1.00 29.91 745 GLN A C 1
ATOM 5784 O O . GLN A 1 745 ? -21.478 -4.192 -58.856 1.00 29.91 745 GLN A O 1
ATOM 5789 N N . ARG A 1 746 ? -21.928 -4.593 -61.033 1.00 27.55 746 ARG A N 1
ATOM 5790 C CA . ARG A 1 746 ? -22.921 -3.547 -61.272 1.00 27.55 746 ARG A CA 1
ATOM 5791 C C . ARG A 1 746 ? -24.289 -4.064 -60.821 1.00 27.55 746 ARG A C 1
ATOM 5793 O O . ARG A 1 746 ? -24.702 -5.125 -61.275 1.00 27.55 746 ARG A O 1
ATOM 5800 N N . MET A 1 747 ? -25.028 -3.256 -60.069 1.00 27.25 747 MET A N 1
ATOM 5801 C CA . MET A 1 747 ? -26.479 -3.153 -60.231 1.00 27.25 747 MET A CA 1
ATOM 5802 C C . MET A 1 747 ? -26.792 -1.715 -60.660 1.00 27.25 747 MET A C 1
ATOM 5804 O O . MET A 1 747 ? -26.424 -0.770 -59.966 1.00 27.25 747 MET A O 1
ATOM 5808 N N . GLY A 1 748 ? -27.386 -1.563 -61.849 1.00 24.67 748 GLY A N 1
ATOM 5809 C CA . GLY A 1 748 ? -28.003 -0.317 -62.321 1.00 24.67 748 GLY A CA 1
ATOM 5810 C C . GLY A 1 748 ? -29.482 -0.282 -61.911 1.00 24.67 748 GLY A C 1
ATOM 5811 O O . GLY A 1 748 ? -30.100 -1.339 -61.857 1.00 24.67 748 GLY A O 1
ATOM 5812 N N . ILE A 1 749 ? -29.980 0.852 -61.395 1.00 25.05 749 ILE A N 1
ATOM 5813 C CA . ILE A 1 749 ? -30.781 1.901 -62.086 1.00 25.05 749 ILE A CA 1
ATOM 5814 C C . ILE A 1 749 ? -32.142 1.352 -62.573 1.00 25.05 749 ILE A C 1
ATOM 5816 O O . ILE A 1 749 ? -32.176 0.409 -63.351 1.00 25.05 749 ILE A O 1
ATOM 5820 N N . THR A 1 750 ? -33.308 1.854 -62.143 1.00 24.86 750 THR A N 1
ATOM 5821 C CA . THR A 1 750 ? -34.034 3.091 -62.567 1.00 24.86 750 THR A CA 1
ATOM 5822 C C . THR A 1 750 ? -35.266 3.230 -61.631 1.00 24.86 750 THR A C 1
ATOM 5824 O O . THR A 1 750 ? -35.716 2.202 -61.130 1.00 24.86 750 THR A O 1
ATOM 5827 N N . VAL A 1 751 ? -35.871 4.381 -61.304 1.00 30.94 751 VAL A N 1
ATOM 5828 C CA . VAL A 1 751 ? -36.123 5.661 -62.006 1.00 30.94 751 VAL A CA 1
ATOM 5829 C C . VAL A 1 751 ? -35.846 6.838 -61.077 1.00 30.94 751 VAL A C 1
ATOM 5831 O O . VAL A 1 751 ? -36.214 6.728 -59.886 1.00 30.94 751 VAL A O 1
#

Mean predicted aligned error: 19.2 Å

pLDDT: mean 73.32, std 23.02, range [21.8, 98.5]

InterPro domains:
  IPR009081 Phosphopantetheine binding ACP domain [PF00550] (469-533)
  IPR009081 Phosphopantetheine binding ACP domain [PS50075] (461-537)
  IPR016181 Acyl-CoA N-acyltransferase [SSF55729] (243-370)
  IPR020806 Polyketide synthase-like, phosphopantetheine-binding domain [SM00823] (466-537)
  IPR036736 ACP-like superfamily [G3DSA:1.10.1200.10] (452-538)
  IPR036736 ACP-like superfamily [SSF47336] (469-545)
  IPR056393 AprA-like, MT2-like domain [PF23525] (17-188)

Organism: NCBI:txid878477

Solvent-accessible surface area (backbone atoms only — not comparable to full-atom values): 43692 Å² total; per-residue (Å²): 138,82,81,78,82,81,74,78,78,80,69,64,67,65,61,53,51,47,44,50,60,62,44,55,63,46,69,60,86,62,60,88,80,32,61,37,30,40,38,25,51,59,34,58,58,28,60,67,59,50,53,47,50,58,54,43,47,77,33,72,48,36,80,42,37,88,86,52,51,60,35,40,33,37,25,19,71,40,74,74,55,40,49,49,23,52,50,54,32,54,78,69,69,50,54,65,50,76,44,66,29,50,62,89,36,44,69,41,45,53,50,46,36,51,76,68,71,52,58,49,70,34,18,35,38,40,40,70,48,66,64,52,70,84,59,95,41,63,87,67,55,83,41,59,29,60,40,23,39,61,53,47,43,95,45,88,61,20,41,38,53,46,33,39,47,28,53,52,27,35,40,50,28,70,56,27,65,51,28,72,26,33,40,40,36,42,42,43,68,92,76,65,52,103,63,47,52,73,77,42,66,38,44,51,52,49,24,23,25,52,37,14,30,38,54,76,44,66,79,62,48,44,52,26,57,85,72,54,99,83,58,59,48,50,30,37,33,33,44,32,33,63,50,85,40,28,40,44,67,36,53,76,89,47,47,72,52,51,50,53,34,43,57,74,72,34,60,84,78,62,44,74,53,70,69,45,53,47,45,42,38,69,72,27,31,74,52,19,35,26,29,27,44,94,86,41,71,43,27,40,36,40,29,37,30,21,76,48,78,71,61,56,71,80,38,33,69,77,56,41,62,78,61,54,31,91,84,26,31,20,40,34,47,64,51,72,32,48,38,83,94,50,82,62,50,47,56,53,53,50,53,48,52,46,44,44,45,43,50,31,74,65,39,74,35,35,28,32,62,44,53,69,69,47,49,64,79,64,75,61,92,44,69,66,62,48,52,52,32,33,78,73,66,77,42,83,38,63,48,51,47,61,44,41,79,74,60,32,41,82,76,48,76,30,74,58,24,38,75,61,38,69,67,52,68,12,34,25,35,32,32,37,35,48,58,73,72,66,78,72,74,77,78,69,74,94,74,86,86,71,100,59,99,66,87,80,71,83,76,73,69,72,88,67,57,44,54,61,54,49,44,51,54,36,44,76,70,75,35,83,74,55,84,92,49,36,80,48,36,45,61,79,70,70,47,49,79,66,53,49,54,51,49,48,54,52,49,16,60,74,60,74,46,91,64,66,94,53,48,64,70,77,29,42,20,58,42,56,42,23,54,50,52,18,61,78,67,68,55,73,81,86,84,84,88,85,92,85,87,87,88,84,84,92,83,83,78,96,72,86,82,77,91,74,80,84,68,83,63,69,71,66,55,54,56,48,54,52,52,53,52,50,47,55,52,50,55,51,52,54,58,66,72,61,76,56,91,72,67,77,68,73,83,64,86,83,70,94,70,74,81,51,69,72,76,71,55,48,67,70,56,53,42,54,52,52,50,53,48,48,53,56,48,65,35,73,71,46,40,50,54,52,45,52,60,68,70,48,90,59,98,44,71,67,61,47,53,54,58,47,45,58,57,47,49,73,63,48,37,66,54,34,46,77,66,67,69,39,95,60,82,47,72,66,58,50,49,51,51,49,56,47,50,52,51,41,22,60,72,70,30,74,71,39,32,55,52,50,55,51,44,40,52,72,70,60,69,71,60,85,76,80,65,87,76,83,71,94,79,76,80,72,82,79,82,85,80,80,91,83,84,82,91,83,82,86,82,80,88,85,134

Sequence (751 aa):
MAAAPASAPPGPPAMQDFLALASSYFAGEDFGAQPRFVVQAGCGDGRLLVQLFELVKEMPRGKVMKEFPLTMVGIGSDEESLVAPKIGMCAKRIPHKVLTGDTSSPAAIAAALKKQKIDSQRTLLLQVCQDRPRRKAATLSSPTATFAKKAMGDVADGEVLFAALLEDAQHSFELSERSMGLCLAEVQSHSSGPSTLVAPPVALAMASAMAGLFPQDVKLAQPYPMRDEAGDCDVFCQVLTPRNFRVRFAVPDDLPALEVLEEMAWKKHMRTPREGLLKRLQTSPTTNFALEVDGEVRAVLYTQRIRKPEDVYRQKLQQVFEGHVEGGPVLQLIAIHAHTDHRGLGTELRSFALHLARLDPTIESVCAVTLCHDYASSGVKNMQQYVDMHLNGRVNDRILTFHTSYGAKVLGLVPGYRPEDFENQATGVLIQYKPKDWVFEPTPSQEEKSDAKQEVAKKKEPTTSSLEILSSIMTEMGYEVDMDNLDQGFFSSGLDSFDMGVIQNRLGRALGRTLPATLMLDLPTVKELTEHLDKERGVSGQGAAEAEAVVEVVEERRERPERRTERASDETITEWVRCWRQYLYKKQKARQRSSSPRQRRSRSAGRSRGPGPWETMTTQELEKIQTKLAWLLRLPQNQRRLQHVADKPHDNEALFLCELRVVLDSLLGPLFVASGLVQDMKPRTLQDARDDMESCALALGGSAAARHKELLSLMKLDQAGRFPQISARSASPVPRVPPQFLPSQRMGITV